Protein AF-0000000087731595 (afdb_homodimer)

pLDDT: mean 87.81, std 21.03, range [20.97, 98.94]

Foldseek 3Di:
DDCPDPPDDDDCVVVVVVVVVVVVVVVVVPPDPPPPPPPPPPPPPVPVVVVVVLLVLLVVLQVLLVVCVVPPDDPPLLQCLLVLQASLLVLLVNLVSLLPDDCVSNVVSLVSSLVSVCRSQVQQAAPFWGFQLSVLSCVSNVNDTDGPQHDAQPAQEAEEEEAFPVLLLLLLLVLLLQCPLAVAPGAAEYEYADCLGHNPLSVVLSCVSNPPHDYHYHHLVNRTPCPFAVCNVDDDLCQLSRVRSHSHQKYKYAYSFKFWLHRCVVVVVAPQCVVFQKEFEFADFDDFVNQVVLLVSLCSSQVDFDPACVLFCCNVGVTQTTGDVNIMIGRCNDPLRSSLSSSLNVCNTDVNCVVPVCVRNVGSGVSNVSSSRSNVGGYHYDPFHWKDFAEWDDPPPVPPQKTKGWALKTWDAGPVRHTTMIGDHQARQVVPDQPHGDQTFKMDTPADKADAPDSRGIIMGMDRDIGTDDPSSSVSSVVSVVSSVVSCVVSVSRDDD/DPCPPDPDDDPVVVVVVVVVVVVVVVVVVPPPPPPPPPVPPPPPPVPVVVVVVLLVLLVVLQVLLVVCVVPPDDPPLLQCLLVLQASLLVLLVSLVSLLPDDCVSNVVSLVSSLVSVCRSFVQQAAPFWGFQLSVLSCVSNVNDTDGPQHDAQPAQEAEEEEAFPVLLLLLLLVLLLQCPLAVAPGAAEYEYADCLGHNPLSVVLSCVSNPPHDYHYHHLVNRTPCPFAVCNVDDDLCQLSRVRSHSHQKYKYAYSQKFWLHRCVVVVVAPQCVVFQKEFEFADFDDFVNQVPLLVSLCSSQVDFDPACVLFCCNVGVTQTTGDVNIMIGRCNDPLRSSLSSSLNVCNTDVNCVVPVCVRNVGSGVSNVSSSRSNVGGYHYAPFHWKDFAEWDDDPPVPPQKTKGWALKTWDAGPVRHTTMIGDHQARQVVPDQPHGDQTFKMDTPADKADAPDSRGIIMGMDRDIGTDDPSSSVSSVVSVVSSVVSCVVSVSRDDD

Radius of gyration: 41.84 Å; Cα contacts (8 Å, |Δi|>4): 1831; chains: 2; bounding box: 133×129×120 Å

Secondary structure (DSSP, 8-state):
--------SGGGHHHHHHHHHHHHHHHHHHHS---------------HHHHHHHHHHHHHHHHHHHHHHHSPPPS-GGG-HHHHHHHHHHHHHHHHHHHTS-HHHHHHHHHHHHHHHHHH-GGGEETTEE-HHHHHHHHHHT----BSS----SEEEEEEEE--GGGHHHHHHHHHIIIIIS---S-EEEEESSTTTS-HHHHHHHHHHTTTPPEEEEEGGGTS-TTTT-GGG-SSTHHHHHHHHSSEEEEEEE-TTEEESS-THHHHT-HHHHHHSEEEEE-----TTS-HHHHHHHHHH-SS--TTGGG-HHHHH--S--EEEEEEEEETTSHHHHHHHHHHHHHTSHHHIIIIIHHHSSSSHHHHHHHHHHTT---EE-SS--BEEEEE-S---TT-S-EEEEES-EEEE-TTS-EEEEES-SBS-TTT-SS-B----EEE-SSEEE--SSTTSPEEEEES--EEPPHHHHHHHHHHHHHHHHHHHHTT-SPP-/--------SGGGHHHHHHHHHHHHHHHHHHHS---------------HHHHHHHHHHHHHHHHHHHHHHHSPPPS-GGG-HHHHHHHHHHHHHHHHHHHTS-HHHHHHHHHHHHHHHHHH-GGGEETTEE-HHHHHHHHHHT----BSS-PPPSEEEEEEEE--GGGHHHHHHHHHIIIIIS---S-EEEEESSTTTS-HHHHHHHHHHTTTPPEEEEEGGGTS-TTTT-GGG-SSTHHHHHHHH-SEEEEEEE-TTEEESS-THHHHT-HHHHHHSEEEEE-----TTS-HHHHHHHHHH-SS--TTGGG-HHHHH--S--EEEEEEEEETTSHHHHHHHHHHHHHTSHHHIIIIIHHHSSSSHHHHHHHHHHTT---EE-SS--BEEEEE-S---TT-S-EEEEES-EEEE-TTS-EEEEES-SBS-TTT-SS-B----EEE-SSEEE--SSTTSPEEEEES--EEPPHHHHHHHHHHHHHHHHHHHHTT-S---

Organism: NCBI:txid56646

Sequence (994 aa):
MFSFQSPGARSVKITALILFVWLLIAIFYNYSDVSFSTPTPLRNIYTGTSGNSNLKSIESIRLGAQYFVDYPLKDEPKEIFGELGQRTQLLRMWIEELAGHETNEKQETAEIVGHLVQSLFPWLNSINGVSPPLANIYDRLDVPYKTMSAKGYTAPAGIVIPTGDKTLRFACHLIASLTEAHNTSLPIQVVYAGDDDLSAQGRKKIQQAANGVEIEMLDVLTVFNDTSLKLAEGGWAIKPFAALASSYEKVILLDADAVFFQDPQRLLQQDRFNETGVLLFHDRLLWKNGFPDRQDWWHDQIKHPSPEIDKSLVWTERYSEEGDSGLVVVDKSRLDVLLGLIHIGWQNSDRVRNEVTYKITYGDKESWWIGFEATGSKYSFSPHYGGIVGWLKDAPDDKKEEVRVCSFVIAHVDQDEKLLWYNGGLLKNKAVNQTEFEVPTHWMIDQTWHKGGSKKDMSCMAGKTASELSAEEKDILRRAIDVAKDVDEKLDLIPSTMFSFQSPGARSVKITALILFVWLLIAIFYNYSDVSFSTPTPLRNIYTGTSGNSNLKSIESIRLGAQYFVDYPLKDEPKEIFGELGQRTQLLRMWIEELAGHETNEKQETAEIVGHLVQSLFPWLNSINGVSPPLANIYDRLDVPYKTMSAKGYTAPAGIVIPTGDKTLRFACHLIASLTEAHNTSLPIQVVYAGDDDLSAQGRKKIQQAANGVEIEMLDVLTVFNDTSLKLAEGGWAIKPFAALASSYEKVILLDADAVFFQDPQRLLQQDRFNETGVLLFHDRLLWKNGFPDRQDWWHDQIKHPSPEIDKSLVWTERYSEEGDSGLVVVDKSRLDVLLGLIHIGWQNSDRVRNEVTYKITYGDKESWWIGFEATGSKYSFSPHYGGIVGWLKDAPDDKKEEVRVCSFVIAHVDQDEKLLWYNGGLLKNKAVNQTEFEVPTHWMIDQTWHKGGSKKDMSCMAGKTASELSAEEKDILRRAIDVAKDVDEKLDLIPST

Structure (mmCIF, N/CA/C/O backbone):
data_AF-0000000087731595-model_v1
#
loop_
_entity.id
_entity.type
_entity.pdbx_description
1 polymer 'Alpha-1,3-mannosyltransferase MNT3'
#
loop_
_atom_site.group_PDB
_atom_site.id
_atom_site.type_symbol
_atom_site.label_atom_id
_atom_site.label_alt_id
_atom_site.label_comp_id
_atom_site.label_asym_id
_atom_site.label_entity_id
_atom_site.label_seq_id
_atom_site.pdbx_PDB_ins_code
_atom_site.Cartn_x
_atom_site.Cartn_y
_atom_site.Cartn_z
_atom_site.occupancy
_atom_site.B_iso_or_equiv
_atom_site.auth_seq_id
_atom_site.auth_comp_id
_atom_site.auth_asym_id
_atom_site.auth_atom_id
_atom_site.pdbx_PDB_model_num
ATOM 1 N N . MET A 1 1 ? -104.938 18.953 -23.547 1 22.55 1 MET A N 1
ATOM 2 C CA . MET A 1 1 ? -105.375 19.219 -22.188 1 22.55 1 MET A CA 1
ATOM 3 C C . MET A 1 1 ? -104.875 18.172 -21.219 1 22.55 1 MET A C 1
ATOM 5 O O . MET A 1 1 ? -105.625 17.297 -20.766 1 22.55 1 MET A O 1
ATOM 9 N N . PHE A 1 2 ? -103.562 17.766 -21.438 1 22.69 2 PHE A N 1
ATOM 10 C CA . PHE A 1 2 ? -102.812 16.578 -21.062 1 22.69 2 PHE A CA 1
ATOM 11 C C . PHE A 1 2 ? -102.5 16.594 -19.578 1 22.69 2 PHE A C 1
ATOM 13 O O . PHE A 1 2 ? -101.938 17.594 -19.062 1 22.69 2 PHE A O 1
ATOM 20 N N . SER A 1 3 ? -103.188 15.891 -18.688 1 22.53 3 SER A N 1
ATOM 21 C CA . SER A 1 3 ? -103.562 15.898 -17.281 1 22.53 3 SER A CA 1
ATOM 22 C C . SER A 1 3 ? -102.438 15.328 -16.406 1 22.53 3 SER A C 1
ATOM 24 O O . SER A 1 3 ? -102.25 14.117 -16.359 1 22.53 3 SER A O 1
ATOM 26 N N . PHE A 1 4 ? -101.062 15.961 -16.453 1 23.75 4 PHE A N 1
ATOM 27 C CA . PHE A 1 4 ? -99.75 15.469 -16 1 23.75 4 PHE A CA 1
ATOM 28 C C . PHE A 1 4 ? -99.75 15.297 -14.492 1 23.75 4 PHE A C 1
ATOM 30 O O . PHE A 1 4 ? -99.938 16.266 -13.75 1 23.75 4 PHE A O 1
ATOM 37 N N . GLN A 1 5 ? -100 14.062 -14.023 1 21.48 5 GLN A N 1
ATOM 38 C CA . GLN A 1 5 ? -100.375 13.609 -12.688 1 21.48 5 GLN A CA 1
ATOM 39 C C . GLN A 1 5 ? -99.25 13.766 -11.719 1 21.48 5 GLN A C 1
ATOM 41 O O . GLN A 1 5 ? -98.062 13.547 -12.086 1 21.48 5 GLN A O 1
ATOM 46 N N . SER A 1 6 ? -99.25 14.57 -10.531 1 23.02 6 SER A N 1
ATOM 47 C CA . SER A 1 6 ? -98.562 15.273 -9.469 1 23.02 6 SER A CA 1
ATOM 48 C C . SER A 1 6 ? -97.938 14.289 -8.461 1 23.02 6 SER A C 1
ATOM 50 O O . SER A 1 6 ? -98.688 13.727 -7.637 1 23.02 6 SER A O 1
ATOM 52 N N . PRO A 1 7 ? -96.938 13.328 -9.031 1 26.25 7 PRO A N 1
ATOM 53 C CA . PRO A 1 7 ? -96.562 12.172 -8.188 1 26.25 7 PRO A CA 1
ATOM 54 C C . PRO A 1 7 ? -96.062 12.578 -6.809 1 26.25 7 PRO A C 1
ATOM 56 O O . PRO A 1 7 ? -95.312 13.562 -6.691 1 26.25 7 PRO A O 1
ATOM 59 N N . GLY A 1 8 ? -96.625 12.25 -5.641 1 20.97 8 GLY A N 1
ATOM 60 C CA . GLY A 1 8 ? -96.75 12.531 -4.223 1 20.97 8 GLY A CA 1
ATOM 61 C C . GLY A 1 8 ? -95.5 12.375 -3.449 1 20.97 8 GLY A C 1
ATOM 62 O O . GLY A 1 8 ? -94.5 11.867 -3.98 1 20.97 8 GLY A O 1
ATOM 63 N N . ALA A 1 9 ? -95.375 12.406 -1.981 1 22.61 9 ALA A N 1
ATOM 64 C CA . ALA A 1 9 ? -94.812 12.883 -0.695 1 22.61 9 ALA A CA 1
ATOM 65 C C . ALA A 1 9 ? -93.812 11.922 -0.121 1 22.61 9 ALA A C 1
ATOM 67 O O . ALA A 1 9 ? -93.062 12.266 0.821 1 22.61 9 ALA A O 1
ATOM 68 N N . ARG A 1 10 ? -93.938 10.578 -0.391 1 24.27 10 ARG A N 1
ATOM 69 C CA . ARG A 1 10 ? -93.688 9.695 0.756 1 24.27 10 ARG A CA 1
ATOM 70 C C . ARG A 1 10 ? -92.25 9.711 1.206 1 24.27 10 ARG A C 1
ATOM 72 O O . ARG A 1 10 ? -92 9.75 2.406 1 24.27 10 ARG A O 1
ATOM 79 N N . SER A 1 11 ? -91.25 9.312 0.366 1 24.89 11 SER A N 1
ATOM 80 C CA . SER A 1 11 ? -90.188 8.289 0.595 1 24.89 11 SER A CA 1
ATOM 81 C C . SER A 1 11 ? -88.938 8.898 1.18 1 24.89 11 SER A C 1
ATOM 83 O O . SER A 1 11 ? -87.875 8.305 1.084 1 24.89 11 SER A O 1
ATOM 85 N N . VAL A 1 12 ? -88.938 10.188 1.77 1 27.31 12 VAL A N 1
ATOM 86 C CA . VAL A 1 12 ? -87.688 10.906 2.09 1 27.31 12 VAL A CA 1
ATOM 87 C C . VAL A 1 12 ? -87.125 10.344 3.373 1 27.31 12 VAL A C 1
ATOM 89 O O . VAL A 1 12 ? -86.062 10.836 3.848 1 27.31 12 VAL A O 1
ATOM 92 N N . LYS A 1 13 ? -88 9.523 4.164 1 29.02 13 LYS A N 1
ATOM 93 C CA . LYS A 1 13 ? -87.625 9.188 5.539 1 29.02 13 LYS A CA 1
ATOM 94 C C . LYS A 1 13 ? -86.375 8.328 5.578 1 29.02 13 LYS A C 1
ATOM 96 O O . LYS A 1 13 ? -85.625 8.391 6.539 1 29.02 13 LYS A O 1
ATOM 101 N N . ILE A 1 14 ? -86.438 7.418 4.504 1 29.5 14 ILE A N 1
ATOM 102 C CA . ILE A 1 14 ? -85.438 6.352 4.672 1 29.5 14 ILE A CA 1
ATOM 103 C C . ILE A 1 14 ? -84.062 6.918 4.547 1 29.5 14 ILE A C 1
ATOM 105 O O . ILE A 1 14 ? -83.062 6.238 4.859 1 29.5 14 ILE A O 1
ATOM 109 N N . THR A 1 15 ? -84.062 8.281 3.957 1 28.45 15 THR A N 1
ATOM 110 C CA . THR A 1 15 ? -82.75 8.812 3.596 1 28.45 15 THR A CA 1
ATOM 111 C C . THR A 1 15 ? -81.938 9.164 4.844 1 28.45 15 THR A C 1
ATOM 113 O O . THR A 1 15 ? -80.688 8.953 4.883 1 28.45 15 THR A O 1
ATOM 116 N N . ALA A 1 16 ? -82.812 9.773 5.75 1 33.06 16 ALA A N 1
ATOM 117 C CA . ALA A 1 16 ? -82.062 10.492 6.805 1 33.06 16 ALA A CA 1
ATOM 118 C C . ALA A 1 16 ? -81.375 9.523 7.754 1 33.06 16 ALA A C 1
ATOM 120 O O . ALA A 1 16 ? -80.312 9.82 8.281 1 33.06 16 ALA A O 1
ATOM 121 N N . LEU A 1 17 ? -82.25 8.312 7.949 1 31.39 17 LEU A N 1
ATOM 122 C CA . LEU A 1 17 ? -81.75 7.395 8.977 1 31.39 17 LEU A CA 1
ATOM 123 C C . LEU A 1 17 ? -80.375 6.812 8.602 1 31.39 17 LEU A C 1
ATOM 125 O O . LEU A 1 17 ? -79.562 6.637 9.469 1 31.39 17 LEU A O 1
ATOM 129 N N . ILE A 1 18 ? -80.312 6.633 7.18 1 34.97 18 ILE A N 1
ATOM 130 C CA . ILE A 1 18 ? -79.062 6.012 6.738 1 34.97 18 ILE A CA 1
ATOM 131 C C . ILE A 1 18 ? -77.875 6.957 7.004 1 34.97 18 ILE A C 1
ATOM 133 O O . ILE A 1 18 ? -76.75 6.512 7.328 1 34.97 18 ILE A O 1
ATOM 137 N N . LEU A 1 19 ? -78.25 8.328 6.887 1 35.53 19 LEU A N 1
ATOM 138 C CA . LEU A 1 19 ? -77.188 9.305 7.078 1 35.53 19 LEU A CA 1
ATOM 139 C C . LEU A 1 19 ? -76.688 9.273 8.516 1 35.53 19 LEU A C 1
ATOM 141 O O . LEU A 1 19 ? -75.438 9.445 8.75 1 35.53 19 LEU A O 1
ATOM 145 N N . PHE A 1 20 ? -77.75 9.156 9.398 1 36.78 20 PHE A N 1
ATOM 146 C CA . PHE A 1 20 ? -77.438 9.328 10.805 1 36.78 20 PHE A CA 1
ATOM 147 C C . PHE A 1 20 ? -76.5 8.211 11.281 1 36.78 20 PHE A C 1
ATOM 149 O O . PHE A 1 20 ? -75.562 8.453 12.047 1 36.78 20 PHE A O 1
ATOM 156 N N . VAL A 1 21 ? -76.938 6.914 10.891 1 37.47 21 VAL A N 1
ATOM 157 C CA . VAL A 1 21 ? -76.188 5.785 11.422 1 37.47 21 VAL A CA 1
ATOM 158 C C . VAL A 1 21 ? -74.75 5.836 10.898 1 37.47 21 VAL A C 1
ATOM 160 O O . VAL A 1 21 ? -73.812 5.383 11.562 1 37.47 21 VAL A O 1
ATOM 163 N N . TRP A 1 22 ? -74.562 6.355 9.578 1 36.25 22 TRP A N 1
ATOM 164 C CA . TRP A 1 22 ? -73.188 6.445 9.055 1 36.25 22 TRP A CA 1
ATOM 165 C C . TRP A 1 22 ? -72.375 7.43 9.867 1 36.25 22 TRP A C 1
ATOM 167 O O . TRP A 1 22 ? -71.125 7.242 10.031 1 36.25 22 TRP A O 1
ATOM 177 N N . LEU A 1 23 ? -73.062 8.555 10.273 1 36.88 23 LEU A N 1
ATOM 178 C CA . LEU A 1 23 ? -72.312 9.531 11.031 1 36.88 23 LEU A CA 1
ATOM 179 C C . LEU A 1 23 ? -71.812 8.945 12.352 1 36.88 23 LEU A C 1
ATOM 181 O O . LEU A 1 23 ? -70.688 9.227 12.797 1 36.88 23 LEU A O 1
ATOM 185 N N . LEU A 1 24 ? -72.812 8.219 13 1 36.56 24 LEU A N 1
ATOM 186 C CA . LEU A 1 24 ? -72.375 7.738 14.32 1 36.56 24 LEU A CA 1
ATOM 187 C C . LEU A 1 24 ? -71.25 6.77 14.219 1 36.56 24 LEU A C 1
ATOM 189 O O . LEU A 1 24 ? -70.375 6.73 15.102 1 36.56 24 LEU A O 1
ATOM 193 N N . ILE A 1 25 ? -71.25 5.801 13.156 1 36.53 25 ILE A N 1
ATOM 194 C CA . ILE A 1 25 ? -70.188 4.844 13.047 1 36.53 25 ILE A CA 1
ATOM 195 C C . ILE A 1 25 ? -68.875 5.59 12.812 1 36.53 25 ILE A C 1
ATOM 197 O O . ILE A 1 25 ? -67.812 5.195 13.328 1 36.53 25 ILE A O 1
ATOM 201 N N . ALA A 1 26 ? -68.812 6.738 12.039 1 35.28 26 ALA A N 1
ATOM 202 C CA . ALA A 1 26 ? -67.625 7.484 11.758 1 35.28 26 ALA A CA 1
ATOM 203 C C . ALA A 1 26 ? -67 8.047 13.039 1 35.28 26 ALA A C 1
ATOM 205 O O . ALA A 1 26 ? -65.75 8.07 13.188 1 35.28 26 ALA A O 1
ATOM 206 N N . ILE A 1 27 ? -67.812 8.633 13.891 1 36.47 27 ILE A N 1
ATOM 207 C CA . ILE A 1 27 ? -67.25 9.297 15.062 1 36.47 27 ILE A CA 1
ATOM 208 C C . ILE A 1 27 ? -66.625 8.258 15.984 1 36.47 27 ILE A C 1
ATOM 210 O O . ILE A 1 27 ? -65.562 8.508 16.562 1 36.47 27 ILE A O 1
ATOM 214 N N . PHE A 1 28 ? -67.375 7.145 16.25 1 33.88 28 PHE A N 1
ATOM 215 C CA . PHE A 1 28 ? -66.875 6.215 17.25 1 33.88 28 PHE A CA 1
ATOM 216 C C . PHE A 1 28 ? -65.562 5.637 16.828 1 33.88 28 PHE A C 1
ATOM 218 O O . PHE A 1 28 ? -64.75 5.172 17.672 1 33.88 28 PHE A O 1
ATOM 225 N N . TYR A 1 29 ? -65.312 5.27 15.484 1 30.92 29 TYR A N 1
ATOM 226 C CA . TYR A 1 29 ? -64.062 4.652 15.117 1 30.92 29 TYR A CA 1
ATOM 227 C C . TYR A 1 29 ? -62.906 5.602 15.375 1 30.92 29 TYR A C 1
ATOM 229 O O . TYR A 1 29 ? -61.75 5.211 15.273 1 30.92 29 TYR A O 1
ATOM 237 N N . ASN A 1 30 ? -63.125 6.918 15.305 1 31.39 30 ASN A N 1
ATOM 238 C CA . ASN A 1 30 ? -61.969 7.797 15.398 1 31.39 30 ASN A CA 1
ATOM 239 C C . ASN A 1 30 ? -61.375 7.812 16.812 1 31.39 30 ASN A C 1
ATOM 241 O O . ASN A 1 30 ? -60.344 8.422 17.047 1 31.39 30 ASN A O 1
ATOM 245 N N . TYR A 1 31 ? -62.219 7.66 17.812 1 31.06 31 TYR A N 1
ATOM 246 C CA . TYR A 1 31 ? -61.719 8.086 19.109 1 31.06 31 TYR A CA 1
ATOM 247 C C . TYR A 1 31 ? -60.656 7.109 19.625 1 31.06 31 TYR A C 1
ATOM 249 O O . TYR A 1 31 ? -59.938 7.41 20.578 1 31.06 31 TYR A O 1
ATOM 257 N N . SER A 1 32 ? -60.969 5.852 19.484 1 28.27 32 SER A N 1
ATOM 258 C CA . SER A 1 32 ? -60.406 4.98 20.5 1 28.27 32 SER A CA 1
ATOM 259 C C . SER A 1 32 ? -58.875 4.973 20.453 1 28.27 32 SER A C 1
ATOM 261 O O . SER A 1 32 ? -58.219 4.473 21.359 1 28.27 32 SER A O 1
ATOM 263 N N . ASP A 1 33 ? -58.344 5.059 19.312 1 25.34 33 ASP A N 1
ATOM 264 C CA . ASP A 1 33 ? -57.031 4.457 19.219 1 25.34 33 ASP A CA 1
ATOM 265 C C . ASP A 1 33 ? -55.969 5.336 19.891 1 25.34 33 ASP A C 1
ATOM 267 O O . ASP A 1 33 ? -55.031 5.824 19.219 1 25.34 33 ASP A O 1
ATOM 271 N N . VAL A 1 34 ? -56.375 6.219 20.797 1 28.28 34 VAL A N 1
ATOM 272 C CA . VAL A 1 34 ? -55.25 7.043 21.219 1 28.28 34 VAL A CA 1
ATOM 273 C C . VAL A 1 34 ? -54.312 6.223 22.094 1 28.28 34 VAL A C 1
ATOM 275 O O . VAL A 1 34 ? -54.594 5.957 23.25 1 28.28 34 VAL A O 1
ATOM 278 N N . SER A 1 35 ? -53.969 5.016 21.812 1 25.27 35 SER A N 1
ATOM 279 C CA . SER A 1 35 ? -53.125 4.297 22.75 1 25.27 35 SER A CA 1
ATOM 280 C C . SER A 1 35 ? -51.875 5.102 23.109 1 25.27 35 SER A C 1
ATOM 282 O O . SER A 1 35 ? -51.281 5.727 22.234 1 25.27 35 SER A O 1
ATOM 284 N N . PHE A 1 36 ? -51.781 5.574 24.406 1 26.97 36 PHE A N 1
ATOM 285 C CA . PHE A 1 36 ? -50.625 6.211 25.047 1 26.97 36 PHE A CA 1
ATOM 286 C C . PHE A 1 36 ? -49.375 5.383 24.859 1 26.97 36 PHE A C 1
ATOM 288 O O . PHE A 1 36 ? -49.219 4.312 25.453 1 26.97 36 PHE A O 1
ATOM 295 N N . SER A 1 37 ? -48.938 5.074 23.672 1 25 37 SER A N 1
ATOM 296 C CA . SER A 1 37 ? -47.688 4.289 23.625 1 25 37 SER A CA 1
ATOM 297 C C . SER A 1 37 ? -46.562 5 24.344 1 25 37 SER A C 1
ATOM 299 O O . SER A 1 37 ? -46.281 6.168 24.078 1 25 37 SER A O 1
ATOM 301 N N . THR A 1 38 ? -46.406 4.75 25.719 1 28.44 38 THR A N 1
ATOM 302 C CA . THR A 1 38 ? -45.219 5.137 26.438 1 28.44 38 THR A CA 1
ATOM 303 C C . THR A 1 38 ? -43.969 4.887 25.594 1 28.44 38 THR A C 1
ATOM 305 O O . THR A 1 38 ? -43.75 3.777 25.094 1 28.44 38 THR A O 1
ATOM 308 N N . PRO A 1 39 ? -43.438 5.949 24.953 1 25.98 39 PRO A N 1
ATOM 309 C CA . PRO A 1 39 ? -42.312 5.617 24.062 1 25.98 39 PRO A CA 1
ATOM 310 C C . PRO A 1 39 ? -41.25 4.816 24.766 1 25.98 39 PRO A C 1
ATOM 312 O O . PRO A 1 39 ? -40.812 5.164 25.875 1 25.98 39 PRO A O 1
ATOM 315 N N . THR A 1 40 ? -41.406 3.529 24.875 1 28.66 40 THR A N 1
ATOM 316 C CA . THR A 1 40 ? -40.219 2.828 25.406 1 28.66 40 THR A CA 1
ATOM 317 C C . THR A 1 40 ? -38.938 3.455 24.875 1 28.66 40 THR A C 1
ATOM 319 O O . THR A 1 40 ? -38.875 3.82 23.703 1 28.66 40 THR A O 1
ATOM 322 N N . PRO A 1 41 ? -38.031 3.842 25.812 1 26.59 41 PRO A N 1
ATOM 323 C CA . PRO A 1 41 ? -36.844 4.5 25.281 1 26.59 41 PRO A CA 1
ATOM 324 C C . PRO A 1 41 ? -36.25 3.781 24.062 1 26.59 41 PRO A C 1
ATOM 326 O O . PRO A 1 41 ? -36.281 2.549 24 1 26.59 41 PRO A O 1
ATOM 329 N N . LEU A 1 42 ? -36.406 4.328 22.938 1 24.5 42 LEU A N 1
ATOM 330 C CA . LEU A 1 42 ? -35.781 3.727 21.766 1 24.5 42 LEU A CA 1
ATOM 331 C C . LEU A 1 42 ? -34.438 3.105 22.109 1 24.5 42 LEU A C 1
ATOM 333 O O . LEU A 1 42 ? -33.531 3.801 22.578 1 24.5 42 LEU A O 1
ATOM 337 N N . ARG A 1 43 ? -34.469 1.913 22.516 1 27.3 43 ARG A N 1
ATOM 338 C CA . ARG A 1 43 ? -33.188 1.231 22.406 1 27.3 43 ARG A CA 1
ATOM 339 C C . ARG A 1 43 ? -32.5 1.591 21.094 1 27.3 43 ARG A C 1
ATOM 341 O O . ARG A 1 43 ? -33 1.272 20.016 1 27.3 43 ARG A O 1
ATOM 348 N N . ASN A 1 44 ? -31.953 2.773 21.094 1 25.06 44 ASN A N 1
ATOM 349 C CA . ASN A 1 44 ? -31.031 3.094 20.016 1 25.06 44 ASN A CA 1
ATOM 350 C C . ASN A 1 44 ? -30.266 1.854 19.547 1 25.06 44 ASN A C 1
ATOM 352 O O . ASN A 1 44 ? -29.344 1.391 20.203 1 25.06 44 ASN A O 1
ATOM 356 N N . ILE A 1 45 ? -30.953 0.994 19.094 1 27.45 45 ILE A N 1
ATOM 357 C CA . ILE A 1 45 ? -30.281 -0.088 18.375 1 27.45 45 ILE A CA 1
ATOM 358 C C . ILE A 1 45 ? -29.172 0.481 17.5 1 27.45 45 ILE A C 1
ATOM 360 O O . ILE A 1 45 ? -29.438 1.227 16.547 1 27.45 45 ILE A O 1
ATOM 364 N N . TYR A 1 46 ? -28.047 0.596 17.969 1 27.23 46 TYR A N 1
ATOM 365 C CA . TYR A 1 46 ? -26.766 0.799 17.312 1 27.23 46 TYR A CA 1
ATOM 366 C C . TYR A 1 46 ? -26.656 -0.018 16.031 1 27.23 46 TYR A C 1
ATOM 368 O O . TYR A 1 46 ? -26.078 -1.106 16.031 1 27.23 46 TYR A O 1
ATOM 376 N N . THR A 1 47 ? -27.75 -0.226 15.453 1 34.28 47 THR A N 1
ATOM 377 C CA . THR A 1 47 ? -27.656 -0.741 14.094 1 34.28 47 THR A CA 1
ATOM 378 C C . THR A 1 47 ? -26.812 0.185 13.219 1 34.28 47 THR A C 1
ATOM 380 O O . THR A 1 47 ? -26.594 -0.1 12.039 1 34.28 47 THR A O 1
ATOM 383 N N . GLY A 1 48 ? -26.734 1.442 13.523 1 35.94 48 GLY A N 1
ATOM 384 C CA . GLY A 1 48 ? -26 2.449 12.781 1 35.94 48 GLY A CA 1
ATOM 385 C C . GLY A 1 48 ? -24.531 2.098 12.609 1 35.94 48 GLY A C 1
ATOM 386 O O . GLY A 1 48 ? -23.797 2.805 11.914 1 35.94 48 GLY A O 1
ATOM 387 N N . THR A 1 49 ? -24.047 1.359 13.445 1 42.38 49 THR A N 1
ATOM 388 C CA . THR A 1 49 ? -22.625 1.048 13.453 1 42.38 49 THR A CA 1
ATOM 389 C C . THR A 1 49 ? -22.266 0.143 12.273 1 42.38 49 THR A C 1
ATOM 391 O O . THR A 1 49 ? -21.203 0.282 11.688 1 42.38 49 THR A O 1
ATOM 394 N N . SER A 1 50 ? -23.266 -0.792 11.961 1 43.38 50 SER A N 1
ATOM 395 C CA . SER A 1 50 ? -22.953 -1.733 10.898 1 43.38 50 SER A CA 1
ATOM 396 C C . SER A 1 50 ? -22.984 -1.052 9.531 1 43.38 50 SER A C 1
ATOM 398 O O . SER A 1 50 ? -22.125 -1.308 8.68 1 43.38 50 SER A O 1
ATOM 400 N N . GLY A 1 51 ? -24.047 -0.219 9.258 1 46 51 GLY A N 1
ATOM 401 C CA . GLY A 1 51 ? -24.141 0.526 8.016 1 46 51 GLY A CA 1
ATOM 402 C C . GLY A 1 51 ? -22.953 1.446 7.781 1 46 51 GLY A C 1
ATOM 403 O O . GLY A 1 51 ? -22.453 1.547 6.66 1 46 51 GLY A O 1
ATOM 404 N N . ASN A 1 52 ? -22.578 2.08 8.922 1 58.88 52 ASN A N 1
ATOM 405 C CA . ASN A 1 52 ? -21.438 2.988 8.883 1 58.88 52 ASN A CA 1
ATOM 406 C C . ASN A 1 52 ? -20.125 2.236 8.641 1 58.88 52 ASN A C 1
ATOM 408 O O . ASN A 1 52 ? -19.266 2.707 7.895 1 58.88 52 ASN A O 1
ATOM 412 N N . SER A 1 53 ? -20.234 0.974 9.109 1 62.59 53 SER A N 1
ATOM 413 C CA . SER A 1 53 ? -19.031 0.166 8.914 1 62.59 53 SER A CA 1
ATOM 414 C C . SER A 1 53 ? -18.922 -0.307 7.465 1 62.59 53 SER A C 1
ATOM 416 O O . SER A 1 53 ? -17.828 -0.324 6.895 1 62.59 53 SER A O 1
ATOM 418 N N . ASN A 1 54 ? -20.141 -0.576 6.91 1 68.5 54 ASN A N 1
ATOM 419 C CA . ASN A 1 54 ? -20.141 -1.022 5.523 1 68.5 54 ASN A CA 1
ATOM 420 C C . ASN A 1 54 ? -19.672 0.078 4.578 1 68.5 54 ASN A C 1
ATOM 422 O O . ASN A 1 54 ? -18.891 -0.18 3.658 1 68.5 54 ASN A O 1
ATOM 426 N N . LEU A 1 55 ? -20.094 1.189 4.887 1 72.25 55 LEU A N 1
ATOM 427 C CA . LEU A 1 55 ? -19.703 2.322 4.051 1 72.25 55 LEU A CA 1
ATOM 428 C C . LEU A 1 55 ? -18.234 2.648 4.227 1 72.25 55 LEU A C 1
ATOM 430 O O . LEU A 1 55 ? -17.547 3.006 3.262 1 72.25 55 LEU A O 1
ATOM 434 N N . LYS A 1 56 ? -17.781 2.324 5.379 1 83.88 56 LYS A N 1
ATOM 435 C CA . LYS A 1 56 ? -16.375 2.588 5.645 1 83.88 56 LYS A CA 1
ATOM 436 C C . LYS A 1 56 ? -15.477 1.598 4.902 1 83.88 56 LYS A C 1
ATOM 438 O O . LYS A 1 56 ? -14.414 1.97 4.395 1 83.88 56 LYS A O 1
ATOM 443 N N . SER A 1 57 ? -16.016 0.436 4.891 1 86.88 57 SER A N 1
ATOM 444 C CA . SER A 1 57 ? -15.234 -0.576 4.191 1 86.88 57 SER A CA 1
ATOM 445 C C . SER A 1 57 ? -15.156 -0.284 2.697 1 86.88 57 SER A C 1
ATOM 447 O O . SER A 1 57 ? -14.094 -0.416 2.088 1 86.88 57 SER A O 1
ATOM 449 N N . ILE A 1 58 ? -16.219 0.14 2.127 1 93.31 58 ILE A N 1
ATOM 450 C CA . ILE A 1 58 ? -16.281 0.457 0.705 1 93.31 58 ILE A CA 1
ATOM 451 C C . ILE A 1 58 ? -15.375 1.656 0.408 1 93.31 58 ILE A C 1
ATOM 453 O O . ILE A 1 58 ? -14.648 1.664 -0.587 1 93.31 58 ILE A O 1
ATOM 457 N N . GLU A 1 59 ? -15.391 2.627 1.311 1 93.81 59 GLU A N 1
ATOM 458 C CA . GLU A 1 59 ? -14.562 3.812 1.123 1 93.81 59 GLU A CA 1
ATOM 459 C C . GLU A 1 59 ? -13.078 3.471 1.23 1 93.81 59 GLU A C 1
ATOM 461 O O . GLU A 1 59 ? -12.258 4.016 0.491 1 93.81 59 GLU A O 1
ATOM 466 N N . SER A 1 60 ? -12.742 2.6 2.156 1 94.69 60 SER A N 1
ATOM 467 C CA . SER A 1 60 ? -11.359 2.148 2.297 1 94.69 60 SER A CA 1
ATOM 468 C C . SER A 1 60 ? -10.867 1.461 1.026 1 94.69 60 SER A C 1
ATOM 470 O O . SER A 1 60 ? -9.742 1.683 0.591 1 94.69 60 SER A O 1
ATOM 472 N N . ILE A 1 61 ? -11.727 0.63 0.458 1 97 61 ILE A N 1
ATOM 473 C CA . ILE A 1 61 ? -11.391 -0.054 -0.787 1 97 61 ILE A CA 1
ATOM 474 C C . ILE A 1 61 ? -11.211 0.969 -1.905 1 97 61 ILE A C 1
ATOM 476 O O . ILE A 1 61 ? -10.25 0.892 -2.676 1 97 61 ILE A O 1
ATOM 480 N N . ARG A 1 62 ? -12.109 1.959 -1.982 1 97.25 62 ARG A N 1
ATOM 481 C CA . ARG A 1 62 ? -12.023 2.99 -3.012 1 97.25 62 ARG A CA 1
ATOM 482 C C . ARG A 1 62 ? -10.688 3.727 -2.938 1 97.25 62 ARG A C 1
ATOM 484 O O . ARG A 1 62 ? -10.016 3.906 -3.953 1 97.25 62 ARG A O 1
ATOM 491 N N . LEU A 1 63 ? -10.289 4.109 -1.74 1 97.06 63 LEU A N 1
ATOM 492 C CA . LEU A 1 63 ? -9.047 4.855 -1.54 1 97.06 63 LEU A CA 1
ATOM 493 C C . LEU A 1 63 ? -7.836 3.996 -1.869 1 97.06 63 LEU A C 1
ATOM 495 O O . LEU A 1 63 ? -6.867 4.48 -2.465 1 97.06 63 LEU A O 1
ATOM 499 N N . GLY A 1 64 ? -7.871 2.721 -1.44 1 97.81 64 GLY A N 1
ATOM 500 C CA . GLY A 1 64 ? -6.777 1.819 -1.761 1 97.81 64 GLY A CA 1
ATOM 501 C C . GLY A 1 64 ? -6.605 1.592 -3.252 1 97.81 64 GLY A C 1
ATOM 502 O O . GLY A 1 64 ? -5.492 1.655 -3.771 1 97.81 64 GLY A O 1
ATOM 503 N N . ALA A 1 65 ? -7.73 1.287 -3.918 1 98.31 65 ALA A N 1
ATOM 504 C CA . ALA A 1 65 ? -7.691 1.084 -5.363 1 98.31 65 ALA A CA 1
ATOM 505 C C . ALA A 1 65 ? -7.215 2.342 -6.082 1 98.31 65 ALA A C 1
ATOM 507 O O . ALA A 1 65 ? -6.406 2.268 -7.008 1 98.31 65 ALA A O 1
ATOM 508 N N . GLN A 1 66 ? -7.688 3.506 -5.66 1 97.44 66 GLN A N 1
ATOM 509 C CA . GLN A 1 66 ? -7.277 4.777 -6.246 1 97.44 66 GLN A CA 1
ATOM 510 C C . GLN A 1 66 ? -5.777 5.008 -6.066 1 97.44 66 GLN A C 1
ATOM 512 O O . GLN A 1 66 ? -5.109 5.508 -6.969 1 97.44 66 GLN A O 1
ATOM 517 N N . TYR A 1 67 ? -5.258 4.633 -4.863 1 98.44 67 TYR A N 1
ATOM 518 C CA . TYR A 1 67 ? -3.828 4.75 -4.605 1 98.44 67 TYR A CA 1
ATOM 519 C C . TYR A 1 67 ? -3.021 3.955 -5.621 1 98.44 67 TYR A C 1
ATOM 521 O O . TYR A 1 67 ? -2.031 4.449 -6.164 1 98.44 67 TYR A O 1
ATOM 529 N N . PHE A 1 68 ? -3.461 2.734 -5.859 1 98.5 68 PHE A N 1
ATOM 530 C CA . PHE A 1 68 ? -2.719 1.876 -6.777 1 98.5 68 PHE A CA 1
ATOM 531 C C . PHE A 1 68 ? -2.824 2.391 -8.211 1 98.5 68 PHE A C 1
ATOM 533 O O . PHE A 1 68 ? -1.891 2.24 -9 1 98.5 68 PHE A O 1
ATOM 540 N N . VAL A 1 69 ? -3.961 2.992 -8.602 1 97.88 69 VAL A N 1
ATOM 541 C CA . VAL A 1 69 ? -4.129 3.562 -9.93 1 97.88 69 VAL A CA 1
ATOM 542 C C . VAL A 1 69 ? -3.246 4.801 -10.078 1 97.88 69 VAL A C 1
ATOM 544 O O . VAL A 1 69 ? -2.602 4.988 -11.109 1 97.88 69 VAL A O 1
ATOM 547 N N . ASP A 1 70 ? -3.178 5.633 -9.047 1 97.69 70 ASP A N 1
ATOM 548 C CA . ASP A 1 70 ? -2.428 6.883 -9.07 1 97.69 70 ASP A CA 1
ATOM 549 C C . ASP A 1 70 ? -0.923 6.621 -9.102 1 97.69 70 ASP A C 1
ATOM 551 O O . ASP A 1 70 ? -0.16 7.422 -9.648 1 97.69 70 ASP A O 1
ATOM 555 N N . TYR A 1 71 ? -0.534 5.543 -8.477 1 97.69 71 TYR A N 1
ATOM 556 C CA . TYR A 1 71 ? 0.886 5.23 -8.359 1 97.69 71 TYR A CA 1
ATOM 557 C C . TYR A 1 71 ? 1.167 3.805 -8.828 1 97.69 71 TYR A C 1
ATOM 559 O O . TYR A 1 71 ? 1.423 2.918 -8.016 1 97.69 71 TYR A O 1
ATOM 567 N N . PRO A 1 72 ? 1.186 3.598 -10.125 1 97.5 72 PRO A N 1
ATOM 568 C CA . PRO A 1 72 ? 1.451 2.271 -10.68 1 97.5 72 PRO A CA 1
ATOM 569 C C . PRO A 1 72 ? 2.873 1.789 -10.414 1 97.5 72 PRO A C 1
ATOM 571 O O . PRO A 1 72 ? 3.75 2.594 -10.086 1 97.5 72 PRO A O 1
ATOM 574 N N . LEU A 1 73 ? 3.078 0.521 -10.453 1 97.44 73 LEU A N 1
ATOM 575 C CA . LEU A 1 73 ? 4.41 -0.053 -10.297 1 97.44 73 LEU A CA 1
ATOM 576 C C . LEU A 1 73 ? 5.316 0.349 -11.453 1 97.44 73 LEU A C 1
ATOM 578 O O . LEU A 1 73 ? 4.859 0.473 -12.594 1 97.44 73 LEU A O 1
ATOM 582 N N . LYS A 1 74 ? 6.586 0.555 -11.172 1 94 74 LYS A N 1
ATOM 583 C CA . LYS A 1 74 ? 7.559 0.828 -12.227 1 94 74 LYS A CA 1
ATOM 584 C C . LYS A 1 74 ? 7.742 -0.386 -13.133 1 94 74 LYS A C 1
ATOM 586 O O . LYS A 1 74 ? 7.668 -1.527 -12.672 1 94 74 LYS A O 1
ATOM 591 N N . ASP A 1 75 ? 8.023 -0.161 -14.398 1 94.25 75 ASP A N 1
ATOM 592 C CA . ASP A 1 75 ? 8.203 -1.243 -15.359 1 94.25 75 ASP A CA 1
ATOM 593 C C . ASP A 1 75 ? 9.594 -1.867 -15.234 1 94.25 75 ASP A C 1
ATOM 595 O O . ASP A 1 75 ? 10.398 -1.795 -16.156 1 94.25 75 ASP A O 1
ATOM 599 N N . GLU A 1 76 ? 9.906 -2.375 -14.148 1 96.75 76 GLU A N 1
ATOM 600 C CA . GLU A 1 76 ? 11.086 -3.164 -13.82 1 96.75 76 GLU A CA 1
ATOM 601 C C . GLU A 1 76 ? 10.703 -4.57 -13.367 1 96.75 76 GLU A C 1
ATOM 603 O O . GLU A 1 76 ? 10.789 -4.883 -12.172 1 96.75 76 GLU A O 1
ATOM 608 N N . PRO A 1 77 ? 10.383 -5.414 -14.336 1 96.81 77 PRO A N 1
ATOM 609 C CA . PRO A 1 77 ? 9.727 -6.684 -14.016 1 96.81 77 PRO A CA 1
ATOM 610 C C . PRO A 1 77 ? 10.508 -7.512 -13 1 96.81 77 PRO A C 1
ATOM 612 O O . PRO A 1 77 ? 9.914 -8.133 -12.117 1 96.81 77 PRO A O 1
ATOM 615 N N . LYS A 1 78 ? 11.82 -7.523 -13.023 1 97.56 78 LYS A N 1
ATOM 616 C CA . LYS A 1 78 ? 12.617 -8.359 -12.133 1 97.56 78 LYS A CA 1
ATOM 617 C C . LYS A 1 78 ? 12.422 -7.953 -10.68 1 97.56 78 LYS A C 1
ATOM 619 O O . LYS A 1 78 ? 12.57 -8.781 -9.773 1 97.56 78 LYS A O 1
ATOM 624 N N . GLU A 1 79 ? 12 -6.73 -10.461 1 97.62 79 GLU A N 1
ATOM 625 C CA . GLU A 1 79 ? 11.969 -6.18 -9.109 1 97.62 79 GLU A CA 1
ATOM 626 C C . GLU A 1 79 ? 10.555 -6.23 -8.523 1 97.62 79 GLU A C 1
ATOM 628 O O . GLU A 1 79 ? 10.359 -5.918 -7.348 1 97.62 79 GLU A O 1
ATOM 633 N N . ILE A 1 80 ? 9.516 -6.699 -9.297 1 98.31 80 ILE A N 1
ATOM 634 C CA . ILE A 1 80 ? 8.188 -6.375 -8.805 1 98.31 80 ILE A CA 1
ATOM 635 C C . ILE A 1 80 ? 7.32 -7.633 -8.789 1 98.31 80 ILE A C 1
ATOM 637 O O . ILE A 1 80 ? 6.09 -7.547 -8.711 1 98.31 80 ILE A O 1
ATOM 641 N N . PHE A 1 81 ? 7.855 -8.867 -8.852 1 98.5 81 PHE A N 1
ATOM 642 C CA . PHE A 1 81 ? 7.062 -10.094 -8.781 1 98.5 81 PHE A CA 1
ATOM 643 C C . PHE A 1 81 ? 6.293 -10.164 -7.465 1 98.5 81 PHE A C 1
ATOM 645 O O . PHE A 1 81 ? 5.082 -10.398 -7.465 1 98.5 81 PHE A O 1
ATOM 652 N N . GLY A 1 82 ? 7.098 -9.938 -6.402 1 98.44 82 GLY A N 1
ATOM 653 C CA . GLY A 1 82 ? 6.484 -9.977 -5.086 1 98.44 82 GLY A CA 1
ATOM 654 C C . GLY A 1 82 ? 5.527 -8.828 -4.836 1 98.44 82 GLY A C 1
ATOM 655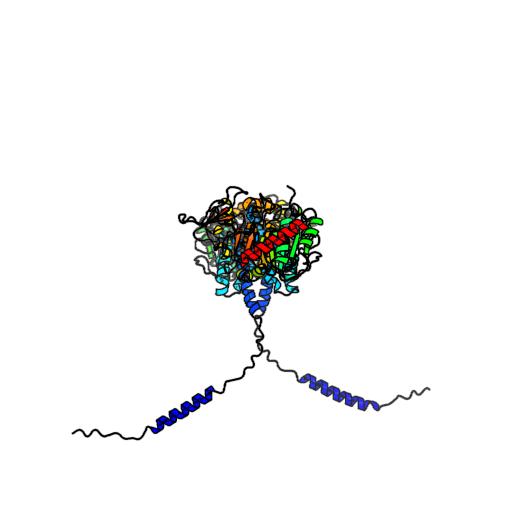 O O . GLY A 1 82 ? 4.445 -9.023 -4.277 1 98.44 82 GLY A O 1
ATOM 656 N N . GLU A 1 83 ? 5.887 -7.613 -5.223 1 98.62 83 GLU A N 1
ATOM 657 C CA . GLU A 1 83 ? 5.055 -6.438 -4.984 1 98.62 83 GLU A CA 1
ATOM 658 C C . GLU A 1 83 ? 3.734 -6.539 -5.746 1 98.62 83 GLU A C 1
ATOM 660 O O . GLU A 1 83 ? 2.672 -6.23 -5.195 1 98.62 83 GLU A O 1
ATOM 665 N N . LEU A 1 84 ? 3.826 -6.914 -7.031 1 98.81 84 LEU A N 1
ATOM 666 C CA . LEU A 1 84 ? 2.607 -7.137 -7.801 1 98.81 84 LEU A CA 1
ATOM 667 C C . LEU A 1 84 ? 1.751 -8.227 -7.164 1 98.81 84 LEU A C 1
ATOM 669 O O . LEU A 1 84 ? 0.521 -8.133 -7.164 1 98.81 84 LEU A O 1
ATOM 673 N N . GLY A 1 85 ? 2.406 -9.242 -6.641 1 98.75 85 GLY A N 1
ATOM 674 C CA . GLY A 1 85 ? 1.701 -10.289 -5.914 1 98.75 85 GLY A CA 1
ATOM 675 C C . GLY A 1 85 ? 0.939 -9.766 -4.711 1 98.75 85 GLY A C 1
ATOM 676 O O . GLY A 1 85 ? -0.24 -10.078 -4.535 1 98.75 85 GLY A O 1
ATOM 677 N N . GLN A 1 86 ? 1.541 -8.977 -3.916 1 98.56 86 GLN A N 1
ATOM 678 C CA . GLN A 1 86 ? 0.892 -8.445 -2.719 1 98.56 86 GLN A CA 1
ATOM 679 C C . GLN A 1 86 ? -0.243 -7.496 -3.084 1 98.56 86 GLN A C 1
ATOM 681 O O . GLN A 1 86 ? -1.268 -7.453 -2.4 1 98.56 86 GLN A O 1
ATOM 686 N N . ARG A 1 87 ? -0.062 -6.672 -4.125 1 98.69 87 ARG A N 1
ATOM 687 C CA . ARG A 1 87 ? -1.186 -5.867 -4.594 1 98.69 87 ARG A CA 1
ATOM 688 C C . ARG A 1 87 ? -2.357 -6.75 -5.008 1 98.69 87 ARG A C 1
ATOM 690 O O . ARG A 1 87 ? -3.516 -6.406 -4.773 1 98.69 87 ARG A O 1
ATOM 697 N N . THR A 1 88 ? -2.021 -7.871 -5.629 1 98.75 88 THR A N 1
ATOM 698 C CA . THR A 1 88 ? -3.051 -8.797 -6.09 1 98.75 88 THR A CA 1
ATOM 699 C C . THR A 1 88 ? -3.764 -9.445 -4.906 1 98.75 88 THR A C 1
ATOM 701 O O . THR A 1 88 ? -4.969 -9.703 -4.969 1 98.75 88 THR A O 1
ATOM 704 N N . GLN A 1 89 ? -3.025 -9.703 -3.812 1 98.06 89 GLN A N 1
ATOM 705 C CA . GLN A 1 89 ? -3.648 -10.188 -2.588 1 98.06 89 GLN A CA 1
ATOM 706 C C . GLN A 1 89 ? -4.699 -9.211 -2.076 1 98.06 89 GLN A C 1
ATOM 708 O O . GLN A 1 89 ? -5.789 -9.617 -1.664 1 98.06 89 GLN A O 1
ATOM 713 N N . LEU A 1 90 ? -4.348 -7.984 -2.104 1 97.75 90 LEU A N 1
ATOM 714 C CA . LEU A 1 90 ? -5.289 -6.957 -1.67 1 97.75 90 LEU A CA 1
ATOM 715 C C . LEU A 1 90 ? -6.488 -6.887 -2.609 1 97.75 90 LEU A C 1
ATOM 717 O O . LEU A 1 90 ? -7.629 -6.746 -2.158 1 97.75 90 LEU A O 1
ATOM 721 N N . LEU A 1 91 ? -6.188 -6.953 -3.869 1 98.25 91 LEU A N 1
ATOM 722 C CA . LEU A 1 91 ? -7.254 -6.969 -4.863 1 98.25 91 LEU A CA 1
ATOM 723 C C . LEU A 1 91 ? -8.25 -8.078 -4.57 1 98.25 91 LEU A C 1
ATOM 725 O O . LEU A 1 91 ? -9.469 -7.875 -4.68 1 98.25 91 LEU A O 1
ATOM 729 N N . ARG A 1 92 ? -7.754 -9.25 -4.219 1 98.19 92 ARG A N 1
ATOM 730 C CA . ARG A 1 92 ? -8.625 -10.375 -3.891 1 98.19 92 ARG A CA 1
ATOM 731 C C . ARG A 1 92 ? -9.555 -10.023 -2.732 1 98.19 92 ARG A C 1
ATOM 733 O O . ARG A 1 92 ? -10.758 -10.273 -2.805 1 98.19 92 ARG A O 1
ATOM 740 N N . MET A 1 93 ? -9.008 -9.414 -1.677 1 96.75 93 MET A N 1
ATOM 741 C CA . MET A 1 93 ? -9.797 -9.031 -0.511 1 96.75 93 MET A CA 1
ATOM 742 C C . MET A 1 93 ? -10.883 -8.031 -0.895 1 96.75 93 MET A C 1
ATOM 744 O O . MET A 1 93 ? -12.016 -8.117 -0.411 1 96.75 93 MET A O 1
ATOM 748 N N . TRP A 1 94 ? -10.531 -7.121 -1.739 1 97.38 94 TRP A N 1
ATOM 749 C CA . TRP A 1 94 ? -11.461 -6.074 -2.141 1 97.38 94 TRP A CA 1
ATOM 750 C C . TRP A 1 94 ? -12.594 -6.645 -2.988 1 97.38 94 TRP A C 1
ATOM 752 O O . TRP A 1 94 ? -13.766 -6.309 -2.781 1 97.38 94 TRP A O 1
ATOM 762 N N . ILE A 1 95 ? -12.258 -7.535 -3.916 1 97.56 95 ILE A N 1
ATOM 763 C CA . ILE A 1 95 ? -13.266 -8.148 -4.77 1 97.56 95 ILE A CA 1
ATOM 764 C C . ILE A 1 95 ? -14.219 -8.984 -3.92 1 97.56 95 ILE A C 1
ATOM 766 O O . ILE A 1 95 ? -15.438 -8.906 -4.09 1 97.56 95 ILE A O 1
ATOM 770 N N . GLU A 1 96 ? -13.68 -9.742 -2.986 1 96 96 GLU A N 1
ATOM 771 C CA . GLU A 1 96 ? -14.508 -10.57 -2.113 1 96 96 GLU A CA 1
ATOM 772 C C . GLU A 1 96 ? -15.43 -9.719 -1.254 1 96 96 GLU A C 1
ATOM 774 O O . GLU A 1 96 ? -16.609 -10.055 -1.075 1 96 96 GLU A O 1
ATOM 779 N N . GLU A 1 97 ? -14.922 -8.648 -0.724 1 94.31 97 GLU A N 1
ATOM 780 C CA . GLU A 1 97 ? -15.727 -7.754 0.1 1 94.31 97 GLU A CA 1
ATOM 781 C C . GLU A 1 97 ? -16.844 -7.113 -0.713 1 94.31 97 GLU A C 1
ATOM 783 O O . GLU A 1 97 ? -18 -7.094 -0.282 1 94.31 97 GLU A O 1
ATOM 788 N N . LEU A 1 98 ? -16.5 -6.602 -1.847 1 95.25 98 LEU A N 1
ATOM 789 C CA . LEU A 1 98 ? -17.484 -5.902 -2.676 1 95.25 98 LEU A CA 1
ATOM 790 C C . LEU A 1 98 ? -18.547 -6.863 -3.184 1 95.25 98 LEU A C 1
ATOM 792 O O . LEU A 1 98 ? -19.703 -6.473 -3.365 1 95.25 98 LEU A O 1
ATOM 796 N N . ALA A 1 99 ? -18.141 -8.125 -3.398 1 93.12 99 ALA A N 1
ATOM 797 C CA . ALA A 1 99 ? -19.094 -9.117 -3.875 1 93.12 99 ALA A CA 1
ATOM 798 C C . ALA A 1 99 ? -20.234 -9.312 -2.875 1 93.12 99 ALA A C 1
ATOM 800 O O . ALA A 1 99 ? -21.344 -9.711 -3.252 1 93.12 99 ALA A O 1
ATOM 801 N N . GLY A 1 100 ? -19.984 -8.938 -1.617 1 89.81 100 GLY A N 1
ATOM 802 C CA . GLY A 1 100 ? -20.984 -9.125 -0.575 1 89.81 100 GLY A CA 1
ATOM 803 C C . GLY A 1 100 ? -21.906 -7.93 -0.404 1 89.81 100 GLY A C 1
ATOM 804 O O . GLY A 1 100 ? -22.859 -7.98 0.364 1 89.81 100 GLY A O 1
ATOM 805 N N . HIS A 1 101 ? -21.688 -6.867 -1.136 1 91.06 101 HIS A N 1
ATOM 806 C CA . HIS A 1 101 ? -22.469 -5.645 -1.009 1 91.06 101 HIS A CA 1
ATOM 807 C C . HIS A 1 101 ? -23.469 -5.512 -2.152 1 91.06 101 HIS A C 1
ATOM 809 O O . HIS A 1 101 ? -23.281 -6.086 -3.225 1 91.06 101 HIS A O 1
ATOM 815 N N . GLU A 1 102 ? -24.469 -4.719 -1.869 1 90.88 102 GLU A N 1
ATOM 816 C CA . GLU A 1 102 ? -25.453 -4.445 -2.912 1 90.88 102 GLU A CA 1
ATOM 817 C C . GLU A 1 102 ? -24.859 -3.586 -4.023 1 90.88 102 GLU A C 1
ATOM 819 O O . GLU A 1 102 ? -24.016 -2.732 -3.764 1 90.88 102 GLU A O 1
ATOM 824 N N . THR A 1 103 ? -25.391 -3.727 -5.199 1 88.44 103 THR A N 1
ATOM 825 C CA . THR A 1 103 ? -24.844 -3.096 -6.395 1 88.44 103 THR A CA 1
ATOM 826 C C . THR A 1 103 ? -24.859 -1.575 -6.262 1 88.44 103 THR A C 1
ATOM 828 O O . THR A 1 103 ? -23.891 -0.899 -6.617 1 88.44 103 THR A O 1
ATOM 831 N N . ASN A 1 104 ? -25.875 -1.043 -5.812 1 88.56 104 ASN A N 1
ATOM 832 C CA . ASN A 1 104 ? -26.031 0.406 -5.734 1 88.56 104 ASN A CA 1
ATOM 833 C C . ASN A 1 104 ? -25.047 1.021 -4.738 1 88.56 104 ASN A C 1
ATOM 835 O O . ASN A 1 104 ? -24.641 2.174 -4.891 1 88.56 104 ASN A O 1
ATOM 839 N N . GLU A 1 105 ? -24.625 0.246 -3.84 1 89.62 105 GLU A N 1
ATOM 840 C CA . GLU A 1 105 ? -23.734 0.736 -2.795 1 89.62 105 GLU A CA 1
ATOM 841 C C . GLU A 1 105 ? -22.281 0.723 -3.26 1 89.62 105 GLU A C 1
ATOM 843 O O . GLU A 1 105 ? -21.5 1.583 -2.867 1 89.62 105 GLU A O 1
ATOM 848 N N . LYS A 1 106 ? -21.953 -0.266 -4.086 1 93.06 106 LYS A N 1
ATOM 849 C CA . LYS A 1 106 ? -20.547 -0.509 -4.371 1 93.06 106 LYS A CA 1
ATOM 850 C C . LYS A 1 106 ? -20.188 -0.058 -5.781 1 93.06 106 LYS A C 1
ATOM 852 O O . LYS A 1 106 ? -19.031 -0.141 -6.188 1 93.06 106 LYS A O 1
ATOM 857 N N . GLN A 1 107 ? -21.047 0.435 -6.594 1 94.44 107 GLN A N 1
ATOM 858 C CA . GLN A 1 107 ? -20.875 0.606 -8.031 1 94.44 107 GLN A CA 1
ATOM 859 C C . GLN A 1 107 ? -19.625 1.421 -8.344 1 94.44 107 GLN A C 1
ATOM 861 O O . GLN A 1 107 ? -18.766 0.983 -9.117 1 94.44 107 GLN A O 1
ATOM 866 N N . GLU A 1 108 ? -19.5 2.59 -7.75 1 94.62 108 GLU A N 1
ATOM 867 C CA . GLU A 1 108 ? -18.375 3.465 -8.023 1 94.62 108 GLU A CA 1
ATOM 868 C C . GLU A 1 108 ? -17.047 2.797 -7.633 1 94.62 108 GLU A C 1
ATOM 870 O O . GLU A 1 108 ? -16.078 2.852 -8.383 1 94.62 108 GLU A O 1
ATOM 875 N N . THR A 1 109 ? -17.062 2.211 -6.48 1 97.25 109 THR A N 1
ATOM 876 C CA . THR A 1 109 ? -15.867 1.539 -5.988 1 97.25 109 THR A CA 1
ATOM 877 C C . THR A 1 109 ? -15.531 0.324 -6.852 1 97.25 109 THR A C 1
ATOM 879 O O . THR A 1 109 ? -14.367 0.066 -7.148 1 97.25 109 THR A O 1
ATOM 882 N N . ALA A 1 110 ? -16.547 -0.412 -7.266 1 97.62 110 ALA A N 1
ATOM 883 C CA . ALA A 1 110 ? -16.359 -1.568 -8.133 1 97.62 110 ALA A CA 1
ATOM 884 C C . ALA A 1 110 ? -15.734 -1.153 -9.469 1 97.62 110 ALA A C 1
ATOM 886 O O . ALA A 1 110 ? -14.875 -1.861 -10.008 1 97.62 110 ALA A O 1
ATOM 887 N N . GLU A 1 111 ? -16.109 -0.038 -9.953 1 96.81 111 GLU A N 1
ATOM 888 C CA . GLU A 1 111 ? -15.578 0.461 -11.219 1 96.81 111 GLU A CA 1
ATOM 889 C C . GLU A 1 111 ? -14.102 0.803 -11.094 1 96.81 111 GLU A C 1
ATOM 891 O O . GLU A 1 111 ? -13.305 0.502 -11.992 1 96.81 111 GLU A O 1
ATOM 896 N N . ILE A 1 112 ? -13.734 1.421 -9.992 1 97.38 112 ILE A N 1
ATOM 897 C CA . ILE A 1 112 ? -12.328 1.76 -9.789 1 97.38 112 ILE A CA 1
ATOM 898 C C . ILE A 1 112 ? -11.508 0.483 -9.633 1 97.38 112 ILE A C 1
ATOM 900 O O . ILE A 1 112 ? -10.375 0.402 -10.109 1 97.38 112 ILE A O 1
ATOM 904 N N . VAL A 1 113 ? -12.039 -0.511 -8.938 1 98.12 113 VAL A N 1
ATOM 905 C CA . VAL A 1 113 ? -11.352 -1.787 -8.773 1 98.12 113 VAL A CA 1
ATOM 906 C C . VAL A 1 113 ? -11.195 -2.473 -10.125 1 98.12 113 VAL A C 1
ATOM 908 O O . VAL A 1 113 ? -10.141 -3.037 -10.43 1 98.12 113 VAL A O 1
ATOM 911 N N . GLY A 1 114 ? -12.266 -2.43 -10.953 1 96.19 114 GLY A N 1
ATOM 912 C CA . GLY A 1 114 ? -12.164 -2.951 -12.305 1 96.19 114 GLY A CA 1
ATOM 913 C C . GLY A 1 114 ? -11.07 -2.283 -13.125 1 96.19 114 GLY A C 1
ATOM 914 O O . GLY A 1 114 ? -10.297 -2.959 -13.805 1 96.19 114 GLY A O 1
ATOM 915 N N . HIS A 1 115 ? -11.008 -0.976 -12.992 1 95.44 115 HIS A N 1
ATOM 916 C CA . HIS A 1 115 ? -9.961 -0.212 -13.664 1 95.44 115 HIS A CA 1
ATOM 917 C C . HIS A 1 115 ? -8.578 -0.598 -13.164 1 95.44 115 HIS A C 1
ATOM 919 O O . HIS A 1 115 ? -7.625 -0.666 -13.938 1 95.44 115 HIS A O 1
ATOM 925 N N . LEU A 1 116 ? -8.477 -0.813 -11.898 1 98 116 LEU A N 1
ATOM 926 C CA . LEU A 1 116 ? -7.211 -1.216 -11.297 1 98 116 LEU A CA 1
ATOM 927 C C . LEU A 1 116 ? -6.746 -2.557 -11.859 1 98 116 LEU A C 1
ATOM 929 O O . LEU A 1 116 ? -5.559 -2.74 -12.133 1 98 116 LEU A O 1
ATOM 933 N N . VAL A 1 117 ? -7.668 -3.512 -12.008 1 97.69 117 VAL A N 1
ATOM 934 C CA . VAL A 1 117 ? -7.316 -4.82 -12.547 1 97.69 117 VAL A CA 1
ATOM 935 C C . VAL A 1 117 ? -6.684 -4.652 -13.93 1 97.69 117 VAL A C 1
ATOM 937 O O . VAL A 1 117 ? -5.641 -5.246 -14.219 1 97.69 117 VAL A O 1
ATOM 940 N N . GLN A 1 118 ? -7.238 -3.807 -14.719 1 95 118 GLN A N 1
ATOM 941 C CA . GLN A 1 118 ? -6.73 -3.572 -16.062 1 95 118 GLN A CA 1
ATOM 942 C C . GLN A 1 118 ? -5.379 -2.861 -16.031 1 95 118 GLN A C 1
ATOM 944 O O . GLN A 1 118 ? -4.523 -3.1 -16.875 1 95 118 GLN A O 1
ATOM 949 N N . SER A 1 119 ? -5.27 -2.012 -15.07 1 95.88 119 SER A N 1
ATOM 950 C CA . SER A 1 119 ? -4.012 -1.287 -14.938 1 95.88 119 SER A CA 1
ATOM 951 C C . SER A 1 119 ? -2.881 -2.219 -14.508 1 95.88 119 SER A C 1
ATOM 953 O O . SER A 1 119 ? -1.757 -2.104 -15 1 95.88 119 SER A O 1
ATOM 955 N N . LEU A 1 120 ? -3.162 -3.145 -13.586 1 97.44 120 LEU A N 1
ATOM 956 C CA . LEU A 1 120 ? -2.164 -4.086 -13.094 1 97.44 120 LEU A CA 1
ATOM 957 C C . LEU A 1 120 ? -1.836 -5.137 -14.141 1 97.44 120 LEU A C 1
ATOM 959 O O . LEU A 1 120 ? -0.696 -5.602 -14.227 1 97.44 120 LEU A O 1
ATOM 963 N N . PHE A 1 121 ? -2.883 -5.523 -14.891 1 97.06 121 PHE A N 1
ATOM 964 C CA . PHE A 1 121 ? -2.744 -6.59 -15.875 1 97.06 121 PHE A CA 1
ATOM 965 C C . PHE A 1 121 ? -3.332 -6.168 -17.219 1 97.06 121 PHE A C 1
ATOM 967 O O . PHE A 1 121 ? -4.34 -6.719 -17.656 1 97.06 121 PHE A O 1
ATOM 974 N N . PRO A 1 122 ? -2.602 -5.34 -17.922 1 93.88 122 PRO A N 1
ATOM 975 C CA . PRO A 1 122 ? -3.162 -4.785 -19.156 1 93.88 122 PRO A CA 1
ATOM 976 C C . PRO A 1 122 ? -3.404 -5.852 -20.219 1 93.88 122 PRO A C 1
ATOM 978 O O . PRO A 1 122 ? -4.27 -5.684 -21.078 1 93.88 122 PRO A O 1
ATOM 981 N N . TRP A 1 123 ? -2.744 -6.984 -20.156 1 93.94 123 TRP A N 1
ATOM 982 C CA . TRP A 1 123 ? -2.852 -8.031 -21.156 1 93.94 123 TRP A CA 1
ATOM 983 C C . TRP A 1 123 ? -4.215 -8.711 -21.094 1 93.94 123 TRP A C 1
ATOM 985 O O . TRP A 1 123 ? -4.582 -9.461 -22 1 93.94 123 TRP A O 1
ATOM 995 N N . LEU A 1 124 ? -4.988 -8.43 -20.078 1 93.5 124 LEU A N 1
ATOM 996 C CA . LEU A 1 124 ? -6.316 -9.008 -19.906 1 93.5 124 LEU A CA 1
ATOM 997 C C . LEU A 1 124 ? -7.301 -8.406 -20.906 1 93.5 124 LEU A C 1
ATOM 999 O O . LEU A 1 124 ? -8.391 -8.953 -21.109 1 93.5 124 LEU A O 1
ATOM 1003 N N . ASN A 1 125 ? -6.965 -7.309 -21.469 1 82.44 125 ASN A N 1
ATOM 1004 C CA . ASN A 1 125 ? -7.855 -6.695 -22.453 1 82.44 125 ASN A CA 1
ATOM 1005 C C . ASN A 1 125 ? -7.898 -7.496 -23.75 1 82.44 125 ASN A C 1
ATOM 1007 O O . ASN A 1 125 ? -6.902 -8.109 -24.141 1 82.44 125 ASN A O 1
ATOM 1011 N N . SER A 1 126 ? -9.078 -7.641 -24.266 1 72.94 126 SER A N 1
ATOM 1012 C CA . SER A 1 126 ? -9.266 -8.445 -25.469 1 72.94 126 SER A CA 1
ATOM 1013 C C . SER A 1 126 ? -9.625 -7.578 -26.672 1 72.94 126 SER A C 1
ATOM 1015 O O . SER A 1 126 ? -10.109 -6.461 -26.516 1 72.94 126 SER A O 1
ATOM 1017 N N . ILE A 1 127 ? -9.273 -8.039 -27.766 1 70.12 127 ILE A N 1
ATOM 1018 C CA . ILE A 1 127 ? -9.625 -7.383 -29.016 1 70.12 127 ILE A CA 1
ATOM 1019 C C . ILE A 1 127 ? -11.148 -7.355 -29.172 1 70.12 127 ILE A C 1
ATOM 1021 O O . ILE A 1 127 ? -11.695 -6.426 -29.766 1 70.12 127 ILE A O 1
ATOM 1025 N N . ASN A 1 128 ? -11.734 -8.297 -28.625 1 75.31 128 ASN A N 1
ATOM 1026 C CA . ASN A 1 128 ? -13.188 -8.438 -28.734 1 75.31 128 ASN A CA 1
ATOM 1027 C C . ASN A 1 128 ? -13.898 -8.023 -27.453 1 75.31 128 ASN A C 1
ATOM 1029 O O . ASN A 1 128 ? -14.961 -8.562 -27.125 1 75.31 128 ASN A O 1
ATOM 1033 N N . GLY A 1 129 ? -13.203 -7.199 -26.75 1 81 129 GLY A N 1
ATOM 1034 C CA . GLY A 1 129 ? -13.797 -6.77 -25.5 1 81 129 GLY A CA 1
ATOM 1035 C C . GLY A 1 129 ? -13 -7.211 -24.281 1 81 129 GLY A C 1
ATOM 1036 O O . GLY A 1 129 ? -11.828 -6.84 -24.141 1 81 129 GLY A O 1
ATOM 1037 N N . VAL A 1 130 ? -13.727 -8.117 -23.422 1 87.56 130 VAL A N 1
ATOM 1038 C CA . VAL A 1 130 ? -13.047 -8.531 -22.203 1 87.56 130 VAL A CA 1
ATOM 1039 C C . VAL A 1 130 ? -12.742 -10.023 -22.266 1 87.56 130 VAL A C 1
ATOM 1041 O O . VAL A 1 130 ? -13.539 -10.805 -22.781 1 87.56 130 VAL A O 1
ATOM 1044 N N . SER A 1 131 ? -11.594 -10.406 -21.828 1 92.44 131 SER A N 1
ATOM 1045 C CA . SER A 1 131 ? -11.203 -11.812 -21.766 1 92.44 131 SER A CA 1
ATOM 1046 C C . SER A 1 131 ? -12.008 -12.555 -20.703 1 92.44 131 SER A C 1
ATOM 1048 O O . SER A 1 131 ? -12.594 -11.93 -19.812 1 92.44 131 SER A O 1
ATOM 1050 N N . PRO A 1 132 ? -11.984 -13.875 -20.766 1 92.94 132 PRO A N 1
ATOM 1051 C CA . PRO A 1 132 ? -12.766 -14.656 -19.812 1 92.94 132 PRO A CA 1
ATOM 1052 C C . PRO A 1 132 ? -12.359 -14.391 -18.359 1 92.94 132 PRO A C 1
ATOM 1054 O O . PRO A 1 132 ? -13.227 -14.219 -17.5 1 92.94 132 PRO A O 1
ATOM 1057 N N . PRO A 1 133 ? -11.094 -14.328 -18.016 1 94.94 133 PRO A N 1
ATOM 1058 C CA . PRO A 1 133 ? -10.758 -14.055 -16.625 1 94.94 133 PRO A CA 1
ATOM 1059 C C . PRO A 1 133 ? -11.203 -12.672 -16.156 1 94.94 133 PRO A C 1
ATOM 1061 O O . PRO A 1 133 ? -11.641 -12.5 -15.023 1 94.94 133 PRO A O 1
ATOM 1064 N N . LEU A 1 134 ? -11.094 -11.664 -17.047 1 94.81 134 LEU A N 1
ATOM 1065 C CA . LEU A 1 134 ? -11.547 -10.328 -16.688 1 94.81 134 LEU A CA 1
ATOM 1066 C C . LEU A 1 134 ? -13.062 -10.297 -16.547 1 94.81 134 LEU A C 1
ATOM 1068 O O . LEU A 1 134 ? -13.594 -9.625 -15.648 1 94.81 134 LEU A O 1
ATOM 1072 N N . ALA A 1 135 ? -13.773 -10.977 -17.422 1 93.75 135 ALA A N 1
ATOM 1073 C CA . ALA A 1 135 ? -15.227 -11.094 -17.312 1 93.75 135 ALA A CA 1
ATOM 1074 C C . ALA A 1 135 ? -15.633 -11.711 -15.977 1 93.75 135 ALA A C 1
ATOM 1076 O O . ALA A 1 135 ? -16.609 -11.281 -15.359 1 93.75 135 ALA A O 1
ATOM 1077 N N . ASN A 1 136 ? -14.938 -12.781 -15.617 1 94.38 136 ASN A N 1
ATOM 1078 C CA . ASN A 1 136 ? -15.188 -13.414 -14.328 1 94.38 136 ASN A CA 1
ATOM 1079 C C . ASN A 1 136 ? -15.086 -12.422 -13.18 1 94.38 136 ASN A C 1
ATOM 1081 O O . ASN A 1 136 ? -15.938 -12.406 -12.289 1 94.38 136 ASN A O 1
ATOM 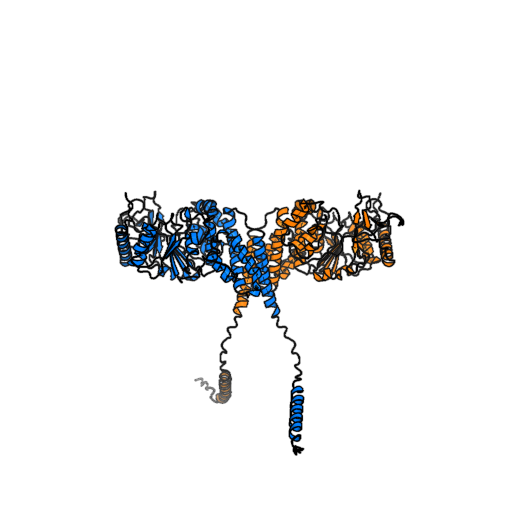1085 N N . ILE A 1 137 ? -14.07 -11.586 -13.18 1 95.88 137 ILE A N 1
ATOM 1086 C CA . ILE A 1 137 ? -13.867 -10.586 -12.141 1 95.88 137 ILE A CA 1
ATOM 1087 C C . ILE A 1 137 ? -14.984 -9.547 -12.188 1 95.88 137 ILE A C 1
ATOM 1089 O O . ILE A 1 137 ? -15.539 -9.18 -11.148 1 95.88 137 ILE A O 1
ATOM 1093 N N . TYR A 1 138 ? -15.344 -9.078 -13.383 1 94.88 138 TYR A N 1
ATOM 1094 C CA . TYR A 1 138 ? -16.406 -8.094 -13.531 1 94.88 138 TYR A CA 1
ATOM 1095 C C . TYR A 1 138 ? -17.734 -8.656 -13.023 1 94.88 138 TYR A C 1
ATOM 1097 O O . TYR A 1 138 ? -18.516 -7.938 -12.398 1 94.88 138 TYR A O 1
ATOM 1105 N N . ASP A 1 139 ? -18 -9.93 -13.305 1 93.94 139 ASP A N 1
ATOM 1106 C CA . ASP A 1 139 ? -19.219 -10.57 -12.82 1 93.94 139 ASP A CA 1
ATOM 1107 C C . ASP A 1 139 ? -19.266 -10.555 -11.297 1 93.94 139 ASP A C 1
ATOM 1109 O O . ASP A 1 139 ? -20.328 -10.297 -10.711 1 93.94 139 ASP A O 1
ATOM 1113 N N . ARG A 1 140 ? -18.141 -10.805 -10.672 1 94.44 140 ARG A N 1
ATOM 1114 C CA . ARG A 1 140 ? -18.078 -10.812 -9.219 1 94.44 140 ARG A CA 1
ATOM 1115 C C . ARG A 1 140 ? -18.312 -9.414 -8.656 1 94.44 140 ARG A C 1
ATOM 1117 O O . ARG A 1 140 ? -18.844 -9.266 -7.551 1 94.44 140 ARG A O 1
ATOM 1124 N N . LEU A 1 141 ? -17.969 -8.383 -9.414 1 96 141 LEU A N 1
ATOM 1125 C CA . LEU A 1 141 ? -18.047 -6.992 -8.984 1 96 141 LEU A CA 1
ATOM 1126 C C . LEU A 1 141 ? -19.359 -6.355 -9.438 1 96 141 LEU A C 1
ATOM 1128 O O . LEU A 1 141 ? -19.656 -5.211 -9.086 1 96 141 LEU A O 1
ATOM 1132 N N . ASP A 1 142 ? -20.125 -7.051 -10.273 1 94.69 142 ASP A N 1
ATOM 1133 C CA . ASP A 1 142 ? -21.328 -6.523 -10.891 1 94.69 142 ASP A CA 1
ATOM 1134 C C . ASP A 1 142 ? -21.031 -5.301 -11.758 1 94.69 142 ASP A C 1
ATOM 1136 O O . ASP A 1 142 ? -21.75 -4.305 -11.711 1 94.69 142 ASP A O 1
ATOM 1140 N N . VAL A 1 143 ? -19.922 -5.332 -12.344 1 93.81 143 VAL A N 1
ATOM 1141 C CA . VAL A 1 143 ? -19.547 -4.305 -13.312 1 93.81 143 VAL A CA 1
ATOM 1142 C C . VAL A 1 143 ? -19.953 -4.746 -14.711 1 93.81 143 VAL A C 1
ATOM 1144 O O . VAL A 1 143 ? -19.578 -5.832 -15.164 1 93.81 143 VAL A O 1
ATOM 1147 N N . PRO A 1 144 ? -20.734 -3.98 -15.414 1 90.5 144 PRO A N 1
ATOM 1148 C CA . PRO A 1 144 ? -21.141 -4.371 -16.766 1 90.5 144 PRO A CA 1
ATOM 1149 C C . PRO A 1 144 ? -20 -4.34 -17.766 1 90.5 144 PRO A C 1
ATOM 1151 O O . PRO A 1 144 ? -19.078 -3.527 -17.641 1 90.5 144 PRO A O 1
ATOM 1154 N N . TYR A 1 145 ? -20 -5.277 -18.609 1 87.62 145 TYR A N 1
ATOM 1155 C CA . TYR A 1 145 ? -19.031 -5.32 -19.688 1 87.62 145 TYR A CA 1
ATOM 1156 C C . TYR A 1 145 ? -19.641 -5.863 -20.969 1 87.62 145 TYR A C 1
ATOM 1158 O O . TYR A 1 145 ? -20.719 -6.473 -20.938 1 87.62 145 TYR A O 1
ATOM 1166 N N . LYS A 1 146 ? -19.125 -5.492 -22.078 1 79.81 146 LYS A N 1
ATOM 1167 C CA . LYS A 1 146 ? -19.484 -6.074 -23.375 1 79.81 146 LYS A CA 1
ATOM 1168 C C . LYS A 1 146 ? -18.406 -7.055 -23.844 1 79.81 146 LYS A C 1
ATOM 1170 O O . LYS A 1 146 ? -17.219 -6.809 -23.672 1 79.81 146 LYS A O 1
ATOM 1175 N N . THR A 1 147 ? -18.906 -8.406 -24.062 1 70.56 147 THR A N 1
ATOM 1176 C CA . THR A 1 147 ? -17.859 -9.297 -24.562 1 70.56 147 THR A CA 1
ATOM 1177 C C . THR A 1 147 ? -18.438 -10.297 -25.562 1 70.56 147 THR A C 1
ATOM 1179 O O . THR A 1 147 ? -19.609 -10.664 -25.469 1 70.56 147 THR A O 1
ATOM 1182 N N . MET A 1 148 ? -17.594 -10.516 -26.641 1 62.44 148 MET A N 1
ATOM 1183 C CA . MET A 1 148 ? -17.859 -11.641 -27.547 1 62.44 148 MET A CA 1
ATOM 1184 C C . MET A 1 148 ? -16.953 -12.82 -27.203 1 62.44 148 MET A C 1
ATOM 1186 O O . MET A 1 148 ? -17.125 -13.914 -27.75 1 62.44 148 MET A O 1
ATOM 1190 N N . SER A 1 149 ? -16.062 -12.617 -26.312 1 63.09 149 SER A N 1
ATOM 1191 C CA . SER A 1 149 ? -15.023 -13.609 -26.094 1 63.09 149 SER A CA 1
ATOM 1192 C C . SER A 1 149 ? -15.266 -14.383 -24.797 1 63.09 149 SER A C 1
ATOM 1194 O O . SER A 1 149 ? -14.727 -15.477 -24.609 1 63.09 149 SER A O 1
ATOM 1196 N N . ALA A 1 150 ? -16.016 -13.789 -23.984 1 62.59 150 ALA A N 1
ATOM 1197 C CA . ALA A 1 150 ? -16.156 -14.414 -22.672 1 62.59 150 ALA A CA 1
ATOM 1198 C C . ALA A 1 150 ? -17.453 -15.203 -22.562 1 62.59 150 ALA A C 1
ATOM 1200 O O . ALA A 1 150 ? -18.531 -14.68 -22.875 1 62.59 150 ALA A O 1
ATOM 1201 N N . LYS A 1 151 ? -17.266 -16.5 -22.531 1 66.81 151 LYS A N 1
ATOM 1202 C CA . LYS A 1 151 ? -18.406 -17.375 -22.234 1 66.81 151 LYS A CA 1
ATOM 1203 C C . LYS A 1 151 ? -18.312 -17.938 -20.812 1 66.81 151 LYS A C 1
ATOM 1205 O O . LYS A 1 151 ? -17.219 -18.062 -20.266 1 66.81 151 LYS A O 1
ATOM 1210 N N . GLY A 1 152 ? -19.438 -17.969 -20.047 1 74.5 152 GLY A N 1
ATOM 1211 C CA . GLY A 1 152 ? -19.453 -18.719 -18.797 1 74.5 152 GLY A CA 1
ATOM 1212 C C . GLY A 1 152 ? -18.891 -20.109 -18.938 1 74.5 152 GLY A C 1
ATOM 1213 O O . GLY A 1 152 ? -18.594 -20.562 -20.047 1 74.5 152 GLY A O 1
ATOM 1214 N N . TYR A 1 153 ? -18.531 -20.719 -17.812 1 81.5 153 TYR A N 1
ATOM 1215 C CA . TYR A 1 153 ? -18.016 -22.078 -17.828 1 81.5 153 TYR A CA 1
ATOM 1216 C C . TYR A 1 153 ? -18.984 -23.031 -18.531 1 81.5 153 TYR A C 1
ATOM 1218 O O . TYR A 1 153 ? -20.188 -23.031 -18.234 1 81.5 153 TYR A O 1
ATOM 1226 N N . THR A 1 154 ? -18.469 -23.703 -19.516 1 82.81 154 THR A N 1
ATOM 1227 C CA . THR A 1 154 ? -19.297 -24.625 -20.297 1 82.81 154 THR A CA 1
ATOM 1228 C C . THR A 1 154 ? -19.266 -26.031 -19.688 1 82.81 154 THR A C 1
ATOM 1230 O O . THR A 1 154 ? -20.125 -26.859 -20 1 82.81 154 THR A O 1
ATOM 1233 N N . ALA A 1 155 ? -18.234 -26.391 -18.922 1 88.5 155 ALA A N 1
ATOM 1234 C CA . ALA A 1 155 ? -18.109 -27.672 -18.25 1 88.5 155 ALA A CA 1
ATOM 1235 C C . ALA A 1 155 ? -17.422 -27.516 -16.891 1 88.5 155 ALA A C 1
ATOM 1237 O O . ALA A 1 155 ? -16.578 -26.641 -16.719 1 88.5 155 ALA A O 1
ATOM 1238 N N . PRO A 1 156 ? -17.859 -28.438 -15.984 1 95.19 156 PRO A N 1
ATOM 1239 C CA . PRO A 1 156 ? -17.25 -28.344 -14.648 1 95.19 156 PRO A CA 1
ATOM 1240 C C . PRO A 1 156 ? -15.758 -28.656 -14.648 1 95.19 156 PRO A C 1
ATOM 1242 O O . PRO A 1 156 ? -15.016 -28.125 -13.828 1 95.19 156 PRO A O 1
ATOM 1245 N N . ALA A 1 157 ? -15.398 -29.625 -15.516 1 98.25 157 ALA A N 1
ATOM 1246 C CA . ALA A 1 157 ? -13.992 -30 -15.594 1 98.25 157 ALA A CA 1
ATOM 1247 C C . ALA A 1 157 ? -13.633 -30.484 -16.984 1 98.25 157 ALA A C 1
ATOM 1249 O O . ALA A 1 157 ? -14.492 -30.984 -17.719 1 98.25 157 ALA A O 1
ATOM 1250 N N . GLY A 1 158 ? -12.344 -30.359 -17.344 1 98.62 158 GLY A N 1
ATOM 1251 C CA . GLY A 1 158 ? -11.883 -30.859 -18.625 1 98.62 158 GLY A CA 1
ATOM 1252 C C . GLY A 1 158 ? -10.375 -30.828 -18.766 1 98.62 158 GLY A C 1
ATOM 1253 O O . GLY A 1 158 ? -9.672 -30.297 -17.906 1 98.62 158 GLY A O 1
ATOM 1254 N N . ILE A 1 159 ? -9.922 -31.422 -19.875 1 98.88 159 ILE A N 1
ATOM 1255 C CA . ILE A 1 159 ? -8.508 -31.5 -20.203 1 98.88 159 ILE A CA 1
ATOM 1256 C C . ILE A 1 159 ? -8.172 -30.438 -21.25 1 98.88 159 ILE A C 1
ATOM 1258 O O . ILE A 1 159 ? -8.891 -30.281 -22.234 1 98.88 159 ILE A O 1
ATOM 1262 N N . VAL A 1 160 ? -7.152 -29.688 -20.984 1 98.88 160 VAL A N 1
ATOM 1263 C CA . VAL A 1 160 ? -6.676 -28.672 -21.922 1 98.88 160 VAL A CA 1
ATOM 1264 C C . VAL A 1 160 ? -5.258 -29 -22.375 1 98.88 160 VAL A C 1
ATOM 1266 O O . VAL A 1 160 ? -4.355 -29.172 -21.547 1 98.88 160 VAL A O 1
ATOM 1269 N N . ILE A 1 161 ? -5.047 -29.094 -23.703 1 98.81 161 ILE A N 1
ATOM 1270 C CA . ILE A 1 161 ? -3.758 -29.453 -24.281 1 98.81 161 ILE A CA 1
ATOM 1271 C C . ILE A 1 161 ? -3.287 -28.344 -25.219 1 98.81 161 ILE A C 1
ATOM 1273 O O . ILE A 1 161 ? -3.721 -28.266 -26.375 1 98.81 161 ILE A O 1
ATOM 1277 N N . PRO A 1 162 ? -2.41 -27.516 -24.75 1 98.38 162 PRO A N 1
ATOM 1278 C CA . PRO A 1 162 ? -1.77 -26.625 -25.703 1 98.38 162 PRO A CA 1
ATOM 1279 C C . PRO A 1 162 ? -0.824 -27.359 -26.656 1 98.38 162 PRO A C 1
ATOM 1281 O O . PRO A 1 162 ? 0.008 -28.156 -26.219 1 98.38 162 PRO A O 1
ATOM 1284 N N . THR A 1 163 ? -0.968 -27.125 -27.953 1 97.75 163 THR A N 1
ATOM 1285 C CA . THR A 1 163 ? -0.084 -27.797 -28.906 1 97.75 163 THR A CA 1
ATOM 1286 C C . THR A 1 163 ? -0.055 -27.031 -30.234 1 97.75 163 THR A C 1
ATOM 1288 O O . THR A 1 163 ? -0.931 -26.203 -30.5 1 97.75 163 THR A O 1
ATOM 1291 N N . GLY A 1 164 ? 0.981 -27.172 -30.984 1 97.06 164 GLY A N 1
ATOM 1292 C CA . GLY A 1 164 ? 1.151 -26.766 -32.375 1 97.06 164 GLY A CA 1
ATOM 1293 C C . GLY A 1 164 ? 1.599 -27.891 -33.281 1 97.06 164 GLY A C 1
ATOM 1294 O O . GLY A 1 164 ? 1.627 -29.062 -32.875 1 97.06 164 GLY A O 1
ATOM 1295 N N . ASP A 1 165 ? 1.95 -27.453 -34.5 1 96.44 165 ASP A N 1
ATOM 1296 C CA . ASP A 1 165 ? 2.365 -28.469 -35.469 1 96.44 165 ASP A CA 1
ATOM 1297 C C . ASP A 1 165 ? 3.658 -29.156 -35.031 1 96.44 165 ASP A C 1
ATOM 1299 O O . ASP A 1 165 ? 3.875 -30.328 -35.312 1 96.44 165 ASP A O 1
ATOM 1303 N N . LYS A 1 166 ? 4.492 -28.484 -34.281 1 94.31 166 LYS A N 1
ATOM 1304 C CA . LYS A 1 166 ? 5.781 -29.031 -33.844 1 94.31 166 LYS A CA 1
ATOM 1305 C C . LYS A 1 166 ? 5.598 -30.172 -32.844 1 94.31 166 LYS A C 1
ATOM 1307 O O . LYS A 1 166 ? 6.457 -31.047 -32.719 1 94.31 166 LYS A O 1
ATOM 1312 N N . THR A 1 167 ? 4.5 -30.188 -32.094 1 96.06 167 THR A N 1
ATOM 1313 C CA . THR A 1 167 ? 4.242 -31.219 -31.109 1 96.06 167 THR A CA 1
ATOM 1314 C C . THR A 1 167 ? 2.986 -32 -31.469 1 96.06 167 THR A C 1
ATOM 1316 O O . THR A 1 167 ? 2.4 -32.688 -30.609 1 96.06 167 THR A O 1
ATOM 1319 N N . LEU A 1 168 ? 2.562 -31.922 -32.688 1 97.88 168 LEU A N 1
ATOM 1320 C CA . LEU A 1 168 ? 1.312 -32.5 -33.188 1 97.88 168 LEU A CA 1
ATOM 1321 C C . LEU A 1 168 ? 1.283 -34 -32.938 1 97.88 168 LEU A C 1
ATOM 1323 O O . LEU A 1 168 ? 0.284 -34.562 -32.469 1 97.88 168 LEU A O 1
ATOM 1327 N N . ARG A 1 169 ? 2.369 -34.719 -33.25 1 98.19 169 ARG A N 1
ATOM 1328 C CA . ARG A 1 169 ? 2.432 -36.156 -33.125 1 98.19 169 ARG A CA 1
ATOM 1329 C C . ARG A 1 169 ? 2.152 -36.594 -31.688 1 98.19 169 ARG A C 1
ATOM 1331 O O . ARG A 1 169 ? 1.356 -37.5 -31.453 1 98.19 169 ARG A O 1
ATOM 1338 N N . PHE A 1 170 ? 2.775 -35.906 -30.812 1 98.06 170 PHE A N 1
ATOM 1339 C CA . PHE A 1 170 ? 2.646 -36.281 -29.406 1 98.06 170 PHE A CA 1
ATOM 1340 C C . PHE A 1 170 ? 1.253 -35.938 -28.891 1 98.06 170 PHE A C 1
ATOM 1342 O O . PHE A 1 170 ? 0.706 -36.656 -28.047 1 98.06 170 PHE A O 1
ATOM 1349 N N . ALA A 1 171 ? 0.724 -34.844 -29.391 1 98.69 171 ALA A N 1
ATOM 1350 C CA . ALA A 1 171 ? -0.655 -34.5 -29.031 1 98.69 171 ALA A CA 1
ATOM 1351 C C . ALA A 1 171 ? -1.614 -35.594 -29.516 1 98.69 171 ALA A C 1
ATOM 1353 O O . ALA A 1 171 ? -2.539 -36 -28.797 1 98.69 171 ALA A O 1
ATOM 1354 N N . CYS A 1 172 ? -1.392 -36.062 -30.688 1 98.81 172 CYS A N 1
ATOM 1355 C CA . CYS A 1 172 ? -2.221 -37.125 -31.234 1 98.81 172 CYS A CA 1
ATOM 1356 C C . CYS A 1 172 ? -2.068 -38.406 -30.406 1 98.81 172 CYS A C 1
ATOM 1358 O O . CYS A 1 172 ? -3.055 -39.094 -30.125 1 98.81 172 CYS A O 1
ATOM 1360 N N . HIS A 1 173 ? -0.797 -38.75 -30.031 1 98.75 173 HIS A N 1
ATOM 1361 C CA . HIS A 1 173 ? -0.567 -39.906 -29.156 1 98.75 173 HIS A CA 1
ATOM 1362 C C . HIS A 1 173 ? -1.352 -39.781 -27.859 1 98.75 173 HIS A C 1
ATOM 1364 O O . HIS A 1 173 ? -2.006 -40.719 -27.422 1 98.75 173 HIS A O 1
ATOM 1370 N N . LEU A 1 174 ? -1.271 -38.625 -27.25 1 98.88 174 LEU A N 1
ATOM 1371 C CA . LEU A 1 174 ? -1.927 -38.375 -25.969 1 98.88 174 LEU A CA 1
ATOM 1372 C C . LEU A 1 174 ? -3.441 -38.5 -26.094 1 98.88 174 LEU A C 1
ATOM 1374 O O . LEU A 1 174 ? -4.086 -39.188 -25.297 1 98.88 174 LEU A O 1
ATOM 1378 N N . ILE A 1 175 ? -4.008 -37.844 -27.094 1 98.81 175 ILE A N 1
ATOM 1379 C CA . ILE A 1 175 ? -5.453 -37.812 -27.266 1 98.81 175 ILE A CA 1
ATOM 1380 C C . ILE A 1 175 ? -5.957 -39.25 -27.547 1 98.81 175 ILE A C 1
ATOM 1382 O O . ILE A 1 175 ? -6.965 -39.656 -26.984 1 98.81 175 ILE A O 1
ATOM 1386 N N . ALA A 1 176 ? -5.234 -39.969 -28.391 1 98.75 176 ALA A N 1
ATOM 1387 C CA . ALA A 1 176 ? -5.605 -41.375 -28.656 1 98.75 176 ALA A CA 1
ATOM 1388 C C . ALA A 1 176 ? -5.551 -42.188 -27.375 1 98.75 176 ALA A C 1
ATOM 1390 O O . ALA A 1 176 ? -6.43 -43.031 -27.125 1 98.75 176 ALA A O 1
ATOM 1391 N N . SER A 1 177 ? -4.512 -42.031 -26.641 1 98.69 177 SER A N 1
ATOM 1392 C CA . SER A 1 177 ? -4.375 -42.75 -25.375 1 98.69 177 SER A CA 1
ATOM 1393 C C . SER A 1 177 ? -5.523 -42.406 -24.422 1 98.69 177 SER A C 1
ATOM 1395 O O . SER A 1 177 ? -6.047 -43.281 -23.75 1 98.69 177 SER A O 1
ATOM 1397 N N . L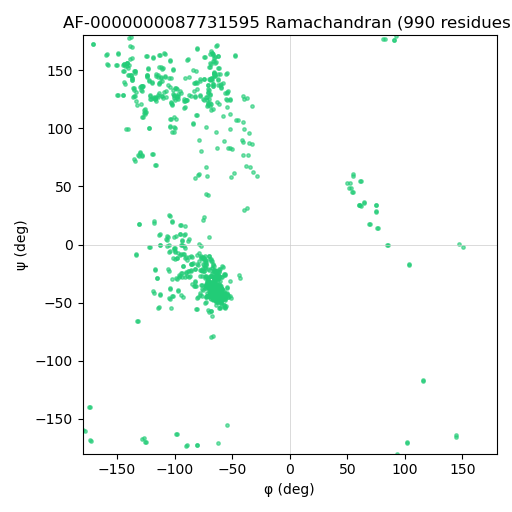EU A 1 178 ? -5.918 -41.156 -24.328 1 98.81 178 LEU A N 1
ATOM 1398 C CA . LEU A 1 178 ? -6.977 -40.719 -23.438 1 98.81 178 LEU A CA 1
ATOM 1399 C C . LEU A 1 178 ? -8.328 -41.281 -23.859 1 98.81 178 LEU A C 1
ATOM 1401 O O . LEU A 1 178 ? -9.109 -41.719 -23.016 1 98.81 178 LEU A O 1
ATOM 1405 N N . THR A 1 179 ? -8.602 -41.312 -25.172 1 98.44 179 THR A N 1
ATOM 1406 C CA . THR A 1 179 ? -9.938 -41.625 -25.656 1 98.44 179 THR A CA 1
ATOM 1407 C C . THR A 1 179 ? -10.078 -43.125 -25.844 1 98.44 179 THR A C 1
ATOM 1409 O O . THR A 1 179 ? -11.172 -43.688 -25.703 1 98.44 179 THR A O 1
ATOM 1412 N N . GLU A 1 180 ? -9 -43.875 -26.109 1 97.81 180 GLU A N 1
ATOM 1413 C CA . GLU A 1 180 ? -9.133 -45.281 -26.469 1 97.81 180 GLU A CA 1
ATOM 1414 C C . GLU A 1 180 ? -8.555 -46.188 -25.391 1 97.81 180 GLU A C 1
ATOM 1416 O O . GLU A 1 180 ? -9.117 -47.25 -25.094 1 97.81 180 GLU A O 1
ATOM 1421 N N . ALA A 1 181 ? -7.41 -45.781 -24.891 1 97.38 181 ALA A N 1
ATOM 1422 C CA . ALA A 1 181 ? -6.797 -46.625 -23.891 1 97.38 181 ALA A CA 1
ATOM 1423 C C . ALA A 1 181 ? -7.434 -46.406 -22.516 1 97.38 181 ALA A C 1
ATOM 1425 O O . ALA A 1 181 ? -7.77 -47.344 -21.812 1 97.38 181 ALA A O 1
ATOM 1426 N N . HIS A 1 182 ? -7.617 -45.125 -22.156 1 97.81 182 HIS A N 1
ATOM 1427 C CA . HIS A 1 182 ? -8.164 -44.812 -20.859 1 97.81 182 HIS A CA 1
ATOM 1428 C C . HIS A 1 182 ? -9.68 -44.625 -20.922 1 97.81 182 HIS A C 1
ATOM 1430 O O . HIS A 1 182 ? -10.375 -44.75 -19.906 1 97.81 182 HIS A O 1
ATOM 1436 N N . ASN A 1 183 ? -10.234 -44.281 -22.062 1 97.44 183 ASN A N 1
ATOM 1437 C CA . ASN A 1 183 ? -11.656 -44 -22.25 1 97.44 183 ASN A CA 1
ATOM 1438 C C . ASN A 1 183 ? -12.156 -42.969 -21.266 1 97.44 183 ASN A C 1
ATOM 1440 O O . ASN A 1 183 ? -13.148 -43.188 -20.562 1 97.44 183 ASN A O 1
ATOM 1444 N N . THR A 1 184 ? -11.414 -41.875 -21.156 1 97.69 184 THR A N 1
ATOM 1445 C CA . THR A 1 184 ? -11.773 -40.844 -20.203 1 97.69 184 THR A CA 1
ATOM 1446 C C . THR A 1 184 ? -13.094 -40.188 -20.578 1 97.69 184 THR A C 1
ATOM 1448 O O . THR A 1 184 ? -13.422 -40.062 -21.75 1 97.69 184 THR A O 1
ATOM 1451 N N . SER A 1 185 ? -13.844 -39.781 -19.562 1 96.69 185 SER A N 1
ATOM 1452 C CA . SER A 1 185 ? -15.109 -39.094 -19.781 1 96.69 185 SER A CA 1
ATOM 1453 C C . SER A 1 185 ? -14.914 -37.594 -19.812 1 96.69 185 SER A C 1
ATOM 1455 O O . SER A 1 185 ? -15.836 -36.844 -20.156 1 96.69 185 SER A O 1
ATOM 1457 N N . LEU A 1 186 ? -13.789 -37.125 -19.5 1 98.12 186 LEU A N 1
ATOM 1458 C CA . LEU A 1 186 ? -13.516 -35.688 -19.469 1 98.12 186 LEU A CA 1
ATOM 1459 C C . LEU A 1 186 ? -13.461 -35.094 -20.875 1 98.12 186 LEU A C 1
ATOM 1461 O O . LEU A 1 186 ? -12.867 -35.719 -21.766 1 98.12 186 LEU A O 1
ATOM 1465 N N . PRO A 1 187 ? -14.195 -34 -21.078 1 98.12 187 PRO A N 1
ATOM 1466 C CA . PRO A 1 187 ? -14.016 -33.344 -22.375 1 98.12 187 PRO A CA 1
ATOM 1467 C C . PRO A 1 187 ? -12.578 -32.844 -22.594 1 98.12 187 PRO A C 1
ATOM 1469 O O . PRO A 1 187 ? -11.859 -32.594 -21.625 1 98.12 187 PRO A O 1
ATOM 1472 N N . ILE A 1 188 ? -12.148 -32.781 -23.875 1 98.69 188 ILE A N 1
ATOM 1473 C CA . ILE A 1 188 ? -10.789 -32.375 -24.234 1 98.69 188 ILE A CA 1
ATOM 1474 C C . ILE A 1 188 ? -10.82 -31.156 -25.141 1 98.69 188 ILE A C 1
ATOM 1476 O O . ILE A 1 188 ? -11.594 -31.109 -26.094 1 98.69 188 ILE A O 1
ATOM 1480 N N . GLN A 1 189 ? -10.078 -30.172 -24.75 1 98.62 189 GLN A N 1
ATOM 1481 C CA . GLN A 1 189 ? -9.898 -28.953 -25.547 1 98.62 189 GLN A CA 1
ATOM 1482 C C . GLN A 1 189 ? -8.43 -28.766 -25.938 1 98.62 189 GLN A C 1
ATOM 1484 O O . GLN A 1 189 ? -7.539 -28.906 -25.094 1 98.62 189 GLN A O 1
ATOM 1489 N N . VAL A 1 190 ? -8.195 -28.594 -27.234 1 98.69 190 VAL A N 1
ATOM 1490 C CA . VAL A 1 190 ? -6.871 -28.266 -27.734 1 98.69 190 VAL A CA 1
ATOM 1491 C C . VAL A 1 190 ? -6.77 -26.75 -27.953 1 98.69 190 VAL A C 1
ATOM 1493 O O . VAL A 1 190 ? -7.641 -26.156 -28.578 1 98.69 190 VAL A O 1
ATOM 1496 N N . VAL A 1 191 ? -5.75 -26.125 -27.406 1 98.31 191 VAL A N 1
ATOM 1497 C CA . VAL A 1 191 ? -5.555 -24.688 -27.516 1 98.31 191 VAL A CA 1
ATOM 1498 C C . VAL A 1 191 ? -4.297 -24.391 -28.344 1 98.31 191 VAL A C 1
ATOM 1500 O O . VAL A 1 191 ? -3.248 -25 -28.109 1 98.31 191 VAL A O 1
ATOM 1503 N N . TYR A 1 192 ? -4.438 -23.547 -29.297 1 98.06 192 TYR A N 1
ATOM 1504 C CA . TYR A 1 192 ? -3.326 -23.188 -30.172 1 98.06 192 TYR A CA 1
ATOM 1505 C C . TYR A 1 192 ? -3.311 -21.688 -30.453 1 98.06 192 TYR A C 1
ATOM 1507 O O . TYR A 1 192 ? -4.215 -20.969 -30.031 1 98.06 192 TYR A O 1
ATOM 1515 N N . ALA A 1 193 ? -2.232 -21.234 -31.078 1 97.62 193 ALA A N 1
ATOM 1516 C CA . ALA A 1 193 ? -2.07 -19.797 -31.266 1 97.62 193 ALA A CA 1
ATOM 1517 C C . ALA A 1 193 ? -2.057 -19.438 -32.75 1 97.62 193 ALA A C 1
ATOM 1519 O O . ALA A 1 193 ? -1.029 -19.016 -33.281 1 97.62 193 ALA A O 1
ATOM 1520 N N . GLY A 1 194 ? -3.18 -19.594 -33.375 1 96.69 194 GLY A N 1
ATOM 1521 C CA . GLY A 1 194 ? -3.33 -19.203 -34.75 1 96.69 194 GLY A CA 1
ATOM 1522 C C . GLY A 1 194 ? -2.994 -20.328 -35.719 1 96.69 194 GLY A C 1
ATOM 1523 O O . GLY A 1 194 ? -2.414 -21.344 -35.344 1 96.69 194 GLY A O 1
ATOM 1524 N N . ASP A 1 195 ? -3.172 -20.109 -37.031 1 96.5 195 ASP A N 1
ATOM 1525 C CA . ASP A 1 195 ? -3.033 -21.109 -38.062 1 96.5 195 ASP A CA 1
ATOM 1526 C C . ASP A 1 195 ? -1.565 -21.469 -38.312 1 96.5 195 ASP A C 1
ATOM 1528 O O . ASP A 1 195 ? -1.246 -22.578 -38.75 1 96.5 195 ASP A O 1
ATOM 1532 N N . ASP A 1 196 ? -0.731 -20.5 -38.031 1 95.94 196 ASP A N 1
ATOM 1533 C CA . ASP A 1 196 ? 0.691 -20.766 -38.25 1 95.94 196 ASP A CA 1
ATOM 1534 C C . ASP A 1 196 ? 1.257 -21.641 -37.125 1 95.94 196 ASP A C 1
ATOM 1536 O O . ASP A 1 196 ? 2.305 -22.266 -37.281 1 95.94 196 ASP A O 1
ATOM 1540 N N . ASP A 1 197 ? 0.567 -21.609 -36 1 96.94 197 ASP A N 1
ATOM 1541 C CA . ASP A 1 197 ? 0.954 -22.469 -34.875 1 96.94 197 ASP A CA 1
ATOM 1542 C C . ASP A 1 197 ? 0.438 -23.891 -35.062 1 96.94 197 ASP A C 1
ATOM 1544 O O . ASP A 1 197 ? 1.219 -24.844 -35.062 1 96.94 197 ASP A O 1
ATOM 1548 N N . LEU A 1 198 ? -0.801 -24.031 -35.25 1 97.88 198 LEU A N 1
ATOM 1549 C CA . LEU A 1 198 ? -1.454 -25.297 -35.531 1 97.88 198 LEU A CA 1
ATOM 1550 C C . LEU A 1 198 ? -2.291 -25.188 -36.812 1 97.88 198 LEU A C 1
ATOM 1552 O O . LEU A 1 198 ? -3.346 -24.547 -36.812 1 97.88 198 LEU A O 1
ATOM 1556 N N . SER A 1 199 ? -1.912 -25.891 -37.844 1 97.81 199 SER A N 1
ATOM 1557 C CA . SER A 1 199 ? -2.531 -25.797 -39.156 1 97.81 199 SER A CA 1
ATOM 1558 C C . SER A 1 199 ? -3.898 -26.469 -39.188 1 97.81 199 SER A C 1
ATOM 1560 O O . SER A 1 199 ? -4.219 -27.266 -38.281 1 97.81 199 SER A O 1
ATOM 1562 N N . ALA A 1 200 ? -4.715 -26.125 -40.188 1 98.19 200 ALA A N 1
ATOM 1563 C CA . ALA A 1 200 ? -6.004 -26.781 -40.406 1 98.19 200 ALA A CA 1
ATOM 1564 C C . ALA A 1 200 ? -5.832 -28.297 -40.531 1 98.19 200 ALA A C 1
ATOM 1566 O O . ALA A 1 200 ? -6.652 -29.062 -40.031 1 98.19 200 ALA A O 1
ATOM 1567 N N . GLN A 1 201 ? -4.797 -28.688 -41.25 1 98.06 201 GLN A N 1
ATOM 1568 C CA . GLN A 1 201 ? -4.512 -30.109 -41.375 1 98.06 201 GLN A CA 1
ATOM 1569 C C . GLN A 1 201 ? -4.18 -30.734 -40.031 1 98.06 201 GLN A C 1
ATOM 1571 O O . GLN A 1 201 ? -4.598 -31.859 -39.75 1 98.06 201 GLN A O 1
ATOM 1576 N N . GLY A 1 202 ? -3.379 -30.047 -39.25 1 98.38 202 GLY A N 1
ATOM 1577 C CA . GLY A 1 202 ? -3.07 -30.531 -37.906 1 98.38 202 GLY A CA 1
ATOM 1578 C C . GLY A 1 202 ? -4.301 -30.719 -37.062 1 98.38 202 GLY A C 1
ATOM 1579 O O . GLY A 1 202 ? -4.426 -31.719 -36.344 1 98.38 202 GLY A O 1
ATOM 1580 N N . ARG A 1 203 ? -5.199 -29.797 -37.094 1 98.69 203 ARG A N 1
ATOM 1581 C CA . ARG A 1 203 ? -6.441 -29.891 -36.344 1 98.69 203 ARG A CA 1
ATOM 1582 C C . ARG A 1 203 ? -7.281 -31.078 -36.781 1 98.69 203 ARG A C 1
ATOM 1584 O O . ARG A 1 203 ? -7.891 -31.75 -35.969 1 98.69 203 ARG A O 1
ATOM 1591 N N . LYS A 1 204 ? -7.332 -31.281 -38.062 1 98.31 204 LYS A N 1
ATOM 1592 C CA . LYS A 1 204 ? -8.055 -32.438 -38.594 1 98.31 204 LYS A CA 1
ATOM 1593 C C . LYS A 1 204 ? -7.449 -33.75 -38.094 1 98.31 204 LYS A C 1
ATOM 1595 O O . LYS A 1 204 ? -8.172 -34.656 -37.719 1 98.31 204 LYS A O 1
ATOM 1600 N N . LYS A 1 205 ? -6.125 -33.812 -38.094 1 98.56 205 LYS A N 1
ATOM 1601 C CA . LYS A 1 205 ? -5.445 -35 -37.594 1 98.56 205 LYS A CA 1
ATOM 1602 C C . LYS A 1 205 ? -5.75 -35.25 -36.125 1 98.56 205 LYS A C 1
ATOM 1604 O O . LYS A 1 205 ? -5.926 -36.406 -35.719 1 98.56 205 LYS A O 1
ATOM 1609 N N . ILE A 1 206 ? -5.777 -34.188 -35.375 1 98.75 206 ILE A N 1
ATOM 1610 C CA . ILE A 1 206 ? -6.094 -34.312 -33.938 1 98.75 206 ILE A CA 1
ATOM 1611 C C . ILE A 1 206 ? -7.492 -34.906 -33.781 1 98.75 206 ILE A C 1
ATOM 1613 O O . ILE A 1 206 ? -7.691 -35.812 -32.969 1 98.75 206 ILE A O 1
ATOM 1617 N N . GLN A 1 207 ? -8.469 -34.406 -34.531 1 98.62 207 GLN A N 1
ATOM 1618 C CA . GLN A 1 207 ? -9.828 -34.938 -34.469 1 98.62 207 GLN A CA 1
ATOM 1619 C C . GLN A 1 207 ? -9.883 -36.406 -34.875 1 98.62 207 GLN A C 1
ATOM 1621 O O . GLN A 1 207 ? -10.602 -37.188 -34.25 1 98.62 207 GLN A O 1
ATOM 1626 N N . GLN A 1 208 ? -9.109 -36.75 -35.844 1 98.56 208 GLN A N 1
ATOM 1627 C CA . GLN A 1 208 ? -9.062 -38.156 -36.281 1 98.56 208 GLN A CA 1
ATOM 1628 C C . GLN A 1 208 ? -8.438 -39.062 -35.25 1 98.56 208 GLN A C 1
ATOM 1630 O O . GLN A 1 208 ? -8.883 -40.188 -35.031 1 98.56 208 GLN A O 1
ATOM 1635 N N . ALA A 1 209 ? -7.449 -38.531 -34.594 1 98.62 209 ALA A N 1
ATOM 1636 C CA . ALA A 1 209 ? -6.762 -39.281 -33.562 1 98.62 209 ALA A CA 1
ATOM 1637 C C . ALA A 1 209 ? -7.699 -39.594 -32.406 1 98.62 209 ALA A C 1
ATOM 1639 O O . ALA A 1 209 ? -7.508 -40.594 -31.672 1 98.62 209 ALA A O 1
ATOM 1640 N N . ALA A 1 210 ? -8.703 -38.844 -32.25 1 98.06 210 ALA A N 1
ATOM 1641 C CA . ALA A 1 210 ? -9.602 -38.938 -31.094 1 98.06 210 ALA A CA 1
ATOM 1642 C C . ALA A 1 210 ? -10.602 -40.094 -31.297 1 98.06 210 ALA A C 1
ATOM 1644 O O . ALA A 1 210 ? -11.312 -40.469 -30.359 1 98.06 210 ALA A O 1
ATOM 1645 N N . ASN A 1 211 ? -10.633 -40.656 -32.438 1 95.44 211 ASN A N 1
ATOM 1646 C CA . ASN A 1 211 ? -11.406 -41.844 -32.75 1 95.44 211 ASN A CA 1
ATOM 1647 C C . ASN A 1 211 ? -12.867 -41.688 -32.344 1 95.44 211 ASN A C 1
ATOM 1649 O O . ASN A 1 211 ? -13.383 -42.531 -31.578 1 95.44 211 ASN A O 1
ATOM 1653 N N . GLY A 1 212 ? -13.555 -40.656 -32.75 1 95.56 212 GLY A N 1
ATOM 1654 C CA . GLY A 1 212 ? -14.992 -40.5 -32.594 1 95.56 212 GLY A CA 1
ATOM 1655 C C . GLY A 1 212 ? -15.336 -39.531 -31.469 1 95.56 212 GLY A C 1
ATOM 1656 O O . GLY A 1 212 ? -16.484 -39.062 -31.375 1 95.56 212 GLY A O 1
ATOM 1657 N N . VAL A 1 213 ? -14.414 -39.25 -30.578 1 97.69 213 VAL A N 1
ATOM 1658 C CA . VAL A 1 213 ? -14.648 -38.25 -29.531 1 97.69 213 VAL A CA 1
ATOM 1659 C C . VAL A 1 213 ? -14.445 -36.844 -30.078 1 97.69 213 VAL A C 1
ATOM 1661 O O . VAL A 1 213 ? -13.461 -36.594 -30.766 1 97.69 213 VAL A O 1
ATOM 1664 N N . GLU A 1 214 ? -15.336 -35.969 -29.797 1 97.31 214 GLU A N 1
ATOM 1665 C CA . GLU A 1 214 ? -15.227 -34.594 -30.281 1 97.31 214 GLU A CA 1
ATOM 1666 C C . GLU A 1 214 ? -14.18 -33.812 -29.484 1 97.31 214 GLU A C 1
ATOM 1668 O O . GLU A 1 214 ? -14.227 -33.781 -28.25 1 97.31 214 GLU A O 1
ATOM 1673 N N . ILE A 1 215 ? -13.242 -33.25 -30.156 1 98.44 215 ILE A N 1
ATOM 1674 C CA . ILE A 1 215 ? -12.203 -32.406 -29.562 1 98.44 215 ILE A CA 1
ATOM 1675 C C . ILE A 1 215 ? -12.516 -30.938 -29.828 1 98.44 215 ILE A C 1
ATOM 1677 O O . ILE A 1 215 ? -12.648 -30.531 -30.984 1 98.44 215 ILE A O 1
ATOM 1681 N N . GLU A 1 216 ? -12.648 -30.125 -28.797 1 97.5 216 GLU A N 1
ATOM 1682 C CA . GLU A 1 216 ? -12.836 -28.688 -28.984 1 97.5 216 GLU A CA 1
ATOM 1683 C C . GLU A 1 216 ? -11.516 -28 -29.328 1 97.5 216 GLU A C 1
ATOM 1685 O O . GLU A 1 216 ? -10.508 -28.219 -28.656 1 97.5 216 GLU A O 1
ATOM 1690 N N . MET A 1 217 ? -11.523 -27.219 -30.422 1 98 217 MET A N 1
ATOM 1691 C CA . MET A 1 217 ? -10.367 -26.422 -30.828 1 98 217 MET A CA 1
ATOM 1692 C C . MET A 1 217 ? -10.531 -24.969 -30.422 1 98 217 MET A C 1
ATOM 1694 O O . MET A 1 217 ? -11.547 -24.344 -30.734 1 98 217 MET A O 1
ATOM 1698 N N . LEU A 1 218 ? -9.523 -24.422 -29.688 1 96.56 218 LEU A N 1
ATOM 1699 C CA . LEU A 1 218 ? -9.602 -23.031 -29.266 1 96.56 218 LEU A CA 1
ATOM 1700 C C . LEU A 1 218 ? -8.359 -22.266 -29.703 1 96.56 218 LEU A C 1
ATOM 1702 O O . LEU A 1 218 ? -7.242 -22.594 -29.297 1 96.56 218 LEU A O 1
ATOM 1706 N N . ASP A 1 219 ? -8.562 -21.297 -30.547 1 96.06 219 ASP A N 1
ATOM 1707 C CA . ASP A 1 219 ? -7.512 -20.344 -30.906 1 96.06 219 ASP A CA 1
ATOM 1708 C C . ASP A 1 219 ? -7.383 -19.25 -29.859 1 96.06 219 ASP A C 1
ATOM 1710 O O . ASP A 1 219 ? -8.227 -18.359 -29.766 1 96.06 219 ASP A O 1
ATOM 1714 N N . VAL A 1 220 ? -6.277 -19.266 -29.141 1 95.31 220 VAL A N 1
ATOM 1715 C CA . VAL A 1 220 ? -6.117 -18.375 -28 1 95.31 220 VAL A CA 1
ATOM 1716 C C . VAL A 1 220 ? -6.02 -16.938 -28.469 1 95.31 220 VAL A C 1
ATOM 1718 O O . VAL A 1 220 ? -6.312 -16 -27.719 1 95.31 220 VAL A O 1
ATOM 1721 N N . LEU A 1 221 ? -5.684 -16.688 -29.75 1 94.25 221 LEU A N 1
ATOM 1722 C CA . LEU A 1 221 ? -5.547 -15.352 -30.312 1 94.25 221 LEU A CA 1
ATOM 1723 C C . LEU A 1 221 ? -6.914 -14.703 -30.5 1 94.25 221 LEU A C 1
ATOM 1725 O O . LEU A 1 221 ? -7.004 -13.484 -30.688 1 94.25 221 LEU A O 1
ATOM 1729 N N . THR A 1 222 ? -7.965 -15.477 -30.438 1 92.19 222 THR A N 1
ATOM 1730 C CA . THR A 1 222 ? -9.312 -14.914 -30.5 1 92.19 222 THR A CA 1
ATOM 1731 C C . THR A 1 222 ? -9.766 -14.461 -29.109 1 92.19 222 THR A C 1
ATOM 1733 O O . THR A 1 222 ? -10.781 -13.773 -28.969 1 92.19 222 THR A O 1
ATOM 1736 N N . VAL A 1 223 ? -9.016 -14.828 -28.094 1 92.94 223 VAL A N 1
ATOM 1737 C CA . VAL A 1 223 ? -9.398 -14.555 -26.719 1 92.94 223 VAL A CA 1
ATOM 1738 C C . VAL A 1 223 ? -8.57 -13.383 -26.172 1 92.94 223 VAL A C 1
ATOM 1740 O O . VAL A 1 223 ? -9.109 -12.484 -25.531 1 92.94 223 VAL A O 1
ATOM 1743 N N . PHE A 1 224 ? -7.266 -13.461 -26.422 1 93.69 224 PHE A N 1
ATOM 1744 C CA . PHE A 1 224 ? -6.355 -12.438 -25.906 1 93.69 224 PHE A CA 1
ATOM 1745 C C . PHE A 1 224 ? -5.707 -11.672 -27.047 1 93.69 224 PHE A C 1
ATOM 1747 O O . PHE A 1 224 ? -5.414 -12.242 -28.109 1 93.69 224 PHE A O 1
ATOM 1754 N N . ASN A 1 225 ? -5.469 -10.367 -26.766 1 91.31 225 ASN A N 1
ATOM 1755 C CA . ASN A 1 225 ? -4.664 -9.578 -27.688 1 91.31 225 ASN A CA 1
ATOM 1756 C C . ASN A 1 225 ? -3.195 -9.977 -27.641 1 91.31 225 ASN A C 1
ATOM 1758 O O . ASN A 1 225 ? -2.555 -9.875 -26.594 1 91.31 225 ASN A O 1
ATOM 1762 N N . ASP A 1 226 ? -2.648 -10.328 -28.812 1 93.5 226 ASP A N 1
ATOM 1763 C CA . ASP A 1 226 ? -1.328 -10.953 -28.844 1 93.5 226 ASP A CA 1
ATOM 1764 C C . ASP A 1 226 ? -0.229 -9.906 -28.984 1 93.5 226 ASP A C 1
ATOM 1766 O O . ASP A 1 226 ? 0.942 -10.242 -29.172 1 93.5 226 ASP A O 1
ATOM 1770 N N . THR A 1 227 ? -0.554 -8.609 -28.875 1 92.25 227 THR A N 1
ATOM 1771 C CA . THR A 1 227 ? 0.442 -7.555 -29.031 1 92.25 227 THR A CA 1
ATOM 1772 C C . THR A 1 227 ? 1.484 -7.621 -27.922 1 92.25 227 THR A C 1
ATOM 1774 O O . THR A 1 227 ? 2.686 -7.531 -28.172 1 92.25 227 THR A O 1
ATOM 1777 N N . SER A 1 228 ? 1.061 -7.906 -26.703 1 93.5 228 SER A N 1
ATOM 1778 C CA . SER A 1 228 ? 1.981 -7.895 -25.578 1 93.5 228 SER A CA 1
ATOM 1779 C C . SER A 1 228 ? 2.34 -9.312 -25.141 1 93.5 228 SER A C 1
ATOM 1781 O O . SER A 1 228 ? 3.215 -9.508 -24.297 1 93.5 228 SER A O 1
ATOM 1783 N N . LEU A 1 229 ? 1.697 -10.289 -25.734 1 96.19 229 LEU A N 1
ATOM 1784 C CA . LEU A 1 229 ? 1.904 -11.664 -25.281 1 96.19 229 LEU A CA 1
ATOM 1785 C C . LEU A 1 229 ? 2.799 -12.422 -26.266 1 96.19 229 LEU A C 1
ATOM 1787 O O . LEU A 1 229 ? 3.619 -13.25 -25.844 1 96.19 229 LEU A O 1
ATOM 1791 N N . LYS A 1 230 ? 2.621 -12.164 -27.594 1 96.31 230 LYS A N 1
ATOM 1792 C CA . LYS A 1 230 ? 3.396 -12.766 -28.672 1 96.31 230 LYS A CA 1
ATOM 1793 C C . LYS A 1 230 ? 3.354 -14.289 -28.594 1 96.31 230 LYS A C 1
ATOM 1795 O O . LYS A 1 230 ? 4.391 -14.945 -28.672 1 96.31 230 LYS A O 1
ATOM 1800 N N . LEU A 1 231 ? 2.215 -14.812 -28.391 1 96.31 231 LEU A N 1
ATOM 1801 C CA . LEU A 1 231 ? 2.01 -16.25 -28.297 1 96.31 231 LEU A CA 1
ATOM 1802 C C . LEU A 1 231 ? 2.123 -16.906 -29.672 1 96.31 231 LEU A C 1
ATOM 1804 O O . LEU A 1 231 ? 2.498 -18.078 -29.766 1 96.31 231 LEU A O 1
ATOM 1808 N N . ALA A 1 232 ? 1.803 -16.156 -30.688 1 93.62 232 ALA A N 1
ATOM 1809 C CA . ALA A 1 232 ? 1.844 -16.672 -32.062 1 93.62 232 ALA A CA 1
ATOM 1810 C C . ALA A 1 232 ? 3.266 -17.047 -32.469 1 93.62 232 ALA A C 1
ATOM 1812 O O . ALA A 1 232 ? 3.465 -17.844 -33.375 1 93.62 232 ALA A O 1
ATOM 1813 N N . GLU A 1 233 ? 4.152 -16.438 -31.766 1 89.75 233 GLU A N 1
ATOM 1814 C CA . GLU A 1 233 ? 5.547 -16.703 -32.125 1 89.75 233 GLU A CA 1
ATOM 1815 C C . GLU A 1 233 ? 6.008 -18.047 -31.562 1 89.75 233 GLU A C 1
ATOM 1817 O O . GLU A 1 233 ? 7.121 -18.5 -31.844 1 89.75 233 GLU A O 1
ATOM 1822 N N . GLY A 1 234 ? 5.172 -18.734 -30.891 1 76.69 234 GLY A N 1
ATOM 1823 C CA . GLY A 1 234 ? 5.445 -20.094 -30.453 1 76.69 234 GLY A CA 1
ATOM 1824 C C . GLY A 1 234 ? 6.047 -20.172 -29.062 1 76.69 234 GLY A C 1
ATOM 1825 O O . GLY A 1 234 ? 6.062 -19.172 -28.344 1 76.69 234 GLY A O 1
ATOM 1826 N N . GLY A 1 235 ? 6.301 -21.469 -28.625 1 79.69 235 GLY A N 1
ATOM 1827 C CA . GLY A 1 235 ? 6.934 -21.703 -27.344 1 79.69 235 GLY A CA 1
ATOM 1828 C C . GLY A 1 235 ? 5.957 -22.125 -26.266 1 79.69 235 GLY A C 1
ATOM 1829 O O . GLY A 1 235 ? 4.836 -22.547 -26.562 1 79.69 235 GLY A O 1
ATOM 1830 N N . TRP A 1 236 ? 6.504 -22.125 -25.062 1 85.25 236 TRP A N 1
ATOM 1831 C CA . TRP A 1 236 ? 5.793 -22.703 -23.938 1 85.25 236 TRP A CA 1
ATOM 1832 C C . TRP A 1 236 ? 4.992 -21.656 -23.188 1 85.25 236 TRP A C 1
ATOM 1834 O O . TRP A 1 236 ? 4.27 -21.969 -22.234 1 85.25 236 TRP A O 1
ATOM 1844 N N . ALA A 1 237 ? 4.98 -20.469 -23.641 1 95 237 ALA A N 1
ATOM 1845 C CA . ALA A 1 237 ? 4.367 -19.375 -22.891 1 95 237 ALA A CA 1
ATOM 1846 C C . ALA A 1 237 ? 2.844 -19.469 -22.922 1 95 237 ALA A C 1
ATOM 1848 O O . ALA A 1 237 ? 2.158 -18.875 -22.094 1 95 237 ALA A O 1
ATOM 1849 N N . ILE A 1 238 ? 2.258 -20.25 -23.75 1 97.44 238 ILE A N 1
ATOM 1850 C CA . ILE A 1 238 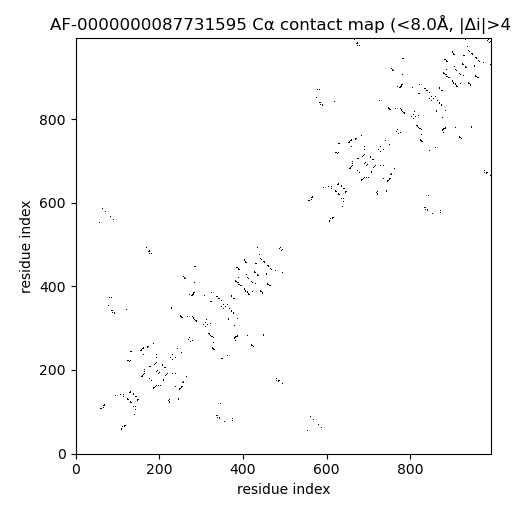? 0.824 -20.312 -24.016 1 97.44 238 ILE A CA 1
ATOM 1851 C C . ILE A 1 238 ? 0.106 -21 -22.859 1 97.44 238 ILE A C 1
ATOM 1853 O O . ILE A 1 238 ? -1.108 -20.859 -22.703 1 97.44 238 ILE A O 1
ATOM 1857 N N . LYS A 1 239 ? 0.733 -21.719 -22 1 97.94 239 LYS A N 1
ATOM 1858 C CA . LYS A 1 239 ? 0.139 -22.656 -21.047 1 97.94 239 LYS A CA 1
ATOM 1859 C C . LYS A 1 239 ? -0.815 -21.938 -20.094 1 97.94 239 LYS A C 1
ATOM 1861 O O . LYS A 1 239 ? -1.996 -22.281 -20.016 1 97.94 239 LYS A O 1
ATOM 1866 N N . PRO A 1 240 ? -0.352 -20.875 -19.406 1 98.38 240 PRO A N 1
ATOM 1867 C CA . PRO A 1 240 ? -1.308 -20.234 -18.5 1 98.38 240 PRO A CA 1
ATOM 1868 C C . PRO A 1 240 ? -2.467 -19.578 -19.234 1 98.38 240 PRO A C 1
ATOM 1870 O O . PRO A 1 240 ? -3.592 -19.547 -18.734 1 98.38 240 PRO A O 1
ATOM 1873 N N . PHE A 1 241 ? -2.217 -19.109 -20.422 1 97.56 241 PHE A N 1
ATOM 1874 C CA . PHE A 1 241 ? -3.262 -18.469 -21.219 1 97.56 241 PHE A CA 1
ATOM 1875 C C . PHE A 1 241 ? -4.273 -19.484 -21.719 1 97.56 241 PHE A C 1
ATOM 1877 O O . PHE A 1 241 ? -5.465 -19.188 -21.828 1 97.56 241 PHE A O 1
ATOM 1884 N N . ALA A 1 242 ? -3.752 -20.703 -22 1 98.12 242 ALA A N 1
ATOM 1885 C CA . ALA A 1 242 ? -4.652 -21.797 -22.375 1 98.12 242 ALA A CA 1
ATOM 1886 C C . ALA A 1 242 ? -5.598 -22.141 -21.234 1 98.12 242 ALA A C 1
ATOM 1888 O O . ALA A 1 242 ? -6.801 -22.312 -21.438 1 98.12 242 ALA A O 1
ATOM 1889 N N . ALA A 1 243 ? -5.062 -22.203 -20.062 1 98.25 243 ALA A N 1
ATOM 1890 C CA . ALA A 1 243 ? -5.883 -22.5 -18.891 1 98.25 243 ALA A CA 1
ATOM 1891 C C . ALA A 1 243 ? -6.914 -21.391 -18.672 1 98.25 243 ALA A C 1
ATOM 1893 O O . ALA A 1 243 ? -8.086 -21.672 -18.406 1 98.25 243 ALA A O 1
ATOM 1894 N N . LEU A 1 244 ? -6.531 -20.188 -18.797 1 97.19 244 LEU A N 1
ATOM 1895 C CA . LEU A 1 244 ? -7.391 -19.047 -18.516 1 97.19 244 LEU A CA 1
ATOM 1896 C C . LEU A 1 244 ? -8.453 -18.891 -19.609 1 97.19 244 LEU A C 1
ATOM 1898 O O . LEU A 1 244 ? -9.57 -18.438 -19.328 1 97.19 244 LEU A O 1
ATOM 1902 N N . ALA A 1 245 ? -8.094 -19.203 -20.812 1 95.56 245 ALA A N 1
ATOM 1903 C CA . ALA A 1 245 ? -9 -19.031 -21.953 1 95.56 245 ALA A CA 1
ATOM 1904 C C . ALA A 1 245 ? -10.055 -20.125 -21.984 1 95.56 245 ALA A C 1
ATOM 1906 O O . ALA A 1 245 ? -11.148 -19.938 -22.516 1 95.56 245 ALA A O 1
ATOM 1907 N N . SER A 1 246 ? -9.719 -21.266 -21.422 1 96.94 246 SER A N 1
ATOM 1908 C CA . SER A 1 246 ? -10.594 -22.438 -21.484 1 96.94 246 SER A CA 1
ATOM 1909 C C . SER A 1 246 ? -11.922 -22.156 -20.781 1 96.94 246 SER A C 1
ATOM 1911 O O . SER A 1 246 ? -11.969 -21.438 -19.781 1 96.94 246 SER A O 1
ATOM 1913 N N . SER A 1 247 ? -12.984 -22.734 -21.281 1 94.56 247 SER A N 1
ATOM 1914 C CA . SER A 1 247 ? -14.312 -22.562 -20.703 1 94.56 247 SER A CA 1
ATOM 1915 C C . SER A 1 247 ? -14.57 -23.594 -19.609 1 94.56 247 SER A C 1
ATOM 1917 O O . SER A 1 247 ? -15.688 -23.672 -19.078 1 94.56 247 SER A O 1
ATOM 1919 N N . TYR A 1 248 ? -13.602 -24.391 -19.281 1 97.31 248 TYR A N 1
ATOM 1920 C CA . TYR A 1 248 ? -13.75 -25.344 -18.188 1 97.31 248 TYR A CA 1
ATOM 1921 C C . TYR A 1 248 ? -13.477 -24.688 -16.844 1 97.31 248 TYR A C 1
ATOM 1923 O O . TYR A 1 248 ? -12.562 -23.859 -16.734 1 97.31 248 TYR A O 1
ATOM 1931 N N . GLU A 1 249 ? -14.281 -25.031 -15.875 1 97.56 249 GLU A N 1
ATOM 1932 C CA . GLU A 1 249 ? -14.102 -24.516 -14.523 1 97.56 249 GLU A CA 1
ATOM 1933 C C . GLU A 1 249 ? -12.828 -25.062 -13.875 1 97.56 249 GLU A C 1
ATOM 1935 O O . GLU A 1 249 ? -11.984 -24.281 -13.414 1 97.56 249 GLU A O 1
ATOM 1940 N N . LYS A 1 250 ? -12.781 -26.391 -13.828 1 98.69 250 LYS A N 1
ATOM 1941 C CA . LYS A 1 250 ? -11.555 -27.078 -13.422 1 98.69 250 LYS A CA 1
ATOM 1942 C C . LYS A 1 250 ? -10.766 -27.547 -14.641 1 98.69 250 LYS A C 1
ATOM 1944 O O . LYS A 1 250 ? -11.312 -28.219 -15.523 1 98.69 250 LYS A O 1
ATOM 1949 N N . VAL A 1 251 ? -9.523 -27.172 -14.648 1 98.81 251 VAL A N 1
ATOM 1950 C CA . VAL A 1 251 ? -8.703 -27.422 -15.828 1 98.81 251 VAL A CA 1
ATOM 1951 C C . VAL A 1 251 ? -7.578 -28.391 -15.461 1 98.81 251 VAL A C 1
ATOM 1953 O O . VAL A 1 251 ? -6.859 -28.188 -14.484 1 98.81 251 VAL A O 1
ATOM 1956 N N . ILE A 1 252 ? -7.465 -29.453 -16.219 1 98.94 252 ILE A N 1
ATOM 1957 C CA . ILE A 1 252 ? -6.273 -30.297 -16.25 1 98.94 252 ILE A CA 1
ATOM 1958 C C . ILE A 1 252 ? -5.426 -29.953 -17.469 1 98.94 252 ILE A C 1
ATOM 1960 O O . ILE A 1 252 ? -5.734 -30.359 -18.594 1 98.94 252 ILE A O 1
ATOM 1964 N N . LEU A 1 253 ? -4.422 -29.203 -17.203 1 98.88 253 LEU A N 1
ATOM 1965 C CA . LEU A 1 253 ? -3.525 -28.766 -18.281 1 98.88 253 LEU A CA 1
ATOM 1966 C C . LEU A 1 253 ? -2.424 -29.797 -18.516 1 98.88 253 LEU A C 1
ATOM 1968 O O . LEU A 1 253 ? -1.71 -30.172 -17.578 1 98.88 253 LEU A O 1
ATOM 1972 N N . LEU A 1 254 ? -2.246 -30.219 -19.828 1 98.75 254 LEU A N 1
ATOM 1973 C CA . LEU A 1 254 ? -1.299 -31.281 -20.141 1 98.75 254 LEU A CA 1
ATOM 1974 C C . LEU A 1 254 ? -0.367 -30.859 -21.281 1 98.75 254 LEU A C 1
ATOM 1976 O O . LEU A 1 254 ? -0.819 -30.344 -22.297 1 98.75 254 LEU A O 1
ATOM 1980 N N . ASP A 1 255 ? 0.903 -31.172 -21.047 1 98 255 ASP A N 1
ATOM 1981 C CA . ASP A 1 255 ? 1.79 -31.172 -22.203 1 98 255 ASP A CA 1
ATOM 1982 C C . ASP A 1 255 ? 1.389 -32.281 -23.203 1 98 255 ASP A C 1
ATOM 1984 O O . ASP A 1 255 ? 0.803 -33.281 -22.812 1 98 255 ASP A O 1
ATOM 1988 N N . ALA A 1 256 ? 1.778 -32.062 -24.406 1 97.88 256 ALA A N 1
ATOM 1989 C CA . ALA A 1 256 ? 1.424 -33 -25.453 1 97.88 256 ALA A CA 1
ATOM 1990 C C . ALA A 1 256 ? 2.059 -34.375 -25.219 1 97.88 256 ALA A C 1
ATOM 1992 O O . ALA A 1 256 ? 1.513 -35.406 -25.625 1 97.88 256 ALA A O 1
ATOM 1993 N N . ASP A 1 257 ? 3.178 -34.438 -24.547 1 97.62 257 ASP A N 1
ATOM 1994 C CA . ASP A 1 257 ? 3.885 -35.719 -24.391 1 97.62 257 ASP A CA 1
ATOM 1995 C C . ASP A 1 257 ? 3.654 -36.312 -23 1 97.62 257 ASP A C 1
ATOM 1997 O O . ASP A 1 257 ? 4.465 -37.094 -22.516 1 97.62 257 ASP A O 1
ATOM 2001 N N . ALA A 1 258 ? 2.598 -35.875 -22.297 1 98.69 258 ALA A N 1
ATOM 2002 C CA . ALA A 1 258 ? 2.205 -36.531 -21.047 1 98.69 258 ALA A CA 1
ATOM 2003 C C . ALA A 1 258 ? 1.682 -37.938 -21.297 1 98.69 258 ALA A C 1
ATOM 2005 O O . ALA A 1 258 ? 0.984 -38.188 -22.281 1 98.69 258 ALA A O 1
ATOM 2006 N N . VAL A 1 259 ? 1.978 -38.875 -20.406 1 98.81 259 VAL A N 1
ATOM 2007 C CA . VAL A 1 259 ? 1.52 -40.25 -20.469 1 98.81 259 VAL A CA 1
ATOM 2008 C C . VAL A 1 259 ? 0.883 -40.656 -19.141 1 98.81 259 VAL A C 1
ATOM 2010 O O . VAL A 1 259 ? 1.455 -40.438 -18.078 1 98.81 259 VAL A O 1
ATOM 2013 N N . PHE A 1 260 ? -0.271 -41.344 -19.219 1 98.81 260 PHE A N 1
ATOM 2014 C CA . PHE A 1 260 ? -1.015 -41.656 -18 1 98.81 260 PHE A CA 1
ATOM 2015 C C . PHE A 1 260 ? -0.993 -43.156 -17.719 1 98.81 260 PHE A C 1
ATOM 2017 O O . PHE A 1 260 ? -1.057 -43.969 -18.641 1 98.81 260 PHE A O 1
ATOM 2024 N N . PHE A 1 261 ? -0.919 -43.469 -16.422 1 98.56 261 PHE A N 1
ATOM 2025 C CA . PHE A 1 261 ? -1.137 -44.812 -15.93 1 98.56 261 PHE A CA 1
ATOM 2026 C C . PHE A 1 261 ? -2.572 -45 -15.453 1 98.56 261 PHE A C 1
ATOM 2028 O O . PHE A 1 261 ? -3.07 -46.125 -15.375 1 98.56 261 PHE A O 1
ATOM 2035 N N . GLN A 1 262 ? -3.117 -43.875 -15.062 1 98.06 262 GLN A N 1
ATOM 2036 C CA . GLN A 1 262 ? -4.488 -43.844 -14.562 1 98.06 262 GLN A CA 1
ATOM 2037 C C . GLN A 1 262 ? -5.332 -42.844 -15.336 1 98.06 262 GLN A C 1
ATOM 2039 O O . GLN A 1 262 ? -4.793 -41.969 -16.016 1 98.06 262 GLN A O 1
ATOM 2044 N N . ASP A 1 263 ? -6.668 -43.031 -15.203 1 97.94 263 ASP A N 1
ATOM 2045 C CA . ASP A 1 263 ? -7.566 -42.031 -15.797 1 97.94 263 ASP A CA 1
ATOM 2046 C C . ASP A 1 263 ? -7.32 -40.656 -15.203 1 97.94 263 ASP A C 1
ATOM 2048 O O . ASP A 1 263 ? -7.242 -40.5 -13.984 1 97.94 263 ASP A O 1
ATOM 2052 N N . PRO A 1 264 ? -7.25 -39.656 -16.062 1 98.31 264 PRO A N 1
ATOM 2053 C CA . PRO A 1 264 ? -6.984 -38.281 -15.57 1 98.31 264 PRO A CA 1
ATOM 2054 C C . PRO A 1 264 ? -8.023 -37.812 -14.562 1 98.31 264 PRO A C 1
ATOM 2056 O O . PRO A 1 264 ? -7.77 -36.875 -13.797 1 98.31 264 PRO A O 1
ATOM 2059 N N . GLN A 1 265 ? -9.188 -38.406 -14.492 1 97.69 265 GLN A N 1
ATOM 2060 C CA . GLN A 1 265 ? -10.203 -38.062 -13.5 1 97.69 265 GLN A CA 1
ATOM 2061 C C . GLN A 1 265 ? -9.648 -38.219 -12.086 1 97.69 265 GLN A C 1
ATOM 2063 O O . GLN A 1 265 ? -10.109 -37.531 -11.172 1 97.69 265 GLN A O 1
ATOM 2068 N N . ARG A 1 266 ? -8.688 -39.062 -11.969 1 97.81 266 ARG A N 1
ATOM 2069 C CA . ARG A 1 266 ? -8.078 -39.281 -10.664 1 97.81 266 ARG A CA 1
ATOM 2070 C C . ARG A 1 266 ? -7.41 -38 -10.133 1 97.81 266 ARG A C 1
ATOM 2072 O O . ARG A 1 266 ? -7.301 -37.812 -8.922 1 97.81 266 ARG A O 1
ATOM 2079 N N . LEU A 1 267 ? -7.027 -37.188 -10.953 1 98.62 267 LEU A N 1
ATOM 2080 C CA . LEU A 1 267 ? -6.402 -35.906 -10.562 1 98.62 267 LEU A CA 1
ATOM 2081 C C . LEU A 1 267 ? -7.387 -35.031 -9.812 1 98.62 267 LEU A C 1
ATOM 2083 O O . LEU A 1 267 ? -7.012 -34.344 -8.844 1 98.62 267 LEU A O 1
ATOM 2087 N N . LEU A 1 268 ? -8.664 -35.031 -10.188 1 98.31 268 LEU A N 1
ATOM 2088 C CA . LEU A 1 268 ? -9.711 -34.219 -9.578 1 98.31 268 LEU A CA 1
ATOM 2089 C C . LEU A 1 268 ? -10.125 -34.781 -8.227 1 98.31 268 LEU A C 1
ATOM 2091 O O . LEU A 1 268 ? -10.781 -34.094 -7.438 1 98.31 268 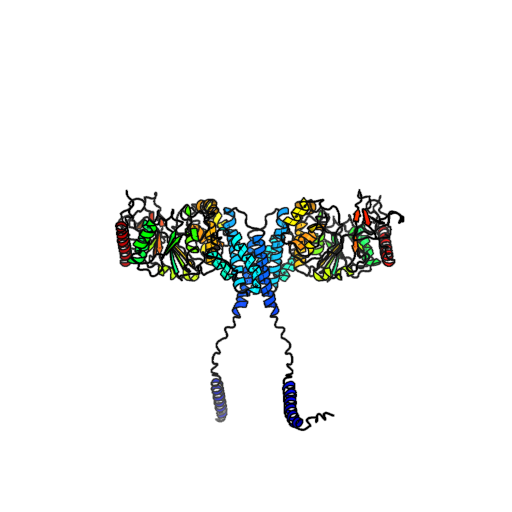LEU A O 1
ATOM 2095 N N . GLN A 1 269 ? -9.633 -36 -7.992 1 97.44 269 GLN A N 1
ATOM 2096 C CA . GLN A 1 269 ? -10.023 -36.688 -6.758 1 97.44 269 GLN A CA 1
ATOM 2097 C C . GLN A 1 269 ? -8.922 -36.562 -5.703 1 97.44 269 GLN A C 1
ATOM 2099 O O . GLN A 1 269 ? -9.102 -37 -4.566 1 97.44 269 GLN A O 1
ATOM 2104 N N . GLN A 1 270 ? -7.844 -36 -6.078 1 97.75 270 GLN A N 1
ATOM 2105 C CA . GLN A 1 270 ? -6.766 -35.844 -5.109 1 97.75 270 GLN A CA 1
ATOM 2106 C C . GLN A 1 270 ? -7.164 -34.875 -3.992 1 97.75 270 GLN A C 1
ATOM 2108 O O . GLN A 1 270 ? -7.73 -33.812 -4.254 1 97.75 270 GLN A O 1
ATOM 2113 N N . ASP A 1 271 ? -6.871 -35.188 -2.756 1 97.88 271 ASP A N 1
ATOM 2114 C CA . ASP A 1 271 ? -7.23 -34.375 -1.593 1 97.88 271 ASP A CA 1
ATOM 2115 C C . ASP A 1 271 ? -6.57 -33 -1.646 1 97.88 271 ASP A C 1
ATOM 2117 O O . ASP A 1 271 ? -7.211 -32 -1.365 1 97.88 271 ASP A O 1
ATOM 2121 N N . ARG A 1 272 ? -5.398 -32.969 -1.968 1 97.19 272 ARG A N 1
ATOM 2122 C CA . ARG A 1 272 ? -4.648 -31.719 -1.985 1 97.19 272 ARG A CA 1
ATOM 2123 C C . ARG A 1 272 ? -5.234 -30.75 -3.002 1 97.19 272 ARG A C 1
ATOM 2125 O O . ARG A 1 272 ? -5.262 -29.547 -2.768 1 97.19 272 ARG A O 1
ATOM 2132 N N . PHE A 1 273 ? -5.703 -31.328 -4.109 1 98.38 273 PHE A N 1
ATOM 2133 C CA . PHE A 1 273 ? -6.387 -30.484 -5.082 1 98.38 273 PHE A CA 1
ATOM 2134 C C . PHE A 1 273 ? -7.695 -29.938 -4.512 1 98.38 273 PHE A C 1
ATOM 2136 O O . PHE A 1 273 ? -7.992 -28.75 -4.633 1 98.38 273 PHE A O 1
ATOM 2143 N N . ASN A 1 274 ? -8.375 -30.766 -3.965 1 98.38 274 ASN A N 1
ATOM 2144 C CA . ASN A 1 274 ? -9.688 -30.391 -3.455 1 98.38 274 ASN A CA 1
ATOM 2145 C C . ASN A 1 274 ? -9.578 -29.375 -2.32 1 98.38 274 ASN A C 1
ATOM 2147 O O . ASN A 1 274 ? -10.453 -28.531 -2.146 1 98.38 274 ASN A O 1
ATOM 2151 N N . GLU A 1 275 ? -8.492 -29.453 -1.655 1 98 275 GLU A N 1
ATOM 2152 C CA . GLU A 1 275 ? -8.266 -28.531 -0.541 1 98 275 GLU A CA 1
ATOM 2153 C C . GLU A 1 275 ? -7.906 -27.141 -1.039 1 98 275 GLU A C 1
ATOM 2155 O O . GLU A 1 275 ? -8.359 -26.141 -0.481 1 98 275 GLU A O 1
ATOM 2160 N N . THR A 1 276 ? -7.121 -27.047 -2.088 1 98.56 276 THR A N 1
ATOM 2161 C CA . THR A 1 276 ? -6.512 -25.75 -2.404 1 98.56 276 THR A CA 1
ATOM 2162 C C . THR A 1 276 ? -6.992 -25.25 -3.76 1 98.56 276 THR A C 1
ATOM 2164 O O . THR A 1 276 ? -6.867 -24.062 -4.062 1 98.56 276 THR A O 1
ATOM 2167 N N . GLY A 1 277 ? -7.469 -26.172 -4.59 1 98.75 277 GLY A N 1
ATOM 2168 C CA . GLY A 1 277 ? -7.855 -25.812 -5.949 1 98.75 277 GLY A CA 1
ATOM 2169 C C . GLY A 1 277 ? -6.688 -25.812 -6.918 1 98.75 277 GLY A C 1
ATOM 2170 O O . GLY A 1 277 ? -6.855 -25.5 -8.102 1 98.75 277 GLY A O 1
ATOM 2171 N N . VAL A 1 278 ? -5.5 -26.125 -6.422 1 98.94 278 VAL A N 1
ATOM 2172 C CA . VAL A 1 278 ? -4.305 -26.172 -7.258 1 98.94 278 VAL A CA 1
ATOM 2173 C C . VAL A 1 278 ? -3.494 -27.422 -6.941 1 98.94 278 VAL A C 1
ATOM 2175 O O . VAL A 1 278 ? -3.199 -27.703 -5.773 1 98.94 278 VAL A O 1
ATOM 2178 N N . LEU A 1 279 ? -3.172 -28.172 -7.953 1 98.88 279 LEU A N 1
ATOM 2179 C CA . LEU A 1 279 ? -2.252 -29.297 -7.824 1 98.88 279 LEU A CA 1
ATOM 2180 C C . LEU A 1 279 ? -1.1 -29.172 -8.812 1 98.88 279 LEU A C 1
ATOM 2182 O O . LEU A 1 279 ? -1.313 -29.219 -10.031 1 98.88 279 LEU A O 1
ATOM 2186 N N . LEU A 1 280 ? 0.06 -28.984 -8.242 1 98.81 280 LEU A N 1
ATOM 2187 C CA . LEU A 1 280 ? 1.308 -28.938 -8.992 1 98.81 280 LEU A CA 1
ATOM 2188 C C . LEU A 1 280 ? 2.156 -30.172 -8.727 1 98.81 280 LEU A C 1
ATOM 2190 O O . LEU A 1 280 ? 1.897 -30.906 -7.777 1 98.81 280 LEU A O 1
ATOM 2194 N N . PHE A 1 281 ? 3.123 -30.391 -9.562 1 98.69 281 PHE A N 1
ATOM 2195 C CA . PHE A 1 281 ? 4.027 -31.531 -9.422 1 98.69 281 PHE A CA 1
ATOM 2196 C C . PHE A 1 281 ? 5.477 -31.062 -9.367 1 98.69 281 PHE A C 1
ATOM 2198 O O . PHE A 1 281 ? 5.855 -30.109 -10.055 1 98.69 281 PHE A O 1
ATOM 2205 N N . HIS A 1 282 ? 6.246 -31.766 -8.594 1 98.12 282 HIS A N 1
ATOM 2206 C CA . HIS A 1 282 ? 7.648 -31.406 -8.406 1 98.12 282 HIS A CA 1
ATOM 2207 C C . HIS A 1 282 ? 8.508 -31.922 -9.547 1 98.12 282 HIS A C 1
ATOM 2209 O O . HIS A 1 282 ? 8.25 -33 -10.086 1 98.12 282 HIS A O 1
ATOM 2215 N N . ASP A 1 283 ? 9.523 -31.219 -9.812 1 97.5 283 ASP A N 1
ATOM 2216 C CA . ASP A 1 283 ? 10.578 -31.688 -10.703 1 97.5 283 ASP A CA 1
ATOM 2217 C C . ASP A 1 283 ? 11.531 -32.625 -9.977 1 97.5 283 ASP A C 1
ATOM 2219 O O . ASP A 1 283 ? 11.234 -33.094 -8.875 1 97.5 283 ASP A O 1
ATOM 2223 N N . ARG A 1 284 ? 12.625 -33 -10.617 1 97.06 284 ARG A N 1
ATOM 2224 C CA . ARG A 1 284 ? 13.703 -33.812 -10.047 1 97.06 284 ARG A CA 1
ATOM 2225 C C . ARG A 1 284 ? 14.477 -33 -9 1 97.06 284 ARG A C 1
ATOM 2227 O O . ARG A 1 284 ? 14.68 -31.797 -9.148 1 97.06 284 ARG A O 1
ATOM 2234 N N . LEU A 1 285 ? 14.82 -33.688 -8.055 1 96.12 285 LEU A N 1
ATOM 2235 C CA . LEU A 1 285 ? 15.703 -33.062 -7.078 1 96.12 285 LEU A CA 1
ATOM 2236 C C . LEU A 1 285 ? 17.156 -33.156 -7.523 1 96.12 285 LEU A C 1
ATOM 2238 O O . LEU A 1 285 ? 17.812 -34.188 -7.344 1 96.12 285 LEU A O 1
ATOM 2242 N N . LEU A 1 286 ? 17.719 -32.031 -8.008 1 95.31 286 LEU A N 1
ATOM 2243 C CA . LEU A 1 286 ? 19.062 -32.031 -8.57 1 95.31 286 LEU A CA 1
ATOM 2244 C C . LEU A 1 286 ? 19.781 -30.719 -8.234 1 95.31 286 LEU A C 1
ATOM 2246 O O . LEU A 1 286 ? 19.156 -29.719 -7.887 1 95.31 286 LEU A O 1
ATOM 2250 N N . TRP A 1 287 ? 21.062 -30.781 -8.234 1 94.88 287 TRP A N 1
ATOM 2251 C CA . TRP A 1 287 ? 21.984 -29.656 -8.289 1 94.88 287 TRP A CA 1
ATOM 2252 C C . TRP A 1 287 ? 21.797 -28.734 -7.086 1 94.88 287 TRP A C 1
ATOM 2254 O O . TRP A 1 287 ? 21.609 -27.516 -7.242 1 94.88 287 TRP A O 1
ATOM 2264 N N . LYS A 1 288 ? 21.859 -29.188 -5.953 1 95.62 288 LYS A N 1
ATOM 2265 C CA . LYS A 1 288 ? 21.828 -28.406 -4.723 1 95.62 288 LYS A CA 1
ATOM 2266 C C . LYS A 1 288 ? 22.859 -27.297 -4.754 1 95.62 288 LYS A C 1
ATOM 2268 O O . LYS A 1 288 ? 24.031 -27.516 -5.094 1 95.62 288 LYS A O 1
ATOM 2273 N N . ASN A 1 289 ? 22.453 -26.031 -4.555 1 96.81 289 ASN A N 1
ATOM 2274 C CA . ASN A 1 289 ? 23.266 -24.828 -4.527 1 96.81 289 ASN A CA 1
ATOM 2275 C C . ASN A 1 289 ? 23.797 -24.484 -5.91 1 96.81 289 ASN A C 1
ATOM 2277 O O . ASN A 1 289 ? 24.766 -23.719 -6.035 1 96.81 289 ASN A O 1
ATOM 2281 N N . GLY A 1 290 ? 23.203 -25.031 -6.875 1 95.56 290 GLY A N 1
ATOM 2282 C CA . GLY A 1 290 ? 23.703 -24.844 -8.234 1 95.56 290 GLY A CA 1
ATOM 2283 C C . GLY A 1 290 ? 23.375 -23.484 -8.82 1 95.56 290 GLY A C 1
ATOM 2284 O O . GLY A 1 290 ? 24.047 -23.031 -9.742 1 95.56 290 GLY A O 1
ATOM 2285 N N . PHE A 1 291 ? 22.344 -22.812 -8.305 1 96.31 291 PHE A N 1
ATOM 2286 C CA . PHE A 1 291 ? 21.875 -21.547 -8.844 1 96.31 291 PHE A CA 1
ATOM 2287 C C . PHE A 1 291 ? 21.625 -20.547 -7.727 1 96.31 291 PHE A C 1
ATOM 2289 O O . PHE A 1 291 ? 20.484 -20.141 -7.496 1 96.31 291 PHE A O 1
ATOM 2296 N N . PRO A 1 292 ? 22.625 -20.016 -7.098 1 96.12 292 PRO A N 1
ATOM 2297 C CA . PRO A 1 292 ? 22.469 -19.172 -5.91 1 96.12 292 PRO A CA 1
ATOM 2298 C C . PRO A 1 292 ? 21.766 -17.859 -6.211 1 96.12 292 PRO A C 1
ATOM 2300 O O . PRO A 1 292 ? 20.938 -17.406 -5.414 1 96.12 292 PRO A O 1
ATOM 2303 N N . ASP A 1 293 ? 22.078 -17.266 -7.371 1 96.12 293 ASP A N 1
ATOM 2304 C CA . ASP A 1 293 ? 21.469 -15.984 -7.715 1 96.12 293 ASP A CA 1
ATOM 2305 C C . ASP A 1 293 ? 19.953 -16.109 -7.879 1 96.12 293 ASP A C 1
ATOM 2307 O O . ASP A 1 293 ? 19.203 -15.234 -7.449 1 96.12 293 ASP A O 1
ATOM 2311 N N . ARG A 1 294 ? 19.516 -17.156 -8.477 1 96.25 294 ARG A N 1
ATOM 2312 C CA . ARG A 1 294 ? 18.094 -17.438 -8.648 1 96.25 294 ARG A CA 1
ATOM 2313 C C . ARG A 1 294 ? 17.406 -17.609 -7.301 1 96.25 294 ARG A C 1
ATOM 2315 O O . ARG A 1 294 ? 16.344 -17.047 -7.066 1 96.25 294 ARG A O 1
ATOM 2322 N N . GLN A 1 295 ? 18.062 -18.312 -6.48 1 96.19 295 GLN A N 1
ATOM 2323 C CA . GLN A 1 295 ? 17.484 -18.578 -5.164 1 96.19 295 GLN A CA 1
ATOM 2324 C C . GLN A 1 295 ? 17.391 -17.312 -4.332 1 96.19 295 GLN A C 1
ATOM 2326 O O . GLN A 1 295 ? 16.375 -17.078 -3.66 1 96.19 295 GLN A O 1
ATOM 2331 N N . ASP A 1 296 ? 18.422 -16.547 -4.371 1 97.62 296 ASP A N 1
ATOM 2332 C CA . ASP A 1 296 ? 18.406 -15.281 -3.662 1 97.62 296 ASP A CA 1
ATOM 2333 C C . ASP A 1 296 ? 17.281 -14.383 -4.18 1 97.62 296 ASP A C 1
ATOM 2335 O O . ASP A 1 296 ? 16.609 -13.695 -3.398 1 97.62 296 ASP A O 1
ATOM 2339 N N . TRP A 1 297 ? 17.078 -14.367 -5.48 1 97.69 297 TRP A N 1
ATOM 2340 C CA . TRP A 1 297 ? 16.031 -13.562 -6.098 1 97.69 297 TRP A CA 1
ATOM 2341 C C . TRP A 1 297 ? 14.656 -14.031 -5.645 1 97.69 297 TRP A C 1
ATOM 2343 O O . TRP A 1 297 ? 13.781 -13.211 -5.344 1 97.69 297 TRP A O 1
ATOM 2353 N N . TRP A 1 298 ? 14.445 -15.352 -5.543 1 97.5 298 TRP A N 1
ATOM 2354 C CA . TRP A 1 298 ? 13.18 -15.883 -5.051 1 97.5 298 TRP A CA 1
ATOM 2355 C C . TRP A 1 298 ? 12.898 -15.398 -3.631 1 97.5 298 TRP A C 1
ATOM 2357 O O . TRP A 1 298 ? 11.789 -14.961 -3.326 1 97.5 298 TRP A O 1
ATOM 2367 N N . HIS A 1 299 ? 13.922 -15.422 -2.814 1 97.62 299 HIS A N 1
ATOM 2368 C CA . HIS A 1 299 ? 13.766 -15.047 -1.415 1 97.62 299 HIS A CA 1
ATOM 2369 C C . HIS A 1 299 ? 13.531 -13.539 -1.272 1 97.62 299 HIS A C 1
ATOM 2371 O O . HIS A 1 299 ? 12.844 -13.102 -0.35 1 97.62 299 HIS A O 1
ATOM 2377 N N . ASP A 1 300 ? 14.109 -12.828 -2.156 1 97.56 300 ASP A N 1
ATOM 2378 C CA . ASP A 1 300 ? 13.906 -11.383 -2.162 1 97.56 300 ASP A CA 1
ATOM 2379 C C . ASP A 1 300 ? 12.484 -11.023 -2.584 1 97.56 300 ASP A C 1
ATOM 2381 O O . ASP A 1 300 ? 11.883 -10.094 -2.045 1 97.56 300 ASP A O 1
ATOM 2385 N N . GLN A 1 301 ? 11.891 -11.758 -3.562 1 97.69 301 GLN A N 1
ATOM 2386 C CA . GLN A 1 301 ? 10.586 -11.445 -4.137 1 97.69 301 GLN A CA 1
ATOM 2387 C C . GLN A 1 301 ? 9.453 -11.984 -3.264 1 97.69 301 GLN A C 1
ATOM 2389 O O . GLN A 1 301 ? 8.375 -11.398 -3.201 1 97.69 301 GLN A O 1
ATOM 2394 N N . ILE A 1 302 ? 9.719 -13.078 -2.605 1 98.06 302 ILE A N 1
ATOM 2395 C CA . ILE A 1 302 ? 8.719 -13.672 -1.727 1 98.06 302 ILE A CA 1
ATOM 2396 C C . ILE A 1 302 ? 9.039 -13.336 -0.273 1 98.06 302 ILE A C 1
ATOM 2398 O O . ILE A 1 302 ? 9.742 -14.086 0.404 1 98.06 302 ILE A O 1
ATOM 2402 N N . LYS A 1 303 ? 8.43 -12.32 0.294 1 97.19 303 LYS A N 1
ATOM 2403 C CA . LYS A 1 303 ? 8.789 -11.781 1.603 1 97.19 303 LYS A CA 1
ATOM 2404 C C . LYS A 1 303 ? 8.047 -12.508 2.721 1 97.19 303 LYS A C 1
ATOM 2406 O O . LYS A 1 303 ? 8.477 -12.484 3.875 1 97.19 303 LYS A O 1
ATOM 2411 N N . HIS A 1 304 ? 6.965 -13.109 2.404 1 96.94 304 HIS A N 1
ATOM 2412 C CA . HIS A 1 304 ? 6.145 -13.828 3.367 1 96.94 304 HIS A CA 1
ATOM 2413 C C . HIS A 1 304 ? 5.805 -15.227 2.861 1 96.94 304 HIS A C 1
ATOM 2415 O O . HIS A 1 304 ? 4.676 -15.484 2.434 1 96.94 304 HIS A O 1
ATOM 2421 N N . PRO A 1 305 ? 6.691 -16.172 2.951 1 97.81 305 PRO A N 1
ATOM 2422 C CA . PRO A 1 305 ? 6.477 -17.531 2.436 1 97.81 305 PRO A CA 1
ATOM 2423 C C . PRO A 1 305 ? 5.32 -18.25 3.127 1 97.81 305 PRO A C 1
ATOM 2425 O O . PRO A 1 305 ? 5.133 -18.109 4.336 1 97.81 305 PRO A O 1
ATOM 2428 N N . SER A 1 306 ? 4.582 -18.984 2.404 1 97.69 306 SER A N 1
ATOM 2429 C CA . SER A 1 306 ? 3.465 -19.766 2.922 1 97.69 306 SER A CA 1
ATOM 2430 C C . SER A 1 306 ? 3.951 -21.062 3.553 1 97.69 306 SER A C 1
ATOM 2432 O O . SER A 1 306 ? 5.102 -21.469 3.355 1 97.69 306 SER A O 1
ATOM 2434 N N . PRO A 1 307 ? 3.012 -21.719 4.262 1 96.38 307 PRO A N 1
ATOM 2435 C CA . PRO A 1 307 ? 3.369 -23.047 4.773 1 96.38 307 PRO A CA 1
ATOM 2436 C C . PRO A 1 307 ? 3.697 -24.031 3.66 1 96.38 307 PRO A C 1
ATOM 2438 O O . PRO A 1 307 ? 4.52 -24.938 3.852 1 96.38 307 PRO A O 1
ATOM 2441 N N . GLU A 1 308 ? 3.164 -23.891 2.518 1 97.25 308 GLU A N 1
ATOM 2442 C CA . GLU A 1 308 ? 3.404 -24.812 1.415 1 97.25 308 GLU A CA 1
ATOM 2443 C C . GLU A 1 308 ? 4.844 -24.719 0.913 1 97.25 308 GLU A C 1
ATOM 2445 O O . GLU A 1 308 ? 5.508 -25.734 0.704 1 97.25 308 GLU A O 1
ATOM 2450 N N . ILE A 1 309 ? 5.348 -23.453 0.697 1 96.62 309 ILE A N 1
ATOM 2451 C CA . ILE A 1 309 ? 6.688 -23.328 0.144 1 96.62 309 ILE A CA 1
ATOM 2452 C C . ILE A 1 309 ? 7.723 -23.672 1.212 1 96.62 309 ILE A C 1
ATOM 2454 O O . ILE A 1 309 ? 8.859 -24.047 0.89 1 96.62 309 ILE A O 1
ATOM 2458 N N . ASP A 1 310 ? 7.316 -23.625 2.469 1 96.62 310 ASP A N 1
ATOM 2459 C CA . ASP A 1 310 ? 8.211 -24 3.561 1 96.62 310 ASP A CA 1
ATOM 2460 C C . ASP A 1 310 ? 8.539 -25.484 3.514 1 96.62 310 ASP A C 1
ATOM 2462 O O . ASP A 1 310 ? 9.508 -25.938 4.129 1 96.62 310 ASP A O 1
ATOM 2466 N N . LYS A 1 311 ? 7.773 -26.234 2.814 1 96 311 LYS A N 1
ATOM 2467 C CA . LYS A 1 311 ? 8.008 -27.672 2.648 1 96 311 LYS A CA 1
ATOM 2468 C C . LYS A 1 311 ? 8.969 -27.938 1.495 1 96 311 LYS A C 1
ATOM 2470 O O . LYS A 1 311 ? 9.5 -29.047 1.372 1 96 311 LYS A O 1
ATOM 2475 N N . SER A 1 312 ? 9.172 -26.984 0.642 1 97 312 SER A N 1
ATOM 2476 C CA . SER A 1 312 ? 9.961 -27.125 -0.579 1 97 312 SER A CA 1
ATOM 2477 C C . SER A 1 312 ? 11.445 -27.234 -0.269 1 97 312 SER A C 1
ATOM 2479 O O . SER A 1 312 ? 12.023 -26.344 0.359 1 97 312 SER A O 1
ATOM 2481 N N . LEU A 1 313 ? 12.172 -28.266 -0.758 1 97.31 313 LEU A N 1
ATOM 2482 C CA . LEU A 1 313 ? 13.609 -28.406 -0.599 1 97.31 313 LEU A CA 1
ATOM 2483 C C . LEU A 1 313 ? 14.359 -27.438 -1.51 1 97.31 313 LEU A C 1
ATOM 2485 O O . LEU A 1 313 ? 15.508 -27.094 -1.24 1 97.31 313 LEU A O 1
ATOM 2489 N N . VAL A 1 314 ? 13.695 -27.047 -2.51 1 96.62 314 VAL A N 1
ATOM 2490 C CA . VAL A 1 314 ? 14.266 -26.031 -3.389 1 96.62 314 VAL A CA 1
ATOM 2491 C C . VAL A 1 314 ? 14.336 -24.688 -2.654 1 96.62 314 VAL A C 1
ATOM 2493 O O . VAL A 1 314 ? 15.328 -23.969 -2.773 1 96.62 314 VAL A O 1
ATOM 2496 N N . TRP A 1 315 ? 13.383 -24.406 -1.896 1 97.38 315 TRP A N 1
ATOM 2497 C CA . TRP A 1 315 ? 13.297 -23.172 -1.128 1 97.38 315 TRP A CA 1
ATOM 2498 C C . TRP A 1 315 ? 14.18 -23.234 0.114 1 97.38 315 TRP A C 1
ATOM 2500 O O . TRP A 1 315 ? 14.922 -22.297 0.403 1 97.38 315 TRP A O 1
ATOM 2510 N N . THR A 1 316 ? 14.195 -24.375 0.818 1 97.75 316 THR A N 1
ATOM 2511 C CA . THR A 1 316 ? 14.812 -24.438 2.137 1 97.75 316 THR A CA 1
ATOM 2512 C C . THR A 1 316 ? 16.25 -24.938 2.033 1 97.75 316 THR A C 1
ATOM 2514 O O . THR A 1 316 ? 17.094 -24.594 2.873 1 97.75 316 THR A O 1
ATOM 2517 N N . GLU A 1 317 ? 16.562 -25.766 0.947 1 97.44 317 GLU A N 1
ATOM 2518 C CA . GLU A 1 317 ? 17.875 -26.375 0.866 1 97.44 317 GLU A CA 1
ATOM 2519 C C . GLU A 1 317 ? 18.594 -26 -0.428 1 97.44 317 GLU A C 1
ATOM 2521 O O . GLU A 1 317 ? 19.719 -26.438 -0.686 1 97.44 317 GLU A O 1
ATOM 2526 N N . ARG A 1 318 ? 17.953 -25.234 -1.296 1 97.38 318 ARG A N 1
ATOM 2527 C CA . ARG A 1 318 ? 18.547 -24.594 -2.469 1 97.38 318 ARG A CA 1
ATOM 2528 C C . ARG A 1 318 ? 18.797 -25.609 -3.578 1 97.38 318 ARG A C 1
ATOM 2530 O O . ARG A 1 318 ? 19.844 -25.562 -4.234 1 97.38 318 ARG A O 1
ATOM 2537 N N . TYR A 1 319 ? 17.922 -26.594 -3.684 1 96.88 319 TYR A N 1
ATOM 2538 C CA . TYR A 1 319 ? 17.891 -27.375 -4.914 1 96.88 319 TYR A CA 1
ATOM 2539 C C . TYR A 1 319 ? 17.484 -26.516 -6.102 1 96.88 319 TYR A C 1
ATOM 2541 O O . TYR A 1 319 ? 17.016 -25.391 -5.926 1 96.88 319 TYR A O 1
ATOM 2549 N N . SER A 1 320 ? 17.562 -26.984 -7.301 1 94.88 320 SER A N 1
ATOM 2550 C CA . SER A 1 320 ? 17.609 -26.094 -8.461 1 94.88 320 SER A CA 1
ATOM 2551 C C . SER A 1 320 ? 16.219 -25.875 -9.031 1 94.88 320 SER A C 1
ATOM 2553 O O . SER A 1 320 ? 15.898 -24.766 -9.477 1 94.88 320 SER A O 1
ATOM 2555 N N . GLU A 1 321 ? 15.414 -26.938 -9.156 1 95.38 321 GLU A N 1
ATOM 2556 C CA . GLU A 1 321 ? 14.141 -26.828 -9.852 1 95.38 321 GLU A CA 1
ATOM 2557 C C . GLU A 1 321 ? 13 -27.375 -8.992 1 95.38 321 GLU A C 1
ATOM 2559 O O . GLU A 1 321 ? 13.117 -28.469 -8.422 1 95.38 321 GLU A O 1
ATOM 2564 N N . GLU A 1 322 ? 11.883 -26.594 -9 1 96.88 322 GLU A N 1
ATOM 2565 C CA . GLU A 1 322 ? 10.773 -26.953 -8.117 1 96.88 322 GLU A CA 1
ATOM 2566 C C . GLU A 1 322 ? 9.664 -27.656 -8.883 1 96.88 322 GLU A C 1
ATOM 2568 O O . GLU A 1 322 ? 9.125 -28.672 -8.414 1 96.88 322 GLU A O 1
ATOM 2573 N N . GLY A 1 323 ? 9.352 -27.125 -10.031 1 97.31 323 GLY A N 1
ATOM 2574 C CA . GLY A 1 323 ? 8.102 -27.578 -10.625 1 97.31 323 GLY A CA 1
ATOM 2575 C C . GLY A 1 323 ? 8.297 -28.344 -11.914 1 97.31 323 GLY A C 1
ATOM 2576 O O . GLY A 1 323 ? 9.25 -28.109 -12.656 1 97.31 323 GLY A O 1
ATOM 2577 N N . ASP A 1 324 ? 7.473 -29.328 -12.172 1 97.62 324 ASP A N 1
ATOM 2578 C CA . ASP A 1 324 ? 7.176 -29.938 -13.461 1 97.62 324 ASP A CA 1
ATOM 2579 C C . ASP A 1 324 ? 5.812 -29.484 -13.984 1 97.62 324 ASP A C 1
ATOM 2581 O O . ASP A 1 324 ? 4.777 -29.938 -13.484 1 97.62 324 ASP A O 1
ATOM 2585 N N . SER A 1 325 ? 5.844 -28.641 -15.023 1 97.38 325 SER A N 1
ATOM 2586 C CA . SER A 1 325 ? 4.59 -28.062 -15.5 1 97.38 325 SER A CA 1
ATOM 2587 C C . SER A 1 325 ? 4.016 -28.875 -16.656 1 97.38 325 SER A C 1
ATOM 2589 O O . SER A 1 325 ? 3.205 -28.359 -17.438 1 97.38 325 SER A O 1
ATOM 2591 N N . GLY A 1 326 ? 4.527 -30.109 -16.797 1 97.94 326 GLY A N 1
ATOM 2592 C CA . GLY A 1 326 ? 3.908 -30.984 -17.781 1 97.94 326 GLY A CA 1
ATOM 2593 C C . GLY A 1 326 ? 2.447 -31.281 -17.484 1 97.94 326 GLY A C 1
ATOM 2594 O O . GLY A 1 326 ? 1.685 -31.625 -18.391 1 97.94 326 GLY A O 1
ATOM 2595 N N . LEU A 1 327 ? 2.139 -31.141 -16.312 1 98.62 327 LEU A N 1
ATOM 2596 C CA . LEU A 1 327 ? 0.763 -31.297 -15.852 1 98.62 327 LEU A CA 1
ATOM 2597 C C . LEU A 1 327 ? 0.46 -30.328 -14.719 1 98.62 327 LEU A C 1
ATOM 2599 O O . LEU A 1 327 ? 1.239 -30.203 -13.773 1 98.62 327 LEU A O 1
ATOM 2603 N N . VAL A 1 328 ? -0.626 -29.562 -14.836 1 98.75 328 VAL A N 1
ATOM 2604 C CA . VAL A 1 328 ? -1.119 -28.641 -13.82 1 98.75 328 VAL A CA 1
ATOM 2605 C C . VAL A 1 328 ? -2.633 -28.781 -13.688 1 98.75 328 VAL A C 1
ATOM 2607 O O . VAL A 1 328 ? -3.35 -28.875 -14.688 1 98.75 328 VAL A O 1
ATOM 2610 N N . VAL A 1 329 ? -3.158 -28.844 -12.477 1 98.94 329 VAL A N 1
ATOM 2611 C CA . VAL A 1 329 ? -4.598 -28.875 -12.242 1 98.94 329 VAL A CA 1
ATOM 2612 C C . VAL A 1 329 ? -5.031 -27.641 -11.461 1 98.94 329 VAL A C 1
ATOM 2614 O O . VAL A 1 329 ? -4.477 -27.344 -10.406 1 98.94 329 VAL A O 1
ATOM 2617 N N . VAL A 1 330 ? -6.027 -26.891 -12.008 1 98.88 330 VAL A N 1
ATOM 2618 C CA . VAL A 1 330 ? -6.449 -25.656 -11.352 1 98.88 330 VAL A CA 1
ATOM 2619 C C . VAL A 1 330 ? -7.973 -25.562 -11.359 1 98.88 330 VAL A C 1
ATOM 2621 O O . VAL A 1 330 ? -8.617 -25.953 -12.336 1 98.88 330 VAL A O 1
ATOM 2624 N N . ASP A 1 331 ? -8.539 -25.047 -10.312 1 98.81 331 ASP A N 1
ATOM 2625 C CA . ASP A 1 331 ? -9.953 -24.688 -10.188 1 98.81 331 ASP A CA 1
ATOM 2626 C C . ASP A 1 331 ? -10.156 -23.172 -10.297 1 98.81 331 ASP A C 1
ATOM 2628 O O . ASP A 1 331 ? -10.047 -22.453 -9.305 1 98.81 331 ASP A O 1
ATOM 2632 N N . LYS A 1 332 ? -10.578 -22.703 -11.43 1 98 332 LYS A N 1
ATOM 2633 C CA . LYS A 1 332 ? -10.648 -21.281 -11.727 1 98 332 LYS A CA 1
ATOM 2634 C C . LYS A 1 332 ? -11.859 -20.641 -11.047 1 98 332 LYS A C 1
ATOM 2636 O O . LYS A 1 332 ? -11.977 -19.422 -11.016 1 98 332 LYS A O 1
ATOM 2641 N N . SER A 1 333 ? -12.742 -21.438 -10.5 1 96.81 333 SER A N 1
ATOM 2642 C CA . SER A 1 333 ? -13.898 -20.875 -9.805 1 96.81 333 SER A CA 1
ATOM 2643 C C . SER A 1 333 ? -13.484 -20.219 -8.484 1 96.81 333 SER A C 1
ATOM 2645 O O . SER A 1 333 ? -14.219 -19.391 -7.945 1 96.81 333 SER A O 1
ATOM 2647 N N . ARG A 1 334 ? -12.328 -20.641 -8.008 1 97.88 334 ARG A N 1
ATOM 2648 C CA . ARG A 1 334 ? -11.781 -20.016 -6.809 1 97.88 334 ARG A CA 1
ATOM 2649 C C . ARG A 1 334 ? -11.047 -18.719 -7.145 1 97.88 334 ARG A C 1
ATOM 2651 O O . ARG A 1 334 ? -10.125 -18.719 -7.969 1 97.88 334 ARG A O 1
ATOM 2658 N N . LEU A 1 335 ? -11.398 -17.672 -6.469 1 98.19 335 LEU A N 1
ATOM 2659 C CA . LEU A 1 335 ? -10.875 -16.359 -6.836 1 98.19 335 LEU A CA 1
ATOM 2660 C C . LEU A 1 335 ? -9.367 -16.297 -6.609 1 98.19 335 LEU A C 1
ATOM 2662 O O . LEU A 1 335 ? -8.648 -15.672 -7.391 1 98.19 335 LEU A O 1
ATOM 2666 N N . ASP A 1 336 ? -8.898 -16.844 -5.48 1 98.5 336 ASP A N 1
ATOM 2667 C CA . ASP A 1 336 ? -7.465 -16.812 -5.23 1 98.5 336 ASP A CA 1
ATOM 2668 C C . ASP A 1 336 ? -6.699 -17.547 -6.328 1 98.5 336 ASP A C 1
ATOM 2670 O O . ASP A 1 336 ? -5.652 -17.094 -6.785 1 98.5 336 ASP A O 1
ATOM 2674 N N . VAL A 1 337 ? -7.254 -18.641 -6.848 1 98.81 337 VAL A N 1
ATOM 2675 C CA . VAL A 1 337 ? -6.633 -19.391 -7.93 1 98.81 337 VAL A CA 1
ATOM 2676 C C . VAL A 1 337 ? -6.668 -18.578 -9.219 1 98.81 337 VAL A C 1
ATOM 2678 O O . VAL A 1 337 ? -5.664 -18.484 -9.938 1 98.81 337 VAL A O 1
ATOM 2681 N N . LEU A 1 338 ? -7.797 -17.984 -9.484 1 98.69 338 LEU A N 1
ATOM 2682 C CA . LEU A 1 338 ? -7.941 -17.172 -10.688 1 98.69 338 LEU A CA 1
ATOM 2683 C C . LEU A 1 338 ? -6.918 -16.031 -10.703 1 98.69 338 LEU A C 1
ATOM 2685 O O . LEU A 1 338 ? -6.25 -15.812 -11.719 1 98.69 338 LEU A O 1
ATOM 2689 N N . LEU A 1 339 ? -6.777 -15.367 -9.594 1 98.88 339 LEU A N 1
ATOM 2690 C CA . LEU A 1 339 ? -5.859 -14.234 -9.516 1 98.88 339 LEU A CA 1
ATOM 2691 C C . LEU A 1 339 ? -4.41 -14.711 -9.57 1 98.88 339 LEU A C 1
ATOM 2693 O O . LEU A 1 339 ? -3.547 -14.023 -10.117 1 98.88 339 LEU A O 1
ATOM 2697 N N . GLY A 1 340 ? -4.125 -15.844 -8.969 1 98.88 340 GLY A N 1
ATOM 2698 C CA . GLY A 1 340 ? -2.812 -16.453 -9.141 1 98.88 340 GLY A CA 1
ATOM 2699 C C . GLY A 1 340 ? -2.479 -16.734 -10.586 1 98.88 340 GLY A C 1
ATOM 2700 O O . GLY A 1 340 ? -1.37 -16.453 -11.047 1 98.88 340 GLY A O 1
ATOM 2701 N N . LEU A 1 341 ? -3.438 -17.25 -11.305 1 98.88 341 LEU A N 1
ATOM 2702 C CA . LEU A 1 341 ? -3.256 -17.547 -12.719 1 98.88 341 LEU A CA 1
ATOM 2703 C C . LEU A 1 341 ? -3.01 -16.281 -13.516 1 98.88 341 LEU A C 1
ATOM 2705 O O . LEU A 1 341 ? -2.213 -16.266 -14.461 1 98.88 341 LEU A O 1
ATOM 2709 N N . ILE A 1 342 ? -3.695 -15.25 -13.156 1 98.75 342 ILE A N 1
ATOM 2710 C CA . ILE A 1 342 ? -3.527 -13.969 -13.844 1 98.75 342 ILE A CA 1
ATOM 2711 C C . ILE A 1 342 ? -2.107 -13.453 -13.625 1 98.75 342 ILE A C 1
ATOM 2713 O O . ILE A 1 342 ? -1.47 -12.961 -14.562 1 98.75 342 ILE A O 1
ATOM 2717 N N . HIS A 1 343 ? -1.598 -13.57 -12.406 1 98.88 343 HIS A N 1
ATOM 2718 C CA . HIS A 1 343 ? -0.213 -13.203 -12.125 1 98.88 343 HIS A CA 1
ATOM 2719 C C . HIS A 1 343 ? 0.755 -14.055 -12.938 1 98.88 343 HIS A C 1
ATOM 2721 O O . HIS A 1 343 ? 1.751 -13.555 -13.461 1 98.88 343 HIS A O 1
ATOM 2727 N N . ILE A 1 344 ? 0.46 -15.32 -13.07 1 98.75 344 ILE A N 1
ATOM 2728 C CA . ILE A 1 344 ? 1.271 -16.234 -13.859 1 98.75 344 ILE A CA 1
ATOM 2729 C C . ILE A 1 344 ? 1.248 -15.82 -15.328 1 98.75 344 ILE A C 1
ATOM 2731 O O . ILE A 1 344 ? 2.268 -15.891 -16.016 1 98.75 344 ILE A O 1
ATOM 2735 N N . GLY A 1 345 ? 0.053 -15.414 -15.805 1 98.31 345 GLY A N 1
ATOM 2736 C CA . GLY A 1 345 ? -0.024 -14.852 -17.141 1 98.31 345 GLY A CA 1
ATOM 2737 C C . GLY A 1 345 ? 0.901 -13.664 -17.344 1 98.31 345 GLY A C 1
ATOM 2738 O O . GLY A 1 345 ? 1.588 -13.57 -18.359 1 98.31 345 GLY A O 1
ATOM 2739 N N . TRP A 1 346 ? 0.99 -12.805 -16.391 1 98.25 346 TRP A N 1
ATOM 2740 C CA . TRP A 1 346 ? 1.882 -11.648 -16.453 1 98.25 346 TRP A CA 1
ATOM 2741 C C . TRP A 1 346 ? 3.338 -12.094 -16.547 1 98.25 346 TRP A C 1
ATOM 2743 O O . TRP A 1 346 ? 4.105 -11.555 -17.344 1 98.25 346 TRP A O 1
ATOM 2753 N N . GLN A 1 347 ? 3.746 -13.109 -15.781 1 98.25 347 GLN A N 1
ATOM 2754 C CA . GLN A 1 347 ? 5.109 -13.633 -15.797 1 98.25 347 GLN A CA 1
ATOM 2755 C C . GLN A 1 347 ? 5.488 -14.141 -17.188 1 98.25 347 GLN A C 1
ATOM 2757 O O . GLN A 1 347 ? 6.668 -14.164 -17.547 1 98.25 347 GLN A O 1
ATOM 2762 N N . ASN A 1 348 ? 4.484 -14.555 -17.906 1 97.94 348 ASN A N 1
ATOM 2763 C CA . ASN A 1 348 ? 4.75 -15.211 -19.172 1 97.94 348 ASN A CA 1
ATOM 2764 C C . ASN A 1 348 ? 4.434 -14.289 -20.359 1 97.94 348 ASN A C 1
ATOM 2766 O O . ASN A 1 348 ? 4.395 -14.742 -21.5 1 97.94 348 ASN A O 1
ATOM 2770 N N . SER A 1 349 ? 4.117 -13.062 -20.125 1 97 349 SER A N 1
ATOM 2771 C CA . SER A 1 349 ? 4.004 -12.07 -21.188 1 97 349 SER A CA 1
ATOM 2772 C C . SER A 1 349 ? 5.355 -11.82 -21.844 1 97 349 SER A C 1
ATOM 2774 O O . SER A 1 349 ? 6.402 -12.125 -21.281 1 97 349 SER A O 1
ATOM 2776 N N . ASP A 1 350 ? 5.328 -11.281 -22.984 1 96.62 350 ASP A N 1
ATOM 2777 C CA . ASP A 1 350 ? 6.512 -11.203 -23.828 1 96.62 350 ASP A CA 1
ATOM 2778 C C . ASP A 1 350 ? 7.656 -10.484 -23.109 1 96.62 350 ASP A C 1
ATOM 2780 O O . ASP A 1 350 ? 8.75 -11.039 -22.969 1 96.62 350 ASP A O 1
ATOM 2784 N N . ARG A 1 351 ? 7.441 -9.352 -22.625 1 95.38 351 ARG A N 1
ATOM 2785 C CA . ARG A 1 351 ? 8.484 -8.562 -21.984 1 95.38 351 ARG A CA 1
ATOM 2786 C C . ARG A 1 351 ? 8.992 -9.25 -20.719 1 95.38 351 ARG A C 1
ATOM 2788 O O . ARG A 1 351 ? 10.203 -9.367 -20.516 1 95.38 351 ARG A O 1
ATOM 2795 N N . VAL A 1 352 ? 8.172 -9.734 -19.906 1 97.62 352 VAL A N 1
ATOM 2796 C CA . VAL A 1 352 ? 8.523 -10.297 -18.609 1 97.62 352 VAL A CA 1
ATOM 2797 C C . VAL A 1 352 ? 9.242 -11.633 -18.797 1 97.62 352 VAL A C 1
ATOM 2799 O O . VAL A 1 352 ? 10.273 -11.883 -18.172 1 97.62 352 VAL A O 1
ATOM 2802 N N . ARG A 1 353 ? 8.734 -12.508 -19.703 1 96.94 353 ARG A N 1
ATOM 2803 C CA . ARG A 1 353 ? 9.336 -13.828 -19.859 1 96.94 353 ARG A CA 1
ATOM 2804 C C . ARG A 1 353 ? 10.734 -13.727 -20.453 1 96.94 353 ARG A C 1
ATOM 2806 O O . ARG A 1 353 ? 11.641 -14.469 -20.062 1 96.94 353 ARG A O 1
ATOM 2813 N N . ASN A 1 354 ? 10.984 -12.734 -21.344 1 95.75 354 ASN A N 1
ATOM 2814 C CA . ASN A 1 354 ? 12.273 -12.609 -22.016 1 95.75 354 ASN A CA 1
ATOM 2815 C C . ASN A 1 354 ? 13.297 -11.891 -21.141 1 95.75 354 ASN A C 1
ATOM 2817 O O . ASN A 1 354 ? 14.5 -12.109 -21.266 1 95.75 354 ASN A O 1
ATOM 2821 N N . GLU A 1 355 ? 12.766 -11.164 -20.203 1 96.62 355 GLU A N 1
ATOM 2822 C CA . GLU A 1 355 ? 13.68 -10.422 -19.344 1 96.62 355 GLU A CA 1
ATOM 2823 C C . GLU A 1 355 ? 13.93 -11.156 -18.031 1 96.62 355 GLU A C 1
ATOM 2825 O O . GLU A 1 355 ? 15.016 -11.055 -17.453 1 96.62 355 GLU A O 1
ATOM 2830 N N . VAL A 1 356 ? 12.953 -11.898 -17.594 1 97.75 356 VAL A N 1
ATOM 2831 C CA . VAL A 1 356 ? 13.07 -12.398 -16.234 1 97.75 356 VAL A CA 1
ATOM 2832 C C . VAL A 1 356 ? 12.766 -13.898 -16.188 1 97.75 356 VAL A C 1
ATOM 2834 O O . VAL A 1 356 ? 13.664 -14.719 -16.016 1 97.75 356 VAL A O 1
ATOM 2837 N N . THR A 1 357 ? 11.539 -14.305 -16.469 1 96.88 357 THR A N 1
ATOM 2838 C CA . THR A 1 357 ? 11.062 -15.664 -16.234 1 96.88 357 THR A CA 1
ATOM 2839 C C . THR A 1 357 ? 11.922 -16.688 -16.969 1 96.88 357 THR A C 1
ATOM 2841 O O . THR A 1 357 ? 12.461 -17.609 -16.359 1 96.88 357 THR A O 1
ATOM 2844 N N . TYR A 1 358 ? 12.109 -16.484 -18.266 1 95.69 358 TYR A N 1
ATOM 2845 C CA . TYR A 1 358 ? 12.844 -17.484 -19.047 1 95.69 358 TYR A CA 1
ATOM 2846 C C . TYR A 1 358 ? 14.344 -17.266 -18.938 1 95.69 358 TYR A C 1
ATOM 2848 O O . TYR A 1 358 ? 15.133 -18.156 -19.25 1 95.69 358 TYR A O 1
ATOM 2856 N N . LYS A 1 359 ? 14.758 -16.141 -18.5 1 94.69 359 LYS A N 1
ATOM 2857 C CA . LYS A 1 359 ? 16.172 -15.875 -18.297 1 94.69 359 LYS A CA 1
ATOM 2858 C C . LYS A 1 359 ? 16.656 -16.438 -16.953 1 94.69 359 LYS A C 1
ATOM 2860 O O . LYS A 1 359 ? 17.766 -16.969 -16.859 1 94.69 359 LYS A O 1
ATOM 2865 N N . ILE A 1 360 ? 15.766 -16.359 -15.992 1 93.94 360 ILE A N 1
ATOM 2866 C CA . ILE A 1 360 ? 16.172 -16.75 -14.641 1 93.94 360 ILE A CA 1
ATOM 2867 C C . ILE A 1 360 ? 15.742 -18.188 -14.375 1 93.94 360 ILE A C 1
ATOM 2869 O O . ILE A 1 360 ? 16.484 -18.953 -13.758 1 93.94 360 ILE A O 1
ATOM 2873 N N . THR A 1 361 ? 14.555 -18.562 -14.836 1 90.81 361 THR A N 1
ATOM 2874 C CA . THR A 1 361 ? 14.016 -19.844 -14.43 1 90.81 361 THR A CA 1
ATOM 2875 C C . THR A 1 361 ? 13.945 -20.797 -15.617 1 90.81 361 THR A C 1
ATOM 2877 O O . THR A 1 361 ? 13.516 -21.953 -15.477 1 90.81 361 THR A O 1
ATOM 2880 N N . TYR A 1 362 ? 14.32 -20.453 -16.828 1 88.81 362 TYR A N 1
ATOM 2881 C CA . TYR A 1 362 ? 14.555 -21.234 -18.047 1 88.81 362 TYR A CA 1
ATOM 2882 C C . TYR A 1 362 ? 13.266 -21.875 -18.531 1 88.81 362 TYR A C 1
ATOM 2884 O O . TYR A 1 362 ? 13.258 -23.031 -18.969 1 88.81 362 TYR A O 1
ATOM 2892 N N . GLY A 1 363 ? 12.156 -21.25 -18.422 1 92.69 363 GLY A N 1
ATOM 2893 C CA . GLY A 1 363 ? 10.852 -21.688 -18.891 1 92.69 363 GLY A CA 1
ATOM 2894 C C . GLY A 1 363 ? 9.719 -21.281 -17.969 1 92.69 363 GLY A C 1
ATOM 2895 O O . GLY A 1 363 ? 9.906 -20.453 -17.078 1 92.69 363 GLY A O 1
ATOM 2896 N N . ASP A 1 364 ? 8.57 -21.953 -18.203 1 95 364 ASP A N 1
ATOM 2897 C CA . ASP A 1 364 ? 7.387 -21.5 -17.484 1 95 364 ASP A CA 1
ATOM 2898 C C . ASP A 1 364 ? 7.234 -22.234 -16.156 1 95 364 ASP A C 1
ATOM 2900 O O . ASP A 1 364 ? 6.438 -21.844 -15.312 1 95 364 ASP A O 1
ATOM 2904 N N . LYS A 1 365 ? 8 -23.266 -15.969 1 96 365 LYS A N 1
ATOM 2905 C CA . LYS A 1 365 ? 7.668 -24.234 -14.922 1 96 365 LYS A CA 1
ATOM 2906 C C . LYS A 1 365 ? 7.652 -23.562 -13.547 1 96 365 LYS A C 1
ATOM 2908 O O . LYS A 1 365 ? 6.766 -23.828 -12.734 1 96 365 LYS A O 1
ATOM 2913 N N . GLU A 1 366 ? 8.609 -22.641 -13.273 1 97.69 366 GLU A N 1
ATOM 2914 C CA . GLU A 1 366 ? 8.68 -22.031 -11.945 1 97.69 366 GLU A CA 1
ATOM 2915 C C . GLU A 1 366 ? 7.648 -20.922 -11.805 1 97.69 366 GLU A C 1
ATOM 2917 O O . GLU A 1 366 ? 7.324 -20.5 -10.688 1 97.69 366 GLU A O 1
ATOM 2922 N N . SER A 1 367 ? 7.105 -20.406 -12.906 1 98.12 367 SER A N 1
ATOM 2923 C CA . SER A 1 367 ? 6.168 -19.281 -12.844 1 98.12 367 SER A CA 1
ATOM 2924 C C . SER A 1 367 ? 4.879 -19.688 -12.133 1 98.12 367 SER A C 1
ATOM 2926 O O . SER A 1 367 ? 4.207 -18.844 -11.539 1 98.12 367 SER A O 1
ATOM 2928 N N . TRP A 1 368 ? 4.57 -20.984 -12.102 1 98.69 368 TRP A N 1
ATOM 2929 C CA . TRP A 1 368 ? 3.307 -21.453 -11.539 1 98.69 368 TRP A CA 1
ATOM 2930 C C . TRP A 1 368 ? 3.293 -21.297 -10.023 1 98.69 368 TRP A C 1
ATOM 2932 O O . TRP A 1 368 ? 2.506 -20.516 -9.484 1 98.69 368 TRP A O 1
ATOM 2942 N N . TRP A 1 369 ? 4.266 -21.875 -9.352 1 98.62 369 TRP A N 1
ATOM 2943 C CA . TRP A 1 369 ? 4.238 -21.766 -7.898 1 98.62 369 TRP A CA 1
ATOM 2944 C C . TRP A 1 369 ? 4.574 -20.344 -7.461 1 98.62 369 TRP A C 1
ATOM 2946 O O . TRP A 1 369 ? 4.051 -19.859 -6.457 1 98.62 369 TRP A O 1
ATOM 2956 N N . ILE A 1 370 ? 5.434 -19.609 -8.195 1 98.5 370 ILE A N 1
ATOM 2957 C CA . ILE A 1 370 ? 5.77 -18.234 -7.855 1 98.5 370 ILE A CA 1
ATOM 2958 C C . ILE A 1 370 ? 4.504 -17.375 -7.887 1 98.5 370 ILE A C 1
ATOM 2960 O O . ILE A 1 370 ? 4.293 -16.547 -7 1 98.5 370 ILE A O 1
ATOM 2964 N N . GLY A 1 371 ? 3.66 -17.562 -8.961 1 98.75 371 GLY A N 1
ATOM 2965 C CA . GLY A 1 371 ? 2.434 -16.781 -9.062 1 98.75 371 GLY A CA 1
ATOM 2966 C C . GLY A 1 371 ? 1.464 -17.047 -7.93 1 98.75 371 GLY A C 1
ATOM 2967 O O . GLY A 1 371 ? 0.916 -16.109 -7.348 1 98.75 371 GLY A O 1
ATOM 2968 N N . PHE A 1 372 ? 1.262 -18.312 -7.594 1 98.88 372 PHE A N 1
ATOM 2969 C CA . PHE A 1 372 ? 0.353 -18.656 -6.508 1 98.88 372 PHE A CA 1
ATOM 2970 C C . PHE A 1 372 ? 0.909 -18.188 -5.168 1 98.88 372 PHE A C 1
ATOM 2972 O O . PHE A 1 372 ? 0.173 -17.656 -4.34 1 98.88 372 PHE A O 1
ATOM 2979 N N . GLU A 1 373 ? 2.191 -18.344 -4.953 1 98.69 373 GLU A N 1
ATOM 2980 C CA . GLU A 1 373 ? 2.84 -17.938 -3.711 1 98.69 373 GLU A CA 1
ATOM 2981 C C . GLU A 1 373 ? 2.793 -16.422 -3.535 1 98.69 373 GLU A C 1
ATOM 2983 O O . GLU A 1 373 ? 2.441 -15.922 -2.463 1 98.69 373 GLU A O 1
ATOM 2988 N N . ALA A 1 374 ? 3.127 -15.703 -4.598 1 98.62 374 ALA A N 1
ATOM 2989 C CA . ALA A 1 374 ? 3.205 -14.242 -4.531 1 98.62 374 ALA A CA 1
ATOM 2990 C C . ALA A 1 374 ? 1.834 -13.633 -4.258 1 98.62 374 ALA A C 1
ATOM 2992 O O . ALA A 1 374 ? 1.728 -12.609 -3.58 1 98.62 374 ALA A O 1
ATOM 2993 N N . THR A 1 375 ? 0.775 -14.227 -4.75 1 98.62 375 THR A N 1
ATOM 2994 C CA . THR A 1 375 ? -0.562 -13.656 -4.645 1 98.62 375 THR A CA 1
ATOM 2995 C C . THR A 1 375 ? -1.294 -14.219 -3.428 1 98.62 375 THR A C 1
ATOM 2997 O O . THR A 1 375 ? -2.475 -13.93 -3.219 1 98.62 375 THR A O 1
ATOM 3000 N N . GLY A 1 376 ? -0.611 -15.102 -2.701 1 97.62 376 GLY A N 1
ATOM 3001 C CA . GLY A 1 376 ? -1.207 -15.648 -1.493 1 97.62 376 GLY A CA 1
ATOM 3002 C C . GLY A 1 376 ? -2.27 -16.703 -1.774 1 97.62 376 GLY A C 1
ATOM 3003 O O . GLY A 1 376 ? -3.084 -17.016 -0.904 1 97.62 376 GLY A O 1
ATOM 3004 N N . SER A 1 377 ? -2.332 -17.188 -2.957 1 97.62 377 SER A N 1
ATOM 3005 C CA . SER A 1 377 ? -3.234 -18.281 -3.289 1 97.62 377 SER A CA 1
ATOM 3006 C C . SER A 1 377 ? -2.828 -19.562 -2.574 1 97.62 377 SER A C 1
ATOM 3008 O O . SER A 1 377 ? -1.641 -19.875 -2.479 1 97.62 377 SER A O 1
ATOM 3010 N N . LYS A 1 378 ? -3.848 -20.25 -2.088 1 96.94 378 LYS A N 1
ATOM 3011 C CA . LYS A 1 378 ? -3.541 -21.594 -1.621 1 96.94 378 LYS A CA 1
ATOM 3012 C C . LYS A 1 378 ? -3.234 -22.531 -2.791 1 96.94 378 LYS A C 1
ATOM 3014 O O . LYS A 1 378 ? -3.877 -22.438 -3.84 1 96.94 378 LYS A O 1
ATOM 3019 N N . TYR A 1 379 ? -2.209 -23.25 -2.646 1 98.62 379 TYR A N 1
ATOM 3020 C CA . TYR A 1 379 ? -1.821 -24.219 -3.662 1 98.62 379 TYR A CA 1
ATOM 3021 C C . TYR A 1 379 ? -1.118 -25.422 -3.033 1 98.62 379 TYR A C 1
ATOM 3023 O O . TYR A 1 379 ? -0.754 -25.391 -1.855 1 98.62 379 TYR A O 1
ATOM 3031 N N . SER A 1 380 ? -1.025 -26.484 -3.826 1 98.19 380 SER A N 1
ATOM 3032 C CA . SER A 1 380 ? -0.401 -27.703 -3.33 1 98.19 380 SER A CA 1
ATOM 3033 C C . SER A 1 380 ? 0.507 -28.328 -4.383 1 98.19 380 SER A C 1
ATOM 3035 O O . SER A 1 380 ? 0.232 -28.234 -5.582 1 98.19 380 SER A O 1
ATOM 3037 N N . PHE A 1 381 ? 1.562 -28.906 -3.824 1 97.75 381 PHE A N 1
ATOM 3038 C CA . PHE A 1 381 ? 2.365 -29.812 -4.629 1 97.75 381 PHE A CA 1
ATOM 3039 C C . PHE A 1 381 ? 2.037 -31.266 -4.293 1 97.75 381 PHE A C 1
ATOM 3041 O O . PHE A 1 381 ? 1.6 -31.562 -3.178 1 97.75 381 PHE A O 1
ATOM 3048 N N . SER A 1 382 ? 2.23 -32.094 -5.391 1 94.19 382 SER A N 1
ATOM 3049 C CA . SER A 1 382 ? 2.277 -33.531 -5.059 1 94.19 382 SER A CA 1
ATOM 3050 C C . SER A 1 382 ? 3.32 -33.812 -3.984 1 94.19 382 SER A C 1
ATOM 3052 O O . SER A 1 382 ? 4.32 -33.094 -3.881 1 94.19 382 SER A O 1
ATOM 3054 N N . PRO A 1 383 ? 3.09 -34.75 -3.191 1 91.88 383 PRO A N 1
ATOM 3055 C CA . PRO A 1 383 ? 3.943 -34.938 -2.016 1 91.88 383 PRO A CA 1
ATOM 3056 C C . PRO A 1 383 ? 5.383 -35.281 -2.377 1 91.88 383 PRO A C 1
ATOM 3058 O O . PRO A 1 383 ? 6.309 -35 -1.614 1 91.88 383 PRO A O 1
ATOM 3061 N N . HIS A 1 384 ? 5.641 -35.969 -3.557 1 96.62 384 HIS A N 1
ATOM 3062 C CA . HIS A 1 384 ? 6.977 -36.438 -3.889 1 96.62 384 HIS A CA 1
ATOM 3063 C C . HIS A 1 384 ? 7.594 -35.625 -5.016 1 96.62 384 HIS A C 1
ATOM 3065 O O . HIS A 1 384 ? 6.883 -35.125 -5.902 1 96.62 384 HIS A O 1
ATOM 3071 N N . TYR A 1 385 ? 8.875 -35.469 -4.871 1 97.88 385 TYR A N 1
ATOM 3072 C CA . TYR A 1 385 ? 9.586 -34.969 -6.047 1 97.88 385 TYR A CA 1
ATOM 3073 C C . TYR A 1 385 ? 9.555 -36 -7.172 1 97.88 385 TYR A C 1
ATOM 3075 O O . TYR A 1 385 ? 9.242 -37.188 -6.949 1 97.88 385 TYR A O 1
ATOM 3083 N N . GLY A 1 386 ? 9.883 -35.531 -8.422 1 98.06 386 GLY A N 1
ATOM 3084 C CA . GLY A 1 386 ? 9.781 -36.375 -9.594 1 98.06 386 GLY A CA 1
ATOM 3085 C C . GLY A 1 386 ? 10.578 -37.656 -9.477 1 98.06 386 GLY A C 1
ATOM 3086 O O . GLY A 1 386 ? 11.75 -37.625 -9.086 1 98.06 386 GLY A O 1
ATOM 3087 N N . GLY A 1 387 ? 9.969 -38.75 -9.766 1 98.06 387 GLY A N 1
ATOM 3088 C CA . GLY A 1 387 ? 10.617 -40.062 -9.883 1 98.06 387 GLY A CA 1
ATOM 3089 C C . GLY A 1 387 ? 10.938 -40.438 -11.312 1 98.06 387 GLY A C 1
ATOM 3090 O O . GLY A 1 387 ? 11.117 -39.562 -12.164 1 98.06 387 GLY A O 1
ATOM 3091 N N . ILE A 1 388 ? 11.18 -41.812 -11.422 1 98.12 388 ILE A N 1
ATOM 3092 C CA . ILE A 1 388 ? 11.547 -42.281 -12.75 1 98.12 388 ILE A CA 1
ATOM 3093 C C . ILE A 1 388 ? 10.82 -43.562 -13.062 1 98.12 388 ILE A C 1
ATOM 3095 O O . ILE A 1 388 ? 10.516 -44.344 -12.148 1 98.12 388 ILE A O 1
ATOM 3099 N N . VAL A 1 389 ? 10.391 -43.719 -14.258 1 98.38 389 VAL A N 1
ATOM 3100 C CA . VAL A 1 389 ? 9.922 -45 -14.82 1 98.38 389 VAL A CA 1
ATOM 3101 C C . VAL A 1 389 ? 10.758 -45.375 -16.031 1 98.38 389 VAL A C 1
ATOM 3103 O O . VAL A 1 389 ? 10.992 -44.531 -16.922 1 98.38 389 VAL A O 1
ATOM 3106 N N . GLY A 1 390 ? 11.297 -46.469 -16.016 1 97.69 390 GLY A N 1
ATOM 3107 C CA . GLY A 1 390 ? 12.219 -46.875 -17.062 1 97.69 390 GLY A CA 1
ATOM 3108 C C . GLY A 1 390 ? 12.664 -48.344 -16.938 1 97.69 390 GLY A C 1
ATOM 3109 O O . GLY A 1 390 ? 11.836 -49.219 -16.688 1 97.69 390 GLY A O 1
ATOM 3110 N N . TRP A 1 391 ? 13.906 -48.531 -17.203 1 96.56 391 TRP A N 1
ATOM 3111 C CA . TRP A 1 391 ? 14.445 -49.906 -17.25 1 96.56 391 TRP A CA 1
ATOM 3112 C C . TRP A 1 391 ? 15.609 -50.062 -16.281 1 96.56 391 TRP A C 1
ATOM 3114 O O . TRP A 1 391 ? 16.359 -49.094 -16.031 1 96.56 391 TRP A O 1
ATOM 3124 N N . LEU A 1 392 ? 15.703 -51.281 -15.859 1 94.31 392 LEU A N 1
ATOM 3125 C CA . LEU A 1 392 ? 16.859 -51.594 -15.008 1 94.31 392 LEU A CA 1
ATOM 3126 C C . LEU A 1 392 ? 18.141 -51.594 -15.82 1 94.31 392 LEU A C 1
ATOM 3128 O O . LEU A 1 392 ? 18.172 -52.094 -16.953 1 94.31 392 LEU A O 1
ATOM 3132 N N . LYS A 1 393 ? 19.109 -50.844 -15.562 1 84.38 393 LYS A N 1
ATOM 3133 C CA . LYS A 1 393 ? 20.359 -50.875 -16.297 1 84.38 393 LYS A CA 1
ATOM 3134 C C . LYS A 1 393 ? 21.125 -52.188 -16.078 1 84.38 393 LYS A C 1
ATOM 3136 O O . LYS A 1 393 ? 21.578 -52.812 -17.031 1 84.38 393 LYS A O 1
ATOM 3141 N N . ASP A 1 394 ? 21.859 -52.406 -14.938 1 68.25 394 ASP A N 1
ATOM 3142 C CA . ASP A 1 394 ? 22.672 -53.594 -14.742 1 68.25 394 ASP A CA 1
ATOM 3143 C C . ASP A 1 394 ? 21.906 -54.688 -13.961 1 68.25 394 ASP A C 1
ATOM 3145 O O . ASP A 1 394 ? 21.016 -54.344 -13.18 1 68.25 394 ASP A O 1
ATOM 3149 N N . ALA A 1 395 ? 21.984 -56.031 -14.578 1 56.44 395 ALA A N 1
ATOM 3150 C CA . ALA A 1 395 ? 21.406 -57.156 -13.828 1 56.44 395 ALA A CA 1
ATOM 3151 C C . ALA A 1 395 ? 21.719 -57.031 -12.344 1 56.44 395 ALA A C 1
ATOM 3153 O O . ALA A 1 395 ? 22.797 -56.562 -11.969 1 56.44 395 ALA A O 1
ATOM 3154 N N . PRO A 1 396 ? 20.562 -57.125 -11.57 1 51.91 396 PRO A N 1
ATOM 3155 C CA . PRO A 1 396 ? 20.844 -57.125 -10.133 1 51.91 396 PRO A CA 1
ATOM 3156 C C . PRO A 1 396 ? 22.109 -57.906 -9.781 1 51.91 396 PRO A C 1
ATOM 3158 O O . PRO A 1 396 ? 22.234 -59.062 -10.172 1 51.91 396 PRO A O 1
ATOM 3161 N N . ASP A 1 397 ? 23.234 -57.531 -10.117 1 50.28 397 ASP A N 1
ATOM 3162 C CA . ASP A 1 397 ? 24.312 -58.312 -9.539 1 50.28 397 ASP A CA 1
ATOM 3163 C C . ASP A 1 397 ? 24.297 -58.219 -8.016 1 50.28 397 ASP A C 1
ATOM 3165 O O . ASP A 1 397 ? 24.156 -57.156 -7.445 1 50.28 397 ASP A O 1
ATOM 3169 N N . ASP A 1 398 ? 24.172 -59.406 -7.43 1 50.94 398 ASP A N 1
ATOM 3170 C CA . ASP A 1 398 ? 24.125 -59.594 -5.98 1 50.94 398 ASP A CA 1
ATOM 3171 C C . ASP A 1 398 ? 25.188 -58.75 -5.281 1 50.94 398 ASP A C 1
ATOM 3173 O O . ASP A 1 398 ? 25.172 -58.625 -4.055 1 50.94 398 ASP A O 1
ATOM 3177 N N . LYS A 1 399 ? 26.203 -58.469 -5.98 1 54.44 399 LYS A N 1
ATOM 3178 C CA . LYS A 1 399 ? 27.281 -57.75 -5.281 1 54.44 399 LYS A CA 1
ATOM 3179 C C . LYS A 1 399 ? 27.094 -56.25 -5.367 1 54.44 399 LYS A C 1
ATOM 3181 O O . LYS A 1 399 ? 27.891 -55.5 -4.812 1 54.44 399 LYS A O 1
ATOM 3186 N N . LYS A 1 400 ? 26.219 -56 -6.254 1 60.03 400 LYS A N 1
ATOM 3187 C CA . LYS A 1 400 ? 26.125 -54.531 -6.328 1 60.03 400 LYS A CA 1
ATOM 3188 C C . LYS A 1 400 ? 25.094 -54 -5.336 1 60.03 400 LYS A C 1
ATOM 3190 O O . LYS A 1 400 ? 23.953 -54.469 -5.305 1 60.03 400 LYS A O 1
ATOM 3195 N N . GLU A 1 401 ? 25.375 -53.188 -4.535 1 70.56 401 GLU A N 1
ATOM 3196 C CA . GLU A 1 401 ? 24.688 -52.594 -3.389 1 70.56 401 GLU A CA 1
ATOM 3197 C C . GLU A 1 401 ? 23.656 -51.562 -3.834 1 70.56 401 GLU A C 1
ATOM 3199 O O . GLU A 1 401 ? 22.688 -51.281 -3.113 1 70.56 401 GLU A O 1
ATOM 3204 N N . GLU A 1 402 ? 23.578 -51.094 -5.164 1 86.94 402 GLU A N 1
ATOM 3205 C CA . GLU A 1 402 ? 22.641 -50.062 -5.578 1 86.94 402 GLU A CA 1
ATOM 3206 C C . GLU A 1 402 ? 21.922 -50.438 -6.871 1 86.94 402 GLU A C 1
ATOM 3208 O O . GLU A 1 402 ? 22.547 -51 -7.781 1 86.94 402 GLU A O 1
ATOM 3213 N N . VAL A 1 403 ? 20.641 -50.469 -6.895 1 91.88 403 VAL A N 1
ATOM 3214 C CA . VAL A 1 403 ? 19.844 -50.688 -8.094 1 91.88 403 VAL A CA 1
ATOM 3215 C C . VAL A 1 403 ? 19.578 -49.344 -8.797 1 91.88 403 VAL A C 1
ATOM 3217 O O . VAL A 1 403 ? 19.469 -48.312 -8.148 1 91.88 403 VAL A O 1
ATOM 3220 N N . ARG A 1 404 ? 19.562 -49.406 -10.188 1 94.56 404 ARG A N 1
ATOM 3221 C CA . ARG A 1 404 ? 19.344 -48.188 -10.953 1 94.56 404 ARG A CA 1
ATOM 3222 C C . ARG A 1 404 ? 18.234 -48.375 -11.984 1 94.56 404 ARG A C 1
ATOM 3224 O O . ARG A 1 404 ? 18.172 -49.406 -12.648 1 94.56 404 ARG A O 1
ATOM 3231 N N . VAL A 1 405 ? 17.375 -47.469 -12.031 1 96.81 405 VAL A N 1
ATOM 3232 C CA . VAL A 1 405 ? 16.375 -47.375 -13.094 1 96.81 405 VAL A CA 1
ATOM 3233 C C . VAL A 1 405 ? 16.688 -46.156 -13.969 1 96.81 405 VAL A C 1
ATOM 3235 O O . VAL A 1 405 ? 16.859 -45.062 -13.461 1 96.81 405 VAL A O 1
ATOM 3238 N N . CYS A 1 406 ? 16.781 -46.375 -15.328 1 96.5 406 CYS A N 1
ATOM 3239 C CA . CYS A 1 406 ? 17.203 -45.312 -16.219 1 96.5 406 CYS A CA 1
ATOM 3240 C C . CYS A 1 406 ? 16.156 -45.062 -17.312 1 96.5 406 CYS A C 1
ATOM 3242 O O . CYS A 1 406 ? 15.484 -46 -17.75 1 96.5 406 CYS A O 1
ATOM 3244 N N . SER A 1 407 ? 16 -43.906 -17.703 1 96.44 407 SER A N 1
ATOM 3245 C CA . SER A 1 407 ? 15.086 -43.531 -18.766 1 96.44 407 SER A CA 1
ATOM 3246 C C . SER A 1 407 ? 15.25 -42.031 -19.125 1 96.44 407 SER A C 1
ATOM 3248 O O . SER A 1 407 ? 16.219 -41.406 -18.703 1 96.44 407 SER A O 1
ATOM 3250 N N . PHE A 1 408 ? 14.32 -41.469 -19.922 1 94.81 408 PHE A N 1
ATOM 3251 C CA . PHE A 1 408 ? 14.336 -40.062 -20.328 1 94.81 408 PHE A CA 1
ATOM 3252 C C . PHE A 1 408 ? 13.156 -39.312 -19.719 1 94.81 408 PHE A C 1
ATOM 3254 O O . PHE A 1 408 ? 12.922 -38.156 -20.047 1 94.81 408 PHE A O 1
ATOM 3261 N N . VAL A 1 409 ? 12.414 -40.031 -18.781 1 96.38 409 VAL A N 1
ATOM 3262 C CA . VAL A 1 409 ? 11.141 -39.406 -18.406 1 96.38 409 VAL A CA 1
ATOM 3263 C C . VAL A 1 409 ? 11.148 -39.094 -16.906 1 96.38 409 VAL A C 1
ATOM 3265 O O . VAL A 1 409 ? 12.016 -39.562 -16.172 1 96.38 409 VAL A O 1
ATOM 3268 N N . ILE A 1 410 ? 10.266 -38.188 -16.453 1 97.62 410 ILE A N 1
ATOM 3269 C CA . ILE A 1 410 ? 9.977 -37.875 -15.055 1 97.62 410 ILE A CA 1
ATOM 3270 C C . ILE A 1 410 ? 8.602 -38.438 -14.68 1 97.62 410 ILE A C 1
ATOM 3272 O O . ILE A 1 410 ? 7.605 -38.125 -15.336 1 97.62 410 ILE A O 1
ATOM 3276 N N . ALA A 1 411 ? 8.57 -39.219 -13.609 1 98.56 411 ALA A N 1
ATOM 3277 C CA . ALA A 1 411 ? 7.336 -39.906 -13.25 1 98.56 411 ALA A CA 1
ATOM 3278 C C . ALA A 1 411 ? 6.773 -39.375 -11.938 1 98.56 411 ALA A C 1
ATOM 3280 O O . ALA A 1 411 ? 7.527 -38.906 -11.078 1 98.56 411 ALA A O 1
ATOM 3281 N N . HIS A 1 412 ? 5.441 -39.469 -11.781 1 98.62 412 HIS A N 1
ATOM 3282 C CA . HIS A 1 412 ? 4.73 -39 -10.609 1 98.62 412 HIS A CA 1
ATOM 3283 C C . HIS A 1 412 ? 3.709 -40 -10.109 1 98.62 412 HIS A C 1
ATOM 3285 O O . HIS A 1 412 ? 3.137 -40.75 -10.906 1 98.62 412 HIS A O 1
ATOM 3291 N N . VAL A 1 413 ? 3.512 -39.969 -8.828 1 97.94 413 VAL A N 1
ATOM 3292 C CA . VAL A 1 413 ? 2.551 -40.875 -8.211 1 97.94 413 VAL A CA 1
ATOM 3293 C C . VAL A 1 413 ? 1.376 -40.094 -7.648 1 97.94 413 VAL A C 1
ATOM 3295 O O . VAL A 1 413 ? 1.457 -38.875 -7.512 1 97.94 413 VAL A O 1
ATOM 3298 N N . ASP A 1 414 ? 0.255 -40.781 -7.367 1 97.44 414 ASP A N 1
ATOM 3299 C CA . ASP A 1 414 ? -0.905 -40.125 -6.754 1 97.44 414 ASP A CA 1
ATOM 3300 C C . ASP A 1 414 ? -0.82 -40.188 -5.23 1 97.44 414 ASP A C 1
ATOM 3302 O O . ASP A 1 414 ? 0.242 -40.469 -4.672 1 97.44 414 ASP A O 1
ATOM 3306 N N . GLN A 1 415 ? -1.872 -39.75 -4.586 1 96.5 415 GLN A N 1
ATOM 3307 C CA . GLN A 1 415 ? -1.867 -39.625 -3.131 1 96.5 415 GLN A CA 1
ATOM 3308 C C . GLN A 1 415 ? -1.771 -41 -2.455 1 96.5 415 GLN A C 1
ATOM 3310 O O . GLN A 1 415 ? -1.455 -41.094 -1.269 1 96.5 415 GLN A O 1
ATOM 3315 N N . ASP A 1 416 ? -2.039 -42.062 -3.17 1 95.75 416 ASP A N 1
ATOM 3316 C CA . ASP A 1 416 ? -1.945 -43.406 -2.639 1 95.75 416 ASP A CA 1
ATOM 3317 C C . ASP A 1 416 ? -0.63 -44.062 -3.047 1 95.75 416 ASP A C 1
ATOM 3319 O O . ASP A 1 416 ? -0.5 -45.312 -2.99 1 95.75 416 ASP A O 1
ATOM 3323 N N . GLU A 1 417 ? 0.279 -43.406 -3.637 1 95.81 417 GLU A N 1
ATOM 3324 C CA . GLU A 1 417 ? 1.622 -43.844 -4 1 95.81 417 GLU A CA 1
ATOM 3325 C C . GLU A 1 417 ? 1.585 -44.781 -5.203 1 95.81 417 GLU A C 1
ATOM 3327 O O . GLU A 1 417 ? 2.387 -45.719 -5.297 1 95.81 417 GLU A O 1
ATOM 3332 N N . LYS A 1 418 ? 0.635 -44.594 -5.969 1 96.75 418 LYS A N 1
ATOM 3333 C CA . LYS A 1 418 ? 0.54 -45.344 -7.223 1 96.75 418 LYS A CA 1
ATOM 3334 C C . LYS A 1 418 ? 0.939 -44.469 -8.406 1 96.75 418 LYS A C 1
ATOM 3336 O O . LYS A 1 418 ? 0.614 -43.281 -8.453 1 96.75 418 LYS A O 1
ATOM 3341 N N . LEU A 1 419 ? 1.621 -45.156 -9.375 1 98.12 419 LEU A N 1
ATOM 3342 C CA . LEU A 1 419 ? 2.006 -44.406 -10.57 1 98.12 419 LEU A CA 1
ATOM 3343 C C . LEU A 1 419 ? 0.792 -43.719 -11.211 1 98.12 419 LEU A C 1
ATOM 3345 O O . LEU A 1 419 ? -0.239 -44.375 -11.414 1 98.12 419 LEU A O 1
ATOM 3349 N N . LEU A 1 420 ? 0.94 -42.438 -11.492 1 98.38 420 LEU A N 1
ATOM 3350 C CA . LEU A 1 420 ? -0.171 -41.656 -12.008 1 98.38 420 LEU A CA 1
ATOM 3351 C C . LEU A 1 420 ? 0.099 -41.219 -13.445 1 98.38 420 LEU A C 1
ATOM 3353 O O . LEU A 1 420 ? -0.731 -41.438 -14.336 1 98.38 420 LEU A O 1
ATOM 3357 N N . TRP A 1 421 ? 1.189 -40.594 -13.695 1 98.75 421 TRP A N 1
ATOM 3358 C CA . TRP A 1 421 ? 1.56 -40.094 -15.023 1 98.75 421 TRP A CA 1
ATOM 3359 C C . TRP A 1 421 ? 3.062 -39.875 -15.117 1 98.75 421 TRP A C 1
ATOM 3361 O O . TRP A 1 421 ? 3.766 -39.875 -14.102 1 98.75 421 TRP A O 1
ATOM 3371 N N . TYR A 1 422 ? 3.555 -39.75 -16.297 1 98.62 422 TYR A N 1
ATOM 3372 C CA . TYR A 1 422 ? 4.922 -39.281 -16.484 1 98.62 422 TYR A CA 1
ATOM 3373 C C . TYR A 1 422 ? 5.02 -38.344 -17.688 1 98.62 422 TYR A C 1
ATOM 3375 O O . TYR A 1 422 ? 4.148 -38.375 -18.562 1 98.62 422 TYR A O 1
ATOM 3383 N N . ASN A 1 423 ? 6.02 -37.5 -17.672 1 97.75 423 ASN A N 1
ATOM 3384 C CA . ASN A 1 423 ? 6.312 -36.562 -18.766 1 97.75 423 ASN A CA 1
ATOM 3385 C C . ASN A 1 423 ? 7.438 -37.094 -19.656 1 97.75 423 ASN A C 1
ATOM 3387 O O . ASN A 1 423 ? 8.508 -37.469 -19.156 1 97.75 423 ASN A O 1
ATOM 3391 N N . GLY A 1 424 ? 7.191 -37.219 -20.969 1 95.81 424 GLY A N 1
ATOM 3392 C CA . GLY A 1 424 ? 8.289 -37.594 -21.844 1 95.81 424 GLY A CA 1
ATOM 3393 C C . GLY A 1 424 ? 7.84 -38.375 -23.062 1 95.81 424 GLY A C 1
ATOM 3394 O O . GLY A 1 424 ? 8.656 -38.781 -23.891 1 95.81 424 GLY A O 1
ATOM 3395 N N . GLY A 1 425 ? 6.594 -38.656 -23.188 1 96.81 425 GLY A N 1
ATOM 3396 C CA . GLY A 1 425 ? 6.059 -39.344 -24.359 1 96.81 425 GLY A CA 1
ATOM 3397 C C . GLY A 1 425 ? 6.211 -40.844 -24.281 1 96.81 425 GLY A C 1
ATOM 3398 O O . GLY A 1 425 ? 6.812 -41.375 -23.344 1 96.81 425 GLY A O 1
ATOM 3399 N N . LEU A 1 426 ? 5.707 -41.531 -25.266 1 97.56 426 LEU A N 1
ATOM 3400 C CA . LEU A 1 426 ? 5.656 -42.969 -25.281 1 97.56 426 LEU A CA 1
ATOM 3401 C C . LEU A 1 426 ? 6.887 -43.562 -25.969 1 97.56 426 LEU A C 1
ATOM 3403 O O . LEU A 1 426 ? 7.195 -44.75 -25.797 1 97.56 426 LEU A O 1
ATOM 3407 N N . LEU A 1 427 ? 7.559 -42.719 -26.75 1 96.06 427 LEU A N 1
ATOM 3408 C CA . LEU A 1 427 ? 8.781 -43.188 -27.406 1 96.06 427 LEU A CA 1
ATOM 3409 C C . LEU A 1 427 ? 9.883 -43.438 -26.391 1 96.06 427 LEU A C 1
ATOM 3411 O O . LEU A 1 427 ? 10.016 -42.656 -25.422 1 96.06 427 LEU A O 1
ATOM 3415 N N . LYS A 1 428 ? 10.633 -44.469 -26.625 1 92.62 428 LYS A N 1
ATOM 3416 C CA . LYS A 1 428 ? 11.727 -44.75 -25.703 1 92.62 428 LYS A CA 1
ATOM 3417 C C . LYS A 1 428 ? 12.719 -43.594 -25.625 1 92.62 428 LYS A C 1
ATOM 3419 O O . LYS A 1 428 ? 13.188 -43.25 -24.547 1 92.62 428 LYS A O 1
ATOM 3424 N N . ASN A 1 429 ? 13.102 -43.094 -26.734 1 90.31 429 ASN A N 1
ATOM 3425 C CA . ASN A 1 429 ? 13.938 -41.906 -26.891 1 90.31 429 ASN A CA 1
ATOM 3426 C C . ASN A 1 429 ? 13.484 -41.031 -28.047 1 90.31 429 ASN A C 1
ATOM 3428 O O . ASN A 1 429 ? 13.945 -41.219 -29.172 1 90.31 429 ASN A O 1
ATOM 3432 N N . LYS A 1 430 ? 12.758 -40 -27.719 1 88.25 430 LYS A N 1
ATOM 3433 C CA . LYS A 1 430 ? 12.141 -39.219 -28.766 1 88.25 430 LYS A CA 1
ATOM 3434 C C . LYS A 1 430 ? 13.164 -38.344 -29.469 1 88.25 430 LYS A C 1
ATOM 3436 O O . LYS A 1 430 ? 12.898 -37.812 -30.562 1 88.25 430 LYS A O 1
ATOM 3441 N N . ALA A 1 431 ? 14.336 -38.219 -28.922 1 84.88 431 ALA A N 1
ATOM 3442 C CA . ALA A 1 431 ? 15.375 -37.375 -29.547 1 84.88 431 ALA A CA 1
ATOM 3443 C C . ALA A 1 431 ? 16.156 -38.188 -30.594 1 84.88 431 ALA A C 1
ATOM 3445 O O . ALA A 1 431 ? 16.688 -37.594 -31.531 1 84.88 431 ALA A O 1
ATOM 3446 N N . VAL A 1 432 ? 16.125 -39.5 -30.469 1 86.62 432 VAL A N 1
ATOM 3447 C CA . VAL A 1 432 ? 17.078 -40.281 -31.266 1 86.62 432 VAL A CA 1
ATOM 3448 C C . VAL A 1 432 ? 16.344 -41.188 -32.219 1 86.62 432 VAL A C 1
ATOM 3450 O O . VAL A 1 432 ? 16.781 -41.438 -33.344 1 86.62 432 VAL A O 1
ATOM 3453 N N . ASN A 1 433 ? 15.32 -41.781 -31.734 1 90.94 433 ASN A N 1
ATOM 3454 C CA . ASN A 1 433 ? 14.609 -42.812 -32.5 1 90.94 433 ASN A CA 1
ATOM 3455 C C . ASN A 1 433 ? 13.109 -42.531 -32.531 1 90.94 433 ASN A C 1
ATOM 3457 O O . ASN A 1 433 ? 12.43 -42.75 -31.516 1 90.94 433 ASN A O 1
ATOM 3461 N N . GLN A 1 434 ? 12.578 -42.375 -33.719 1 93.12 434 GLN A N 1
ATOM 3462 C CA . GLN A 1 434 ? 11.188 -41.969 -33.875 1 93.12 434 GLN A CA 1
ATOM 3463 C C . GLN A 1 434 ? 10.258 -43.156 -34.062 1 93.12 434 GLN A C 1
ATOM 3465 O O . GLN A 1 434 ? 9.055 -43 -34.25 1 93.12 434 GLN A O 1
ATOM 3470 N N . THR A 1 435 ? 10.758 -44.312 -33.875 1 94 435 THR A N 1
ATOM 3471 C CA . THR A 1 435 ? 9.906 -45.469 -34.156 1 94 435 THR A CA 1
ATOM 3472 C C . THR A 1 435 ? 9.992 -46.469 -33.031 1 94 435 THR A C 1
ATOM 3474 O O . THR A 1 435 ? 9.227 -47.438 -33 1 94 435 THR A O 1
ATOM 3477 N N . GLU A 1 436 ? 10.875 -46.25 -32.156 1 94.88 436 GLU A N 1
ATOM 3478 C CA . GLU A 1 436 ? 11.078 -47.25 -31.094 1 94.88 436 GLU A CA 1
ATOM 3479 C C . GLU A 1 436 ? 10.195 -46.938 -29.891 1 94.88 436 GLU A C 1
ATOM 3481 O O . GLU A 1 436 ? 10.312 -45.875 -29.281 1 94.88 436 GLU A O 1
ATOM 3486 N N . PHE A 1 437 ? 9.289 -47.906 -29.609 1 97 437 PHE A N 1
ATOM 3487 C CA . PHE A 1 437 ? 8.5 -47.906 -28.391 1 97 437 PHE A CA 1
ATOM 3488 C C . PHE A 1 437 ? 8.914 -49.094 -27.5 1 97 437 PHE A C 1
ATOM 3490 O O . PHE A 1 437 ? 9.273 -50.156 -28 1 97 437 PHE A O 1
ATOM 3497 N N . GLU A 1 438 ? 8.969 -48.844 -26.25 1 96 438 GLU A N 1
ATOM 3498 C CA . GLU A 1 438 ? 9.25 -49.938 -25.328 1 96 438 GLU A CA 1
ATOM 3499 C C . GLU A 1 438 ? 8.57 -49.688 -23.984 1 96 438 GLU A C 1
ATOM 3501 O O . GLU A 1 438 ? 8.656 -48.625 -23.406 1 96 438 GLU A O 1
ATOM 3506 N N . VAL A 1 439 ? 7.812 -50.719 -23.531 1 97.81 439 VAL A N 1
ATOM 3507 C CA . VAL A 1 439 ? 7.18 -50.625 -22.219 1 97.81 439 VAL A CA 1
ATOM 3508 C C . VAL A 1 439 ? 8.242 -50.656 -21.125 1 97.81 439 VAL A C 1
ATOM 3510 O O . VAL A 1 439 ? 9.031 -51.594 -21.047 1 97.81 439 VAL A O 1
ATOM 3513 N N . PRO A 1 440 ? 8.32 -49.656 -20.312 1 97.62 440 PRO A N 1
ATOM 3514 C CA . PRO A 1 440 ? 9.25 -49.719 -19.172 1 97.62 440 PRO A CA 1
ATOM 3515 C C . PRO A 1 440 ? 8.914 -50.844 -18.203 1 97.62 440 PRO A C 1
ATOM 3517 O O . PRO A 1 440 ? 7.785 -51.312 -18.172 1 97.62 440 PRO A O 1
ATOM 3520 N N . THR A 1 441 ? 9.961 -51.156 -17.375 1 97.25 441 THR A N 1
ATOM 3521 C CA . THR A 1 441 ? 9.766 -52.344 -16.531 1 97.25 441 THR A CA 1
ATOM 3522 C C . THR A 1 441 ? 9.734 -51.969 -15.062 1 97.25 441 THR A C 1
ATOM 3524 O O . THR A 1 441 ? 9.117 -52.656 -14.25 1 97.25 441 THR A O 1
ATOM 3527 N N . HIS A 1 442 ? 10.43 -50.906 -14.727 1 97.62 442 HIS A N 1
ATOM 3528 C CA . HIS A 1 442 ? 10.578 -50.531 -13.32 1 97.62 442 HIS A CA 1
ATOM 3529 C C . HIS A 1 442 ? 10.422 -49.031 -13.109 1 97.62 442 HIS A C 1
ATOM 3531 O O . HIS A 1 442 ? 10.484 -48.25 -14.07 1 97.62 442 HIS A O 1
ATOM 3537 N N . TRP A 1 443 ? 10.141 -48.656 -11.867 1 98 443 TRP A N 1
ATOM 3538 C CA . TRP A 1 443 ? 10.094 -47.25 -11.484 1 98 443 TRP A CA 1
ATOM 3539 C C . TRP A 1 443 ? 10.68 -47.031 -10.086 1 98 443 TRP A C 1
ATOM 3541 O O . TRP A 1 443 ? 10.859 -48 -9.344 1 98 443 TRP A O 1
ATOM 3551 N N . MET A 1 444 ? 11.125 -45.844 -9.82 1 96.94 444 MET A N 1
ATOM 3552 C CA . MET A 1 444 ? 11.711 -45.438 -8.555 1 96.94 444 MET A CA 1
ATOM 3553 C C . MET A 1 444 ? 11.266 -44.031 -8.18 1 96.94 444 MET A C 1
ATOM 3555 O O . MET A 1 444 ? 11 -43.188 -9.062 1 96.94 444 MET A O 1
ATOM 3559 N N . ILE A 1 445 ? 11.109 -43.781 -6.91 1 96.62 445 ILE A N 1
ATOM 3560 C CA . ILE A 1 445 ? 10.789 -42.469 -6.387 1 96.62 445 ILE A CA 1
ATOM 3561 C C . ILE A 1 445 ? 11.547 -42.219 -5.082 1 96.62 445 ILE A C 1
ATOM 3563 O O . ILE A 1 445 ? 11.961 -43.188 -4.414 1 96.62 445 ILE A O 1
ATOM 3567 N N . ASP A 1 446 ? 11.812 -41 -4.742 1 96.38 446 ASP A N 1
ATOM 3568 C CA . ASP A 1 446 ? 12.422 -40.562 -3.492 1 96.38 446 ASP A CA 1
ATOM 3569 C C . ASP A 1 446 ? 13.812 -41.156 -3.311 1 96.38 446 ASP A C 1
ATOM 3571 O O . ASP A 1 446 ? 14.188 -41.562 -2.205 1 96.38 446 ASP A O 1
ATOM 3575 N N . GLN A 1 447 ? 14.5 -41.312 -4.41 1 95.88 447 GLN A N 1
ATOM 3576 C CA . GLN A 1 447 ? 15.891 -41.781 -4.363 1 95.88 447 GLN A CA 1
ATOM 3577 C C . GLN A 1 447 ? 16.797 -40.844 -5.16 1 95.88 447 GLN A C 1
ATOM 3579 O O . GLN A 1 447 ? 16.406 -39.719 -5.473 1 95.88 447 GLN A O 1
ATOM 3584 N N . THR A 1 448 ? 18 -41.25 -5.426 1 96.31 448 THR A N 1
ATOM 3585 C CA . THR A 1 448 ? 19 -40.312 -5.883 1 96.31 448 THR A CA 1
ATOM 3586 C C . THR A 1 448 ? 19 -40.219 -7.406 1 96.31 448 THR A C 1
ATOM 3588 O O . THR A 1 448 ? 19.203 -41.219 -8.094 1 96.31 448 THR A O 1
ATOM 3591 N N . TRP A 1 449 ? 18.828 -39 -7.891 1 96.31 449 TRP A N 1
ATOM 3592 C CA . TRP A 1 449 ? 18.844 -38.719 -9.328 1 96.31 449 TRP A CA 1
ATOM 3593 C C . TRP A 1 449 ? 20.281 -38.625 -9.836 1 96.31 449 TRP A C 1
ATOM 3595 O O . TRP A 1 449 ? 21.141 -38.031 -9.164 1 96.31 449 TRP A O 1
ATOM 3605 N N . HIS A 1 450 ? 20.5 -39.188 -10.992 1 94.88 450 HIS A N 1
ATOM 3606 C CA . HIS A 1 450 ? 21.719 -39.031 -11.766 1 94.88 450 HIS A CA 1
ATOM 3607 C C . HIS A 1 450 ? 21.406 -38.594 -13.203 1 94.88 450 HIS A C 1
ATOM 3609 O O . HIS A 1 450 ? 20.938 -39.438 -14 1 94.88 450 HIS A O 1
ATOM 3615 N N . LYS A 1 451 ? 21.734 -37.406 -13.492 1 93.06 451 LYS A N 1
ATOM 3616 C CA . LYS A 1 451 ? 21.422 -36.875 -14.812 1 93.06 451 LYS A CA 1
ATOM 3617 C C . LYS A 1 451 ? 22.344 -37.438 -15.883 1 93.06 451 LYS A C 1
ATOM 3619 O O . LYS A 1 451 ? 23.547 -37.594 -15.648 1 93.06 451 LYS A O 1
ATOM 3624 N N . GLY A 1 452 ? 21.766 -37.656 -16.953 1 89.06 452 GLY A N 1
ATOM 3625 C CA . GLY A 1 452 ? 22.578 -38.062 -18.094 1 89.06 452 GLY A CA 1
ATOM 3626 C C . GLY A 1 452 ? 23.484 -36.938 -18.609 1 89.06 452 GLY A C 1
ATOM 3627 O O . GLY A 1 452 ? 23.203 -35.781 -18.406 1 89.06 452 GLY A O 1
ATOM 3628 N N . GLY A 1 453 ? 24.547 -37.375 -19.25 1 83 453 GLY A N 1
ATOM 3629 C CA . GLY A 1 453 ? 25.547 -36.406 -19.719 1 83 453 GLY A CA 1
ATOM 3630 C C . GLY A 1 453 ? 25.047 -35.562 -20.875 1 83 453 GLY A C 1
ATOM 3631 O O . GLY A 1 453 ? 25.547 -34.469 -21.078 1 83 453 GLY A O 1
ATOM 3632 N N . SER A 1 454 ? 24.234 -36.125 -21.719 1 81.69 454 SER A N 1
ATOM 3633 C CA . SER A 1 454 ? 23.656 -35.406 -22.859 1 81.69 454 SER A CA 1
ATOM 3634 C C . SER A 1 454 ? 22.188 -35.75 -23.031 1 81.69 454 SER A C 1
ATOM 3636 O O . SER A 1 454 ? 21.641 -36.625 -22.328 1 81.69 454 SER A O 1
ATOM 3638 N N . LYS A 1 455 ? 21.547 -35.125 -24.031 1 79.5 455 LYS A N 1
ATOM 3639 C CA . LYS A 1 455 ? 20.141 -35.375 -24.312 1 79.5 455 LYS A CA 1
ATOM 3640 C C . LYS A 1 455 ? 19.938 -36.781 -24.859 1 79.5 455 LYS A C 1
ATOM 3642 O O . LYS A 1 455 ? 18.812 -37.312 -24.844 1 79.5 455 LYS A O 1
ATOM 3647 N N . LYS A 1 456 ? 20.969 -37.406 -25.203 1 84.19 456 LYS A N 1
ATOM 3648 C CA . LYS A 1 456 ? 20.875 -38.75 -25.781 1 84.19 456 LYS A CA 1
ATOM 3649 C C . LYS A 1 456 ? 21.125 -39.812 -24.719 1 84.19 456 LYS A C 1
ATOM 3651 O O . LYS A 1 456 ? 20.859 -41 -24.938 1 84.19 456 LYS A O 1
ATOM 3656 N N . ASP A 1 457 ? 21.594 -39.281 -23.625 1 89.69 457 ASP A N 1
ATOM 3657 C CA . ASP A 1 457 ? 21.906 -40.188 -22.547 1 89.69 457 ASP A CA 1
ATOM 3658 C C . ASP A 1 457 ? 20.766 -40.25 -21.531 1 89.69 457 ASP A C 1
ATOM 3660 O O . ASP A 1 457 ? 20.266 -39.188 -21.109 1 89.69 457 ASP A O 1
ATOM 3664 N N . MET A 1 458 ? 20.438 -41.438 -21.172 1 92.38 458 MET A N 1
ATOM 3665 C CA . MET A 1 458 ? 19.406 -41.594 -20.156 1 92.38 458 MET A CA 1
ATOM 3666 C C . MET A 1 458 ? 19.859 -41.031 -18.812 1 92.38 458 MET A C 1
ATOM 3668 O O . MET A 1 458 ? 21.047 -41.094 -18.484 1 92.38 458 MET A O 1
ATOM 3672 N N . SER A 1 459 ? 18.953 -40.5 -18.109 1 95.38 459 SER A N 1
ATOM 3673 C CA . SER A 1 459 ? 19.141 -40.25 -16.688 1 95.38 459 SER A CA 1
ATOM 3674 C C . SER A 1 459 ? 18.719 -41.469 -15.859 1 95.38 459 SER A C 1
ATOM 3676 O O . SER A 1 459 ? 18 -42.344 -16.344 1 95.38 459 SER A O 1
ATOM 3678 N N . CYS A 1 460 ? 19.266 -41.438 -14.641 1 95.69 460 CYS A N 1
ATOM 3679 C CA . CYS A 1 460 ? 18.969 -42.594 -13.797 1 95.69 460 CYS A CA 1
ATOM 3680 C C . CYS A 1 460 ? 18.578 -42.156 -12.391 1 95.69 460 CYS A C 1
ATOM 3682 O O . CYS A 1 460 ? 18.938 -41.062 -11.969 1 95.69 460 CYS A O 1
ATOM 3684 N N . MET A 1 461 ? 17.734 -42.938 -11.789 1 96.88 461 MET A N 1
ATOM 3685 C CA . MET A 1 461 ? 17.562 -42.906 -10.336 1 96.88 461 MET A CA 1
ATOM 3686 C C . MET A 1 461 ? 18.141 -44.156 -9.695 1 96.88 461 MET A C 1
ATOM 3688 O O . MET A 1 461 ? 17.922 -45.281 -10.195 1 96.88 461 MET A O 1
ATOM 3692 N N . ALA A 1 462 ? 18.953 -43.906 -8.641 1 95.31 462 ALA A N 1
ATOM 3693 C CA . ALA A 1 462 ? 19.641 -45 -7.98 1 95.31 462 ALA A CA 1
ATOM 3694 C C . ALA A 1 462 ? 19.281 -45.062 -6.496 1 95.31 462 ALA A C 1
ATOM 3696 O O . ALA A 1 462 ? 19.141 -44.031 -5.844 1 95.31 462 ALA A O 1
ATOM 3697 N N . GLY A 1 463 ? 19.156 -46.25 -6.035 1 93.81 463 GLY A N 1
ATOM 3698 C CA . GLY A 1 463 ? 18.859 -46.438 -4.625 1 93.81 463 GLY A CA 1
ATOM 3699 C C . GLY A 1 463 ? 18.75 -47.906 -4.246 1 93.81 463 GLY A C 1
ATOM 3700 O O . GLY A 1 463 ? 19.312 -48.781 -4.91 1 93.81 463 GLY A O 1
ATOM 3701 N N . LYS A 1 464 ? 18.094 -48.188 -3.129 1 89.69 464 LYS A N 1
ATOM 3702 C CA . LYS A 1 464 ? 18.047 -49.531 -2.559 1 89.69 464 LYS A CA 1
ATOM 3703 C C . LYS A 1 464 ? 16.891 -50.344 -3.156 1 89.69 464 LYS A C 1
ATOM 3705 O O . LYS A 1 464 ? 16.969 -51.562 -3.227 1 89.69 464 LYS A O 1
ATOM 3710 N N . THR A 1 465 ? 15.891 -49.656 -3.547 1 90 465 THR A N 1
ATOM 3711 C CA . THR A 1 465 ? 14.688 -50.375 -3.941 1 90 465 THR A CA 1
ATOM 3712 C C . THR A 1 465 ? 14.148 -49.844 -5.266 1 90 465 THR A C 1
ATOM 3714 O O . THR A 1 465 ? 14.07 -48.625 -5.469 1 90 465 THR A O 1
ATOM 3717 N N . ALA A 1 466 ? 13.844 -50.719 -6.184 1 94.44 466 ALA A N 1
ATOM 3718 C CA . ALA A 1 466 ? 13.102 -50.438 -7.41 1 94.44 466 ALA A CA 1
ATOM 3719 C C . ALA A 1 466 ? 11.812 -51.25 -7.461 1 94.44 466 ALA A C 1
ATOM 3721 O O . ALA A 1 466 ? 11.781 -52.406 -7.055 1 94.44 466 ALA A O 1
ATOM 3722 N N . SER A 1 467 ? 10.797 -50.625 -7.891 1 96.56 467 SER A N 1
ATOM 3723 C CA . SER A 1 467 ? 9.516 -51.312 -8.008 1 96.56 467 SER A CA 1
ATOM 3724 C C . SER A 1 467 ? 9.25 -51.75 -9.438 1 96.56 467 SER A C 1
ATOM 3726 O O . SER A 1 467 ? 9.453 -50.969 -10.383 1 96.56 467 SER A O 1
ATOM 3728 N N . GLU A 1 468 ? 8.812 -52.969 -9.539 1 97.12 468 GLU A N 1
ATOM 3729 C CA . GLU A 1 468 ? 8.391 -53.438 -10.852 1 97.12 468 GLU A CA 1
ATOM 3730 C C . GLU A 1 468 ? 6.992 -52.906 -11.195 1 97.12 468 GLU A C 1
ATOM 3732 O O . GLU A 1 468 ? 6.113 -52.875 -10.336 1 97.12 468 GLU A O 1
ATOM 3737 N N . LEU A 1 469 ? 6.801 -52.562 -12.477 1 98.38 469 LEU A N 1
ATOM 3738 C CA . LEU A 1 469 ? 5.457 -52.188 -12.898 1 98.38 469 LEU A CA 1
ATOM 3739 C C . LEU A 1 469 ? 4.484 -53.344 -12.742 1 98.38 469 LEU A C 1
ATOM 3741 O O . LEU A 1 469 ? 4.828 -54.5 -13.039 1 98.38 469 LEU A O 1
ATOM 3745 N N . SER A 1 470 ? 3.309 -53.094 -12.25 1 97.81 470 SER A N 1
ATOM 3746 C CA . SER A 1 470 ? 2.268 -54.125 -12.156 1 97.81 470 SER A CA 1
ATOM 3747 C C . SER A 1 470 ? 1.777 -54.531 -13.539 1 97.81 470 SER A C 1
ATOM 3749 O O . SER A 1 470 ? 2.072 -53.875 -14.531 1 97.81 470 SER A O 1
ATOM 3751 N N . ALA A 1 471 ? 1.042 -55.656 -13.57 1 97.81 471 ALA A N 1
ATOM 3752 C CA . ALA A 1 471 ? 0.467 -56.125 -14.828 1 97.81 471 ALA A CA 1
ATOM 3753 C C . ALA A 1 471 ? -0.487 -55.094 -15.414 1 97.81 471 ALA A C 1
ATOM 3755 O O . ALA A 1 471 ? -0.53 -54.875 -16.625 1 97.81 471 ALA A O 1
ATOM 3756 N N . GLU A 1 472 ? -1.174 -54.469 -14.562 1 97.31 472 GLU A N 1
ATOM 3757 C CA . GLU A 1 472 ? -2.135 -53.469 -14.992 1 97.31 472 GLU A CA 1
ATOM 3758 C C . GLU A 1 472 ? -1.431 -52.25 -15.586 1 97.31 472 GLU A C 1
ATOM 3760 O O . GLU A 1 472 ? -1.877 -51.688 -16.594 1 97.31 472 GLU A O 1
ATOM 3765 N N . GLU A 1 473 ? -0.383 -51.781 -14.945 1 98.06 473 GLU A N 1
ATOM 3766 C CA . GLU A 1 473 ? 0.392 -50.656 -15.438 1 98.06 473 GLU A CA 1
ATOM 3767 C C . GLU A 1 473 ? 1.017 -50.938 -16.797 1 98.06 473 GLU A C 1
ATOM 3769 O O . GLU A 1 473 ? 0.99 -50.1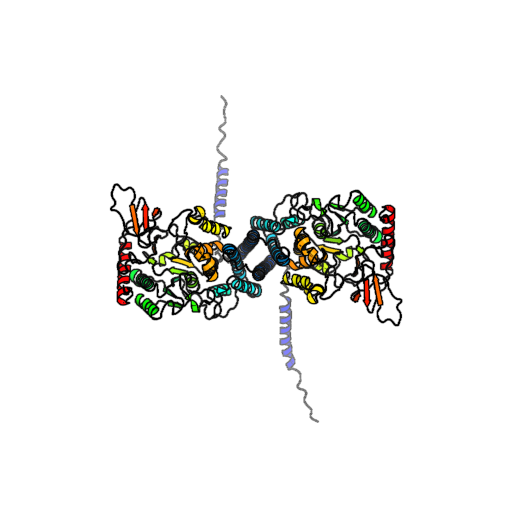25 -17.703 1 98.06 473 GLU A O 1
ATOM 3774 N N . LYS A 1 474 ? 1.554 -52.125 -16.953 1 98.25 474 LYS A N 1
ATOM 3775 C CA . LYS A 1 474 ? 2.143 -52.531 -18.219 1 98.25 474 LYS A CA 1
ATOM 3776 C C . LYS A 1 474 ? 1.082 -52.625 -19.312 1 98.25 474 LYS A C 1
ATOM 3778 O O . LYS A 1 474 ? 1.33 -52.25 -20.469 1 98.25 474 LYS A O 1
ATOM 3783 N N . ASP A 1 475 ? -0.019 -53.188 -18.938 1 98.25 475 ASP A N 1
ATOM 3784 C CA . ASP A 1 475 ? -1.103 -53.344 -19.906 1 98.25 475 ASP A CA 1
ATOM 3785 C C . ASP A 1 475 ? -1.575 -52 -20.438 1 98.25 475 ASP A C 1
ATOM 3787 O O . ASP A 1 475 ? -1.813 -51.844 -21.641 1 98.25 475 ASP A O 1
ATOM 3791 N N . ILE A 1 476 ? -1.756 -51.062 -19.562 1 98.25 476 ILE A N 1
ATOM 3792 C CA . ILE A 1 476 ? -2.207 -49.719 -19.984 1 98.25 476 ILE A CA 1
ATOM 3793 C C . ILE A 1 476 ? -1.173 -49.094 -20.906 1 98.25 476 ILE A C 1
ATOM 3795 O O . ILE A 1 476 ? -1.529 -48.469 -21.891 1 98.25 476 ILE A O 1
ATOM 3799 N N . LEU A 1 477 ? 0.111 -49.25 -20.625 1 98.5 477 LEU A N 1
ATOM 3800 C CA . LEU A 1 477 ? 1.163 -48.688 -21.484 1 98.5 477 LEU A CA 1
ATOM 3801 C C . LEU A 1 477 ? 1.182 -49.375 -22.844 1 98.5 477 LEU A C 1
ATOM 3803 O O . LEU A 1 477 ? 1.405 -48.75 -23.859 1 98.5 477 LEU A O 1
ATOM 3807 N N . ARG A 1 478 ? 0.957 -50.719 -22.781 1 98.56 478 ARG A N 1
ATOM 3808 C CA . ARG A 1 478 ? 0.898 -51.438 -24.047 1 98.56 478 ARG A CA 1
ATOM 3809 C C . ARG A 1 478 ? -0.245 -50.938 -24.922 1 98.56 478 ARG A C 1
ATOM 3811 O O . ARG A 1 478 ? -0.073 -50.75 -26.125 1 98.56 478 ARG A O 1
ATOM 3818 N N . ARG A 1 479 ? -1.354 -50.75 -24.344 1 98.5 479 ARG A N 1
ATOM 3819 C CA . ARG A 1 479 ? -2.5 -50.25 -25.094 1 98.5 479 ARG A CA 1
ATOM 3820 C C . ARG A 1 479 ? -2.225 -48.844 -25.625 1 98.5 479 ARG A C 1
ATOM 3822 O O . ARG A 1 479 ? -2.566 -48.531 -26.766 1 98.5 479 ARG A O 1
ATOM 3829 N N . ALA A 1 480 ? -1.661 -47.969 -24.766 1 98.56 480 ALA A N 1
ATOM 3830 C CA . ALA A 1 480 ? -1.315 -46.625 -25.188 1 98.56 480 ALA A CA 1
ATOM 3831 C C . ALA A 1 480 ? -0.347 -46.656 -26.375 1 98.56 480 ALA A C 1
ATOM 3833 O O . ALA A 1 480 ? -0.488 -45.875 -27.312 1 98.56 480 ALA A O 1
ATOM 3834 N N . ILE A 1 481 ? 0.639 -47.531 -26.312 1 98.56 481 ILE A N 1
ATOM 3835 C CA . ILE A 1 481 ? 1.626 -47.656 -27.375 1 98.56 481 ILE A CA 1
ATOM 3836 C C . ILE A 1 481 ? 0.943 -48.156 -28.656 1 98.56 481 ILE A C 1
ATOM 3838 O O . ILE A 1 481 ? 1.218 -47.656 -29.734 1 98.56 481 ILE A O 1
ATOM 3842 N N . ASP A 1 482 ? 0.062 -49.125 -28.5 1 98.38 482 ASP A N 1
ATOM 3843 C CA . ASP A 1 482 ? -0.633 -49.656 -29.656 1 98.38 482 ASP A CA 1
ATOM 3844 C C . ASP A 1 482 ? -1.447 -48.594 -30.375 1 98.38 482 ASP A C 1
ATOM 3846 O O . ASP A 1 482 ? -1.398 -48.5 -31.594 1 98.38 482 ASP A O 1
ATOM 3850 N N . VAL A 1 483 ? -2.178 -47.875 -29.641 1 98.12 483 VAL A N 1
ATOM 3851 C CA . VAL A 1 483 ? -3.002 -46.844 -30.281 1 98.12 483 VAL A CA 1
ATOM 3852 C C . VAL A 1 483 ? -2.111 -45.75 -30.859 1 98.12 483 VAL A C 1
ATOM 3854 O O . VAL A 1 483 ? -2.475 -45.125 -31.859 1 98.12 483 VAL A O 1
ATOM 3857 N N . ALA A 1 484 ? -1.032 -45.406 -30.188 1 98.38 484 ALA A N 1
ATOM 3858 C CA . ALA A 1 484 ? -0.085 -44.438 -30.719 1 98.38 484 ALA A CA 1
ATOM 3859 C C . ALA A 1 484 ? 0.473 -44.875 -32.062 1 98.38 484 ALA A C 1
ATOM 3861 O O . ALA A 1 484 ? 0.567 -44.094 -33 1 98.38 484 ALA A O 1
ATOM 3862 N N . LYS A 1 485 ? 0.847 -46.156 -32.156 1 98 485 LYS A N 1
ATOM 3863 C CA . LYS A 1 485 ? 1.347 -46.719 -33.406 1 98 485 LYS A CA 1
ATOM 3864 C C . LYS A 1 485 ? 0.283 -46.656 -34.5 1 98 485 LYS A C 1
ATOM 3866 O O . LYS A 1 485 ? 0.586 -46.344 -35.656 1 98 485 LYS A O 1
ATOM 3871 N N . ASP A 1 486 ? -0.855 -46.969 -34.125 1 98 486 ASP A N 1
ATOM 3872 C CA . ASP A 1 486 ? -1.965 -46.969 -35.062 1 98 486 ASP A CA 1
ATOM 3873 C C . ASP A 1 486 ? -2.158 -45.562 -35.656 1 98 486 ASP A C 1
ATOM 3875 O O . ASP A 1 486 ? -2.303 -45.406 -36.875 1 98 486 ASP A O 1
ATOM 3879 N N . VAL A 1 487 ? -2.201 -44.562 -34.812 1 97.88 487 VAL A N 1
ATOM 3880 C CA . VAL A 1 487 ? -2.438 -43.188 -35.312 1 97.88 487 VAL A CA 1
ATOM 3881 C C . VAL A 1 487 ? -1.233 -42.719 -36.125 1 97.88 487 VAL A C 1
ATOM 3883 O O . VAL A 1 487 ? -1.373 -41.875 -37.031 1 97.88 487 VAL A O 1
ATOM 3886 N N . ASP A 1 488 ? -0.008 -43.094 -35.656 1 97.88 488 ASP A N 1
ATOM 3887 C CA . ASP A 1 488 ? 1.177 -42.781 -36.469 1 97.88 488 ASP A CA 1
ATOM 3888 C C . ASP A 1 488 ? 1.01 -43.25 -37.906 1 97.88 488 ASP A C 1
ATOM 3890 O O . ASP A 1 488 ? 1.335 -42.5 -38.844 1 97.88 488 ASP A O 1
ATOM 3894 N N . GLU A 1 489 ? 0.546 -44.438 -38.031 1 97.06 489 GLU A N 1
ATOM 3895 C CA . GLU A 1 489 ? 0.39 -45.031 -39.375 1 97.06 489 GLU A CA 1
ATOM 3896 C C . GLU A 1 489 ? -0.771 -44.406 -40.125 1 97.06 489 GLU A C 1
ATOM 3898 O O . GLU A 1 489 ? -0.608 -43.969 -41.281 1 97.06 489 GLU A O 1
ATOM 3903 N N . LYS A 1 490 ? -1.851 -44.344 -39.5 1 97.25 490 LYS A N 1
ATOM 3904 C CA . LYS A 1 490 ? -3.078 -43.875 -40.156 1 97.25 490 LYS A CA 1
ATOM 3905 C C . LYS A 1 490 ? -2.955 -42.406 -40.562 1 97.25 490 LYS A C 1
ATOM 3907 O O . LYS A 1 490 ? -3.516 -42 -41.594 1 97.25 490 LYS A O 1
ATOM 3912 N N . LEU A 1 491 ? -2.301 -41.656 -39.75 1 97.75 491 LEU A N 1
ATOM 3913 C CA . LEU A 1 491 ? -2.285 -40.188 -39.969 1 97.75 491 LEU A CA 1
ATOM 3914 C C . LEU A 1 491 ? -0.926 -39.75 -40.469 1 97.75 491 LEU A C 1
ATOM 3916 O O . LEU A 1 491 ? -0.677 -38.531 -40.594 1 97.75 491 LEU A O 1
ATOM 3920 N N . ASP A 1 492 ? -0.028 -40.625 -40.719 1 95.88 492 ASP A N 1
ATOM 3921 C CA . ASP A 1 492 ? 1.294 -40.344 -41.281 1 95.88 492 ASP A CA 1
ATOM 3922 C C . ASP A 1 492 ? 2.039 -39.312 -40.438 1 95.88 492 ASP A C 1
ATOM 3924 O O . ASP A 1 492 ? 2.455 -38.281 -40.938 1 95.88 492 ASP A O 1
ATOM 3928 N N . LEU A 1 493 ? 2.258 -39.625 -39.156 1 96.81 493 LEU A N 1
ATOM 3929 C CA . LEU A 1 493 ? 2.795 -38.688 -38.219 1 96.81 493 LEU A CA 1
ATOM 3930 C C . LEU A 1 493 ? 4.289 -38.906 -38 1 96.81 493 LEU A C 1
ATOM 3932 O O . LEU A 1 493 ? 4.965 -38.062 -37.406 1 96.81 493 LEU A O 1
ATOM 3936 N N . ILE A 1 494 ? 4.871 -40 -38.438 1 94.56 494 ILE A N 1
ATOM 3937 C CA . ILE A 1 494 ? 6.293 -40.281 -38.25 1 94.56 494 ILE A CA 1
ATOM 3938 C C . ILE A 1 494 ? 7.121 -39.344 -39.156 1 94.56 494 ILE A C 1
ATOM 3940 O O . ILE A 1 494 ? 6.934 -39.344 -40.375 1 94.56 494 ILE A O 1
ATOM 3944 N N . PRO A 1 495 ? 7.898 -38.625 -38.531 1 88.25 495 PRO A N 1
ATOM 3945 C CA . PRO A 1 495 ? 8.711 -37.719 -39.375 1 88.25 495 PRO A CA 1
ATOM 3946 C C . PRO A 1 495 ? 9.578 -38.469 -40.375 1 88.25 495 PRO A C 1
ATOM 3948 O O . PRO A 1 495 ? 10.062 -39.562 -40.062 1 88.25 495 PRO A O 1
ATOM 3951 N N . SER A 1 496 ? 9.648 -37.969 -41.594 1 75.5 496 SER A N 1
ATOM 3952 C CA . SER A 1 496 ? 10.492 -38.562 -42.625 1 75.5 496 SER A CA 1
ATOM 3953 C C . SER A 1 496 ? 11.969 -38.406 -42.281 1 75.5 496 SER A C 1
ATOM 3955 O O . SER A 1 496 ? 12.383 -37.375 -41.781 1 75.5 496 SER A O 1
ATOM 3957 N N . THR A 1 497 ? 12.695 -39.531 -42.062 1 55.88 497 THR A N 1
ATOM 3958 C CA . THR A 1 497 ? 14.141 -39.469 -41.875 1 55.88 497 THR A CA 1
ATOM 3959 C C . THR A 1 497 ? 14.828 -38.812 -43.062 1 55.88 497 THR A C 1
ATOM 3961 O O . THR A 1 497 ? 14.398 -38.969 -44.219 1 55.88 497 THR A O 1
ATOM 3964 N N . MET B 1 1 ? -14.961 -64 78.062 1 22.19 1 MET B N 1
ATOM 3965 C CA . MET B 1 1 ? -16.078 -64.375 77.188 1 22.19 1 MET B CA 1
ATOM 3966 C C . MET B 1 1 ? -17.016 -63.219 76.938 1 22.19 1 MET B C 1
ATOM 3968 O O . MET B 1 1 ? -17.922 -62.969 77.688 1 22.19 1 MET B O 1
ATOM 3972 N N . PHE B 1 2 ? -16.531 -62.031 76.5 1 25.47 2 PHE B N 1
ATOM 3973 C CA . PHE B 1 2 ? -16.797 -60.594 76.5 1 25.47 2 PHE B CA 1
ATOM 3974 C C . PHE B 1 2 ? -17.875 -60.281 75.5 1 25.47 2 PHE B C 1
ATOM 3976 O O . PHE B 1 2 ? -17.672 -60.438 74.312 1 25.47 2 PHE B O 1
ATOM 3983 N N . SER B 1 3 ? -19.188 -60.5 75.875 1 23.38 3 SER B N 1
ATOM 3984 C CA . SER B 1 3 ? -20.469 -60.656 75.188 1 23.38 3 SER B CA 1
ATOM 3985 C C . SER B 1 3 ? -20.953 -59.312 74.625 1 23.38 3 SER B C 1
ATOM 3987 O O . SER B 1 3 ? -21.328 -58.438 75.438 1 23.38 3 SER B O 1
ATOM 3989 N N . PHE B 1 4 ? -20.266 -58.719 73.625 1 25.41 4 PHE B N 1
ATOM 3990 C CA . PHE B 1 4 ? -20.359 -57.375 73.062 1 25.41 4 PHE B CA 1
ATOM 3991 C C . PHE B 1 4 ? -21.719 -57.156 72.438 1 25.41 4 PHE B C 1
ATOM 3993 O O . PHE B 1 4 ? -22.078 -57.812 71.438 1 25.41 4 PHE B O 1
ATOM 4000 N N . GLN B 1 5 ? -22.766 -56.781 73.25 1 23.3 5 GLN B N 1
ATOM 4001 C CA . GLN B 1 5 ? -24.203 -56.656 73.062 1 23.3 5 GLN B CA 1
ATOM 4002 C C . GLN B 1 5 ? -24.516 -55.688 71.938 1 23.3 5 GLN B C 1
ATOM 4004 O O . GLN B 1 5 ? -24 -54.562 71.938 1 23.3 5 GLN B O 1
ATOM 4009 N N . SER B 1 6 ? -25.078 -56.125 70.688 1 25.27 6 SER B N 1
ATOM 4010 C CA . SER B 1 6 ? -25.188 -55.656 69.312 1 25.27 6 SER B CA 1
ATOM 4011 C C . SER B 1 6 ? -26.297 -54.594 69.188 1 25.27 6 SER B C 1
ATOM 4013 O O . SER B 1 6 ? -27.438 -54.844 69.562 1 25.27 6 SER B O 1
ATOM 4015 N N . PRO B 1 7 ? -25.969 -53.219 69.375 1 29.34 7 PRO B N 1
ATOM 4016 C CA . PRO B 1 7 ? -26.844 -52.062 69.5 1 29.34 7 PRO B CA 1
ATOM 4017 C C . PRO B 1 7 ? -27.859 -51.969 68.375 1 29.34 7 PRO B C 1
ATOM 4019 O O . PRO B 1 7 ? -27.5 -52.031 67.188 1 29.34 7 PRO B O 1
ATOM 4022 N N . GLY B 1 8 ? -29.109 -52.406 68.625 1 21.3 8 GLY B N 1
ATOM 4023 C CA . GLY B 1 8 ? -30.328 -52.781 67.875 1 21.3 8 GLY B CA 1
ATOM 4024 C C . GLY B 1 8 ? -30.781 -51.688 66.938 1 21.3 8 GLY B C 1
ATOM 4025 O O . GLY B 1 8 ? -30.219 -50.594 66.875 1 21.3 8 GLY B O 1
ATOM 4026 N N . ALA B 1 9 ? -32.094 -51.625 66.562 1 27.66 9 ALA B N 1
ATOM 4027 C CA . ALA B 1 9 ? -33.062 -51.719 65.438 1 27.66 9 ALA B CA 1
ATOM 4028 C C . ALA B 1 9 ? -33.531 -50.344 65 1 27.66 9 ALA B C 1
ATOM 4030 O O . ALA B 1 9 ? -33.719 -50.125 63.781 1 27.66 9 ALA B O 1
ATOM 4031 N N . ARG B 1 10 ? -34.031 -49.594 65.938 1 27.28 10 ARG B N 1
ATOM 4032 C CA . ARG B 1 10 ? -35.312 -48.938 65.75 1 27.28 10 ARG B CA 1
ATOM 4033 C C . ARG B 1 10 ? -35.125 -47.719 64.812 1 27.28 10 ARG B C 1
ATOM 4035 O O . ARG B 1 10 ? -36.094 -47.25 64.188 1 27.28 10 ARG B O 1
ATOM 4042 N N . SER B 1 11 ? -34.094 -47.062 65.125 1 26.64 11 SER B N 1
ATOM 4043 C CA . SER B 1 11 ? -34.188 -45.656 64.875 1 26.64 11 SER B CA 1
ATOM 4044 C C . SER B 1 11 ? -34.188 -45.375 63.344 1 26.64 11 SER B C 1
ATOM 4046 O O . SER B 1 11 ? -33.969 -44.25 62.906 1 26.64 11 SER B O 1
ATOM 4048 N N . VAL B 1 12 ? -34.25 -46.5 62.562 1 29.47 12 VAL B N 1
ATOM 4049 C CA . VAL B 1 12 ? -33.969 -46.438 61.156 1 29.47 12 VAL B CA 1
ATOM 4050 C C . VAL B 1 12 ? -35.125 -45.812 60.406 1 29.47 12 VAL B C 1
ATOM 4052 O O . VAL B 1 12 ? -35.094 -45.656 59.188 1 29.47 12 VAL B O 1
ATOM 4055 N N . LYS B 1 13 ? -36.344 -45.906 61.25 1 31.16 13 LYS B N 1
ATOM 4056 C CA . LYS B 1 13 ? -37.562 -45.688 60.469 1 31.16 13 LYS B CA 1
ATOM 4057 C C . LYS B 1 13 ? -37.562 -44.281 59.844 1 31.16 13 LYS B C 1
ATOM 4059 O O . LYS B 1 13 ? -37.969 -44.125 58.688 1 31.16 13 LYS B O 1
ATOM 4064 N N . ILE B 1 14 ? -37.375 -43.5 60.938 1 31.67 14 ILE B N 1
ATOM 4065 C CA . ILE B 1 14 ? -37.781 -42.125 60.625 1 31.67 14 ILE B CA 1
ATOM 4066 C C . ILE B 1 14 ? -36.906 -41.562 59.531 1 31.67 14 ILE B C 1
ATOM 4068 O O . ILE B 1 14 ? -37.281 -40.594 58.875 1 31.67 14 ILE B O 1
ATOM 4072 N N . THR B 1 15 ? -35.719 -42.188 59.5 1 30.02 15 THR B N 1
ATOM 4073 C CA . THR B 1 15 ? -34.75 -41.75 58.469 1 30.02 15 THR B CA 1
ATOM 4074 C C . THR B 1 15 ? -35.312 -41.969 57.062 1 30.02 15 THR B C 1
ATOM 4076 O O . THR B 1 15 ? -34.969 -41.25 56.156 1 30.02 15 THR B O 1
ATOM 4079 N N . ALA B 1 16 ? -36.062 -43.094 57.125 1 32.78 16 ALA B N 1
ATOM 4080 C CA . ALA B 1 16 ? -36.469 -43.531 55.812 1 32.78 16 ALA B CA 1
ATOM 4081 C C . ALA B 1 16 ? -37.438 -42.531 55.156 1 32.78 16 ALA B C 1
ATOM 4083 O O . ALA B 1 16 ? -37.406 -42.312 53.969 1 32.78 16 ALA B O 1
ATOM 4084 N N . LEU B 1 17 ? -38.375 -42.156 56.188 1 33.72 17 LEU B N 1
ATOM 4085 C CA . LEU B 1 17 ? -39.469 -41.375 55.625 1 33.72 17 LEU B CA 1
ATOM 4086 C C . LEU B 1 17 ? -38.969 -40.094 54.969 1 33.72 17 LEU B C 1
ATOM 4088 O O . LEU B 1 17 ? -39.469 -39.719 53.906 1 33.72 17 LEU B O 1
ATOM 4092 N N . ILE B 1 18 ? -38 -39.469 55.75 1 35.72 18 ILE B N 1
ATOM 4093 C CA . ILE B 1 18 ? -37.5 -38.188 55.25 1 35.72 18 ILE B CA 1
ATOM 4094 C C . ILE B 1 18 ? -36.812 -38.406 53.875 1 35.72 18 ILE B C 1
ATOM 4096 O O . ILE B 1 18 ? -36.875 -37.562 53 1 35.72 18 ILE B O 1
ATOM 4100 N N . LEU B 1 19 ? -36.25 -39.656 53.781 1 35.16 19 LEU B N 1
ATOM 4101 C CA . LEU B 1 19 ? -35.594 -40 52.5 1 35.16 19 LEU B CA 1
ATOM 4102 C C . LEU B 1 19 ? -36.594 -40.031 51.375 1 35.16 19 LEU B C 1
ATOM 4104 O O . LEU B 1 19 ? -36.281 -39.656 50.25 1 35.16 19 LEU B O 1
ATOM 4108 N N . PHE B 1 20 ? -37.75 -40.594 51.875 1 36.84 20 PHE B N 1
ATOM 4109 C CA . PHE B 1 20 ? -38.719 -40.844 50.812 1 36.84 20 PHE B CA 1
ATOM 4110 C C . PHE B 1 20 ? -39.188 -39.562 50.156 1 36.84 20 PHE B C 1
ATOM 4112 O O . PHE B 1 20 ? -39.375 -39.469 48.938 1 36.84 20 PHE B O 1
ATOM 4119 N N . VAL B 1 21 ? -39.594 -38.594 51.062 1 39.03 21 VAL B N 1
ATOM 4120 C CA . VAL B 1 21 ? -40.156 -37.375 50.562 1 39.03 21 VAL B CA 1
ATOM 4121 C C . VAL B 1 21 ? -39.125 -36.656 49.688 1 39.03 21 VAL B C 1
ATOM 4123 O O . VAL B 1 21 ? -39.469 -35.969 48.719 1 39.03 21 VAL B O 1
ATOM 4126 N N . TRP B 1 22 ? -37.812 -36.75 50.094 1 36.12 22 TRP B N 1
ATOM 4127 C CA . TRP B 1 22 ? -36.75 -36.156 49.281 1 36.12 22 TRP B CA 1
ATOM 4128 C C . TRP B 1 22 ? -36.719 -36.75 47.906 1 36.12 22 TRP B C 1
ATOM 4130 O O . TRP B 1 22 ? -36.406 -36.062 46.906 1 36.12 22 TRP B O 1
ATOM 4140 N N . LEU B 1 23 ? -36.906 -38.094 47.906 1 36.31 23 LEU B N 1
ATOM 4141 C CA . LEU B 1 23 ? -36.812 -38.75 46.594 1 36.31 23 LEU B CA 1
ATOM 4142 C C . LEU B 1 23 ? -37.969 -38.312 45.688 1 36.31 23 LEU B C 1
ATOM 4144 O O . LEU B 1 23 ? -37.75 -38.125 44.5 1 36.31 23 LEU B O 1
ATOM 4148 N N . LEU B 1 24 ? -39.156 -38.281 46.344 1 36.97 24 LEU B N 1
ATOM 4149 C CA . LEU B 1 24 ? -40.25 -37.938 45.469 1 36.97 24 LEU B CA 1
ATOM 4150 C C . LEU B 1 24 ? -40.094 -36.531 44.875 1 36.97 24 LEU B C 1
ATOM 4152 O O . LEU B 1 24 ? -40.406 -36.312 43.719 1 36.97 24 LEU B O 1
ATOM 4156 N N . ILE B 1 25 ? -39.719 -35.531 45.75 1 36.72 25 ILE B N 1
ATOM 4157 C CA . ILE B 1 25 ? -39.531 -34.156 45.281 1 36.72 25 ILE B CA 1
ATOM 4158 C C . ILE B 1 25 ? -38.438 -34.125 44.219 1 36.72 25 ILE B C 1
ATOM 4160 O O . ILE B 1 25 ? -38.531 -33.375 43.25 1 36.72 25 ILE B O 1
ATOM 4164 N N . ALA B 1 26 ? -37.344 -34.969 44.312 1 35.56 26 ALA B N 1
ATOM 4165 C CA . ALA B 1 26 ? -36.281 -35.062 43.312 1 35.56 26 ALA B CA 1
ATOM 4166 C C . ALA B 1 26 ? -36.844 -35.5 41.969 1 35.56 26 ALA B C 1
ATOM 4168 O O . ALA B 1 26 ? -36.406 -35.031 40.906 1 35.56 26 ALA B O 1
ATOM 4169 N N . ILE B 1 27 ? -37.656 -36.562 42 1 37.03 27 ILE B N 1
ATOM 4170 C CA . ILE B 1 27 ? -38.156 -37.062 40.719 1 37.03 27 ILE B CA 1
ATOM 4171 C C . ILE B 1 27 ? -39.031 -36.031 40.031 1 37.03 27 ILE B C 1
ATOM 4173 O O . ILE B 1 27 ? -38.938 -35.844 38.812 1 37.03 27 ILE B O 1
ATOM 4177 N N . PHE B 1 28 ? -40.031 -35.531 40.812 1 33.91 28 PHE B N 1
ATOM 4178 C CA . PHE B 1 28 ? -41 -34.656 40.156 1 33.91 28 PHE B CA 1
ATOM 4179 C C . PHE B 1 28 ? -40.344 -33.406 39.594 1 33.91 28 PHE B C 1
ATOM 4181 O O . PHE B 1 28 ? -40.812 -32.812 38.625 1 33.91 28 PHE B O 1
ATOM 4188 N N . TYR B 1 29 ? -39.438 -32.75 40.406 1 31.09 29 TYR B N 1
ATOM 4189 C CA . TYR B 1 29 ? -38.844 -31.531 39.906 1 31.09 29 TYR B CA 1
ATOM 4190 C C . TYR B 1 29 ? -38.062 -31.781 38.625 1 31.09 29 TYR B C 1
ATOM 4192 O O . TYR B 1 29 ? -37.625 -30.844 37.938 1 31.09 29 TYR B O 1
ATOM 4200 N N . ASN B 1 30 ? -37.469 -33 38.469 1 30.84 30 ASN B N 1
ATOM 4201 C CA . ASN B 1 30 ? -36.688 -33.188 37.281 1 30.84 30 ASN B CA 1
ATOM 4202 C C . ASN B 1 30 ? -37.562 -33.25 36.031 1 30.84 30 ASN B C 1
ATOM 4204 O O . ASN B 1 30 ? -37.062 -33.281 34.906 1 30.84 30 ASN B O 1
ATOM 4208 N N . TYR B 1 31 ? -38.75 -33.781 36.188 1 30.84 31 TYR B N 1
ATOM 4209 C CA . TYR B 1 31 ? -39.406 -34.188 34.969 1 30.84 31 TYR B CA 1
ATOM 4210 C C . TYR B 1 31 ? -39.844 -32.969 34.156 1 30.84 31 TYR B C 1
ATOM 4212 O O . TYR B 1 31 ? -40.25 -33.094 33 1 30.84 31 TYR B O 1
ATOM 4220 N N . SER B 1 32 ? -40.406 -32.062 34.906 1 27.81 32 SER B N 1
ATOM 4221 C CA . SER B 1 32 ? -41.344 -31.203 34.219 1 27.81 32 SER B CA 1
ATOM 4222 C C . SER B 1 32 ? -40.688 -30.484 33.031 1 27.81 32 SER B C 1
ATOM 4224 O O . SER B 1 32 ? -41.375 -29.953 32.156 1 27.81 32 SER B O 1
ATOM 4226 N N . ASP B 1 33 ? -39.562 -30 33.281 1 25.52 33 ASP B N 1
ATOM 4227 C CA . ASP B 1 33 ? -39.25 -28.859 32.438 1 25.52 33 ASP B CA 1
ATOM 4228 C C . ASP B 1 33 ? -38.906 -29.312 31.031 1 25.52 33 ASP B C 1
ATOM 4230 O O . ASP B 1 33 ? -37.75 -29.219 30.578 1 25.52 33 ASP B O 1
ATOM 4234 N N . VAL B 1 34 ? -39.406 -30.516 30.641 1 27.34 34 VAL B N 1
ATOM 4235 C CA . VAL B 1 34 ? -38.906 -30.859 29.297 1 27.34 34 VAL B CA 1
ATOM 4236 C C . VAL B 1 34 ? -39.562 -29.953 28.266 1 27.34 34 VAL B C 1
ATOM 4238 O O . VAL B 1 34 ? -40.75 -30.109 27.938 1 27.34 34 VAL B O 1
ATOM 4241 N N . SER B 1 35 ? -39.719 -28.688 28.469 1 25.16 35 SER B N 1
ATOM 4242 C CA . SER B 1 35 ? -40.406 -27.922 27.422 1 25.16 35 SER B CA 1
ATOM 4243 C C . SER B 1 35 ? -39.844 -28.266 26.047 1 25.16 35 SER B C 1
ATOM 4245 O O . SER B 1 35 ? -38.625 -28.359 25.859 1 25.16 35 SER B O 1
ATOM 4247 N N . PHE B 1 36 ? -40.656 -29.047 25.234 1 26.06 36 PHE B N 1
ATOM 4248 C CA . PHE B 1 36 ? -40.406 -29.359 23.828 1 26.06 36 PHE B CA 1
ATOM 4249 C C . PHE B 1 36 ? -40.062 -28.094 23.047 1 26.06 36 PHE B C 1
ATOM 4251 O O . PHE B 1 36 ? -40.938 -27.234 22.844 1 26.06 36 PHE B O 1
ATOM 4258 N N . SER B 1 37 ? -39.031 -27.406 23.344 1 24.34 37 SER B N 1
ATOM 4259 C CA . SER B 1 37 ? -38.75 -26.266 22.484 1 24.34 37 SER B CA 1
ATOM 4260 C C . SER B 1 37 ? -38.688 -26.672 21.016 1 24.34 37 SER B C 1
ATOM 4262 O O . SER B 1 37 ? -37.938 -27.594 20.656 1 24.34 37 SER B O 1
ATOM 4264 N N . THR B 1 38 ? -39.875 -26.766 20.328 1 27.95 38 THR B N 1
ATOM 4265 C CA . THR B 1 38 ? -39.875 -26.859 18.875 1 27.95 38 THR B CA 1
ATOM 4266 C C . THR B 1 38 ? -38.75 -26.031 18.281 1 27.95 38 THR B C 1
ATOM 4268 O O . THR B 1 38 ? -38.625 -24.828 18.562 1 27.95 38 THR B O 1
ATOM 4271 N N . PRO B 1 39 ? -37.656 -26.734 18.016 1 25.88 39 PRO B N 1
ATOM 4272 C CA . PRO B 1 39 ? -36.594 -25.828 17.547 1 25.88 39 PRO B CA 1
ATOM 4273 C C . PRO B 1 39 ? -37.094 -24.891 16.422 1 25.88 39 PRO B C 1
ATOM 4275 O O . PRO B 1 39 ? -37.75 -25.344 15.5 1 25.88 39 PRO B O 1
ATOM 4278 N N . THR B 1 40 ? -37.75 -23.812 16.781 1 27.7 40 THR B N 1
ATOM 4279 C CA . THR B 1 40 ? -37.969 -22.891 15.672 1 27.7 40 THR B CA 1
ATOM 4280 C C . THR B 1 40 ? -36.812 -22.953 14.688 1 27.7 40 THR B C 1
ATOM 4282 O O . THR B 1 40 ? -35.656 -23.016 15.094 1 27.7 40 THR B O 1
ATOM 4285 N N . PRO B 1 41 ? -37.156 -23.344 13.438 1 25.31 41 PRO B N 1
ATOM 4286 C CA . PRO B 1 41 ? -35.969 -23.469 12.562 1 25.31 41 PRO B CA 1
ATOM 4287 C C . PRO B 1 41 ? -34.969 -22.359 12.781 1 25.31 41 PRO B C 1
ATOM 4289 O O . PRO B 1 41 ? -35.312 -21.203 13.047 1 25.31 41 PRO B O 1
ATOM 4292 N N . LEU B 1 42 ? -33.938 -22.672 13.414 1 23.86 42 LEU B N 1
ATOM 4293 C CA . LEU B 1 42 ? -32.938 -21.609 13.484 1 23.86 42 LEU B CA 1
ATOM 4294 C C . LEU B 1 42 ? -32.969 -20.766 12.211 1 23.86 42 LEU B C 1
ATOM 4296 O O . LEU B 1 42 ? -32.75 -21.281 11.109 1 23.86 42 LEU B O 1
ATOM 4300 N N . ARG B 1 43 ? -33.781 -19.812 12.18 1 27.36 43 ARG B N 1
ATOM 4301 C CA . ARG B 1 43 ? -33.406 -18.781 11.211 1 27.36 43 ARG B CA 1
ATOM 4302 C C . ARG B 1 43 ? -31.906 -18.609 11.172 1 27.36 43 ARG B C 1
ATOM 4304 O O . ARG B 1 43 ? -31.281 -18.234 12.172 1 27.36 43 ARG B O 1
ATOM 4311 N N . ASN B 1 44 ? -31.359 -19.531 10.531 1 24.81 44 ASN B N 1
ATOM 4312 C CA . ASN B 1 44 ? -29.953 -19.266 10.188 1 24.81 44 ASN B CA 1
ATOM 4313 C C . ASN B 1 44 ? -29.688 -17.766 10.047 1 24.81 44 ASN B C 1
ATOM 4315 O O . ASN B 1 44 ? -30.031 -17.156 9.039 1 24.81 44 ASN B O 1
ATOM 4319 N N . ILE B 1 45 ? -29.938 -17.141 11.039 1 27.27 45 ILE B N 1
ATOM 4320 C CA . ILE B 1 45 ? -29.484 -15.766 11.062 1 27.27 45 ILE B CA 1
ATOM 4321 C C . ILE B 1 45 ? -28.078 -15.688 10.445 1 27.27 45 ILE B C 1
ATOM 4323 O O . ILE B 1 45 ? -27.125 -16.234 10.984 1 27.27 45 ILE B O 1
ATOM 4327 N N . TYR B 1 46 ? -27.969 -15.531 9.273 1 26.83 46 TYR B N 1
ATOM 4328 C CA . TYR B 1 46 ? -26.828 -15.086 8.492 1 26.83 46 TYR B CA 1
ATOM 4329 C C . TYR B 1 46 ? -26.047 -14.016 9.234 1 26.83 46 TYR B C 1
ATOM 4331 O O . TYR B 1 46 ? -26.219 -12.82 8.992 1 26.83 46 TYR B O 1
ATOM 4339 N N . THR B 1 47 ? -26.078 -14.141 10.477 1 34.47 47 THR B N 1
ATOM 4340 C CA . THR B 1 47 ? -25.141 -13.344 11.258 1 34.47 47 THR B CA 1
ATOM 4341 C C . THR B 1 47 ? -23.703 -13.641 10.859 1 34.47 47 THR B C 1
ATOM 4343 O O . THR B 1 47 ? -22.766 -13.047 11.391 1 34.47 47 THR B O 1
ATOM 4346 N N . GLY B 1 48 ? -23.438 -14.789 10.391 1 35.75 48 GLY B N 1
ATOM 4347 C CA . GLY B 1 48 ? -22.125 -15.242 9.938 1 35.75 48 GLY B CA 1
ATOM 4348 C C . GLY B 1 48 ? -21.484 -14.289 8.945 1 35.75 48 GLY B C 1
ATOM 4349 O O . GLY B 1 48 ? -20.312 -14.453 8.594 1 35.75 48 GLY B O 1
ATOM 4350 N N . THR B 1 49 ? -22.281 -13.711 8.25 1 42.69 49 THR B N 1
ATOM 4351 C CA . THR B 1 49 ? -21.797 -12.836 7.195 1 42.69 49 THR B CA 1
ATOM 4352 C C . THR B 1 49 ? -21.094 -11.617 7.793 1 42.69 49 THR B C 1
ATOM 4354 O O . THR B 1 49 ? -20.094 -11.148 7.25 1 42.69 49 THR B O 1
ATOM 4357 N N . SER B 1 50 ? -21.719 -11.188 8.969 1 43.44 50 SER B N 1
ATOM 4358 C CA . SER B 1 50 ? -21.125 -9.992 9.562 1 43.44 50 SER B CA 1
ATOM 4359 C C . SER B 1 50 ? -19.781 -10.312 10.211 1 43.44 50 SER B C 1
ATOM 4361 O O . SER B 1 50 ? -18.828 -9.539 10.086 1 43.44 50 SER B O 1
ATOM 4363 N N . GLY B 1 51 ? -19.719 -11.453 11 1 46 51 GLY B N 1
ATOM 4364 C CA . GLY B 1 51 ? -18.453 -11.859 11.609 1 46 51 GLY B CA 1
ATOM 4365 C C . GLY B 1 51 ? -17.359 -12.117 10.594 1 46 51 GLY B C 1
ATOM 4366 O O . GLY B 1 51 ? -16.219 -11.734 10.805 1 46 51 GLY B O 1
ATOM 4367 N N . ASN B 1 52 ? -17.828 -12.82 9.523 1 59.19 52 ASN B N 1
ATOM 4368 C CA . ASN B 1 52 ? -16.906 -13.117 8.43 1 59.19 52 ASN B CA 1
ATOM 4369 C C . ASN B 1 52 ? -16.453 -11.852 7.719 1 59.19 52 ASN B C 1
ATOM 4371 O O . ASN B 1 52 ? -15.273 -11.719 7.355 1 59.19 52 ASN B O 1
ATOM 4375 N N . SER B 1 53 ? -17.422 -10.914 7.824 1 63.22 53 SER B N 1
ATOM 4376 C CA . SER B 1 53 ? -17.078 -9.648 7.184 1 63.22 53 SER B CA 1
ATOM 4377 C C . SER B 1 53 ? -16.094 -8.852 8.031 1 63.22 53 SER B C 1
ATOM 4379 O O . SER B 1 53 ? -15.164 -8.234 7.504 1 63.22 53 SER B O 1
ATOM 4381 N N . ASN B 1 54 ? -16.312 -9.016 9.367 1 69.31 54 ASN B N 1
ATOM 4382 C CA . ASN B 1 54 ? -15.414 -8.312 10.273 1 69.31 54 ASN B CA 1
ATOM 4383 C C . ASN B 1 54 ? -13.992 -8.859 10.18 1 69.31 54 ASN B C 1
ATOM 4385 O O . ASN B 1 54 ? -13.031 -8.086 10.148 1 69.31 54 ASN B O 1
ATOM 4389 N N . LEU B 1 55 ? -13.953 -10.078 10.07 1 72.69 55 LEU B N 1
ATOM 4390 C CA . LEU B 1 55 ? -12.641 -10.719 9.977 1 72.69 55 LEU B CA 1
ATOM 4391 C C . LEU B 1 55 ? -11.984 -10.414 8.633 1 72.69 55 LEU B C 1
ATOM 4393 O O . LEU B 1 55 ? -10.766 -10.203 8.57 1 72.69 55 LEU B O 1
ATOM 4397 N N . LYS B 1 56 ? -12.805 -10.227 7.703 1 83.62 56 LYS B N 1
ATOM 4398 C CA . LYS B 1 56 ? -12.273 -9.914 6.379 1 83.62 56 LYS B CA 1
ATOM 4399 C C . LYS B 1 56 ? -11.711 -8.5 6.328 1 83.62 56 LYS B C 1
ATOM 4401 O O . LYS B 1 56 ? -10.68 -8.25 5.699 1 83.62 56 LYS B O 1
ATOM 4406 N N . SER B 1 57 ? -12.445 -7.707 7.039 1 86.81 57 SER B N 1
ATOM 4407 C CA . SER B 1 57 ? -11.977 -6.324 7.051 1 86.81 57 SER B CA 1
ATOM 4408 C C . SER B 1 57 ? -10.648 -6.203 7.777 1 86.81 57 SER B C 1
ATOM 4410 O O . SER B 1 57 ? -9.75 -5.492 7.32 1 86.81 57 SER B O 1
ATOM 4412 N N . ILE B 1 58 ? -10.492 -6.902 8.836 1 93.31 58 ILE B N 1
ATOM 4413 C CA . ILE B 1 58 ? -9.258 -6.871 9.617 1 93.31 58 ILE B CA 1
ATOM 4414 C C . ILE B 1 58 ? -8.117 -7.465 8.805 1 93.31 58 ILE B C 1
ATOM 4416 O O . ILE B 1 58 ? -7.004 -6.93 8.797 1 93.31 58 ILE B O 1
ATOM 4420 N N . GLU B 1 59 ? -8.414 -8.531 8.086 1 93.88 59 GLU B N 1
ATOM 4421 C CA . GLU B 1 59 ? -7.391 -9.172 7.266 1 93.88 59 GLU B CA 1
ATOM 4422 C C . GLU B 1 59 ? -6.961 -8.258 6.117 1 93.88 59 GLU B C 1
ATOM 4424 O O . GLU B 1 59 ? -5.781 -8.211 5.766 1 93.88 59 GLU B O 1
ATOM 4429 N N . SER B 1 60 ? -7.906 -7.574 5.52 1 94.75 60 SER B N 1
ATOM 4430 C CA . SER B 1 60 ? -7.594 -6.625 4.461 1 94.75 60 SER B CA 1
ATOM 4431 C C . SER B 1 60 ? -6.668 -5.52 4.961 1 94.75 60 SER B C 1
ATOM 4433 O O . SER B 1 60 ? -5.73 -5.125 4.266 1 94.75 60 SER B O 1
ATOM 4435 N N . ILE B 1 61 ? -6.969 -5.02 6.16 1 97.06 61 ILE B N 1
ATOM 4436 C CA . ILE B 1 61 ? -6.133 -3.99 6.766 1 97.06 61 ILE B CA 1
ATOM 4437 C C . ILE B 1 61 ? -4.734 -4.547 7.027 1 97.06 61 ILE B C 1
ATOM 4439 O O . ILE B 1 61 ? -3.734 -3.887 6.73 1 97.06 61 ILE B O 1
ATOM 4443 N N . ARG B 1 62 ? -4.648 -5.77 7.539 1 97.19 62 ARG B N 1
ATOM 4444 C CA . ARG B 1 62 ? -3.357 -6.395 7.824 1 97.19 62 ARG B CA 1
ATOM 4445 C C . ARG B 1 62 ? -2.508 -6.488 6.562 1 97.19 62 ARG B C 1
ATOM 4447 O O . ARG B 1 62 ? -1.329 -6.121 6.57 1 97.19 62 ARG B O 1
ATOM 4454 N N . LEU B 1 63 ? -3.109 -6.93 5.484 1 97.12 63 LEU B N 1
ATOM 4455 C CA . LEU B 1 63 ? -2.395 -7.102 4.227 1 97.12 63 LEU B CA 1
ATOM 4456 C C . LEU B 1 63 ? -1.96 -5.754 3.658 1 97.12 63 LEU B C 1
ATOM 4458 O O . LEU B 1 63 ? -0.854 -5.625 3.127 1 97.12 63 LEU B O 1
ATOM 4462 N N . GLY B 1 64 ? -2.854 -4.762 3.721 1 97.88 64 GLY B N 1
ATOM 4463 C CA . GLY B 1 64 ? -2.5 -3.43 3.25 1 97.88 64 GLY B CA 1
ATOM 4464 C C . GLY B 1 64 ? -1.349 -2.812 4.023 1 97.88 64 GLY B C 1
ATOM 4465 O O . GLY B 1 64 ? -0.417 -2.266 3.428 1 97.88 64 GLY B O 1
ATOM 4466 N N . ALA B 1 65 ? -1.45 -2.863 5.367 1 98.31 65 ALA B N 1
ATOM 4467 C CA . ALA B 1 65 ? -0.381 -2.338 6.215 1 98.31 65 ALA B CA 1
ATOM 4468 C C . ALA B 1 65 ? 0.933 -3.068 5.953 1 98.31 65 ALA B C 1
ATOM 4470 O O . ALA B 1 65 ? 1.991 -2.441 5.867 1 98.31 65 ALA B O 1
ATOM 4471 N N . GLN B 1 66 ? 0.875 -4.387 5.809 1 97.44 66 GLN B N 1
ATOM 4472 C CA . GLN B 1 66 ? 2.068 -5.176 5.531 1 97.44 66 GLN B CA 1
ATOM 4473 C C . GLN B 1 66 ? 2.691 -4.781 4.195 1 97.44 66 GLN B C 1
ATOM 4475 O O . GLN B 1 66 ? 3.916 -4.723 4.07 1 97.44 66 GLN B O 1
ATOM 4480 N N . TYR B 1 67 ? 1.822 -4.516 3.18 1 98.44 67 TYR B N 1
ATOM 4481 C CA . TYR B 1 67 ? 2.303 -4.07 1.876 1 98.44 67 TYR B CA 1
ATOM 4482 C C . TYR B 1 67 ? 3.123 -2.793 2.006 1 98.44 67 TYR B C 1
ATOM 4484 O O . TYR B 1 67 ? 4.199 -2.676 1.418 1 98.44 67 TYR B O 1
ATOM 4492 N N . PHE B 1 68 ? 2.607 -1.852 2.793 1 98.5 68 PHE B N 1
ATOM 4493 C CA . PHE B 1 68 ? 3.297 -0.574 2.93 1 98.5 68 PHE B CA 1
ATOM 4494 C C . PHE B 1 68 ? 4.594 -0.74 3.713 1 98.5 68 PHE B C 1
ATOM 4496 O O . PHE B 1 68 ? 5.57 -0.032 3.461 1 98.5 68 PHE B O 1
ATOM 4503 N N . VAL B 1 69 ? 4.633 -1.677 4.672 1 97.81 69 VAL B N 1
ATOM 4504 C CA . VAL B 1 69 ? 5.852 -1.935 5.43 1 97.81 69 VAL B CA 1
ATOM 4505 C C . VAL B 1 69 ? 6.891 -2.605 4.531 1 97.81 69 VAL B C 1
ATOM 4507 O O . VAL B 1 69 ? 8.07 -2.256 4.57 1 97.81 69 VAL B O 1
ATOM 4510 N N . ASP B 1 70 ? 6.465 -3.527 3.703 1 97.69 70 ASP B N 1
ATOM 4511 C CA . ASP B 1 70 ? 7.348 -4.297 2.83 1 97.69 70 ASP B CA 1
ATOM 4512 C C . ASP B 1 70 ? 7.93 -3.418 1.726 1 97.69 70 ASP B C 1
ATOM 4514 O O . ASP B 1 70 ? 9.039 -3.664 1.251 1 97.69 70 ASP B O 1
ATOM 4518 N N . TYR B 1 71 ? 7.152 -2.457 1.31 1 97.69 71 TYR B N 1
ATOM 4519 C CA . TYR B 1 71 ? 7.559 -1.6 0.201 1 97.69 71 TYR B CA 1
ATOM 4520 C C . TYR B 1 71 ? 7.445 -0.128 0.578 1 97.69 71 TYR B C 1
ATOM 4522 O O . TYR B 1 71 ? 6.531 0.566 0.126 1 97.69 71 TYR B O 1
ATOM 4530 N N . PRO B 1 72 ? 8.375 0.364 1.36 1 97.44 72 PRO B N 1
ATOM 4531 C CA . PRO B 1 72 ? 8.375 1.766 1.784 1 97.44 72 PRO B CA 1
ATOM 4532 C C . PRO B 1 72 ? 8.586 2.732 0.622 1 97.44 72 PRO B C 1
ATOM 4534 O O . PRO B 1 72 ? 9.062 2.33 -0.444 1 97.44 72 PRO B O 1
ATOM 4537 N N . LEU B 1 73 ? 8.18 3.943 0.779 1 97.44 73 LEU B N 1
ATOM 4538 C CA . LEU B 1 73 ? 8.406 4.977 -0.229 1 97.44 73 LEU B CA 1
ATOM 4539 C C . LEU B 1 73 ? 9.891 5.281 -0.372 1 97.44 73 LEU B C 1
ATOM 4541 O O . LEU B 1 73 ? 10.633 5.246 0.611 1 97.44 73 LEU B O 1
ATOM 4545 N N . LYS B 1 74 ? 10.32 5.574 -1.589 1 93.94 74 LYS B N 1
ATOM 4546 C CA . LYS B 1 74 ? 11.695 6 -1.816 1 93.94 74 LYS B CA 1
ATOM 4547 C C . LYS B 1 74 ? 11.969 7.348 -1.163 1 93.94 74 LYS B C 1
ATOM 4549 O O . LYS B 1 74 ? 11.086 8.211 -1.105 1 93.94 74 LYS B O 1
ATOM 4554 N N . ASP B 1 75 ? 13.203 7.57 -0.697 1 94.12 75 ASP B N 1
ATOM 4555 C CA . ASP B 1 75 ? 13.57 8.82 -0.038 1 94.12 75 ASP B CA 1
ATOM 4556 C C . ASP B 1 75 ? 13.828 9.922 -1.06 1 94.12 75 ASP B C 1
ATOM 4558 O O . ASP B 1 75 ? 14.953 10.422 -1.18 1 94.12 75 ASP B O 1
ATOM 4562 N N . GLU B 1 76 ? 12.891 10.242 -1.804 1 96.69 76 GLU B N 1
ATOM 4563 C CA . GLU B 1 76 ? 12.82 11.359 -2.74 1 96.69 76 GLU B CA 1
ATOM 4564 C C . GLU B 1 76 ? 11.688 12.312 -2.381 1 96.69 76 GLU B C 1
ATOM 4566 O O . GLU B 1 76 ? 10.664 12.359 -3.064 1 96.69 76 GLU B O 1
ATOM 4571 N N . PRO B 1 77 ? 11.945 13.133 -1.37 1 96.75 77 PRO B N 1
ATOM 4572 C CA . PRO B 1 77 ? 10.859 13.891 -0.746 1 96.75 77 PRO B CA 1
ATOM 4573 C C . PRO B 1 77 ? 10.062 14.711 -1.752 1 96.75 77 PRO B C 1
ATOM 4575 O O . PRO B 1 77 ? 8.836 14.805 -1.647 1 96.75 77 PRO B O 1
ATOM 4578 N N . LYS B 1 78 ? 10.664 15.289 -2.756 1 97.56 78 LYS B N 1
ATOM 4579 C CA . LYS B 1 78 ? 9.969 16.156 -3.701 1 97.56 78 LYS B CA 1
ATOM 4580 C C . LYS B 1 78 ? 8.898 15.391 -4.477 1 97.56 78 LYS B C 1
ATOM 4582 O O . LYS B 1 78 ? 7.906 15.969 -4.918 1 97.56 78 LYS B O 1
ATOM 4587 N N . GLU B 1 79 ? 9.062 14.078 -4.559 1 97.62 79 GLU B N 1
ATOM 4588 C CA . GLU B 1 79 ? 8.219 13.266 -5.438 1 97.62 79 GLU B CA 1
ATOM 4589 C C . GLU B 1 79 ? 7.109 12.578 -4.652 1 97.62 79 GLU B C 1
ATOM 4591 O O . GLU B 1 79 ? 6.227 11.945 -5.238 1 97.62 79 GLU B O 1
ATOM 4596 N N . ILE B 1 80 ? 7.055 12.727 -3.27 1 98.31 80 ILE B N 1
ATOM 4597 C CA . ILE B 1 80 ? 6.211 11.758 -2.578 1 98.31 80 ILE B CA 1
ATOM 4598 C C . ILE B 1 80 ? 5.281 12.484 -1.611 1 98.31 80 ILE B C 1
ATOM 4600 O O . ILE B 1 80 ? 4.719 11.867 -0.702 1 98.31 80 ILE B O 1
ATOM 4604 N N . PHE B 1 81 ? 5.035 13.812 -1.719 1 98.5 81 PHE B N 1
ATOM 4605 C CA . PHE B 1 81 ? 4.105 14.523 -0.854 1 98.5 81 PHE B CA 1
ATOM 4606 C C . PHE B 1 81 ? 2.699 13.953 -0.979 1 98.5 81 PHE B C 1
ATOM 4608 O O . PHE B 1 81 ? 2.061 13.633 0.027 1 98.5 81 PHE B O 1
ATOM 4615 N N . GLY B 1 82 ? 2.314 13.859 -2.281 1 98.5 82 GLY B N 1
ATOM 4616 C CA . GLY B 1 82 ? 0.986 13.328 -2.539 1 98.5 82 GLY B CA 1
ATOM 4617 C C . GLY B 1 82 ? 0.856 11.852 -2.199 1 98.5 82 GLY B C 1
ATOM 4618 O O . GLY B 1 82 ? -0.152 11.43 -1.631 1 98.5 82 GLY B O 1
ATOM 4619 N N . GLU B 1 83 ? 1.845 11.031 -2.541 1 98.62 83 GLU B N 1
ATOM 4620 C CA . GLU B 1 83 ? 1.791 9.594 -2.293 1 98.62 83 GLU B CA 1
ATOM 4621 C C . GLU B 1 83 ? 1.756 9.289 -0.798 1 98.62 83 GLU B C 1
ATOM 4623 O O . GLU B 1 83 ? 0.981 8.445 -0.349 1 98.62 83 GLU B O 1
ATOM 4628 N N . LEU B 1 84 ? 2.641 9.961 -0.053 1 98.81 84 LEU B N 1
ATOM 4629 C CA . LEU B 1 84 ? 2.609 9.805 1.397 1 98.81 84 LEU B CA 1
ATOM 4630 C C . LEU B 1 84 ? 1.261 10.242 1.96 1 98.81 84 LEU B C 1
ATOM 4632 O O . LEU B 1 84 ? 0.752 9.641 2.906 1 98.81 84 LEU B O 1
ATOM 4636 N N . GLY B 1 85 ? 0.704 11.305 1.39 1 98.75 85 GLY B N 1
ATOM 4637 C CA . GLY B 1 85 ? -0.628 11.742 1.769 1 98.75 85 GLY B CA 1
ATOM 4638 C C . GLY B 1 85 ? -1.691 10.688 1.558 1 98.75 85 GLY B C 1
ATOM 4639 O O . GLY B 1 85 ? -2.488 10.414 2.457 1 98.75 85 GLY B O 1
ATOM 4640 N N . GLN B 1 86 ? -1.713 10.062 0.442 1 98.56 86 GLN B N 1
ATOM 4641 C CA . GLN B 1 86 ? -2.719 9.039 0.147 1 98.56 86 GLN B CA 1
ATOM 4642 C C . GLN B 1 86 ? -2.531 7.812 1.029 1 98.56 86 GLN B C 1
ATOM 4644 O O . GLN B 1 86 ? -3.508 7.18 1.438 1 98.56 86 GLN B O 1
ATOM 4649 N N . ARG B 1 87 ? -1.27 7.41 1.297 1 98.69 87 ARG B N 1
ATOM 4650 C CA . ARG B 1 87 ? -1.058 6.336 2.262 1 98.69 87 ARG B CA 1
ATOM 4651 C C . ARG B 1 87 ? -1.631 6.703 3.625 1 98.69 87 ARG B C 1
ATOM 4653 O O . ARG B 1 87 ? -2.186 5.852 4.32 1 98.69 87 ARG B O 1
ATOM 4660 N N . THR B 1 88 ? -1.476 7.973 3.977 1 98.75 88 THR B N 1
ATOM 4661 C CA . THR B 1 88 ? -1.968 8.445 5.266 1 98.75 88 THR B CA 1
ATOM 4662 C C . THR B 1 88 ? -3.492 8.43 5.301 1 98.75 88 THR B C 1
ATOM 4664 O O . THR B 1 88 ? -4.094 8.156 6.344 1 98.75 88 THR B O 1
ATOM 4667 N N . GLN B 1 89 ? -4.148 8.719 4.148 1 98.06 89 GLN B N 1
ATOM 4668 C CA . GLN B 1 89 ? -5.598 8.602 4.059 1 98.06 89 GLN B CA 1
ATOM 4669 C C . GLN B 1 89 ? -6.055 7.18 4.367 1 98.06 89 GLN B C 1
ATOM 4671 O O . GLN B 1 89 ? -7.035 6.98 5.086 1 98.06 89 GLN B O 1
ATOM 4676 N N . LEU B 1 90 ? -5.336 6.25 3.824 1 97.75 90 LEU B N 1
ATOM 4677 C CA . LEU B 1 90 ? -5.66 4.852 4.082 1 97.75 90 LEU B CA 1
ATOM 4678 C C . LEU B 1 90 ? -5.426 4.5 5.547 1 97.75 90 LEU B C 1
ATOM 4680 O O . LEU B 1 90 ? -6.227 3.789 6.156 1 97.75 90 LEU B O 1
ATOM 4684 N N . LEU B 1 91 ? -4.336 4.984 6.039 1 98.25 91 LEU B N 1
ATOM 4685 C CA . LEU B 1 91 ? -4.035 4.77 7.449 1 98.25 91 LEU B CA 1
ATOM 4686 C C . LEU B 1 91 ? -5.188 5.25 8.328 1 98.25 91 LEU B C 1
ATOM 4688 O O . LEU B 1 91 ? -5.555 4.578 9.297 1 98.25 91 LEU B O 1
ATOM 4692 N N . ARG B 1 92 ? -5.73 6.406 8.008 1 98.19 92 ARG B N 1
ATOM 4693 C CA . ARG B 1 92 ? -6.859 6.941 8.766 1 98.19 92 ARG B CA 1
ATOM 4694 C C . ARG B 1 92 ? -8.031 5.973 8.758 1 98.19 92 ARG B C 1
ATOM 4696 O O . ARG B 1 92 ? -8.617 5.684 9.805 1 98.19 92 ARG B O 1
ATOM 4703 N N . MET B 1 93 ? -8.367 5.418 7.574 1 96.75 93 MET B N 1
ATOM 4704 C CA . MET B 1 93 ? -9.469 4.473 7.441 1 96.75 93 MET B CA 1
ATOM 4705 C C . MET B 1 93 ? -9.227 3.227 8.281 1 96.75 93 MET B C 1
ATOM 4707 O O . MET B 1 93 ? -10.148 2.709 8.922 1 96.75 93 MET B O 1
ATOM 4711 N N . TRP B 1 94 ? -8.008 2.781 8.281 1 97.38 94 TRP B N 1
ATOM 4712 C CA . TRP B 1 94 ? -7.66 1.56 9 1 97.38 94 TRP B CA 1
ATOM 4713 C C . TRP B 1 94 ? -7.742 1.773 10.508 1 97.38 94 TRP B C 1
ATOM 4715 O O . TRP B 1 94 ? -8.281 0.932 11.227 1 97.38 94 TRP B O 1
ATOM 4725 N N . ILE B 1 95 ? -7.242 2.91 10.977 1 97.56 95 ILE B N 1
ATOM 4726 C CA . ILE B 1 95 ? -7.285 3.209 12.398 1 97.56 95 ILE B CA 1
ATOM 4727 C C . ILE B 1 95 ? -8.734 3.334 12.859 1 97.56 95 ILE B C 1
ATOM 4729 O O . ILE B 1 95 ? -9.117 2.785 13.898 1 97.56 95 ILE B O 1
ATOM 4733 N N . GLU B 1 96 ? -9.555 4.023 12.07 1 96 96 GLU B N 1
ATOM 4734 C CA . GLU B 1 96 ? -10.961 4.195 12.414 1 96 96 GLU B CA 1
ATOM 4735 C C . GLU B 1 96 ? -11.688 2.854 12.453 1 96 96 GLU B C 1
ATOM 4737 O O . GLU B 1 96 ? -12.5 2.604 13.352 1 96 96 GLU B O 1
ATOM 4742 N N . GLU B 1 97 ? -11.422 2.004 11.5 1 94.31 97 GLU B N 1
ATOM 4743 C CA . GLU B 1 97 ? -12.047 0.685 11.453 1 94.31 97 GLU B CA 1
ATOM 4744 C C . GLU B 1 97 ? -11.625 -0.166 12.648 1 94.31 97 GLU B C 1
ATOM 4746 O O . GLU B 1 97 ? -12.469 -0.779 13.305 1 94.31 97 GLU B O 1
ATOM 4751 N N . LEU B 1 98 ? -10.367 -0.195 12.914 1 95.25 98 LEU B N 1
ATOM 4752 C CA . LEU B 1 98 ? -9.852 -1.029 13.992 1 95.25 98 LEU B CA 1
ATOM 4753 C C . LEU B 1 98 ? -10.344 -0.53 15.344 1 95.25 98 LEU B C 1
ATOM 4755 O O . LEU B 1 98 ? -10.547 -1.324 16.266 1 95.25 98 LEU B O 1
ATOM 4759 N N . ALA B 1 99 ? -10.523 0.796 15.445 1 92.94 99 ALA B N 1
ATOM 4760 C CA . ALA B 1 99 ? -11.008 1.368 16.703 1 92.94 99 ALA B CA 1
ATOM 4761 C C . ALA B 1 99 ? -12.383 0.82 17.062 1 92.94 99 ALA B C 1
ATOM 4763 O O . ALA B 1 99 ? -12.75 0.781 18.25 1 92.94 99 ALA B O 1
ATOM 4764 N N . GLY B 1 100 ? -13.109 0.308 16.062 1 89.69 100 GLY B N 1
ATOM 4765 C CA . GLY B 1 100 ? -14.453 -0.199 16.297 1 89.69 100 GLY B CA 1
ATOM 4766 C C . GLY B 1 100 ? -14.484 -1.677 16.625 1 89.69 100 GLY B C 1
ATOM 4767 O O . GLY B 1 100 ? -15.539 -2.221 16.969 1 89.69 100 GLY B O 1
ATOM 4768 N N . HIS B 1 101 ? -13.352 -2.344 16.641 1 91.06 101 HIS B N 1
ATOM 4769 C CA . HIS B 1 101 ? -13.281 -3.777 16.906 1 91.06 101 HIS B CA 1
ATOM 4770 C C . HIS B 1 101 ? -12.773 -4.055 18.312 1 91.06 101 HIS B C 1
ATOM 4772 O O . HIS B 1 101 ? -12.086 -3.219 18.906 1 91.06 101 HIS B O 1
ATOM 4778 N N . GLU B 1 102 ? -13.102 -5.23 18.75 1 90.88 102 GLU B N 1
ATOM 4779 C CA . GLU B 1 102 ? -12.609 -5.645 20.062 1 90.88 102 GLU B CA 1
ATOM 4780 C C . GLU B 1 102 ? -11.102 -5.887 20.031 1 90.88 102 GLU B C 1
ATOM 4782 O O . GLU B 1 102 ? -10.562 -6.332 19.016 1 90.88 102 GLU B O 1
ATOM 4787 N N . THR B 1 103 ? -10.461 -5.727 21.156 1 88.44 103 THR B N 1
ATOM 4788 C CA . THR B 1 103 ? -9.008 -5.762 21.25 1 88.44 103 THR B CA 1
ATOM 4789 C C . THR B 1 103 ? -8.469 -7.129 20.844 1 88.44 103 THR B C 1
ATOM 4791 O O . THR B 1 103 ? -7.473 -7.219 20.125 1 88.44 103 THR B O 1
ATOM 4794 N N . ASN B 1 104 ? -9.055 -8.117 21.25 1 88.69 104 ASN B N 1
ATOM 4795 C CA . ASN B 1 104 ? -8.555 -9.461 20.984 1 88.69 104 ASN B CA 1
ATOM 4796 C C . ASN B 1 104 ? -8.641 -9.812 19.5 1 88.69 104 ASN B C 1
ATOM 4798 O O . ASN B 1 104 ? -7.844 -10.609 19 1 88.69 104 ASN B O 1
ATOM 4802 N N . GLU B 1 105 ? -9.492 -9.188 18.859 1 89.81 105 GLU B N 1
ATOM 4803 C CA . GLU B 1 105 ? -9.703 -9.469 17.438 1 89.81 105 GLU B CA 1
ATOM 4804 C C . GLU B 1 105 ? -8.695 -8.727 16.578 1 89.81 105 GLU B C 1
ATOM 4806 O O . GLU B 1 105 ? -8.273 -9.234 15.531 1 89.81 105 GLU B O 1
ATOM 4811 N N . LYS B 1 106 ? -8.352 -7.512 17.016 1 93.06 106 LYS B N 1
ATOM 4812 C CA . LYS B 1 106 ? -7.598 -6.633 16.125 1 93.06 106 LYS B CA 1
ATOM 4813 C C . LYS B 1 106 ? -6.133 -6.547 16.547 1 93.06 106 LYS B C 1
ATOM 4815 O O . LYS B 1 106 ? -5.328 -5.887 15.875 1 93.06 106 LYS B O 1
ATOM 4820 N N . GLN B 1 107 ? -5.66 -7.172 17.562 1 94.44 107 GLN B N 1
ATOM 4821 C CA . GLN B 1 107 ? -4.379 -6.918 18.203 1 94.44 107 GLN B CA 1
ATOM 4822 C C . GLN B 1 107 ? -3.229 -7.027 17.203 1 94.44 107 GLN B C 1
ATOM 4824 O O . GLN B 1 107 ? -2.422 -6.102 17.078 1 94.44 107 GLN B O 1
ATOM 4829 N N . GLU B 1 108 ? -3.145 -8.125 16.531 1 94.69 108 GLU B N 1
ATOM 4830 C CA . GLU B 1 108 ? -2.049 -8.344 15.594 1 94.69 108 GLU B CA 1
ATOM 4831 C C . GLU B 1 108 ? -2.051 -7.289 14.484 1 94.69 108 GLU B C 1
ATOM 4833 O O . GLU B 1 108 ? -1 -6.746 14.141 1 94.69 108 GLU B O 1
ATOM 4838 N N . THR B 1 109 ? -3.219 -7.055 13.953 1 97.25 109 THR B N 1
ATOM 4839 C CA . THR B 1 109 ? -3.354 -6.07 12.883 1 97.25 109 THR B CA 1
ATOM 4840 C C . THR B 1 109 ? -3.045 -4.668 13.398 1 97.25 109 THR B C 1
ATOM 4842 O O . THR B 1 109 ? -2.396 -3.879 12.711 1 97.25 109 THR B O 1
ATOM 4845 N N . ALA B 1 110 ? -3.486 -4.355 14.617 1 97.62 110 ALA B N 1
ATOM 4846 C CA . ALA B 1 110 ? -3.209 -3.059 15.227 1 97.62 110 ALA B CA 1
ATOM 4847 C C . ALA B 1 110 ? -1.708 -2.848 15.406 1 97.62 110 ALA B C 1
ATOM 4849 O O . ALA B 1 110 ? -1.204 -1.738 15.211 1 97.62 110 ALA B O 1
ATOM 4850 N N . GLU B 1 111 ? -1.021 -3.865 15.727 1 96.75 111 GLU B N 1
ATOM 4851 C CA . GLU B 1 111 ? 0.425 -3.779 15.914 1 96.75 111 GLU B CA 1
ATOM 4852 C C . GLU B 1 111 ? 1.137 -3.48 14.594 1 96.75 111 GLU B C 1
ATOM 4854 O O . GLU B 1 111 ? 2.068 -2.676 14.555 1 96.75 111 GLU B O 1
ATOM 4859 N N . ILE B 1 112 ? 0.714 -4.129 13.539 1 97.38 112 ILE B N 1
ATOM 4860 C CA . ILE B 1 112 ? 1.324 -3.877 12.234 1 97.38 112 ILE B CA 1
ATOM 4861 C C . ILE B 1 112 ? 1.023 -2.445 11.797 1 97.38 112 ILE B C 1
ATOM 4863 O O . ILE B 1 112 ? 1.875 -1.782 11.195 1 97.38 112 ILE B O 1
ATOM 4867 N N . VAL B 1 113 ? -0.202 -1.956 12.055 1 98.12 113 VAL B N 1
ATOM 4868 C CA . VAL B 1 113 ? -0.571 -0.587 11.711 1 98.12 113 VAL B CA 1
ATOM 4869 C C . VAL B 1 113 ? 0.274 0.395 12.516 1 98.12 113 VAL B C 1
ATOM 4871 O O . VAL B 1 113 ? 0.735 1.408 11.992 1 98.12 113 VAL B O 1
ATOM 4874 N N . GLY B 1 114 ? 0.474 0.089 13.812 1 96.12 114 GLY B N 1
ATOM 4875 C CA . GLY B 1 114 ? 1.36 0.904 14.625 1 96.12 114 GLY B CA 1
ATOM 4876 C C . GLY B 1 114 ? 2.773 0.976 14.078 1 96.12 114 GLY B C 1
ATOM 4877 O O . GLY B 1 114 ? 3.367 2.055 14.016 1 96.12 114 GLY B O 1
ATOM 4878 N N . HIS B 1 115 ? 3.252 -0.159 13.648 1 95.31 115 HIS B N 1
ATOM 4879 C CA . HIS B 1 115 ? 4.574 -0.227 13.039 1 95.31 115 HIS B CA 1
ATOM 4880 C C . HIS B 1 115 ? 4.629 0.583 11.75 1 95.31 115 HIS B C 1
ATOM 4882 O O . HIS B 1 115 ? 5.641 1.229 11.461 1 95.31 115 HIS B O 1
ATOM 4888 N N . LEU B 1 116 ? 3.59 0.509 11 1 97.94 116 LEU B N 1
ATOM 4889 C CA . LEU B 1 116 ? 3.514 1.26 9.75 1 97.94 116 LEU B CA 1
ATOM 4890 C C . LEU B 1 116 ? 3.592 2.76 10.008 1 97.94 116 LEU B C 1
ATOM 4892 O O . LEU B 1 116 ? 4.262 3.488 9.273 1 97.94 116 LEU B O 1
ATOM 4896 N N . VAL B 1 117 ? 2.893 3.238 11.047 1 97.69 117 VAL B N 1
ATOM 4897 C CA . VAL B 1 117 ? 2.92 4.656 11.391 1 97.69 117 VAL B CA 1
ATOM 4898 C C . VAL B 1 117 ? 4.359 5.102 11.641 1 97.69 117 VAL B C 1
ATOM 4900 O O . VAL B 1 117 ? 4.797 6.133 11.117 1 97.69 117 VAL B O 1
ATOM 4903 N N . GLN B 1 118 ? 5.09 4.324 12.32 1 94.88 118 GLN B N 1
ATOM 4904 C CA . GLN B 1 118 ? 6.477 4.648 12.633 1 94.88 118 GLN B CA 1
ATOM 4905 C C . GLN B 1 118 ? 7.352 4.59 11.383 1 94.88 118 GLN B C 1
ATOM 4907 O O . GLN B 1 118 ? 8.305 5.359 11.25 1 94.88 118 GLN B O 1
ATOM 4912 N N . SER B 1 119 ? 7.02 3.662 10.555 1 95.75 119 SER B N 1
ATOM 4913 C CA . SER B 1 119 ? 7.777 3.529 9.32 1 95.75 119 SER B CA 1
ATOM 4914 C C . SER B 1 119 ? 7.551 4.727 8.398 1 95.75 119 SER B C 1
ATOM 4916 O O . SER B 1 119 ? 8.484 5.211 7.762 1 95.75 119 SER B O 1
ATOM 4918 N N . LEU B 1 120 ? 6.293 5.203 8.32 1 97.38 120 LEU B N 1
ATOM 4919 C CA . LEU B 1 120 ? 5.945 6.336 7.465 1 97.38 120 LEU B CA 1
ATOM 4920 C C . LEU B 1 120 ? 6.469 7.641 8.055 1 97.38 120 LEU B C 1
ATOM 4922 O O . LEU B 1 120 ? 6.848 8.555 7.309 1 97.38 120 LEU B O 1
ATOM 4926 N N . PHE B 1 121 ? 6.438 7.699 9.391 1 97 121 PHE B N 1
ATOM 4927 C CA . PHE B 1 121 ? 6.82 8.922 10.086 1 97 121 PHE B CA 1
ATOM 4928 C C . PHE B 1 121 ? 7.797 8.609 11.219 1 97 121 PHE B C 1
ATOM 4930 O O . PHE B 1 121 ? 7.465 8.766 12.391 1 97 121 PHE B O 1
ATOM 4937 N N . PRO B 1 122 ? 9.023 8.375 10.852 1 93.69 122 PRO B N 1
ATOM 4938 C CA . PRO B 1 122 ? 9.984 7.938 11.867 1 93.69 122 PRO B CA 1
ATOM 4939 C C . PRO B 1 122 ? 10.266 9.016 12.914 1 93.69 122 PRO B C 1
ATOM 4941 O O . PRO B 1 122 ? 10.641 8.695 14.039 1 93.69 122 PRO B O 1
ATOM 4944 N N . TRP B 1 123 ? 10.023 10.266 12.617 1 93.88 123 TRP B N 1
ATOM 4945 C CA . TRP B 1 123 ? 10.32 11.375 13.516 1 93.88 123 TRP B CA 1
ATOM 4946 C C . TRP B 1 123 ? 9.375 11.367 14.719 1 93.88 123 TRP B C 1
ATOM 4948 O O . TRP B 1 123 ? 9.602 12.078 15.695 1 93.88 123 TRP B O 1
ATOM 4958 N N . LEU B 1 124 ? 8.352 10.555 14.688 1 93.44 124 LEU B N 1
ATOM 4959 C CA . LEU B 1 124 ? 7.387 10.453 15.773 1 93.44 124 LEU B CA 1
ATOM 4960 C C . LEU B 1 124 ? 7.992 9.742 16.969 1 93.44 124 LEU B C 1
ATOM 4962 O O . LEU B 1 124 ? 7.441 9.789 18.078 1 93.44 124 LEU B O 1
ATOM 4966 N N . ASN B 1 125 ? 9.07 9.062 16.75 1 82.06 125 ASN B N 1
ATOM 4967 C CA . ASN B 1 125 ? 9.711 8.375 17.859 1 82.06 125 ASN B CA 1
ATOM 4968 C C . ASN B 1 125 ? 10.367 9.352 18.828 1 82.06 125 ASN B C 1
ATOM 4970 O O . ASN B 1 125 ? 10.852 10.406 18.406 1 82.06 125 ASN B O 1
ATOM 4974 N N . SER B 1 126 ? 10.188 9.086 20.109 1 72.62 126 SER B N 1
ATOM 4975 C CA . SER B 1 126 ? 10.703 9.984 21.141 1 72.62 126 SER B CA 1
ATOM 4976 C C . SER B 1 126 ? 11.852 9.344 21.906 1 72.62 126 SER B C 1
ATOM 4978 O O . SER B 1 126 ? 11.961 8.117 21.953 1 72.62 126 SER B O 1
ATOM 4980 N N . ILE B 1 127 ? 12.672 10.141 22.359 1 70 127 ILE B N 1
ATOM 4981 C CA . ILE B 1 127 ? 13.773 9.695 23.219 1 70 127 ILE B CA 1
ATOM 4982 C C . ILE B 1 127 ? 13.211 9.078 24.484 1 70 127 ILE B C 1
ATOM 4984 O O . ILE B 1 127 ? 13.82 8.172 25.062 1 70 127 ILE B O 1
ATOM 4988 N N . ASN B 1 128 ? 12.125 9.523 24.844 1 74.81 128 ASN B N 1
ATOM 4989 C CA . ASN B 1 128 ? 11.508 9.07 26.094 1 74.81 128 ASN B CA 1
ATOM 4990 C C . ASN B 1 128 ? 10.344 8.117 25.812 1 74.81 128 ASN B C 1
ATOM 4992 O O . ASN B 1 128 ? 9.391 8.062 26.594 1 74.81 128 ASN B O 1
ATOM 4996 N N . GLY B 1 129 ? 10.461 7.527 24.688 1 80.56 129 GLY B N 1
ATOM 4997 C CA . GLY B 1 129 ? 9.391 6.613 24.344 1 80.56 129 GLY B CA 1
ATOM 4998 C C . GLY B 1 129 ? 8.602 7.051 23.109 1 80.56 129 GLY B C 1
ATOM 4999 O O . GLY B 1 129 ? 9.164 7.188 22.031 1 80.56 129 GLY B O 1
ATOM 5000 N N . VAL B 1 130 ? 7.203 7.328 23.406 1 87.38 130 VAL B N 1
ATOM 5001 C CA . VAL B 1 130 ? 6.375 7.695 22.266 1 87.38 130 VAL B CA 1
ATOM 5002 C C . VAL B 1 130 ? 5.922 9.148 22.406 1 87.38 130 VAL B C 1
ATOM 5004 O O . VAL B 1 130 ? 5.641 9.617 23.516 1 87.38 130 VAL B O 1
ATOM 5007 N N . SER B 1 131 ? 5.938 9.891 21.344 1 92.25 131 SER B N 1
ATOM 5008 C CA . SER B 1 131 ? 5.453 11.266 21.328 1 92.25 131 SER B CA 1
ATOM 5009 C C . SER B 1 131 ? 3.943 11.32 21.531 1 92.25 131 SER B C 1
ATOM 5011 O O . SER B 1 131 ? 3.248 10.32 21.328 1 92.25 131 SER B O 1
ATOM 5013 N N . PRO B 1 132 ? 3.445 12.477 21.844 1 92.88 132 PRO B N 1
ATOM 5014 C CA . PRO B 1 132 ? 2.008 12.609 22.094 1 92.88 132 PRO B CA 1
ATOM 5015 C C . PRO B 1 132 ? 1.159 12.211 20.891 1 92.88 132 PRO B C 1
ATOM 5017 O O . PRO B 1 132 ? 0.17 11.484 21.047 1 92.88 132 PRO B O 1
ATOM 5020 N N . PRO B 1 133 ? 1.475 12.633 19.688 1 94.94 133 PRO B N 1
ATOM 5021 C CA . PRO B 1 133 ? 0.641 12.219 18.547 1 94.94 133 PRO B CA 1
ATOM 5022 C C . PRO B 1 133 ? 0.674 10.703 18.328 1 94.94 133 PRO B C 1
ATOM 5024 O O . PRO B 1 133 ? -0.346 10.109 17.969 1 94.94 133 PRO B O 1
ATOM 5027 N N . LEU B 1 134 ? 1.85 10.07 18.516 1 94.75 134 LEU B N 1
ATOM 5028 C CA . LEU B 1 134 ? 1.935 8.617 18.359 1 94.75 134 LEU B CA 1
ATOM 5029 C C . LEU B 1 134 ? 1.157 7.91 19.469 1 94.75 134 LEU B C 1
ATOM 5031 O O . LEU B 1 134 ? 0.505 6.895 19.219 1 94.75 134 LEU B O 1
ATOM 5035 N N . ALA B 1 135 ? 1.245 8.406 20.672 1 93.62 135 ALA B N 1
ATOM 5036 C CA . ALA B 1 135 ? 0.465 7.859 21.781 1 93.62 135 ALA B CA 1
ATOM 5037 C C . ALA B 1 135 ? -1.029 7.918 21.484 1 93.62 135 ALA B C 1
ATOM 5039 O O . ALA B 1 135 ? -1.769 6.98 21.797 1 93.62 135 ALA B O 1
ATOM 5040 N N . ASN B 1 136 ? -1.462 9.07 20.984 1 94.31 136 ASN B N 1
ATOM 5041 C CA . ASN B 1 136 ? -2.859 9.227 20.594 1 94.31 136 ASN B CA 1
ATOM 5042 C C . ASN B 1 136 ? -3.295 8.133 19.625 1 94.31 136 ASN B C 1
ATOM 5044 O O . ASN B 1 136 ? -4.371 7.547 19.781 1 94.31 136 ASN B O 1
ATOM 5048 N N . ILE B 1 137 ? -2.49 7.828 18.625 1 95.81 137 ILE B N 1
ATOM 5049 C CA . ILE B 1 137 ? -2.789 6.801 17.641 1 95.81 137 ILE B CA 1
ATOM 5050 C C . ILE B 1 137 ? -2.809 5.426 18.297 1 95.81 137 ILE B C 1
ATOM 5052 O O . ILE B 1 137 ? -3.715 4.625 18.062 1 95.81 137 ILE B O 1
ATOM 5056 N N . TYR B 1 138 ? -1.816 5.152 19.156 1 94.75 138 TYR B N 1
ATOM 5057 C CA . TYR B 1 138 ? -1.759 3.875 19.859 1 94.75 138 TYR B CA 1
ATOM 5058 C C . TYR B 1 138 ? -2.986 3.68 20.734 1 94.75 138 TYR B C 1
ATOM 5060 O O . TYR B 1 138 ? -3.525 2.574 20.828 1 94.75 138 TYR B O 1
ATOM 5068 N N . ASP B 1 139 ? -3.414 4.734 21.391 1 93.94 139 ASP B N 1
ATOM 5069 C CA . ASP B 1 139 ? -4.609 4.66 22.234 1 93.94 139 ASP B CA 1
ATOM 5070 C C . ASP B 1 139 ? -5.832 4.266 21.406 1 93.94 139 ASP B C 1
ATOM 5072 O O . ASP B 1 139 ? -6.652 3.455 21.844 1 93.94 139 ASP B O 1
ATOM 5076 N N . ARG B 1 140 ? -5.938 4.84 20.234 1 94.38 140 ARG B N 1
ATOM 5077 C CA . ARG B 1 140 ? -7.059 4.535 19.359 1 94.38 140 ARG B CA 1
ATOM 5078 C C . ARG B 1 140 ? -7.012 3.084 18.891 1 94.38 140 ARG B C 1
ATOM 5080 O O . ARG B 1 140 ? -8.047 2.471 18.641 1 94.38 140 ARG B O 1
ATOM 5087 N N . LEU B 1 141 ? -5.809 2.498 18.797 1 95.94 141 LEU B N 1
ATOM 5088 C CA . LEU B 1 141 ? -5.598 1.148 18.297 1 95.94 141 LEU B CA 1
ATOM 5089 C C . LEU B 1 141 ? -5.547 0.139 19.438 1 95.94 141 LEU B C 1
ATOM 5091 O O . LEU B 1 141 ? -5.477 -1.069 19.203 1 95.94 141 LEU B O 1
ATOM 5095 N N . ASP B 1 142 ? -5.535 0.616 20.672 1 94.62 142 ASP B N 1
ATOM 5096 C CA . ASP B 1 142 ? -5.363 -0.219 21.859 1 94.62 142 ASP B CA 1
ATOM 5097 C C . ASP B 1 142 ? -4.027 -0.954 21.828 1 94.62 142 ASP B C 1
ATOM 5099 O O . ASP B 1 142 ? -3.959 -2.145 22.141 1 94.62 142 ASP B O 1
ATOM 5103 N N . VAL B 1 143 ? -3.08 -0.333 21.297 1 93.62 143 VAL B N 1
ATOM 5104 C CA . VAL B 1 143 ? -1.714 -0.845 21.328 1 93.62 143 VAL B CA 1
ATOM 5105 C C . VAL B 1 143 ? -0.981 -0.309 22.547 1 93.62 143 VAL B C 1
ATOM 5107 O O . VAL B 1 143 ? -0.922 0.904 22.766 1 93.62 143 VAL B O 1
ATOM 5110 N N . PRO B 1 144 ? -0.455 -1.11 23.375 1 90.38 144 PRO B N 1
ATOM 5111 C CA . PRO B 1 144 ? 0.255 -0.636 24.562 1 90.38 144 PRO B CA 1
ATOM 5112 C C . PRO B 1 144 ? 1.572 0.059 24.219 1 90.38 144 PRO B C 1
ATOM 5114 O O . PRO B 1 144 ? 2.223 -0.287 23.234 1 90.38 144 PRO B O 1
ATOM 5117 N N . TYR B 1 145 ? 1.831 1.05 24.938 1 87.5 145 TYR B N 1
ATOM 5118 C CA . TYR B 1 145 ? 3.1 1.756 24.781 1 87.5 145 TYR B CA 1
ATOM 5119 C C . TYR B 1 145 ? 3.598 2.262 26.141 1 87.5 145 TYR B C 1
ATOM 5121 O O . TYR B 1 145 ? 2.834 2.33 27.109 1 87.5 145 TYR B O 1
ATOM 5129 N N . LYS B 1 146 ? 4.855 2.432 26.281 1 79.5 146 LYS B N 1
ATOM 5130 C CA . LYS B 1 146 ? 5.469 3.088 27.422 1 79.5 146 LYS B CA 1
ATOM 5131 C C . LYS B 1 146 ? 5.879 4.52 27.094 1 79.5 146 LYS B C 1
ATOM 5133 O O . LYS B 1 146 ? 6.371 4.789 25.984 1 79.5 146 LYS B O 1
ATOM 5138 N N . THR B 1 147 ? 5.238 5.52 27.922 1 70 147 THR B N 1
ATOM 5139 C CA . THR B 1 147 ? 5.707 6.859 27.594 1 70 147 THR B CA 1
ATOM 5140 C C . THR B 1 147 ? 5.82 7.719 28.844 1 70 147 THR B C 1
ATOM 5142 O O . THR B 1 147 ? 5.074 7.516 29.812 1 70 147 THR B O 1
ATOM 5145 N N . MET B 1 148 ? 6.957 8.492 28.875 1 61.09 148 MET B N 1
ATOM 5146 C CA . MET B 1 148 ? 7.078 9.578 29.844 1 61.09 148 MET B CA 1
ATOM 5147 C C . MET B 1 148 ? 6.707 10.914 29.219 1 61.09 148 MET B C 1
ATOM 5149 O O . MET B 1 148 ? 6.586 11.922 29.922 1 61.09 148 MET B O 1
ATOM 5153 N N . SER B 1 149 ? 6.5 10.93 27.984 1 61.25 149 SER B N 1
ATOM 5154 C CA . SER B 1 149 ? 6.359 12.195 27.266 1 61.25 149 SER B CA 1
ATOM 5155 C C . SER B 1 149 ? 4.902 12.461 26.906 1 61.25 149 SER B C 1
ATOM 5157 O O . SER B 1 149 ? 4.52 13.609 26.656 1 61.25 149 SER B O 1
ATOM 5159 N N . ALA B 1 150 ? 4.191 11.422 26.859 1 62.06 150 ALA B N 1
ATOM 5160 C CA . ALA B 1 150 ? 2.832 11.609 26.344 1 62.06 150 ALA B CA 1
ATOM 5161 C C . ALA B 1 150 ? 1.829 11.711 27.5 1 62.06 150 ALA B C 1
ATOM 5163 O O . ALA B 1 150 ? 1.786 10.844 28.375 1 62.06 150 ALA B O 1
ATOM 5164 N N . LYS B 1 151 ? 1.362 12.922 27.656 1 66.38 151 LYS B N 1
ATOM 5165 C CA . LYS B 1 151 ? 0.251 13.133 28.578 1 66.38 151 LYS B CA 1
ATOM 5166 C C . LYS B 1 151 ? -1.06 13.336 27.828 1 66.38 151 LYS B C 1
ATOM 5168 O O . LYS B 1 151 ? -1.058 13.789 26.672 1 66.38 151 LYS B O 1
ATOM 5173 N N . GLY B 1 152 ? -2.201 12.68 28.266 1 73.44 152 GLY B N 1
ATOM 5174 C CA . GLY B 1 152 ? -3.504 13.039 27.719 1 73.44 152 GLY B CA 1
ATOM 5175 C C . GLY B 1 152 ? -3.742 14.539 27.688 1 73.44 152 GLY B C 1
ATOM 5176 O O . GLY B 1 152 ? -2.928 15.312 28.188 1 73.44 152 GLY B O 1
ATOM 5177 N N . TYR B 1 153 ? -4.719 14.977 26.922 1 81.12 153 TYR B N 1
ATOM 5178 C CA . TYR B 1 153 ? -5.047 16.391 26.844 1 81.12 153 TYR B CA 1
ATOM 5179 C C . TYR B 1 153 ? -5.328 16.969 28.234 1 81.12 153 TYR B C 1
ATOM 5181 O O . TYR B 1 153 ? -6.105 16.391 29 1 81.12 153 TYR B O 1
ATOM 5189 N N . THR B 1 154 ? -4.625 18 28.547 1 82.5 154 THR B N 1
ATOM 5190 C CA . THR B 1 154 ? -4.762 18.625 29.844 1 82.5 154 THR B CA 1
ATOM 5191 C C . THR B 1 154 ? -5.828 19.719 29.812 1 82.5 154 THR B C 1
ATOM 5193 O O . THR B 1 154 ? -6.332 20.141 30.859 1 82.5 154 THR B O 1
ATOM 5196 N N . ALA B 1 155 ? -6.113 20.297 28.656 1 87.69 155 ALA B N 1
ATOM 5197 C CA . ALA B 1 155 ? -7.145 21.312 28.469 1 87.69 155 ALA B CA 1
ATOM 5198 C C . ALA B 1 155 ? -7.832 21.156 27.125 1 87.69 155 ALA B C 1
ATOM 5200 O O . ALA B 1 155 ? -7.215 20.719 26.156 1 87.69 155 ALA B O 1
ATOM 5201 N N . PRO B 1 156 ? -9.133 21.562 27.141 1 95 156 PRO B N 1
ATOM 5202 C CA . PRO B 1 156 ? -9.883 21.438 25.891 1 95 156 PRO B CA 1
ATOM 5203 C C . PRO B 1 156 ? -9.352 22.359 24.797 1 95 156 PRO B C 1
ATOM 5205 O O . PRO B 1 156 ? -9.438 22.016 23.609 1 95 156 PRO B O 1
ATOM 5208 N N . ALA B 1 157 ? -8.914 23.562 25.234 1 98.19 157 ALA B N 1
ATOM 5209 C CA . ALA B 1 157 ? -8.383 24.516 24.266 1 98.19 157 ALA B CA 1
ATOM 5210 C C . ALA B 1 157 ? -7.34 25.422 24.891 1 98.19 157 ALA B C 1
ATOM 5212 O O . ALA B 1 157 ? -7.355 25.656 26.094 1 98.19 157 ALA B O 1
ATOM 5213 N N . GLY B 1 158 ? -6.438 25.938 24.047 1 98.62 158 GLY B N 1
ATOM 5214 C CA . GLY B 1 158 ? -5.43 26.875 24.531 1 98.62 158 GLY B CA 1
ATOM 5215 C C . GLY B 1 158 ? -4.633 27.531 23.422 1 98.62 158 GLY B C 1
ATOM 5216 O O . GLY B 1 158 ? -4.777 27.156 22.25 1 98.62 158 GLY B O 1
ATOM 5217 N N . ILE B 1 159 ? -3.828 28.484 23.828 1 98.88 159 ILE B N 1
ATOM 5218 C CA . ILE B 1 159 ? -2.963 29.234 22.922 1 98.88 159 ILE B CA 1
ATOM 5219 C C . ILE B 1 159 ? -1.537 28.703 23 1 98.88 159 ILE B C 1
ATOM 5221 O O . ILE B 1 159 ? -1.016 28.469 24.094 1 98.88 159 ILE B O 1
ATOM 5225 N N . VAL B 1 160 ? -0.962 28.406 21.875 1 98.88 160 VAL B N 1
ATOM 5226 C CA . VAL B 1 160 ? 0.416 27.938 21.781 1 98.88 160 VAL B CA 1
ATOM 5227 C C . VAL B 1 160 ? 1.263 28.938 21.016 1 98.88 160 VAL B C 1
ATOM 5229 O O . VAL B 1 160 ? 0.94 29.281 19.875 1 98.88 160 VAL B O 1
ATOM 5232 N N . ILE B 1 161 ? 2.35 29.422 21.625 1 98.81 161 ILE B N 1
ATOM 5233 C CA . ILE B 1 161 ? 3.227 30.422 21.016 1 98.81 161 ILE B CA 1
ATOM 5234 C C . ILE B 1 161 ? 4.648 29.875 20.938 1 98.81 161 ILE B C 1
ATOM 5236 O O . ILE B 1 161 ? 5.391 29.875 21.922 1 98.81 161 ILE B O 1
ATOM 5240 N N . PRO B 1 162 ? 5.027 29.406 19.781 1 98.44 162 PRO B N 1
ATOM 5241 C CA . PRO B 1 162 ? 6.453 29.125 19.625 1 98.44 162 PRO B CA 1
ATOM 5242 C C . PRO B 1 162 ? 7.316 30.375 19.594 1 98.44 162 PRO B C 1
ATOM 5244 O O . PRO B 1 162 ? 7 31.328 18.875 1 98.44 162 PRO B O 1
ATOM 5247 N N . THR B 1 163 ? 8.359 30.438 20.406 1 97.75 163 THR B N 1
ATOM 5248 C CA . THR B 1 163 ? 9.219 31.609 20.406 1 97.75 163 THR B CA 1
ATOM 5249 C C . THR B 1 163 ? 10.602 31.266 20.969 1 97.75 163 THR B C 1
ATOM 5251 O O . THR B 1 163 ? 10.766 30.25 21.625 1 97.75 163 THR B O 1
ATOM 5254 N N . GLY B 1 164 ? 11.594 32 20.594 1 97.06 164 GLY B N 1
ATOM 5255 C CA . GLY B 1 164 ? 12.938 32.031 21.156 1 97.06 164 GLY B CA 1
ATOM 5256 C C . GLY B 1 164 ? 13.367 33.438 21.594 1 97.06 164 GLY B C 1
ATOM 5257 O O . GLY B 1 164 ? 12.562 34.344 21.609 1 97.06 164 GLY B O 1
ATOM 5258 N N . ASP B 1 165 ? 14.664 33.5 21.906 1 96.44 165 ASP B N 1
ATOM 5259 C CA . ASP B 1 165 ? 15.18 34.781 22.359 1 96.44 165 ASP B CA 1
ATOM 5260 C C . ASP B 1 165 ? 15.117 35.812 21.266 1 96.44 165 ASP B C 1
ATOM 5262 O O . ASP B 1 165 ? 14.945 37 21.531 1 96.44 165 ASP B O 1
ATOM 5266 N N . LYS B 1 166 ? 15.172 35.438 20.016 1 94.25 166 LYS B N 1
ATOM 5267 C CA . LYS B 1 166 ? 15.18 36.344 18.891 1 94.25 166 LYS B CA 1
ATOM 5268 C C . LYS B 1 166 ? 13.828 37.031 18.734 1 94.25 166 LYS B C 1
ATOM 5270 O O . LYS B 1 166 ? 13.734 38.125 18.188 1 94.25 166 LYS B O 1
ATOM 5275 N N . THR B 1 167 ? 12.742 36.406 19.172 1 96 167 THR B N 1
ATOM 5276 C CA . THR B 1 167 ? 11.406 36.969 19.047 1 96 167 THR B CA 1
ATOM 5277 C C . THR B 1 167 ? 10.789 37.188 20.422 1 96 167 THR B C 1
ATOM 5279 O O . THR B 1 167 ? 9.57 37.344 20.547 1 96 167 THR B O 1
ATOM 5282 N N . LEU B 1 168 ? 11.609 37.25 21.438 1 97.88 168 LEU B N 1
ATOM 5283 C CA . LEU B 1 168 ? 11.188 37.312 22.828 1 97.88 168 LEU B CA 1
ATOM 5284 C C . LEU B 1 168 ? 10.352 38.562 23.062 1 97.88 168 LEU B C 1
ATOM 5286 O O . LEU B 1 168 ? 9.297 38.5 23.703 1 97.88 168 LEU B O 1
ATOM 5290 N N . ARG B 1 169 ? 10.773 39.719 22.578 1 98.12 169 ARG B N 1
ATOM 5291 C CA . ARG B 1 169 ? 10.078 40.969 22.781 1 98.12 169 ARG B CA 1
ATOM 5292 C C . ARG B 1 169 ? 8.641 40.906 22.281 1 98.12 169 ARG B C 1
ATOM 5294 O O . ARG B 1 169 ? 7.711 41.312 22.984 1 98.12 169 ARG B O 1
ATOM 5301 N N . PHE B 1 170 ? 8.516 40.375 21.125 1 98.06 170 PHE B N 1
ATOM 5302 C CA . PHE B 1 170 ? 7.195 40.312 20.5 1 98.06 170 PHE B CA 1
ATOM 5303 C C . PHE B 1 170 ? 6.309 39.312 21.234 1 98.06 170 PHE B C 1
ATOM 5305 O O . PHE B 1 170 ? 5.102 39.5 21.344 1 98.06 170 PHE B O 1
ATOM 5312 N N . ALA B 1 171 ? 6.941 38.219 21.688 1 98.69 171 ALA B N 1
ATOM 5313 C CA . ALA B 1 171 ? 6.184 37.25 22.484 1 98.69 171 ALA B CA 1
ATOM 5314 C C . ALA B 1 171 ? 5.672 37.906 23.766 1 98.69 171 ALA B C 1
ATOM 5316 O O . ALA B 1 171 ? 4.531 37.688 24.172 1 98.69 171 ALA B O 1
ATOM 5317 N N . CYS B 1 172 ? 6.504 38.688 24.375 1 98.81 172 CYS B N 1
ATOM 5318 C CA . CYS B 1 172 ? 6.102 39.406 25.578 1 98.81 172 CYS B CA 1
ATOM 5319 C C . CYS B 1 172 ? 4.977 40.406 25.281 1 98.81 172 CYS B C 1
ATOM 5321 O O . CYS B 1 172 ? 4.023 40.5 26.062 1 98.81 172 CYS B O 1
ATOM 5323 N N . HIS B 1 173 ? 5.094 41.156 24.156 1 98.75 173 HIS B N 1
ATOM 5324 C CA . HIS B 1 173 ? 4.02 42.062 23.734 1 98.75 173 HIS B CA 1
ATOM 5325 C C . HIS B 1 173 ? 2.703 41.312 23.578 1 98.75 173 HIS B C 1
ATOM 5327 O O . HIS B 1 173 ? 1.664 41.75 24.062 1 98.75 173 HIS B O 1
ATOM 5333 N N . LEU B 1 174 ? 2.75 40.188 22.906 1 98.88 174 LEU B N 1
ATOM 5334 C CA . LEU B 1 174 ? 1.56 39.375 22.641 1 98.88 174 LEU B CA 1
ATOM 5335 C C . LEU B 1 174 ? 0.938 38.875 23.922 1 98.88 174 LEU B C 1
ATOM 5337 O O . LEU B 1 174 ? -0.269 39 24.141 1 98.88 174 LEU B O 1
ATOM 5341 N N . ILE B 1 175 ? 1.738 38.312 24.781 1 98.81 175 ILE B N 1
ATOM 5342 C CA . ILE B 1 175 ? 1.248 37.719 26.031 1 98.81 175 ILE B CA 1
ATOM 5343 C C . ILE B 1 175 ? 0.641 38.781 26.906 1 98.81 175 ILE B C 1
ATOM 5345 O O . ILE B 1 175 ? -0.438 38.594 27.484 1 98.81 175 ILE B O 1
ATOM 5349 N N . ALA B 1 176 ? 1.303 39.938 27 1 98.75 176 ALA B N 1
ATOM 5350 C CA . ALA B 1 176 ? 0.755 41.062 27.766 1 98.75 176 ALA B CA 1
ATOM 5351 C C . ALA B 1 176 ? -0.58 41.531 27.188 1 98.75 176 ALA B C 1
ATOM 5353 O O . ALA B 1 176 ? -1.518 41.812 27.938 1 98.75 176 ALA B O 1
ATOM 5354 N N . SER B 1 177 ? -0.618 41.656 25.906 1 98.69 177 SER B N 1
ATOM 5355 C CA . SER B 1 177 ? -1.858 42.031 25.234 1 98.69 177 SER B CA 1
ATOM 5356 C C . SER B 1 177 ? -2.977 41.031 25.531 1 98.69 177 SER B C 1
ATOM 5358 O O . SER B 1 177 ? -4.121 41.438 25.75 1 98.69 177 SER B O 1
ATOM 5360 N N . LEU B 1 178 ? -2.688 39.719 25.484 1 98.81 178 LEU B N 1
ATOM 5361 C CA . LEU B 1 178 ? -3.678 38.688 25.703 1 98.81 178 LEU B CA 1
ATOM 5362 C C . LEU B 1 178 ? -4.188 38.688 27.141 1 98.81 178 LEU B C 1
ATOM 5364 O O . LEU B 1 178 ? -5.387 38.562 27.375 1 98.81 178 LEU B O 1
ATOM 5368 N N . THR B 1 179 ? -3.291 38.938 28.109 1 98.44 179 THR B N 1
ATOM 5369 C CA . THR B 1 179 ? -3.646 38.75 29.516 1 98.44 179 THR B CA 1
ATOM 5370 C C . THR B 1 179 ? -4.203 40.062 30.078 1 98.44 179 THR B C 1
ATOM 5372 O O . THR B 1 179 ? -5.047 40.031 30.984 1 98.44 179 THR B O 1
ATOM 5375 N N . GLU B 1 180 ? -3.824 41.219 29.562 1 97.88 180 GLU B N 1
ATOM 5376 C CA . GLU B 1 180 ? -4.199 42.469 30.203 1 97.88 180 GLU B CA 1
ATOM 5377 C C . GLU B 1 180 ? -5.18 43.25 29.328 1 97.88 180 GLU B C 1
ATOM 5379 O O . GLU B 1 180 ? -6.121 43.875 29.844 1 97.88 180 GLU B O 1
ATOM 5384 N N . ALA B 1 181 ? -4.879 43.281 28.047 1 97.38 181 ALA B N 1
ATOM 5385 C CA . ALA B 1 181 ? -5.766 44.062 27.188 1 97.38 181 ALA B CA 1
ATOM 5386 C C . ALA B 1 181 ? -7.027 43.25 26.859 1 97.38 181 ALA B C 1
ATOM 5388 O O . ALA B 1 181 ? -8.141 43.781 26.922 1 97.38 181 ALA B O 1
ATOM 5389 N N . HIS B 1 182 ? -6.852 42 26.516 1 97.81 182 HIS B N 1
ATOM 5390 C CA . HIS B 1 182 ? -7.984 41.156 26.109 1 97.81 182 HIS B CA 1
ATOM 5391 C C . HIS B 1 182 ? -8.523 40.375 27.297 1 97.81 182 HIS B C 1
ATOM 5393 O O . HIS B 1 182 ? -9.688 39.938 27.297 1 97.81 182 HIS B O 1
ATOM 5399 N N . ASN B 1 183 ? -7.746 40.125 28.312 1 97.44 183 ASN B N 1
ATOM 5400 C CA . ASN B 1 183 ? -8.109 39.312 29.469 1 97.44 183 ASN B CA 1
ATOM 5401 C C . ASN B 1 183 ? -8.664 37.938 29.062 1 97.44 183 ASN B C 1
ATOM 5403 O O . ASN B 1 183 ? -9.75 37.562 29.484 1 97.44 183 ASN B O 1
ATOM 5407 N N . THR B 1 184 ? -7.941 37.281 28.172 1 97.69 184 THR B N 1
ATOM 5408 C CA . THR B 1 184 ? -8.414 36 27.656 1 97.69 184 THR B CA 1
ATOM 5409 C C . THR B 1 184 ? -8.43 34.969 28.766 1 97.69 184 THR B C 1
ATOM 5411 O O . THR B 1 184 ? -7.582 34.969 29.656 1 97.69 184 THR B O 1
ATOM 5414 N N . SER B 1 185 ? -9.383 34.062 28.672 1 96.56 185 SER B N 1
ATOM 5415 C CA . SER B 1 185 ? -9.477 32.969 29.641 1 96.56 185 SER B CA 1
ATOM 5416 C C . SER B 1 185 ? -8.727 31.734 29.156 1 96.56 185 SER B C 1
ATOM 5418 O O . SER B 1 185 ? -8.547 30.766 29.906 1 96.56 185 SER B O 1
ATOM 5420 N N . LEU B 1 186 ? -8.273 31.719 27.984 1 98.12 186 LEU B N 1
ATOM 5421 C CA . LEU B 1 186 ? -7.566 30.578 27.422 1 98.12 186 LEU B CA 1
ATOM 5422 C C . LEU B 1 186 ? -6.188 30.422 28.047 1 98.12 186 LEU B C 1
ATOM 5424 O O . LEU B 1 186 ? -5.473 31.406 28.25 1 98.12 186 LEU B O 1
ATOM 5428 N N . PRO B 1 187 ? -5.875 29.188 28.469 1 98.12 187 PRO B N 1
ATOM 5429 C CA . PRO B 1 187 ? -4.492 29 28.906 1 98.12 187 PRO B CA 1
ATOM 5430 C C . PRO B 1 187 ? -3.475 29.234 27.797 1 98.12 187 PRO B C 1
ATOM 5432 O O . PRO B 1 187 ? -3.805 29.094 26.609 1 98.12 187 PRO B O 1
ATOM 5435 N N . ILE B 1 188 ? -2.246 29.656 28.172 1 98.69 188 ILE B N 1
ATOM 5436 C CA . ILE B 1 188 ? -1.193 29.969 27.219 1 98.69 188 ILE B CA 1
ATOM 5437 C C . ILE B 1 188 ? 0.029 29.094 27.469 1 98.69 188 ILE B C 1
ATOM 5439 O O . ILE B 1 188 ? 0.461 28.953 28.625 1 98.69 188 ILE B O 1
ATOM 5443 N N . GLN B 1 189 ? 0.486 28.469 26.438 1 98.56 189 GLN B N 1
ATOM 5444 C CA . GLN B 1 189 ? 1.708 27.672 26.453 1 98.56 189 GLN B CA 1
ATOM 5445 C C . GLN B 1 189 ? 2.748 28.219 25.484 1 98.56 189 GLN B C 1
ATOM 5447 O O . GLN B 1 189 ? 2.434 28.516 24.328 1 98.56 189 GLN B O 1
ATOM 5452 N N . VAL B 1 190 ? 3.93 28.469 26 1 98.69 190 VAL B N 1
ATOM 5453 C CA . VAL B 1 190 ? 5.059 28.844 25.156 1 98.69 190 VAL B CA 1
ATOM 5454 C C . VAL B 1 190 ? 5.918 27.625 24.859 1 98.69 190 VAL B C 1
ATOM 5456 O O . VAL B 1 190 ? 6.285 26.875 25.766 1 98.69 190 VAL B O 1
ATOM 5459 N N . VAL B 1 191 ? 6.227 27.391 23.609 1 98.31 191 VAL B N 1
ATOM 5460 C CA . VAL B 1 191 ? 7.016 26.234 23.172 1 98.31 191 VAL B CA 1
ATOM 5461 C C . VAL B 1 191 ? 8.344 26.703 22.594 1 98.31 191 VAL B C 1
ATOM 5463 O O . VAL B 1 191 ? 8.375 27.641 21.781 1 98.31 191 VAL B O 1
ATOM 5466 N N . TYR B 1 192 ? 9.398 26.141 23.062 1 98.06 192 TYR B N 1
ATOM 5467 C CA . TYR B 1 192 ? 10.734 26.5 22.609 1 98.06 192 TYR B CA 1
ATOM 5468 C C . TYR B 1 192 ? 11.602 25.266 22.406 1 98.06 192 TYR B C 1
ATOM 5470 O O . TYR B 1 192 ? 11.18 24.141 22.703 1 98.06 192 TYR B O 1
ATOM 5478 N N . ALA B 1 193 ? 12.766 25.469 21.797 1 97.69 193 ALA B N 1
ATOM 5479 C CA . ALA B 1 193 ? 13.609 24.312 21.453 1 97.69 193 ALA B CA 1
ATOM 5480 C C . ALA B 1 193 ? 14.93 24.359 22.203 1 97.69 193 ALA B C 1
ATOM 5482 O O . ALA B 1 193 ? 15.992 24.547 21.594 1 97.69 193 ALA B O 1
ATOM 5483 N N . GLY B 1 194 ? 14.859 24.188 23.453 1 96.69 194 GLY B N 1
ATOM 5484 C CA . GLY B 1 194 ? 16.047 24.109 24.281 1 96.69 194 GLY B CA 1
ATOM 5485 C C . GLY B 1 194 ? 16.5 25.453 24.828 1 96.69 194 GLY B C 1
ATOM 5486 O O . GLY B 1 194 ? 16.016 26.5 24.375 1 96.69 194 GLY B O 1
ATOM 5487 N N . ASP B 1 195 ? 17.531 25.469 25.656 1 96.5 195 ASP B N 1
ATOM 5488 C CA . ASP B 1 195 ? 17.984 26.656 26.375 1 96.5 195 ASP B CA 1
ATOM 5489 C C . ASP B 1 195 ? 18.672 27.641 25.438 1 96.5 195 ASP B C 1
ATOM 5491 O O . ASP B 1 195 ? 18.688 28.844 25.688 1 96.5 195 ASP B O 1
ATOM 5495 N N . ASP B 1 196 ? 19.219 27.109 24.406 1 95.94 196 ASP B N 1
ATOM 5496 C CA . ASP B 1 196 ? 19.906 27.984 23.469 1 95.94 196 ASP B CA 1
ATOM 5497 C C . ASP B 1 196 ? 18.906 28.719 22.578 1 95.94 196 ASP B C 1
ATOM 5499 O O . ASP B 1 196 ? 19.234 29.75 22 1 95.94 196 ASP B O 1
ATOM 5503 N N . ASP B 1 197 ? 17.719 28.141 22.484 1 96.94 197 ASP B N 1
ATOM 5504 C CA . ASP B 1 197 ? 16.641 28.797 21.734 1 96.94 197 ASP B CA 1
ATOM 5505 C C . ASP B 1 197 ? 15.953 29.859 22.578 1 96.94 197 ASP B C 1
ATOM 5507 O O . ASP B 1 197 ? 15.891 31.031 22.188 1 96.94 197 ASP B O 1
ATOM 5511 N N . LEU B 1 198 ? 15.484 29.5 23.688 1 97.88 198 LEU B N 1
ATOM 5512 C CA . LEU B 1 198 ? 14.891 30.406 24.672 1 97.88 198 LEU B CA 1
ATOM 5513 C C . LEU B 1 198 ? 15.57 30.25 26.031 1 97.88 198 LEU B C 1
ATOM 5515 O O . LEU B 1 198 ? 15.375 29.234 26.719 1 97.88 198 LEU B O 1
ATOM 5519 N N . SER B 1 199 ? 16.25 31.266 26.484 1 97.81 199 SER B N 1
ATOM 5520 C CA . SER B 1 199 ? 17.047 31.219 27.703 1 97.81 199 SER B CA 1
ATOM 5521 C C . SER B 1 199 ? 16.172 31.234 28.953 1 97.81 199 SER B C 1
ATOM 5523 O O . SER B 1 199 ? 14.984 31.578 28.875 1 97.81 199 SER B O 1
ATOM 5525 N N . ALA B 1 200 ? 16.75 30.812 30.094 1 98.19 200 ALA B N 1
ATOM 5526 C CA . ALA B 1 200 ? 16.062 30.891 31.375 1 98.19 200 ALA B CA 1
ATOM 5527 C C . ALA B 1 200 ? 15.586 32.312 31.656 1 98.19 200 ALA B C 1
ATOM 5529 O O . ALA B 1 200 ? 14.5 32.531 32.188 1 98.19 200 ALA B O 1
ATOM 5530 N N . GLN B 1 201 ? 16.438 33.25 31.359 1 98 201 GLN B N 1
ATOM 5531 C CA . GLN B 1 201 ? 16.062 34.656 31.547 1 98 201 GLN B CA 1
ATOM 5532 C C . GLN B 1 201 ? 14.883 35.031 30.656 1 98 201 GLN B C 1
ATOM 5534 O O . GLN B 1 201 ? 13.992 35.75 31.094 1 98 201 GLN B O 1
ATOM 5539 N N . GLY B 1 202 ? 14.93 34.594 29.438 1 98.38 202 GLY B N 1
ATOM 5540 C CA . GLY B 1 202 ? 13.805 34.844 28.531 1 98.38 202 GLY B CA 1
ATOM 5541 C C . GLY B 1 202 ? 12.5 34.281 29.047 1 98.38 202 GLY B C 1
ATOM 5542 O O . GLY B 1 202 ? 11.461 34.938 28.984 1 98.38 202 GLY B O 1
ATOM 5543 N N . ARG B 1 203 ? 12.523 33.094 29.578 1 98.69 203 ARG B N 1
ATOM 5544 C CA . ARG B 1 203 ? 11.336 32.438 30.141 1 98.69 203 ARG B CA 1
ATOM 5545 C C . ARG B 1 203 ? 10.805 33.25 31.328 1 98.69 203 ARG B C 1
ATOM 5547 O O . ARG B 1 203 ? 9.594 33.375 31.5 1 98.69 203 ARG B O 1
ATOM 5554 N N . LYS B 1 204 ? 11.711 33.719 32.156 1 98.31 204 LYS B N 1
ATOM 5555 C CA . LYS B 1 204 ? 11.32 34.531 33.281 1 98.31 204 LYS B CA 1
ATOM 5556 C C . LYS B 1 204 ? 10.625 35.812 32.812 1 98.31 204 LYS B C 1
ATOM 5558 O O . LYS B 1 204 ? 9.625 36.25 33.406 1 98.31 204 LYS B O 1
ATOM 5563 N N . LYS B 1 205 ? 11.188 36.438 31.781 1 98.56 205 LYS B N 1
ATOM 5564 C CA . LYS B 1 205 ? 10.602 37.656 31.25 1 98.56 205 LYS B CA 1
ATOM 5565 C C . LYS B 1 205 ? 9.195 37.406 30.703 1 98.56 205 LYS B C 1
ATOM 5567 O O . LYS B 1 205 ? 8.297 38.25 30.875 1 98.56 205 LYS B O 1
ATOM 5572 N N . ILE B 1 206 ? 9.039 36.281 30.062 1 98.75 206 ILE B N 1
ATOM 5573 C CA . ILE B 1 206 ? 7.73 35.938 29.531 1 98.75 206 ILE B CA 1
ATOM 5574 C C . ILE B 1 206 ? 6.719 35.812 30.656 1 98.75 206 ILE B C 1
ATOM 5576 O O . ILE B 1 206 ? 5.609 36.344 30.578 1 98.75 206 ILE B O 1
ATOM 5580 N N . GLN B 1 207 ? 7.098 35.156 31.75 1 98.62 207 GLN B N 1
ATOM 5581 C CA . GLN B 1 207 ? 6.211 35 32.906 1 98.62 207 GLN B CA 1
ATOM 5582 C C . GLN B 1 207 ? 5.871 36.344 33.5 1 98.62 207 GLN B C 1
ATOM 5584 O O . GLN B 1 207 ? 4.727 36.594 33.906 1 98.62 207 GLN B O 1
ATOM 5589 N N . GLN B 1 208 ? 6.824 37.219 33.562 1 98.5 208 GLN B N 1
ATOM 5590 C CA . GLN B 1 208 ? 6.602 38.562 34.094 1 98.5 208 GLN B CA 1
ATOM 5591 C C . GLN B 1 208 ? 5.664 39.375 33.219 1 98.5 208 GLN B C 1
ATOM 5593 O O . GLN B 1 208 ? 4.82 40.125 33.719 1 98.5 208 GLN B O 1
ATOM 5598 N N . ALA B 1 209 ? 5.824 39.188 31.953 1 98.62 209 ALA B N 1
ATOM 5599 C CA . ALA B 1 209 ? 4.984 39.906 31 1 98.62 209 ALA B CA 1
ATOM 5600 C C . ALA B 1 209 ? 3.52 39.5 31.141 1 98.62 209 ALA B C 1
ATOM 5602 O O . ALA B 1 209 ? 2.619 40.281 30.812 1 98.62 209 ALA B O 1
ATOM 5603 N N . ALA B 1 210 ? 3.281 38.344 31.656 1 98.06 210 ALA B N 1
ATOM 5604 C CA . ALA B 1 210 ? 1.934 37.781 31.734 1 98.06 210 ALA B CA 1
ATOM 5605 C C . ALA B 1 210 ? 1.156 38.406 32.906 1 98.06 210 ALA B C 1
ATOM 5607 O O . ALA B 1 210 ? -0.058 38.219 33 1 98.06 210 ALA B O 1
ATOM 5608 N N . ASN B 1 211 ? 1.803 39.188 33.719 1 95.38 211 ASN B N 1
ATOM 5609 C CA . ASN B 1 211 ? 1.189 39.969 34.781 1 95.38 211 ASN B CA 1
ATOM 5610 C C . ASN B 1 211 ? 0.27 39.125 35.656 1 95.38 211 ASN B C 1
ATOM 5612 O O . ASN B 1 211 ? -0.91 39.438 35.812 1 95.38 211 ASN B O 1
ATOM 5616 N N . GLY B 1 212 ? 0.748 38 36.188 1 95.56 212 GLY B N 1
ATOM 5617 C CA . GLY B 1 212 ? 0.031 37.219 37.188 1 95.56 212 GLY B CA 1
ATOM 5618 C C . GLY B 1 212 ? -0.589 35.969 36.594 1 95.56 212 GLY B C 1
ATOM 5619 O O . GLY B 1 212 ? -0.981 35.062 37.312 1 95.56 212 GLY B O 1
ATOM 5620 N N . VAL B 1 213 ? -0.733 35.875 35.312 1 97.69 213 VAL B N 1
ATOM 5621 C CA . VAL B 1 213 ? -1.252 34.688 34.656 1 97.69 213 VAL B CA 1
ATOM 5622 C C . VAL B 1 213 ? -0.127 33.656 34.469 1 97.69 213 VAL B C 1
ATOM 5624 O O . VAL B 1 213 ? 0.972 34.031 34.031 1 97.69 213 VAL B O 1
ATOM 5627 N N . GLU B 1 214 ? -0.368 32.469 34.812 1 97.31 214 GLU B N 1
ATOM 5628 C CA . GLU B 1 214 ? 0.645 31.422 34.656 1 97.31 214 GLU B CA 1
ATOM 5629 C C . GLU B 1 214 ? 0.816 31 33.219 1 97.31 214 GLU B C 1
ATOM 5631 O O . GLU B 1 214 ? -0.161 30.672 32.531 1 97.31 214 GLU B O 1
ATOM 5636 N N . ILE B 1 215 ? 2.002 31.062 32.719 1 98.38 215 ILE B N 1
ATOM 5637 C CA . ILE B 1 215 ? 2.35 30.625 31.375 1 98.38 215 ILE B CA 1
ATOM 5638 C C . ILE B 1 215 ? 3.051 29.266 31.422 1 98.38 215 ILE B C 1
ATOM 5640 O O . ILE B 1 215 ? 4.078 29.125 32.094 1 98.38 215 ILE B O 1
ATOM 5644 N N . GLU B 1 216 ? 2.535 28.266 30.75 1 97.44 216 GLU B N 1
ATOM 5645 C CA . GLU B 1 216 ? 3.211 26.969 30.672 1 97.44 216 GLU B CA 1
ATOM 5646 C C . GLU B 1 216 ? 4.355 27.016 29.672 1 97.44 216 GLU B C 1
ATOM 5648 O O . GLU B 1 216 ? 4.184 27.484 28.531 1 97.44 216 GLU B O 1
ATOM 5653 N N . MET B 1 217 ? 5.543 26.578 30.125 1 97.94 217 MET B N 1
ATOM 5654 C CA . MET B 1 217 ? 6.715 26.469 29.25 1 97.94 217 MET B CA 1
ATOM 5655 C C . MET B 1 217 ? 6.938 25.031 28.812 1 97.94 217 MET B C 1
ATOM 5657 O O . MET B 1 217 ? 6.992 24.125 29.656 1 97.94 217 MET B O 1
ATOM 5661 N N . LEU B 1 218 ? 7.066 24.812 27.484 1 96.56 218 LEU B N 1
ATOM 5662 C CA . LEU B 1 218 ? 7.293 23.469 26.969 1 96.56 218 LEU B CA 1
ATOM 5663 C C . LEU B 1 218 ? 8.516 23.422 26.062 1 96.56 218 LEU B C 1
ATOM 5665 O O . LEU B 1 218 ? 8.555 24.094 25.031 1 96.56 218 LEU B O 1
ATOM 5669 N N . ASP B 1 219 ? 9.508 22.688 26.484 1 96.12 219 ASP B N 1
ATOM 5670 C CA . ASP B 1 219 ? 10.656 22.391 25.641 1 96.12 219 ASP B CA 1
ATOM 5671 C C . ASP B 1 219 ? 10.352 21.25 24.672 1 96.12 219 ASP B C 1
ATOM 5673 O O . ASP B 1 219 ? 10.281 20.094 25.094 1 96.12 219 ASP B O 1
ATOM 5677 N N . VAL B 1 220 ? 10.273 21.578 23.406 1 95.38 220 VAL B N 1
ATOM 5678 C CA . VAL B 1 220 ? 9.828 20.609 22.422 1 95.38 220 VAL B CA 1
ATOM 5679 C C . VAL B 1 220 ? 10.859 19.484 22.281 1 95.38 220 VAL B C 1
ATOM 5681 O O . VAL B 1 220 ? 10.531 18.375 21.875 1 95.38 220 VAL B O 1
ATOM 5684 N N . LEU B 1 221 ? 12.117 19.719 22.703 1 94.25 221 LEU B N 1
ATOM 5685 C CA . LEU B 1 221 ? 13.195 18.734 22.609 1 94.25 221 LEU B CA 1
ATOM 5686 C C . LEU B 1 221 ? 13.008 17.625 23.641 1 94.25 221 LEU B C 1
ATOM 5688 O O . LEU B 1 221 ? 13.633 16.562 23.531 1 94.25 221 LEU B O 1
ATOM 5692 N N . THR B 1 222 ? 12.164 17.844 24.594 1 92.12 222 THR B N 1
ATOM 5693 C CA . THR B 1 222 ? 11.844 16.781 25.562 1 92.12 222 THR B CA 1
ATOM 5694 C C . THR B 1 222 ? 10.742 15.883 25.031 1 92.12 222 THR B C 1
ATOM 5696 O O . THR B 1 222 ? 10.477 14.82 25.594 1 92.12 222 THR B O 1
ATOM 5699 N N . VAL B 1 223 ? 10.117 16.266 23.938 1 92.88 223 VAL B N 1
ATOM 5700 C CA . VAL B 1 223 ? 8.984 15.547 23.391 1 92.88 223 VAL B CA 1
ATOM 5701 C C . VAL B 1 223 ? 9.422 14.758 22.156 1 92.88 223 VAL B C 1
ATOM 5703 O O . VAL B 1 223 ? 9.062 13.586 22 1 92.88 223 VAL B O 1
ATOM 5706 N N . PHE B 1 224 ? 10.172 15.438 21.281 1 93.69 224 PHE B N 1
ATOM 5707 C CA . PHE B 1 224 ? 10.609 14.82 20.031 1 93.69 224 PHE B CA 1
ATOM 5708 C C . PHE B 1 224 ? 12.125 14.688 19.984 1 93.69 224 PHE B C 1
ATOM 5710 O O . PHE B 1 224 ? 12.844 15.555 20.484 1 93.69 224 PHE B O 1
ATOM 5717 N N . ASN B 1 225 ? 12.57 13.602 19.359 1 91.12 225 ASN B N 1
ATOM 5718 C CA . ASN B 1 225 ? 13.992 13.461 19.062 1 91.12 225 ASN B CA 1
ATOM 5719 C C . ASN B 1 225 ? 14.438 14.43 17.969 1 91.12 225 ASN B C 1
ATOM 5721 O O . ASN B 1 225 ? 13.938 14.375 16.844 1 91.12 225 ASN B O 1
ATOM 5725 N N . ASP B 1 226 ? 15.445 15.219 18.266 1 93.5 226 ASP B N 1
ATOM 5726 C CA . ASP B 1 226 ? 15.781 16.328 17.391 1 93.5 226 ASP B CA 1
ATOM 5727 C C . ASP B 1 226 ? 16.828 15.922 16.359 1 93.5 226 ASP B C 1
ATOM 5729 O O . ASP B 1 226 ? 17.359 16.766 15.625 1 93.5 226 ASP B O 1
ATOM 5733 N N . THR B 1 227 ? 17.156 14.641 16.281 1 92.19 227 THR B N 1
ATOM 5734 C CA . THR B 1 227 ? 18.172 14.18 15.336 1 92.19 227 THR B CA 1
ATOM 5735 C C . THR B 1 227 ? 17.734 14.422 13.898 1 92.19 227 THR B C 1
ATOM 5737 O O . THR B 1 227 ? 18.5 14.922 13.078 1 92.19 227 THR B O 1
ATOM 5740 N N . SER B 1 228 ? 16.469 14.195 13.586 1 93.31 228 SER B N 1
ATOM 5741 C CA . SER B 1 228 ? 15.992 14.32 12.211 1 93.31 228 SER B CA 1
ATOM 5742 C C . SER B 1 228 ? 15.203 15.609 12.016 1 93.31 228 SER B C 1
ATOM 5744 O O . SER B 1 228 ? 14.836 15.953 10.891 1 93.31 228 SER B O 1
ATOM 5746 N N . LEU B 1 229 ? 14.969 16.344 13.102 1 96.19 229 LEU B N 1
ATOM 5747 C CA . LEU B 1 229 ? 14.125 17.531 13.008 1 96.19 229 LEU B CA 1
ATOM 5748 C C . LEU B 1 229 ? 14.969 18.797 13.031 1 96.19 229 LEU B C 1
ATOM 5750 O O . LEU B 1 229 ? 14.656 19.766 12.336 1 96.19 229 LEU B O 1
ATOM 5754 N N . LYS B 1 230 ? 16.062 18.797 13.859 1 96.31 230 LYS B N 1
ATOM 5755 C CA . LYS B 1 230 ? 17 19.906 14.008 1 96.31 230 LYS B CA 1
ATOM 5756 C C . LYS B 1 230 ? 16.266 21.203 14.352 1 96.31 230 LYS B C 1
ATOM 5758 O O . LYS B 1 230 ? 16.516 22.25 13.734 1 96.31 230 LYS B O 1
ATOM 5763 N N . LEU B 1 231 ? 15.359 21.109 15.266 1 96.31 231 LEU B N 1
ATOM 5764 C CA . LEU B 1 231 ? 14.578 22.266 15.703 1 96.31 231 LEU B CA 1
ATOM 5765 C C . LEU B 1 231 ? 15.43 23.203 16.547 1 96.31 231 LEU B C 1
ATOM 5767 O O . LEU B 1 231 ? 15.18 24.406 16.578 1 96.31 231 LEU B O 1
ATOM 5771 N N . ALA B 1 232 ? 16.422 22.672 17.219 1 93.69 232 ALA B N 1
ATOM 5772 C CA . ALA B 1 232 ? 17.297 23.453 18.078 1 93.69 232 ALA B CA 1
ATOM 5773 C C . ALA B 1 232 ? 18.078 24.484 17.281 1 93.69 232 ALA B C 1
ATOM 5775 O O . ALA B 1 232 ? 18.562 25.484 17.828 1 93.69 232 ALA B O 1
ATOM 5776 N N . GLU B 1 233 ? 18.188 24.156 16.031 1 89.81 233 GLU B N 1
ATOM 5777 C CA . GLU B 1 233 ? 18.969 25.062 15.195 1 89.81 233 GLU B CA 1
ATOM 5778 C C . GLU B 1 233 ? 18.156 26.312 14.836 1 89.81 233 GLU B C 1
ATOM 5780 O O . GLU B 1 233 ? 18.688 27.25 14.234 1 89.81 233 GLU B O 1
ATOM 5785 N N . GLY B 1 234 ? 16.969 26.391 15.258 1 77.75 234 GLY B N 1
ATOM 5786 C CA . GLY B 1 234 ? 16.156 27.594 15.117 1 77.75 234 GLY B CA 1
ATOM 5787 C C . GLY B 1 234 ? 15.297 27.594 13.867 1 77.75 234 GLY B C 1
ATOM 5788 O O . GLY B 1 234 ? 15.172 26.578 13.195 1 77.75 234 GLY B O 1
ATOM 5789 N N . GLY B 1 235 ? 14.531 28.734 13.734 1 80.12 235 GLY B N 1
ATOM 5790 C CA . GLY B 1 235 ? 13.695 28.906 12.555 1 80.12 235 GLY B CA 1
ATOM 5791 C C . GLY B 1 235 ? 12.227 28.609 12.812 1 80.12 235 GLY B C 1
ATOM 5792 O O . GLY B 1 235 ? 11.797 28.547 13.969 1 80.12 235 GLY B O 1
ATOM 5793 N N . TRP B 1 236 ? 11.516 28.578 11.703 1 85.38 236 TRP B N 1
ATOM 5794 C CA . TRP B 1 236 ? 10.062 28.516 11.766 1 85.38 236 TRP B CA 1
ATOM 5795 C C . TRP B 1 236 ? 9.562 27.078 11.711 1 85.38 236 TRP B C 1
ATOM 5797 O O . TRP B 1 236 ? 8.367 26.812 11.812 1 85.38 236 TRP B O 1
ATOM 5807 N N . ALA B 1 237 ? 10.445 26.125 11.695 1 95.12 237 ALA B N 1
ATOM 5808 C CA . ALA B 1 237 ? 10.055 24.734 11.5 1 95.12 237 ALA B CA 1
ATOM 5809 C C . ALA B 1 237 ? 9.359 24.172 12.734 1 95.12 237 ALA B C 1
ATOM 5811 O O . ALA B 1 237 ? 8.656 23.172 12.664 1 95.12 237 ALA B O 1
ATOM 5812 N N . ILE B 1 238 ? 9.414 24.812 13.852 1 97.5 238 ILE B N 1
ATOM 5813 C CA . ILE B 1 238 ? 8.969 24.312 15.148 1 97.5 238 ILE B CA 1
ATOM 5814 C C . ILE B 1 238 ? 7.445 24.344 15.219 1 97.5 238 ILE B C 1
ATOM 5816 O O . ILE B 1 238 ? 6.844 23.656 16.047 1 97.5 238 ILE B O 1
ATOM 5820 N N . LYS B 1 239 ? 6.738 25.047 14.398 1 98 239 LYS B N 1
ATOM 5821 C CA . LYS B 1 239 ? 5.324 25.391 14.539 1 98 239 LYS B CA 1
ATOM 5822 C C . LYS B 1 239 ? 4.457 24.141 14.578 1 98 239 LYS B C 1
ATOM 5824 O O . LYS B 1 239 ? 3.723 23.922 15.547 1 98 239 LYS B O 1
ATOM 5829 N N . PRO B 1 240 ? 4.566 23.25 13.57 1 98.38 240 PRO B N 1
ATOM 5830 C CA . PRO B 1 240 ? 3.705 22.062 13.656 1 98.38 240 PRO B CA 1
ATOM 5831 C C . PRO B 1 240 ? 4.051 21.172 14.836 1 98.38 240 PRO B C 1
ATOM 5833 O O . PRO B 1 240 ? 3.164 20.547 15.43 1 98.38 240 PRO B O 1
ATOM 5836 N N . PHE B 1 241 ? 5.293 21.141 15.211 1 97.62 241 PHE B N 1
ATOM 5837 C CA . PHE B 1 241 ? 5.719 20.312 16.328 1 97.62 241 PHE B CA 1
ATOM 5838 C C . PHE B 1 241 ? 5.227 20.906 17.656 1 97.62 241 PHE B C 1
ATOM 5840 O O . PHE B 1 241 ? 4.91 20.156 18.578 1 97.62 241 PHE B O 1
ATOM 5847 N N . ALA B 1 242 ? 5.176 22.25 17.688 1 98.12 242 ALA B N 1
ATOM 5848 C CA . ALA B 1 242 ? 4.605 22.891 18.859 1 98.12 242 ALA B CA 1
ATOM 5849 C C . ALA B 1 242 ? 3.133 22.531 19.031 1 98.12 242 ALA B C 1
ATOM 5851 O O . ALA B 1 242 ? 2.688 22.219 20.141 1 98.12 242 ALA B O 1
ATOM 5852 N N . ALA B 1 243 ? 2.41 22.562 17.969 1 98.25 243 ALA B N 1
ATOM 5853 C CA . ALA B 1 243 ? 0.999 22.188 18.016 1 98.25 243 ALA B CA 1
ATOM 5854 C C . ALA B 1 243 ? 0.831 20.734 18.438 1 98.25 243 ALA B C 1
ATOM 5856 O O . ALA B 1 243 ? -0.018 20.422 19.281 1 98.25 243 ALA B O 1
ATOM 5857 N N . LEU B 1 244 ? 1.637 19.859 17.922 1 97.19 244 LEU B N 1
ATOM 5858 C CA . LEU B 1 244 ? 1.528 18.422 18.172 1 97.19 244 LEU B CA 1
ATOM 5859 C C . LEU B 1 244 ? 1.98 18.078 19.594 1 97.19 244 LEU B C 1
ATOM 5861 O O . LEU B 1 244 ? 1.458 17.156 20.219 1 97.19 244 LEU B O 1
ATOM 5865 N N . ALA B 1 245 ? 2.949 18.812 20.078 1 95.56 245 ALA B N 1
ATOM 5866 C CA . ALA B 1 245 ? 3.508 18.531 21.391 1 95.56 245 ALA B CA 1
ATOM 5867 C C . ALA B 1 245 ? 2.59 19.047 22.5 1 95.56 245 ALA B C 1
ATOM 5869 O O . ALA B 1 245 ? 2.613 18.531 23.625 1 95.56 245 ALA B O 1
ATOM 5870 N N . SER B 1 246 ? 1.82 20.062 22.188 1 96.88 246 SER B N 1
ATOM 5871 C CA . SER B 1 246 ? 0.976 20.703 23.172 1 96.88 246 SER B CA 1
ATOM 5872 C C . SER B 1 246 ? -0.047 19.734 23.766 1 96.88 246 SER B C 1
ATOM 5874 O O . SER B 1 246 ? -0.55 18.859 23.047 1 96.88 246 SER B O 1
ATOM 5876 N N . SER B 1 247 ? -0.375 19.922 25 1 94.5 247 SER B N 1
ATOM 5877 C CA . SER B 1 247 ? -1.349 19.062 25.672 1 94.5 247 SER B CA 1
ATOM 5878 C C . SER B 1 247 ? -2.768 19.594 25.484 1 94.5 247 SER B C 1
ATOM 5880 O O . SER B 1 247 ? -3.713 19.078 26.078 1 94.5 247 SER B O 1
ATOM 5882 N N . TYR B 1 248 ? -2.928 20.625 24.75 1 97.25 248 TYR B N 1
ATOM 5883 C CA . TYR B 1 248 ? -4.262 21.141 24.453 1 97.25 248 TYR B CA 1
ATOM 5884 C C . TYR B 1 248 ? -4.914 20.375 23.312 1 97.25 248 TYR B C 1
ATOM 5886 O O . TYR B 1 248 ? -4.246 20.016 22.344 1 97.25 248 TYR B O 1
ATOM 5894 N N . GLU B 1 249 ? -6.191 20.109 23.469 1 97.56 249 GLU B N 1
ATOM 5895 C CA . GLU B 1 249 ? -6.953 19.422 22.438 1 97.56 249 GLU B CA 1
ATOM 5896 C C . GLU B 1 249 ? -7.125 20.297 21.203 1 97.56 249 GLU B C 1
ATOM 5898 O O . GLU B 1 249 ? -6.781 19.875 20.094 1 97.56 249 GLU B O 1
ATOM 5903 N N . LYS B 1 250 ? -7.715 21.469 21.438 1 98.69 250 LYS B N 1
ATOM 5904 C CA . LYS B 1 250 ? -7.785 22.516 20.422 1 98.69 250 LYS B CA 1
ATOM 5905 C C . LYS B 1 250 ? -6.672 23.547 20.594 1 98.69 250 LYS B C 1
ATOM 5907 O O . LYS B 1 250 ? -6.5 24.094 21.688 1 98.69 250 LYS B O 1
ATOM 5912 N N . VAL B 1 251 ? -5.93 23.734 19.531 1 98.81 251 VAL B N 1
ATOM 5913 C CA . VAL B 1 251 ? -4.746 24.578 19.625 1 98.81 251 VAL B CA 1
ATOM 5914 C C . VAL B 1 251 ? -4.945 25.828 18.766 1 98.81 251 VAL B C 1
ATOM 5916 O O . VAL B 1 251 ? -5.305 25.719 17.578 1 98.81 251 VAL B O 1
ATOM 5919 N N . ILE B 1 252 ? -4.758 26.969 19.344 1 98.94 252 ILE B N 1
ATOM 5920 C CA . ILE B 1 252 ? -4.562 28.219 18.625 1 98.94 252 ILE B CA 1
ATOM 5921 C C . ILE B 1 252 ? -3.074 28.562 18.562 1 98.94 252 ILE B C 1
ATOM 5923 O O . ILE B 1 252 ? -2.508 29.062 19.547 1 98.94 252 ILE B O 1
ATOM 5927 N N . LEU B 1 253 ? -2.508 28.266 17.453 1 98.88 253 LEU B N 1
ATOM 5928 C CA . LEU B 1 253 ? -1.085 28.531 17.25 1 98.88 253 LEU B CA 1
ATOM 5929 C C . LEU B 1 253 ? -0.847 29.953 16.766 1 98.88 253 LEU B C 1
ATOM 5931 O O . LEU B 1 253 ? -1.424 30.359 15.758 1 98.88 253 LEU B O 1
ATOM 5935 N N . LEU B 1 254 ? 0.068 30.703 17.484 1 98.75 254 LEU B N 1
ATOM 5936 C CA . LEU B 1 254 ? 0.284 32.094 17.156 1 98.75 254 LEU B CA 1
ATOM 5937 C C . LEU B 1 254 ? 1.769 32.406 16.969 1 98.75 254 LEU B C 1
ATOM 5939 O O . LEU B 1 254 ? 2.594 31.984 17.797 1 98.75 254 LEU B O 1
ATOM 5943 N N . ASP B 1 255 ? 2.035 33.156 15.93 1 98 255 ASP B N 1
ATOM 5944 C CA . ASP B 1 255 ? 3.34 33.812 15.891 1 98 255 ASP B CA 1
ATOM 5945 C C . ASP B 1 255 ? 3.475 34.812 17.031 1 98 255 ASP B C 1
ATOM 5947 O O . ASP B 1 255 ? 2.477 35.375 17.5 1 98 255 ASP B O 1
ATOM 5951 N N . ALA B 1 256 ? 4.672 35.094 17.359 1 97.88 256 ALA B N 1
ATOM 5952 C CA . ALA B 1 256 ? 4.945 36 18.469 1 97.88 256 ALA B CA 1
ATOM 5953 C C . ALA B 1 256 ? 4.449 37.406 18.141 1 97.88 256 ALA B C 1
ATOM 5955 O O . ALA B 1 256 ? 4.086 38.156 19.047 1 97.88 256 ALA B O 1
ATOM 5956 N N . ASP B 1 257 ? 4.391 37.812 16.891 1 97.56 257 ASP B N 1
ATOM 5957 C CA . ASP B 1 257 ? 4.047 39.188 16.547 1 97.56 257 ASP B CA 1
ATOM 5958 C C . ASP B 1 257 ? 2.598 39.281 16.062 1 97.56 257 ASP B C 1
ATOM 5960 O O . ASP B 1 257 ? 2.238 40.188 15.336 1 97.56 257 ASP B O 1
ATOM 5964 N N . ALA B 1 258 ? 1.759 38.281 16.406 1 98.69 258 ALA B N 1
ATOM 5965 C CA . ALA B 1 258 ? 0.324 38.375 16.141 1 98.69 258 ALA B CA 1
ATOM 5966 C C . ALA B 1 258 ? -0.315 39.469 17.031 1 98.69 258 ALA B C 1
ATOM 5968 O O . ALA B 1 258 ? 0.046 39.594 18.203 1 98.69 258 ALA B O 1
ATOM 5969 N N . VAL B 1 259 ? -1.287 40.219 16.5 1 98.81 259 VAL B N 1
ATOM 5970 C CA . VAL B 1 259 ? -2.025 41.25 17.234 1 98.81 259 VAL B CA 1
ATOM 5971 C C . VAL B 1 259 ? -3.527 41 17.062 1 98.81 259 VAL B C 1
ATOM 5973 O O . VAL B 1 259 ? -4.008 40.781 15.945 1 98.81 259 VAL B O 1
ATOM 5976 N N . PHE B 1 260 ? -4.273 41.125 18.172 1 98.81 260 PHE B N 1
ATOM 5977 C CA . PHE B 1 260 ? -5.695 40.781 18.125 1 98.81 260 PHE B CA 1
ATOM 5978 C C . PHE B 1 260 ? -6.547 42.062 18.297 1 98.81 260 PHE B C 1
ATOM 5980 O O . PHE B 1 260 ? -6.191 42.938 19.047 1 98.81 260 PHE B O 1
ATOM 5987 N N . PHE B 1 261 ? -7.664 42.062 17.578 1 98.56 261 PHE B N 1
ATOM 5988 C CA . PHE B 1 261 ? -8.727 43.031 17.781 1 98.56 261 PHE B CA 1
ATOM 5989 C C . PHE B 1 261 ? -9.812 42.469 18.688 1 98.56 261 PHE B C 1
ATOM 5991 O O . PHE B 1 261 ? -10.578 43.219 19.297 1 98.56 261 PHE B O 1
ATOM 5998 N N . GLN B 1 262 ? -9.898 41.156 18.609 1 98.06 262 GLN B N 1
ATOM 5999 C CA . GLN B 1 262 ? -10.883 40.438 19.406 1 98.06 262 GLN B CA 1
ATOM 6000 C C . GLN B 1 262 ? -10.219 39.375 20.281 1 98.06 262 GLN B C 1
ATOM 6002 O O . GLN B 1 262 ? -9.07 39 20.031 1 98.06 262 GLN B O 1
ATOM 6007 N N . ASP B 1 263 ? -10.984 38.938 21.297 1 97.94 263 ASP B N 1
ATOM 6008 C CA . ASP B 1 263 ? -10.5 37.844 22.109 1 97.94 263 ASP B CA 1
ATOM 6009 C C . ASP B 1 263 ? -10.273 36.594 21.25 1 97.94 263 ASP B C 1
ATOM 6011 O O . ASP B 1 263 ? -11.133 36.219 20.453 1 97.94 263 ASP B O 1
ATOM 6015 N N . PRO B 1 264 ? -9.141 35.938 21.469 1 98.31 264 PRO B N 1
ATOM 6016 C CA . PRO B 1 264 ? -8.836 34.75 20.656 1 98.31 264 PRO B CA 1
ATOM 6017 C C . PRO B 1 264 ? -9.891 33.656 20.781 1 98.31 264 PRO B C 1
ATOM 6019 O O . PRO B 1 264 ? -9.977 32.781 19.922 1 98.31 264 PRO B O 1
ATOM 6022 N N . GLN B 1 265 ? -10.703 33.688 21.797 1 97.69 265 GLN B N 1
ATOM 6023 C CA . GLN B 1 265 ? -11.789 32.719 21.938 1 97.69 265 GLN B CA 1
ATOM 6024 C C . GLN B 1 265 ? -12.719 32.75 20.734 1 97.69 265 GLN B C 1
ATOM 6026 O O . GLN B 1 265 ? -13.352 31.734 20.406 1 97.69 265 GLN B O 1
ATOM 6031 N N . ARG B 1 266 ? -12.742 33.844 20.109 1 97.81 266 ARG B N 1
ATOM 6032 C CA . ARG B 1 266 ? -13.594 34 18.938 1 97.81 266 ARG B CA 1
ATOM 6033 C C . ARG B 1 266 ? -13.172 33.062 17.812 1 97.81 266 ARG B C 1
ATOM 6035 O O . ARG B 1 266 ? -13.992 32.656 16.984 1 97.81 266 ARG B O 1
ATOM 6042 N N . LEU B 1 267 ? -12 32.688 17.781 1 98.62 267 LEU B N 1
ATOM 6043 C CA . LEU B 1 267 ? -11.484 31.766 16.766 1 98.62 267 LEU B CA 1
ATOM 6044 C C . LEU B 1 267 ? -12.141 30.391 16.906 1 98.62 267 LEU B C 1
ATOM 6046 O O . LEU B 1 267 ? -12.445 29.75 15.906 1 98.62 267 LEU B O 1
ATOM 6050 N N . LEU B 1 268 ? -12.414 29.938 18.125 1 98.31 268 LEU B N 1
ATOM 6051 C CA . LEU B 1 268 ? -13.016 28.641 18.406 1 98.31 268 LEU B CA 1
ATOM 6052 C C . LEU B 1 268 ? -14.508 28.656 18.094 1 98.31 268 LEU B C 1
ATOM 6054 O O . LEU B 1 268 ? -15.133 27.594 18 1 98.31 268 LEU B O 1
ATOM 6058 N N . GLN B 1 269 ? -14.992 29.859 17.875 1 97.44 269 GLN B N 1
ATOM 6059 C CA . GLN B 1 269 ? -16.422 30 17.625 1 97.44 269 GLN B CA 1
ATOM 6060 C C . GLN B 1 269 ? -16.719 30.141 16.141 1 97.44 269 GLN B C 1
ATOM 6062 O O . GLN B 1 269 ? -17.875 30.203 15.734 1 97.44 269 GLN B O 1
ATOM 6067 N N . GLN B 1 270 ? -15.695 30.188 15.367 1 97.75 270 GLN B N 1
ATOM 6068 C CA . GLN B 1 270 ? -15.914 30.281 13.93 1 97.75 270 GLN B CA 1
ATOM 6069 C C . GLN B 1 270 ? -16.562 29.016 13.383 1 97.75 270 GLN B C 1
ATOM 6071 O O . GLN B 1 270 ? -16.156 27.906 13.727 1 97.75 270 GLN B O 1
ATOM 6076 N N . ASP B 1 271 ? -17.547 29.125 12.523 1 97.81 271 ASP B N 1
ATOM 6077 C CA . ASP B 1 271 ? -18.281 28 11.953 1 97.81 271 ASP B CA 1
ATOM 6078 C C . ASP B 1 271 ? -17.359 27.094 11.141 1 97.81 271 ASP B C 1
ATOM 6080 O O . ASP B 1 271 ? -17.422 25.859 11.25 1 97.81 271 ASP B O 1
ATOM 6084 N N . ARG B 1 272 ? -16.562 27.641 10.391 1 97.12 272 ARG B N 1
ATOM 6085 C CA . ARG B 1 272 ? -15.68 26.875 9.523 1 97.12 272 ARG B CA 1
ATOM 6086 C C . ARG B 1 272 ? -14.727 26 10.336 1 97.12 272 ARG B C 1
ATOM 6088 O O . ARG B 1 272 ? -14.414 24.875 9.938 1 97.12 272 ARG B O 1
ATOM 6095 N N . PHE B 1 273 ? -14.305 26.547 11.461 1 98.38 273 PHE B N 1
ATOM 6096 C CA . PHE B 1 273 ? -13.484 25.734 12.359 1 98.38 273 PHE B CA 1
ATOM 6097 C C . PHE B 1 273 ? -14.289 24.578 12.938 1 98.38 273 PHE B C 1
ATOM 6099 O O . PHE B 1 273 ? -13.82 23.438 12.961 1 98.38 273 PHE B O 1
ATOM 6106 N N . ASN B 1 274 ? -15.383 24.906 13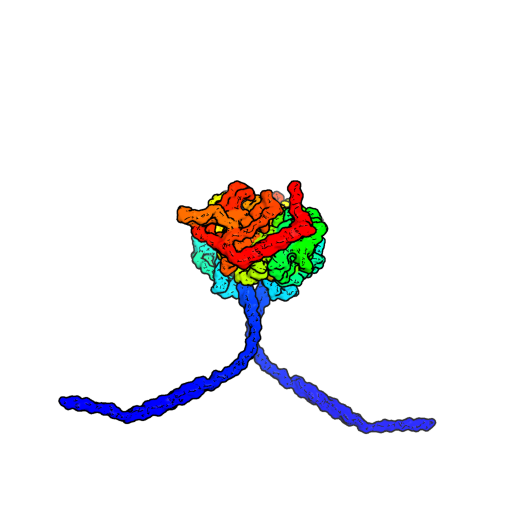.375 1 98.31 274 ASN B N 1
ATOM 6107 C CA . ASN B 1 274 ? -16.203 23.891 14.023 1 98.31 274 ASN B CA 1
ATOM 6108 C C . ASN B 1 274 ? -16.625 22.797 13.047 1 98.31 274 ASN B C 1
ATOM 6110 O O . ASN B 1 274 ? -16.781 21.641 13.445 1 98.31 274 ASN B O 1
ATOM 6114 N N . GLU B 1 275 ? -16.688 23.172 11.836 1 98 275 GLU B N 1
ATOM 6115 C CA . GLU B 1 275 ? -17.078 22.203 10.812 1 98 275 GLU B CA 1
ATOM 6116 C C . GLU B 1 275 ? -15.938 21.25 10.484 1 98 275 GLU B C 1
ATOM 6118 O O . GLU B 1 275 ? -16.156 20.047 10.297 1 98 275 GLU B O 1
ATOM 6123 N N . THR B 1 276 ? -14.711 21.734 10.438 1 98.56 276 THR B N 1
ATOM 6124 C CA . THR B 1 276 ? -13.641 20.938 9.844 1 98.56 276 THR B CA 1
ATOM 6125 C C . THR B 1 276 ? -12.57 20.609 10.875 1 98.56 276 THR B C 1
ATOM 6127 O O . THR B 1 276 ? -11.773 19.688 10.68 1 98.56 276 THR B O 1
ATOM 6130 N N . GLY B 1 277 ? -12.516 21.422 11.938 1 98.75 277 GLY B N 1
ATOM 6131 C CA . GLY B 1 277 ? -11.469 21.266 12.938 1 98.75 277 GLY B CA 1
ATOM 6132 C C . GLY B 1 277 ? -10.188 21.984 12.57 1 98.75 277 GLY B C 1
ATOM 6133 O O . GLY B 1 277 ? -9.195 21.891 13.297 1 98.75 277 GLY B O 1
ATOM 6134 N N . VAL B 1 278 ? -10.188 22.625 11.422 1 98.88 278 VAL B N 1
ATOM 6135 C CA . VAL B 1 278 ? -9.016 23.375 10.969 1 98.88 278 VAL B CA 1
ATOM 6136 C C . VAL B 1 278 ? -9.438 24.734 10.445 1 98.88 278 VAL B C 1
ATOM 6138 O O . VAL B 1 278 ? -10.344 24.844 9.609 1 98.88 278 VAL B O 1
ATOM 6141 N N . LEU B 1 279 ? -8.812 25.766 10.938 1 98.88 279 LEU B N 1
ATOM 6142 C CA . LEU B 1 279 ? -8.984 27.109 10.406 1 98.88 279 LEU B CA 1
ATOM 6143 C C . LEU B 1 279 ? -7.637 27.734 10.031 1 98.88 279 LEU B C 1
ATOM 6145 O O . LEU B 1 279 ? -6.789 27.953 10.906 1 98.88 279 LEU B O 1
ATOM 6149 N N . LEU B 1 280 ? -7.48 27.906 8.75 1 98.81 280 LEU B N 1
ATOM 6150 C CA . LEU B 1 280 ? -6.309 28.578 8.188 1 98.81 280 LEU B CA 1
ATOM 6151 C C . LEU B 1 280 ? -6.668 29.953 7.652 1 98.81 280 LEU B C 1
ATOM 6153 O O . LEU B 1 280 ? -7.848 30.281 7.488 1 98.81 280 LEU B O 1
ATOM 6157 N N . PHE B 1 281 ? -5.688 30.766 7.422 1 98.69 281 PHE B N 1
ATOM 6158 C CA . PHE B 1 281 ? -5.879 32.125 6.895 1 98.69 281 PHE B CA 1
ATOM 6159 C C . PHE B 1 281 ? -5.074 32.312 5.613 1 98.69 281 PHE B C 1
ATOM 6161 O O . PHE B 1 281 ? -3.96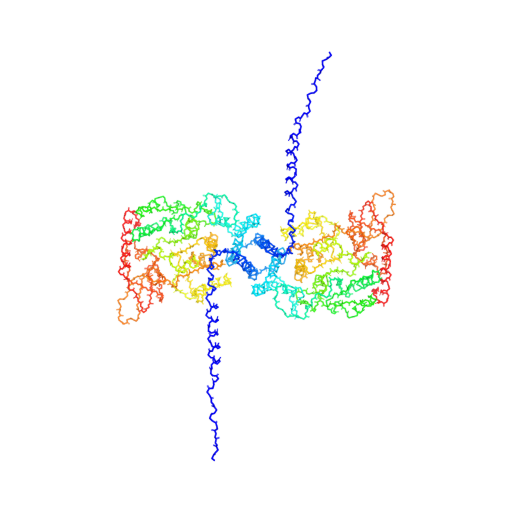5 31.781 5.484 1 98.69 281 PHE B O 1
ATOM 6168 N N . HIS B 1 282 ? -5.629 33.094 4.73 1 98.12 282 HIS B N 1
ATOM 6169 C CA . HIS B 1 282 ? -4.996 33.312 3.439 1 98.12 282 HIS B CA 1
ATOM 6170 C C . HIS B 1 282 ? -3.934 34.406 3.537 1 98.12 282 HIS B C 1
ATOM 6172 O O . HIS B 1 282 ? -4.082 35.344 4.309 1 98.12 282 HIS B O 1
ATOM 6178 N N . ASP B 1 283 ? -2.984 34.281 2.727 1 97.5 283 ASP B N 1
ATOM 6179 C CA . ASP B 1 283 ? -2.01 35.344 2.514 1 97.5 283 ASP B CA 1
ATOM 6180 C C . ASP B 1 283 ? -2.561 36.406 1.568 1 97.5 283 ASP B C 1
ATOM 6182 O O . ASP B 1 283 ? -3.76 36.438 1.284 1 97.5 283 ASP B O 1
ATOM 6186 N N . ARG B 1 284 ? -1.722 37.344 1.172 1 97.06 284 ARG B N 1
ATOM 6187 C CA . ARG B 1 284 ? -2.029 38.375 0.18 1 97.06 284 ARG B CA 1
ATOM 6188 C C . ARG B 1 284 ? -2.182 37.75 -1.209 1 97.06 284 ARG B C 1
ATOM 6190 O O . ARG B 1 284 ? -1.461 36.812 -1.566 1 97.06 284 ARG B O 1
ATOM 6197 N N . LEU B 1 285 ? -3.053 38.281 -1.87 1 96.12 285 LEU B N 1
ATOM 6198 C CA . LEU B 1 285 ? -3.162 37.875 -3.27 1 96.12 285 LEU B CA 1
ATOM 6199 C C . LEU B 1 285 ? -2.199 38.656 -4.141 1 96.12 285 LEU B C 1
ATOM 6201 O O . LEU B 1 285 ? -2.49 39.812 -4.512 1 96.12 285 LEU B O 1
ATOM 6205 N N . LEU B 1 286 ? -1.104 38.031 -4.551 1 95.31 286 LEU B N 1
ATOM 6206 C CA . LEU B 1 286 ? -0.057 38.75 -5.285 1 95.31 286 LEU B CA 1
ATOM 6207 C C . LEU B 1 286 ? 0.554 37.844 -6.352 1 95.31 286 LEU B C 1
ATOM 6209 O O . LEU B 1 286 ? 0.428 36.625 -6.285 1 95.31 286 LEU B O 1
ATOM 6213 N N . TRP B 1 287 ? 1.101 38.406 -7.355 1 94.88 287 TRP B N 1
ATOM 6214 C CA . TRP B 1 287 ? 2.035 37.844 -8.312 1 94.88 287 TRP B CA 1
ATOM 6215 C C . TRP B 1 287 ? 1.393 36.688 -9.07 1 94.88 287 TRP B C 1
ATOM 6217 O O . TRP B 1 287 ? 1.946 35.594 -9.117 1 94.88 287 TRP B O 1
ATOM 6227 N N . LYS B 1 288 ? 0.335 36.875 -9.648 1 95.62 288 LYS B N 1
ATOM 6228 C CA . LYS B 1 288 ? -0.317 35.875 -10.508 1 95.62 288 LYS B CA 1
ATOM 6229 C C . LYS B 1 288 ? 0.647 35.344 -11.562 1 95.62 288 LYS B C 1
ATOM 6231 O O . LYS B 1 288 ? 1.334 36.125 -12.234 1 95.62 288 LYS B O 1
ATOM 6236 N N . ASN B 1 289 ? 0.837 34.031 -11.656 1 96.81 289 ASN B N 1
ATOM 6237 C CA . ASN B 1 289 ? 1.691 33.312 -12.594 1 96.81 289 ASN B CA 1
ATOM 6238 C C . ASN B 1 289 ? 3.17 33.562 -12.305 1 96.81 289 ASN B C 1
ATOM 6240 O O . ASN B 1 289 ? 4.02 33.344 -13.172 1 96.81 289 ASN B O 1
ATOM 6244 N N . GLY B 1 290 ? 3.428 34.031 -11.141 1 95.56 290 GLY B N 1
ATOM 6245 C CA . GLY B 1 290 ? 4.793 34.406 -10.805 1 95.56 290 GLY B CA 1
ATOM 6246 C C . GLY B 1 290 ? 5.688 33.188 -10.523 1 95.56 290 GLY B C 1
ATOM 6247 O O . GLY B 1 290 ? 6.91 33.281 -10.641 1 95.56 290 GLY B O 1
ATOM 6248 N N . PHE B 1 291 ? 5.113 32.031 -10.172 1 96.31 291 PHE B N 1
ATOM 6249 C CA . PHE B 1 291 ? 5.879 30.859 -9.805 1 96.31 291 PHE B CA 1
ATOM 6250 C C . PHE B 1 291 ? 5.312 29.609 -10.484 1 96.31 291 PHE B C 1
ATOM 6252 O O . PHE B 1 291 ? 4.797 28.719 -9.812 1 96.31 291 PHE B O 1
ATOM 6259 N N . PRO B 1 292 ? 5.508 29.453 -11.727 1 96.12 292 PRO B N 1
ATOM 6260 C CA . PRO B 1 292 ? 4.863 28.375 -12.484 1 96.12 292 PRO B CA 1
ATOM 6261 C C . PRO B 1 292 ? 5.344 26.984 -12.062 1 96.12 292 PRO B C 1
ATOM 6263 O O . PRO B 1 292 ? 4.543 26.062 -11.961 1 96.12 292 PRO B O 1
ATOM 6266 N N . ASP B 1 293 ? 6.641 26.859 -11.781 1 96.06 293 ASP B N 1
ATOM 6267 C CA . ASP B 1 293 ? 7.188 25.562 -11.406 1 96.06 293 ASP B CA 1
ATOM 6268 C C . ASP B 1 293 ? 6.586 25.078 -10.094 1 96.06 293 ASP B C 1
ATOM 6270 O O . ASP B 1 293 ? 6.277 23.891 -9.953 1 96.06 293 ASP B O 1
ATOM 6274 N N . ARG B 1 294 ? 6.43 25.938 -9.172 1 96.25 294 ARG B N 1
ATOM 6275 C CA . ARG B 1 294 ? 5.812 25.609 -7.887 1 96.25 294 ARG B CA 1
ATOM 6276 C C . ARG B 1 294 ? 4.367 25.156 -8.07 1 96.25 294 ARG B C 1
ATOM 6278 O O . ARG B 1 294 ? 3.949 24.141 -7.5 1 96.25 294 ARG B O 1
ATOM 6285 N N . GLN B 1 295 ? 3.695 25.859 -8.891 1 96.19 295 GLN B N 1
ATOM 6286 C CA . GLN B 1 295 ? 2.289 25.547 -9.133 1 96.19 295 GLN B CA 1
ATOM 6287 C C . GLN B 1 295 ? 2.131 24.203 -9.828 1 96.19 295 GLN B C 1
ATOM 6289 O O . GLN B 1 295 ? 1.252 23.406 -9.477 1 96.19 295 GLN B O 1
ATOM 6294 N N . ASP B 1 296 ? 2.971 24 -10.789 1 97.62 296 ASP B N 1
ATOM 6295 C CA . ASP B 1 296 ? 2.945 22.719 -11.477 1 97.62 296 ASP B CA 1
ATOM 6296 C C . ASP B 1 296 ? 3.232 21.562 -10.508 1 97.62 296 ASP B C 1
ATOM 6298 O O . ASP B 1 296 ? 2.607 20.516 -10.586 1 97.62 296 ASP B O 1
ATOM 6302 N N . TRP B 1 297 ? 4.172 21.766 -9.617 1 97.69 297 TRP B N 1
ATOM 6303 C CA . TRP B 1 297 ? 4.527 20.75 -8.625 1 97.69 297 TRP B CA 1
ATOM 6304 C C . TRP B 1 297 ? 3.355 20.469 -7.695 1 97.69 297 TRP B C 1
ATOM 6306 O O . TRP B 1 297 ? 3.082 19.312 -7.367 1 97.69 297 TRP B O 1
ATOM 6316 N N . TRP B 1 298 ? 2.617 21.531 -7.281 1 97.5 298 TRP B N 1
ATOM 6317 C CA . TRP B 1 298 ? 1.437 21.328 -6.445 1 97.5 298 TRP B CA 1
ATOM 6318 C C . TRP B 1 298 ? 0.407 20.453 -7.156 1 97.5 298 TRP B C 1
ATOM 6320 O O . TRP B 1 298 ? -0.144 19.531 -6.559 1 97.5 298 TRP B O 1
ATOM 6330 N N . HIS B 1 299 ? 0.209 20.734 -8.422 1 97.69 299 HIS B N 1
ATOM 6331 C CA . HIS B 1 299 ? -0.803 20 -9.18 1 97.69 299 HIS B CA 1
ATOM 6332 C C . HIS B 1 299 ? -0.378 18.562 -9.438 1 97.69 299 HIS B C 1
ATOM 6334 O O . HIS B 1 299 ? -1.223 17.672 -9.523 1 97.69 299 HIS B O 1
ATOM 6340 N N . ASP B 1 300 ? 0.884 18.391 -9.539 1 97.62 300 ASP B N 1
ATOM 6341 C CA . ASP B 1 300 ? 1.414 17.031 -9.711 1 97.62 300 ASP B CA 1
ATOM 6342 C C . ASP B 1 300 ? 1.256 16.219 -8.438 1 97.62 300 ASP B C 1
ATOM 6344 O O . ASP B 1 300 ? 0.958 15.016 -8.492 1 97.62 300 ASP B O 1
ATOM 6348 N N . GLN B 1 301 ? 1.448 16.828 -7.25 1 97.75 301 GLN B N 1
ATOM 6349 C CA . GLN B 1 301 ? 1.448 16.125 -5.965 1 97.75 301 GLN B CA 1
ATOM 6350 C C . GLN B 1 301 ? 0.026 15.914 -5.453 1 97.75 301 GLN B C 1
ATOM 6352 O O . GLN B 1 301 ? -0.257 14.922 -4.781 1 97.75 301 GLN B O 1
ATOM 6357 N N . ILE B 1 302 ? -0.841 16.844 -5.773 1 98.06 302 ILE B N 1
ATOM 6358 C CA . ILE B 1 302 ? -2.232 16.734 -5.352 1 98.06 302 ILE B CA 1
ATOM 6359 C C . ILE B 1 302 ? -3.088 16.234 -6.52 1 98.06 302 ILE B C 1
ATOM 6361 O O . ILE B 1 302 ? -3.625 17.047 -7.285 1 98.06 302 ILE B O 1
ATOM 6365 N N . LYS B 1 303 ? -3.373 14.969 -6.602 1 97.19 303 LYS B N 1
ATOM 6366 C CA . LYS B 1 303 ? -4.008 14.344 -7.762 1 97.19 303 LYS B CA 1
ATOM 6367 C C . LYS B 1 303 ? -5.531 14.406 -7.648 1 97.19 303 LYS B C 1
ATOM 6369 O O . LYS B 1 303 ? -6.234 14.312 -8.656 1 97.19 303 LYS B O 1
ATOM 6374 N N . HIS B 1 304 ? -6.02 14.531 -6.477 1 97 304 HIS B N 1
ATOM 6375 C CA . HIS B 1 304 ? -7.453 14.594 -6.215 1 97 304 HIS B CA 1
ATOM 6376 C C . HIS B 1 304 ? -7.805 15.781 -5.332 1 97 304 HIS B C 1
ATOM 6378 O O . HIS B 1 304 ? -8.086 15.617 -4.141 1 97 304 HIS B O 1
ATOM 6384 N N . PRO B 1 305 ? -7.887 16.969 -5.863 1 97.81 305 PRO B N 1
ATOM 6385 C CA . PRO B 1 305 ? -8.156 18.172 -5.078 1 97.81 305 PRO B CA 1
ATOM 6386 C C . PRO B 1 305 ? -9.516 18.141 -4.395 1 97.81 305 PRO B C 1
ATOM 6388 O O . PRO B 1 305 ? -10.492 17.656 -4.977 1 97.81 305 PRO B O 1
ATOM 6391 N N . SER B 1 306 ? -9.594 18.641 -3.215 1 97.75 306 SER B N 1
ATOM 6392 C CA . SER B 1 306 ? -10.836 18.734 -2.451 1 97.75 306 SER B CA 1
ATOM 6393 C C . SER B 1 306 ? -11.672 19.922 -2.889 1 97.75 306 SER B C 1
ATOM 6395 O O . SER B 1 306 ? -11.18 20.812 -3.594 1 97.75 306 SER B O 1
ATOM 6397 N N . PRO B 1 307 ? -12.922 19.938 -2.404 1 96.38 307 PRO B N 1
ATOM 6398 C CA . PRO B 1 307 ? -13.727 21.141 -2.664 1 96.38 307 PRO B CA 1
ATOM 6399 C C . PRO B 1 307 ? -13.125 22.406 -2.057 1 96.38 307 PRO B C 1
ATOM 6401 O O . PRO B 1 307 ? -13.297 23.484 -2.604 1 96.38 307 PRO B O 1
ATOM 6404 N N . GLU B 1 308 ? -12.391 22.281 -1.021 1 97.25 308 GLU B N 1
ATOM 6405 C CA . GLU B 1 308 ? -11.812 23.453 -0.363 1 97.25 308 GLU B CA 1
ATOM 6406 C C . GLU B 1 308 ? -10.734 24.094 -1.232 1 97.25 308 GLU B C 1
ATOM 6408 O O . GLU B 1 308 ? -10.711 25.312 -1.396 1 97.25 308 GLU B O 1
ATOM 6413 N N . ILE B 1 309 ? -9.82 23.266 -1.795 1 96.69 309 ILE B N 1
ATOM 6414 C CA . ILE B 1 309 ? -8.734 23.859 -2.57 1 96.69 309 ILE B CA 1
ATOM 6415 C C . ILE B 1 309 ? -9.266 24.359 -3.91 1 96.69 309 ILE B C 1
ATOM 6417 O O . ILE B 1 309 ? -8.664 25.234 -4.531 1 96.69 309 ILE B O 1
ATOM 6421 N N . ASP B 1 310 ? -10.398 23.844 -4.324 1 96.62 310 ASP B N 1
ATOM 6422 C CA . ASP B 1 310 ? -11.023 24.297 -5.562 1 96.62 310 ASP B CA 1
ATOM 6423 C C . ASP B 1 310 ? -11.469 25.75 -5.445 1 96.62 310 ASP B C 1
ATOM 6425 O O . ASP B 1 310 ? -11.703 26.422 -6.457 1 96.62 310 ASP B O 1
ATOM 6429 N N . LYS B 1 311 ? -11.586 26.25 -4.273 1 96 311 LYS B N 1
ATOM 6430 C CA . LYS B 1 311 ? -11.961 27.641 -4.023 1 96 311 LYS B CA 1
ATOM 6431 C C . LYS B 1 311 ? -10.742 28.562 -4.062 1 96 311 LYS B C 1
ATOM 6433 O O . LYS B 1 311 ? -10.875 29.781 -4.152 1 96 311 LYS B O 1
ATOM 6438 N N . SER B 1 312 ? -9.57 28 -3.969 1 97.06 312 SER B N 1
ATOM 6439 C CA . SER B 1 312 ? -8.32 28.75 -3.855 1 97.06 312 SER B CA 1
ATOM 6440 C C . SER B 1 312 ? -7.949 29.406 -5.18 1 97.06 312 SER B C 1
ATOM 6442 O O . SER B 1 312 ? -7.805 28.719 -6.199 1 97.06 312 SER B O 1
ATOM 6444 N N . LEU B 1 313 ? -7.684 30.719 -5.227 1 97.38 313 LEU B N 1
ATOM 6445 C CA . LEU B 1 313 ? -7.23 31.422 -6.418 1 97.38 313 LEU B CA 1
ATOM 6446 C C . LEU B 1 313 ? -5.766 31.109 -6.711 1 97.38 313 LEU B C 1
ATOM 6448 O O . LEU B 1 313 ? -5.316 31.234 -7.852 1 97.38 313 LEU B O 1
ATOM 6452 N N . VAL B 1 314 ? -5.102 30.719 -5.703 1 96.75 314 VAL B N 1
ATOM 6453 C CA . VAL B 1 314 ? -3.721 30.281 -5.883 1 96.75 314 VAL B CA 1
ATOM 6454 C C . VAL B 1 314 ? -3.689 28.969 -6.672 1 96.75 314 VAL B C 1
ATOM 6456 O O . VAL B 1 314 ? -2.842 28.781 -7.551 1 96.75 314 VAL B O 1
ATOM 6459 N N . TRP B 1 315 ? -4.59 28.141 -6.41 1 97.38 315 TRP B N 1
ATOM 6460 C CA . TRP B 1 315 ? -4.703 26.844 -7.07 1 97.38 315 TRP B CA 1
ATOM 6461 C C . TRP B 1 315 ? -5.312 27 -8.461 1 97.38 315 TRP B C 1
ATOM 6463 O O . TRP B 1 315 ? -4.801 26.438 -9.43 1 97.38 315 TRP B O 1
ATOM 6473 N N . THR B 1 316 ? -6.355 27.812 -8.625 1 97.75 316 THR B N 1
ATOM 6474 C CA . THR B 1 316 ? -7.148 27.828 -9.844 1 97.75 316 THR B CA 1
ATOM 6475 C C . THR B 1 316 ? -6.633 28.906 -10.805 1 97.75 316 THR B C 1
ATOM 6477 O O . THR B 1 316 ? -6.781 28.766 -12.023 1 97.75 316 THR B O 1
ATOM 6480 N N . GLU B 1 317 ? -5.996 30.016 -10.227 1 97.44 317 GLU B N 1
ATOM 6481 C CA . GLU B 1 317 ? -5.602 31.125 -11.078 1 97.44 317 GLU B CA 1
ATOM 6482 C C . GLU B 1 317 ? -4.102 31.391 -10.992 1 97.44 317 GLU B C 1
ATOM 6484 O O . GLU B 1 317 ? -3.588 32.312 -11.617 1 97.44 317 GLU B O 1
ATOM 6489 N N . ARG B 1 318 ? -3.383 30.656 -10.172 1 97.38 318 ARG B N 1
ATOM 6490 C CA . ARG B 1 318 ? -1.926 30.609 -10.117 1 97.38 318 ARG B CA 1
ATOM 6491 C C . ARG B 1 318 ? -1.372 31.859 -9.445 1 97.38 318 ARG B C 1
ATOM 6493 O O . ARG B 1 318 ? -0.371 32.438 -9.891 1 97.38 318 ARG B O 1
ATOM 6500 N N . TYR B 1 319 ? -2.098 32.406 -8.453 1 96.88 319 TYR B N 1
ATOM 6501 C CA . TYR B 1 319 ? -1.468 33.344 -7.551 1 96.88 319 TYR B CA 1
ATOM 6502 C C . TYR B 1 319 ? -0.35 32.688 -6.75 1 96.88 319 TYR B C 1
ATOM 6504 O O . TYR B 1 319 ? -0.218 31.469 -6.746 1 96.88 319 TYR B O 1
ATOM 6512 N N . SER B 1 320 ? 0.427 33.406 -6.02 1 94.94 320 SER B N 1
ATOM 6513 C CA . SER B 1 320 ? 1.734 32.938 -5.598 1 94.94 320 SER B CA 1
ATOM 6514 C C . SER B 1 320 ? 1.657 32.25 -4.227 1 94.94 320 SER B C 1
ATOM 6516 O O . SER B 1 320 ? 2.338 31.25 -3.979 1 94.94 320 SER B O 1
ATOM 6518 N N . GLU B 1 321 ? 0.945 32.875 -3.289 1 95.38 321 GLU B N 1
ATOM 6519 C CA . GLU B 1 321 ? 0.969 32.406 -1.91 1 95.38 321 GLU B CA 1
ATOM 6520 C C . GLU B 1 321 ? -0.444 32.188 -1.371 1 95.38 321 GLU B C 1
ATOM 6522 O O . GLU B 1 321 ? -1.305 33.062 -1.534 1 95.38 321 GLU B O 1
ATOM 6527 N N . GLU B 1 322 ? -0.598 31.062 -0.666 1 96.94 322 GLU B N 1
ATOM 6528 C CA . GLU B 1 322 ? -1.936 30.688 -0.215 1 96.94 322 GLU B CA 1
ATOM 6529 C C . GLU B 1 322 ? -2.129 31 1.264 1 96.94 322 GLU B C 1
ATOM 6531 O O . GLU B 1 322 ? -3.166 31.547 1.657 1 96.94 322 GLU B O 1
ATOM 6536 N N . GLY B 1 323 ? -1.147 30.672 2.029 1 97.25 323 GLY B N 1
ATOM 6537 C CA . GLY B 1 323 ? -1.427 30.672 3.457 1 97.25 323 GLY B CA 1
ATOM 6538 C C . GLY B 1 323 ? -0.648 31.719 4.223 1 97.25 323 GLY B C 1
ATOM 6539 O O . GLY B 1 323 ? 0.466 32.094 3.834 1 97.25 323 GLY B O 1
ATOM 6540 N N . ASP B 1 324 ? -1.234 32.312 5.246 1 97.62 324 ASP B N 1
ATOM 6541 C CA . ASP B 1 324 ? -0.611 33 6.359 1 97.62 324 ASP B CA 1
ATOM 6542 C C . ASP B 1 324 ? -0.619 32.156 7.625 1 97.62 324 ASP B C 1
ATOM 6544 O O . ASP B 1 324 ? -1.663 31.969 8.258 1 97.62 324 ASP B O 1
ATOM 6548 N N . SER B 1 325 ? 0.575 31.656 8 1 97.38 325 SER B N 1
ATOM 6549 C CA . SER B 1 325 ? 0.639 30.734 9.125 1 97.38 325 SER B CA 1
ATOM 6550 C C . SER B 1 325 ? 0.951 31.469 10.43 1 97.38 325 SER B C 1
ATOM 6552 O O . SER B 1 325 ? 1.427 30.859 11.391 1 97.38 325 SER B O 1
ATOM 6554 N N . GLY B 1 326 ? 0.761 32.781 10.391 1 97.94 326 GLY B N 1
ATOM 6555 C CA . GLY B 1 326 ? 0.886 33.531 11.648 1 97.94 326 GLY B CA 1
ATOM 6556 C C . GLY B 1 326 ? -0.12 33.094 12.695 1 97.94 326 GLY B C 1
ATOM 6557 O O . GLY B 1 326 ? 0.103 33.281 13.891 1 97.94 326 GLY B O 1
ATOM 6558 N N . LEU B 1 327 ? -1.136 32.562 12.234 1 98.62 327 LEU B N 1
ATOM 6559 C CA . LEU B 1 327 ? -2.176 32 13.094 1 98.62 327 LEU B CA 1
ATOM 6560 C C . LEU B 1 327 ? -2.785 30.75 12.453 1 98.62 327 LEU B C 1
ATOM 6562 O O . LEU B 1 327 ? -3.131 30.766 11.273 1 98.62 327 LEU B O 1
ATOM 6566 N N . VAL B 1 328 ? -2.84 29.656 13.203 1 98.75 328 VAL B N 1
ATOM 6567 C CA . VAL B 1 328 ? -3.459 28.391 12.797 1 98.75 328 VAL B CA 1
ATOM 6568 C C . VAL B 1 328 ? -4.305 27.844 13.945 1 98.75 328 VAL B C 1
ATOM 6570 O O . VAL B 1 328 ? -3.873 27.844 15.102 1 98.75 328 VAL B O 1
ATOM 6573 N N . VAL B 1 329 ? -5.523 27.391 13.672 1 98.94 329 VAL B N 1
ATOM 6574 C CA . VAL B 1 329 ? -6.367 26.766 14.68 1 98.94 329 VAL B CA 1
ATOM 6575 C C . VAL B 1 329 ? -6.645 25.312 14.289 1 98.94 329 VAL B C 1
ATOM 6577 O O . VAL B 1 329 ? -7.105 25.047 13.18 1 98.94 329 VAL B O 1
ATOM 6580 N N . VAL B 1 330 ? -6.336 24.359 15.211 1 98.88 330 VAL B N 1
ATOM 6581 C CA . VAL B 1 330 ? -6.52 22.953 14.875 1 98.88 330 VAL B CA 1
ATOM 6582 C C . VAL B 1 330 ? -7.148 22.219 16.062 1 98.88 330 VAL B C 1
ATOM 6584 O O . VAL B 1 330 ? -6.84 22.5 17.219 1 98.88 330 VAL B O 1
ATOM 6587 N N . ASP B 1 331 ? -8.008 21.281 15.789 1 98.75 331 ASP B N 1
ATOM 6588 C CA . ASP B 1 331 ? -8.586 20.344 16.75 1 98.75 331 ASP B CA 1
ATOM 6589 C C . ASP B 1 331 ? -7.945 18.969 16.609 1 98.75 331 ASP B C 1
ATOM 6591 O O . ASP B 1 331 ? -8.367 18.156 15.789 1 98.75 331 ASP B O 1
ATOM 6595 N N . LYS B 1 332 ? -7.047 18.625 17.469 1 98 332 LYS B N 1
ATOM 6596 C CA . LYS B 1 332 ? -6.234 17.406 17.375 1 98 332 LYS B CA 1
ATOM 6597 C C . LYS B 1 332 ? -7.035 16.188 17.781 1 98 332 LYS B C 1
ATOM 6599 O O . LYS B 1 332 ? -6.59 15.047 17.578 1 98 332 LYS B O 1
ATOM 6604 N N . SER B 1 333 ? -8.203 16.375 18.359 1 96.81 333 SER B N 1
ATOM 6605 C CA . SER B 1 333 ? -9.023 15.234 18.734 1 96.81 333 SER B CA 1
ATOM 6606 C C . SER B 1 333 ? -9.594 14.531 17.5 1 96.81 333 SER B C 1
ATOM 6608 O O . SER B 1 333 ? -9.992 13.367 17.578 1 96.81 333 SER B O 1
ATOM 6610 N N . ARG B 1 334 ? -9.641 15.273 16.422 1 97.88 334 ARG B N 1
ATOM 6611 C CA . ARG B 1 334 ? -10.078 14.695 15.156 1 97.88 334 ARG B CA 1
ATOM 6612 C C . ARG B 1 334 ? -8.93 13.953 14.469 1 97.88 334 ARG B C 1
ATOM 6614 O O . ARG B 1 334 ? -7.871 14.531 14.219 1 97.88 334 ARG B O 1
ATOM 6621 N N . LEU B 1 335 ? -9.172 12.727 14.117 1 98.19 335 LEU B N 1
ATOM 6622 C CA . LEU B 1 335 ? -8.094 11.891 13.609 1 98.19 335 LEU B CA 1
ATOM 6623 C C . LEU B 1 335 ? -7.566 12.422 12.281 1 98.19 335 LEU B C 1
ATOM 6625 O O . LEU B 1 335 ? -6.363 12.359 12.016 1 98.19 335 LEU B O 1
ATOM 6629 N N . ASP B 1 336 ? -8.484 12.844 11.383 1 98.5 336 ASP B N 1
ATOM 6630 C CA . ASP B 1 336 ? -8.023 13.375 10.109 1 98.5 336 ASP B CA 1
ATOM 6631 C C . ASP B 1 336 ? -7.141 14.602 10.305 1 98.5 336 ASP B C 1
ATOM 6633 O O . ASP B 1 336 ? -6.117 14.75 9.633 1 98.5 336 ASP B O 1
ATOM 6637 N N . VAL B 1 337 ? -7.43 15.43 11.305 1 98.81 337 VAL B N 1
ATOM 6638 C CA . VAL B 1 337 ? -6.621 16.609 11.609 1 98.81 337 VAL B CA 1
ATOM 6639 C C . VAL B 1 337 ? -5.273 16.172 12.18 1 98.81 337 VAL B C 1
ATOM 6641 O O . VAL B 1 337 ? -4.23 16.688 11.781 1 98.81 337 VAL B O 1
ATOM 6644 N N . LEU B 1 338 ? -5.32 15.227 13.07 1 98.69 338 LEU B N 1
ATOM 6645 C CA . LEU B 1 338 ? -4.09 14.734 13.68 1 98.69 338 LEU B CA 1
ATOM 6646 C C . LEU B 1 338 ? -3.139 14.188 12.625 1 98.69 338 LEU B C 1
ATOM 6648 O O . LEU B 1 338 ? -1.948 14.508 12.625 1 98.69 338 LEU B O 1
ATOM 6652 N N . LEU B 1 339 ? -3.658 13.406 11.734 1 98.88 339 LEU B N 1
ATOM 6653 C CA . LEU B 1 339 ? -2.834 12.797 10.695 1 98.88 339 LEU B CA 1
ATOM 6654 C C . LEU B 1 339 ? -2.344 13.844 9.703 1 98.88 339 LEU B C 1
ATOM 6656 O O . LEU B 1 339 ? -1.236 13.734 9.172 1 98.88 339 LEU B O 1
ATOM 6660 N N . GLY B 1 340 ? -3.191 14.828 9.391 1 98.88 340 GLY B N 1
ATOM 6661 C CA . GLY B 1 340 ? -2.729 15.961 8.602 1 98.88 340 GLY B CA 1
ATOM 6662 C C . GLY B 1 340 ? -1.562 16.688 9.234 1 98.88 340 GLY B C 1
ATOM 6663 O O . GLY B 1 340 ? -0.585 17.016 8.555 1 98.88 340 GLY B O 1
ATOM 6664 N N . LEU B 1 341 ? -1.636 16.875 10.523 1 98.88 341 LEU B N 1
ATOM 6665 C CA . LEU B 1 341 ? -0.568 17.547 11.258 1 98.88 341 LEU B CA 1
ATOM 6666 C C . LEU B 1 341 ? 0.714 16.719 11.227 1 98.88 341 LEU B C 1
ATOM 6668 O O . LEU B 1 341 ? 1.812 17.281 11.141 1 98.88 341 LEU B O 1
ATOM 6672 N N . ILE B 1 342 ? 0.563 15.453 11.312 1 98.75 342 ILE B N 1
ATOM 6673 C CA . ILE B 1 342 ? 1.721 14.57 11.266 1 98.75 342 ILE B CA 1
ATOM 6674 C C . ILE B 1 342 ? 2.404 14.672 9.906 1 98.75 342 ILE B C 1
ATOM 6676 O O . ILE B 1 342 ? 3.633 14.734 9.828 1 98.75 342 ILE B O 1
ATOM 6680 N N . HIS B 1 343 ? 1.621 14.703 8.836 1 98.88 343 HIS B N 1
ATOM 6681 C CA . HIS B 1 343 ? 2.174 14.914 7.5 1 98.88 343 HIS B CA 1
ATOM 6682 C C . HIS B 1 343 ? 2.879 16.266 7.402 1 98.88 343 HIS B C 1
ATOM 6684 O O . HIS B 1 343 ? 3.947 16.359 6.797 1 98.88 343 HIS B O 1
ATOM 6690 N N . ILE B 1 344 ? 2.314 17.266 8.016 1 98.75 344 ILE B N 1
ATOM 6691 C CA . ILE B 1 344 ? 2.906 18.609 8.039 1 98.75 344 ILE B CA 1
ATOM 6692 C C . ILE B 1 344 ? 4.23 18.562 8.797 1 98.75 344 ILE B C 1
ATOM 6694 O O . ILE B 1 344 ? 5.199 19.219 8.406 1 98.75 344 ILE B O 1
ATOM 6698 N N . GLY B 1 345 ? 4.238 17.797 9.906 1 98.31 345 GLY B N 1
ATOM 6699 C CA . GLY B 1 345 ? 5.5 17.594 10.602 1 98.31 345 GLY B CA 1
ATOM 6700 C C . GLY B 1 345 ? 6.574 16.984 9.711 1 98.31 345 GLY B C 1
ATOM 6701 O O . GLY B 1 345 ? 7.723 17.438 9.727 1 98.31 345 GLY B O 1
ATOM 6702 N N . TRP B 1 346 ? 6.238 16.062 8.898 1 98.25 346 TRP B N 1
ATOM 6703 C CA . TRP B 1 346 ? 7.176 15.438 7.961 1 98.25 346 TRP B CA 1
ATOM 6704 C C . TRP B 1 346 ? 7.711 16.469 6.973 1 98.25 346 TRP B C 1
ATOM 6706 O O . TRP B 1 346 ? 8.914 16.516 6.699 1 98.25 346 TRP B O 1
ATOM 6716 N N . GLN B 1 347 ? 6.848 17.375 6.461 1 98.25 347 GLN B N 1
ATOM 6717 C CA . GLN B 1 347 ? 7.242 18.406 5.52 1 98.25 347 GLN B CA 1
ATOM 6718 C C . GLN B 1 347 ? 8.281 19.344 6.129 1 98.25 347 GLN B C 1
ATOM 6720 O O . GLN B 1 347 ? 9.078 19.953 5.41 1 98.25 347 GLN B O 1
ATOM 6725 N N . ASN B 1 348 ? 8.234 19.438 7.426 1 98 348 ASN B N 1
ATOM 6726 C CA . ASN B 1 348 ? 9.078 20.422 8.102 1 98 348 ASN B CA 1
ATOM 6727 C C . ASN B 1 348 ? 10.25 19.75 8.812 1 98 348 ASN B C 1
ATOM 6729 O O . ASN B 1 348 ? 10.953 20.406 9.586 1 98 348 ASN B O 1
ATOM 6733 N N . SER B 1 349 ? 10.445 18.484 8.625 1 96.94 349 SER B N 1
ATOM 6734 C CA . SER B 1 349 ? 11.656 17.812 9.094 1 96.94 349 SER B CA 1
ATOM 6735 C C . SER B 1 349 ? 12.883 18.312 8.352 1 96.94 349 SER B C 1
ATOM 6737 O O . SER B 1 349 ? 12.773 18.891 7.27 1 96.94 349 SER B O 1
ATOM 6739 N N . ASP B 1 350 ? 14 18.109 8.898 1 96.69 350 ASP B N 1
ATOM 6740 C CA . ASP B 1 350 ? 15.234 18.734 8.438 1 96.69 350 ASP B CA 1
ATOM 6741 C C . ASP B 1 350 ? 15.477 18.422 6.957 1 96.69 350 ASP B C 1
ATOM 6743 O O . ASP B 1 350 ? 15.617 19.344 6.148 1 96.69 350 ASP B O 1
ATOM 6747 N N . ARG B 1 351 ? 15.484 17.234 6.574 1 95.44 351 ARG B N 1
ATOM 6748 C CA . ARG B 1 351 ? 15.773 16.844 5.199 1 95.44 351 ARG B CA 1
ATOM 6749 C C . ARG B 1 351 ? 14.711 17.375 4.242 1 95.44 351 ARG B C 1
ATOM 6751 O O . ARG B 1 351 ? 15.039 17.938 3.197 1 95.44 351 ARG B O 1
ATOM 6758 N N . VAL B 1 352 ? 13.5 17.25 4.562 1 97.69 352 VAL B N 1
ATOM 6759 C CA . VAL B 1 352 ? 12.398 17.594 3.67 1 97.69 352 VAL B CA 1
ATOM 6760 C C . VAL B 1 352 ? 12.297 19.109 3.527 1 97.69 352 VAL B C 1
ATOM 6762 O O . VAL B 1 352 ? 12.148 19.625 2.418 1 97.69 352 VAL B O 1
ATOM 6765 N N . ARG B 1 353 ? 12.406 19.875 4.633 1 97 353 ARG B N 1
ATOM 6766 C CA . ARG B 1 353 ? 12.234 21.312 4.547 1 97 353 ARG B CA 1
ATOM 6767 C C . ARG B 1 353 ? 13.367 21.969 3.762 1 97 353 ARG B C 1
ATOM 6769 O O . ARG B 1 353 ? 13.148 22.906 3.004 1 97 353 ARG B O 1
ATOM 6776 N N . ASN B 1 354 ? 14.609 21.406 3.857 1 95.75 354 ASN B N 1
ATOM 6777 C CA . ASN B 1 354 ? 15.766 22 3.197 1 95.75 354 ASN B CA 1
ATOM 6778 C C . ASN B 1 354 ? 15.836 21.609 1.726 1 95.75 354 ASN B C 1
ATOM 6780 O O . ASN B 1 354 ? 16.375 22.359 0.905 1 95.75 354 ASN B O 1
ATOM 6784 N N . GLU B 1 355 ? 15.172 20.531 1.435 1 96.62 355 GLU B N 1
ATOM 6785 C CA . GLU B 1 355 ? 15.227 20.078 0.049 1 96.62 355 GLU B CA 1
ATOM 6786 C C . GLU B 1 355 ? 13.992 20.516 -0.727 1 96.62 355 GLU B C 1
ATOM 6788 O O . GLU B 1 355 ? 14.062 20.766 -1.934 1 96.62 355 GLU B O 1
ATOM 6793 N N . VAL B 1 356 ? 12.891 20.656 -0.026 1 97.75 356 VAL B N 1
ATOM 6794 C CA . VAL B 1 356 ? 11.664 20.828 -0.789 1 97.75 356 VAL B CA 1
ATOM 6795 C C . VAL B 1 356 ? 10.859 22 -0.219 1 97.75 356 VAL B C 1
ATOM 6797 O O . VAL B 1 356 ? 10.789 23.062 -0.831 1 97.75 356 VAL B O 1
ATOM 6800 N N . THR B 1 357 ? 10.359 21.891 1.005 1 96.88 357 THR B N 1
ATOM 6801 C CA . THR B 1 357 ? 9.383 22.828 1.561 1 96.88 357 THR B CA 1
ATOM 6802 C C . THR B 1 357 ? 9.914 24.25 1.544 1 96.88 357 THR B C 1
ATOM 6804 O O . THR B 1 357 ? 9.281 25.156 0.992 1 96.88 357 THR B O 1
ATOM 6807 N N . TYR B 1 358 ? 11.094 24.453 2.072 1 95.75 358 TYR B N 1
ATOM 6808 C CA . TYR B 1 358 ? 11.617 25.812 2.186 1 95.75 358 TYR B CA 1
ATOM 6809 C C . TYR B 1 358 ? 12.297 26.25 0.892 1 95.75 358 TYR B C 1
ATOM 6811 O O . TYR B 1 358 ? 12.516 27.438 0.666 1 95.75 358 TYR B O 1
ATOM 6819 N N . LYS B 1 359 ? 12.609 25.344 0.062 1 94.62 359 LYS B N 1
ATOM 6820 C CA . LYS B 1 359 ? 13.188 25.672 -1.237 1 94.62 359 LYS B CA 1
ATOM 6821 C C . LYS B 1 359 ? 12.109 26.062 -2.238 1 94.62 359 LYS B C 1
ATOM 6823 O O . LYS B 1 359 ? 12.305 26.969 -3.049 1 94.62 359 LYS B O 1
ATOM 6828 N N . ILE B 1 360 ? 10.992 25.391 -2.107 1 93.69 360 ILE B N 1
ATOM 6829 C CA . ILE B 1 360 ? 9.953 25.578 -3.105 1 93.69 360 ILE B CA 1
ATOM 6830 C C . ILE B 1 360 ? 8.93 26.594 -2.59 1 93.69 360 ILE B C 1
ATOM 6832 O O . ILE B 1 360 ? 8.445 27.438 -3.348 1 93.69 360 ILE B O 1
ATOM 6836 N N . THR B 1 361 ? 8.609 26.516 -1.297 1 90.62 361 THR B N 1
ATOM 6837 C CA . THR B 1 361 ? 7.504 27.328 -0.798 1 90.62 361 THR B CA 1
ATOM 6838 C C . THR B 1 361 ? 8.008 28.406 0.152 1 90.62 361 THR B C 1
ATOM 6840 O O . THR B 1 361 ? 7.215 29.188 0.68 1 90.62 361 THR B O 1
ATOM 6843 N N . TYR B 1 362 ? 9.273 28.547 0.455 1 88.5 362 TYR B N 1
ATOM 6844 C CA . TYR B 1 362 ? 9.992 29.609 1.144 1 88.5 362 TYR B CA 1
ATOM 6845 C C . TYR B 1 362 ? 9.539 29.734 2.594 1 88.5 362 TYR B C 1
ATOM 6847 O O . TYR B 1 362 ? 9.398 30.828 3.117 1 88.5 362 TYR B O 1
ATOM 6855 N N . GLY B 1 363 ? 9.219 28.688 3.258 1 92.69 363 GLY B N 1
ATOM 6856 C CA . GLY B 1 363 ? 8.812 28.625 4.652 1 92.69 363 GLY B CA 1
ATOM 6857 C C . GLY B 1 363 ? 7.758 27.578 4.918 1 92.69 363 GLY B C 1
ATOM 6858 O O . GLY B 1 363 ? 7.496 26.719 4.062 1 92.69 363 GLY B O 1
ATOM 6859 N N . ASP B 1 364 ? 7.16 27.703 6.113 1 94.94 364 ASP B N 1
ATOM 6860 C CA . ASP B 1 364 ? 6.258 26.641 6.523 1 94.94 364 ASP B CA 1
ATOM 6861 C C . ASP B 1 364 ? 4.828 26.922 6.062 1 94.94 364 ASP B C 1
ATOM 6863 O O . ASP B 1 364 ? 3.973 26.031 6.105 1 94.94 364 ASP B O 1
ATOM 6867 N N . LYS B 1 365 ? 4.574 28.109 5.586 1 96.06 365 LYS B N 1
ATOM 6868 C CA . LYS B 1 365 ? 3.193 28.562 5.477 1 96.06 365 LYS B CA 1
ATOM 6869 C C . LYS B 1 365 ? 2.385 27.656 4.551 1 96.06 365 LYS B C 1
ATOM 6871 O O . LYS B 1 365 ? 1.235 27.328 4.848 1 96.06 365 LYS B O 1
ATOM 6876 N N . GLU B 1 366 ? 2.988 27.188 3.422 1 97.69 366 GLU B N 1
ATOM 6877 C CA . GLU B 1 366 ? 2.232 26.375 2.475 1 97.69 366 GLU B CA 1
ATOM 6878 C C . GLU B 1 366 ? 2.143 24.938 2.939 1 97.69 366 GLU B C 1
ATOM 6880 O O . GLU B 1 366 ? 1.296 24.172 2.463 1 97.69 366 GLU B O 1
ATOM 6885 N N . SER B 1 367 ? 2.984 24.5 3.885 1 98.19 367 SER B N 1
ATOM 6886 C CA . SER B 1 367 ? 2.994 23.125 4.328 1 98.19 367 SER B CA 1
ATOM 6887 C C . SER B 1 367 ? 1.689 22.75 5.027 1 98.19 367 SER B C 1
ATOM 6889 O O . SER B 1 367 ? 1.283 21.594 5.023 1 98.19 367 SER B O 1
ATOM 6891 N N . TRP B 1 368 ? 0.972 23.734 5.555 1 98.69 368 TRP B N 1
ATOM 6892 C CA . TRP B 1 368 ? -0.233 23.484 6.332 1 98.69 368 TRP B CA 1
ATOM 6893 C C . TRP B 1 368 ? -1.363 22.984 5.438 1 98.69 368 TRP B C 1
ATOM 6895 O O . TRP B 1 368 ? -1.8 21.828 5.562 1 98.69 368 TRP B O 1
ATOM 6905 N N . TRP B 1 369 ? -1.723 23.766 4.43 1 98.62 369 TRP B N 1
ATOM 6906 C CA . TRP B 1 369 ? -2.826 23.312 3.592 1 98.62 369 TRP B CA 1
ATOM 6907 C C . TRP B 1 369 ? -2.414 22.109 2.75 1 98.62 369 TRP B C 1
ATOM 6909 O O . TRP B 1 369 ? -3.23 21.234 2.473 1 98.62 369 TRP B O 1
ATOM 6919 N N . ILE B 1 370 ? -1.133 22.016 2.326 1 98.5 370 ILE B N 1
ATOM 6920 C CA . ILE B 1 370 ? -0.666 20.875 1.549 1 98.5 370 ILE B CA 1
ATOM 6921 C C . ILE B 1 370 ? -0.838 19.594 2.361 1 98.5 370 ILE B C 1
ATOM 6923 O O . ILE B 1 370 ? -1.275 18.562 1.832 1 98.5 370 ILE B O 1
ATOM 6927 N N . GLY B 1 371 ? -0.448 19.641 3.676 1 98.75 371 GLY B N 1
ATOM 6928 C CA . GLY B 1 371 ? -0.581 18.469 4.52 1 98.75 371 GLY B CA 1
ATOM 6929 C C . GLY B 1 371 ? -2.02 18.016 4.691 1 98.75 371 GLY B C 1
ATOM 6930 O O . GLY B 1 371 ? -2.32 16.828 4.566 1 98.75 371 GLY B O 1
ATOM 6931 N N . PHE B 1 372 ? -2.92 18.953 4.957 1 98.88 372 PHE B N 1
ATOM 6932 C CA . PHE B 1 372 ? -4.328 18.609 5.129 1 98.88 372 PHE B CA 1
ATOM 6933 C C . PHE B 1 372 ? -4.93 18.125 3.816 1 98.88 372 PHE B C 1
ATOM 6935 O O . PHE B 1 372 ? -5.68 17.156 3.795 1 98.88 372 PHE B O 1
ATOM 6942 N N . GLU B 1 373 ? -4.59 18.781 2.721 1 98.69 373 GLU B N 1
ATOM 6943 C CA . GLU B 1 373 ? -5.105 18.406 1.406 1 98.69 373 GLU B CA 1
ATOM 6944 C C . GLU B 1 373 ? -4.617 17.031 0.991 1 98.69 373 GLU B C 1
ATOM 6946 O O . GLU B 1 373 ? -5.406 16.188 0.54 1 98.69 373 GLU B O 1
ATOM 6951 N N . ALA B 1 374 ? -3.33 16.766 1.152 1 98.69 374 ALA B N 1
ATOM 6952 C CA . ALA B 1 374 ? -2.73 15.508 0.709 1 98.69 374 ALA B CA 1
ATOM 6953 C C . ALA B 1 374 ? -3.293 14.328 1.491 1 98.69 374 ALA B C 1
ATOM 6955 O O . ALA B 1 374 ? -3.439 13.227 0.949 1 98.69 374 ALA B O 1
ATOM 6956 N N . THR B 1 375 ? -3.625 14.523 2.762 1 98.62 375 THR B N 1
ATOM 6957 C CA . THR B 1 375 ? -4.062 13.43 3.621 1 98.62 375 THR B CA 1
ATOM 6958 C C . THR B 1 375 ? -5.586 13.32 3.629 1 98.62 375 THR B C 1
ATOM 6960 O O . THR B 1 375 ? -6.152 12.516 4.363 1 98.62 375 THR B O 1
ATOM 6963 N N . GLY B 1 376 ? -6.238 14.219 2.879 1 97.62 376 GLY B N 1
ATOM 6964 C CA . GLY B 1 376 ? -7.688 14.156 2.787 1 97.62 376 GLY B CA 1
ATOM 6965 C C . GLY B 1 376 ? -8.383 14.688 4.027 1 97.62 376 GLY B C 1
ATOM 6966 O O . GLY B 1 376 ? -9.57 14.414 4.242 1 97.62 376 GLY B O 1
ATOM 6967 N N . SER B 1 377 ? -7.68 15.367 4.859 1 97.75 377 SER B N 1
ATOM 6968 C CA . SER B 1 377 ? -8.289 16.016 6.012 1 97.75 377 SER B CA 1
ATOM 6969 C C . SER B 1 377 ? -9.219 17.141 5.586 1 97.75 377 SER B C 1
ATOM 6971 O O . SER B 1 377 ? -8.898 17.906 4.672 1 97.75 377 SER B O 1
ATOM 6973 N N . LYS B 1 378 ? -10.344 17.188 6.266 1 96.94 378 LYS B N 1
ATOM 6974 C CA . LYS B 1 378 ? -11.148 18.391 6.078 1 96.94 378 LYS B CA 1
ATOM 6975 C C . LYS B 1 378 ? -10.492 19.609 6.723 1 96.94 378 LYS B C 1
ATOM 6977 O O . LYS B 1 378 ? -9.914 19.516 7.805 1 96.94 378 LYS B O 1
ATOM 6982 N N . TYR B 1 379 ? -10.461 20.641 5.992 1 98.56 379 TYR B N 1
ATOM 6983 C CA . TYR B 1 379 ? -9.906 21.891 6.5 1 98.56 379 TYR B CA 1
ATOM 6984 C C . TYR B 1 379 ? -10.594 23.094 5.867 1 98.56 379 TYR B C 1
ATOM 6986 O O . TYR B 1 379 ? -11.352 22.953 4.902 1 98.56 379 TYR B O 1
ATOM 6994 N N . SER B 1 380 ? -10.375 24.25 6.504 1 98.19 380 SER B N 1
ATOM 6995 C CA . SER B 1 380 ? -11.016 25.469 6.016 1 98.19 380 SER B CA 1
ATOM 6996 C C . SER B 1 380 ? -10.047 26.641 6.047 1 98.19 380 SER B C 1
ATOM 6998 O O . SER B 1 380 ? -9.18 26.719 6.922 1 98.19 380 SER B O 1
ATOM 7000 N N . PHE B 1 381 ? -10.258 27.469 5.039 1 97.75 381 PHE B N 1
ATOM 7001 C CA . PHE B 1 381 ? -9.656 28.797 5.082 1 97.75 381 PHE B CA 1
ATOM 7002 C C . PHE B 1 381 ? -10.688 29.844 5.488 1 97.75 381 PHE B C 1
ATOM 7004 O O . PHE B 1 381 ? -11.883 29.656 5.27 1 97.75 381 PHE B O 1
ATOM 7011 N N . SER B 1 382 ? -10.102 30.906 6.145 1 94.31 382 SER B N 1
ATOM 7012 C CA . SER B 1 382 ? -10.945 32.094 6.25 1 94.31 382 SER B CA 1
ATOM 7013 C C . SER B 1 382 ? -11.438 32.562 4.879 1 94.31 382 SER B C 1
ATOM 7015 O O . SER B 1 382 ? -10.766 32.344 3.867 1 94.31 382 SER B O 1
ATOM 7017 N N . PRO B 1 383 ? -12.578 33.094 4.824 1 91.88 383 PRO B N 1
ATOM 7018 C CA . PRO B 1 383 ? -13.188 33.344 3.518 1 91.88 383 PRO B CA 1
ATOM 7019 C C . PRO B 1 383 ? -12.414 34.344 2.678 1 91.88 383 PRO B C 1
ATOM 7021 O O . PRO B 1 383 ? -12.469 34.281 1.445 1 91.88 383 PRO B O 1
ATOM 7024 N N . HIS B 1 384 ? -11.656 35.312 3.307 1 96.56 384 HIS B N 1
ATOM 7025 C CA . HIS B 1 384 ? -11 36.375 2.559 1 96.56 384 HIS B CA 1
ATOM 7026 C C . HIS B 1 384 ? -9.484 36.188 2.523 1 96.56 384 HIS B C 1
ATOM 7028 O O . HIS B 1 384 ? -8.906 35.656 3.479 1 96.56 384 HIS B O 1
ATOM 7034 N N . TYR B 1 385 ? -8.969 36.562 1.405 1 97.94 385 TYR B N 1
ATOM 7035 C CA . TYR B 1 385 ? -7.516 36.719 1.407 1 97.94 385 TYR B CA 1
ATOM 7036 C C . TYR B 1 385 ? -7.078 37.875 2.312 1 97.94 385 TYR B C 1
ATOM 7038 O O . TYR B 1 385 ? -7.895 38.688 2.709 1 97.94 385 TYR B O 1
ATOM 7046 N N . GLY B 1 386 ? -5.762 37.844 2.648 1 98.12 386 GLY B N 1
ATOM 7047 C CA . GLY B 1 386 ? -5.246 38.812 3.602 1 98.12 386 GLY B CA 1
ATOM 7048 C C . GLY B 1 386 ? -5.535 40.25 3.207 1 98.12 386 GLY B C 1
ATOM 7049 O O . GLY B 1 386 ? -5.309 40.656 2.059 1 98.12 386 GLY B O 1
ATOM 7050 N N . GLY B 1 387 ? -6.043 41.031 4.129 1 98.06 387 GLY B N 1
ATOM 7051 C CA . GLY B 1 387 ? -6.219 42.469 3.988 1 98.06 387 GLY B CA 1
ATOM 7052 C C . GLY B 1 387 ? -5.113 43.281 4.641 1 98.06 387 GLY B C 1
ATOM 7053 O O . GLY B 1 387 ? -3.99 42.781 4.793 1 98.06 387 GLY B O 1
ATOM 7054 N N . ILE B 1 388 ? -5.496 44.594 4.824 1 98.12 388 ILE B N 1
ATOM 7055 C CA . ILE B 1 388 ? -4.484 45.469 5.402 1 98.12 388 ILE B CA 1
ATOM 7056 C C . ILE B 1 388 ? -5.125 46.375 6.457 1 98.12 388 ILE B C 1
ATOM 7058 O O . ILE B 1 388 ? -6.305 46.719 6.355 1 98.12 388 ILE B O 1
ATOM 7062 N N . VAL B 1 389 ? -4.43 46.594 7.504 1 98.38 389 VAL B N 1
ATOM 7063 C CA . VAL B 1 389 ? -4.738 47.625 8.484 1 98.38 389 VAL B CA 1
ATOM 7064 C C . VAL B 1 389 ? -3.561 48.594 8.609 1 98.38 389 VAL B C 1
ATOM 7066 O O . VAL B 1 389 ? -2.41 48.156 8.734 1 98.38 389 VAL B O 1
ATOM 7069 N N . GLY B 1 390 ? -3.818 49.812 8.438 1 97.75 390 GLY B N 1
ATOM 7070 C CA . GLY B 1 390 ? -2.758 50.781 8.406 1 97.75 390 GLY B CA 1
ATOM 7071 C C . GLY B 1 390 ? -3.275 52.219 8.32 1 97.75 390 GLY B C 1
ATOM 7072 O O . GLY B 1 390 ? -4.207 52.594 9.031 1 97.75 390 GLY B O 1
ATOM 7073 N N . TRP B 1 391 ? -2.596 52.969 7.547 1 96.69 391 TRP B N 1
ATOM 7074 C CA . TRP B 1 391 ? -2.895 54.406 7.461 1 96.69 391 TRP B CA 1
ATOM 7075 C C . TRP B 1 391 ? -3.205 54.812 6.027 1 96.69 391 TRP B C 1
ATOM 7077 O O . TRP B 1 391 ? -2.66 54.25 5.078 1 96.69 391 TRP B O 1
ATOM 7087 N N . LEU B 1 392 ? -4.008 55.844 5.988 1 94.38 392 LEU B N 1
ATOM 7088 C CA . LEU B 1 392 ? -4.297 56.406 4.676 1 94.38 392 LEU B CA 1
ATOM 7089 C C . LEU B 1 392 ? -3.08 57.125 4.113 1 94.38 392 LEU B C 1
ATOM 7091 O O . LEU B 1 392 ? -2.381 57.812 4.848 1 94.38 392 LEU B O 1
ATOM 7095 N N . LYS B 1 393 ? -2.564 56.844 3.074 1 84.88 393 LYS B N 1
ATOM 7096 C CA . LYS B 1 393 ? -1.426 57.562 2.51 1 84.88 393 LYS B CA 1
ATOM 7097 C C . LYS B 1 393 ? -1.824 58.969 2.08 1 84.88 393 LYS B C 1
ATOM 7099 O O . LYS B 1 393 ? -1.14 59.938 2.406 1 84.88 393 LYS B O 1
ATOM 7104 N N . ASP B 1 394 ? -2.465 59.219 0.923 1 68.38 394 ASP B N 1
ATOM 7105 C CA . ASP B 1 394 ? -2.764 60.562 0.434 1 68.38 394 ASP B CA 1
ATOM 7106 C C . ASP B 1 394 ? -4.172 61 0.833 1 68.38 394 ASP B C 1
ATOM 7108 O O . ASP B 1 394 ? -5.059 60.156 1.01 1 68.38 394 ASP B O 1
ATOM 7112 N N . ALA B 1 395 ? -4.172 62.375 1.461 1 57.59 395 ALA B N 1
ATOM 7113 C CA . ALA B 1 395 ? -5.488 62.938 1.747 1 57.59 395 ALA B CA 1
ATOM 7114 C C . ALA B 1 395 ? -6.477 62.625 0.628 1 57.59 395 ALA B C 1
ATOM 7116 O O . ALA B 1 395 ? -6.098 62.531 -0.542 1 57.59 395 ALA B O 1
ATOM 7117 N N . PRO B 1 396 ? -7.613 62 1.118 1 51.78 396 PRO B N 1
ATOM 7118 C CA . PRO B 1 396 ? -8.633 61.781 0.085 1 51.78 396 PRO B CA 1
ATOM 7119 C C . PRO B 1 396 ? -8.664 62.906 -0.941 1 51.78 396 PRO B C 1
ATOM 7121 O O . PRO B 1 396 ? -8.766 64.125 -0.571 1 51.78 396 PRO B O 1
ATOM 7124 N N . ASP B 1 397 ? -7.676 63.094 -1.732 1 49.53 397 ASP B N 1
ATOM 7125 C CA . ASP B 1 397 ? -7.984 64.125 -2.746 1 49.53 397 ASP B CA 1
ATOM 7126 C C . ASP B 1 397 ? -9.148 63.656 -3.629 1 49.53 397 ASP B C 1
ATOM 7128 O O . ASP B 1 397 ? -9.188 62.531 -4.078 1 49.53 397 ASP B O 1
ATOM 7132 N N . ASP B 1 398 ? -10.172 64.5 -3.625 1 51.5 398 ASP B N 1
ATOM 7133 C CA . ASP B 1 398 ? -11.414 64.312 -4.379 1 51.5 398 ASP B CA 1
ATOM 7134 C C . ASP B 1 398 ? -11.125 63.812 -5.797 1 51.5 398 ASP B C 1
ATOM 7136 O O . ASP B 1 398 ? -12.039 63.406 -6.52 1 51.5 398 ASP B O 1
ATOM 7140 N N . LYS B 1 399 ? -9.945 64.188 -6.328 1 51.84 399 LYS B N 1
ATOM 7141 C CA . LYS B 1 399 ? -9.758 63.812 -7.727 1 51.84 399 LYS B CA 1
ATOM 7142 C C . LYS B 1 399 ? -9.172 62.406 -7.844 1 51.84 399 LYS B C 1
ATOM 7144 O O . LYS B 1 399 ? -9.031 61.875 -8.945 1 51.84 399 LYS B O 1
ATOM 7149 N N . LYS B 1 400 ? -8.828 62.062 -6.723 1 60.34 400 LYS B N 1
ATOM 7150 C CA . LYS B 1 400 ? -8.242 60.75 -6.969 1 60.34 400 LYS B CA 1
ATOM 7151 C C . LYS B 1 400 ? -9.281 59.656 -6.848 1 60.34 400 LYS B C 1
ATOM 7153 O O . LYS B 1 400 ? -10.016 59.594 -5.855 1 60.34 400 LYS B O 1
ATOM 7158 N N . GLU B 1 401 ? -9.438 59 -7.637 1 72.25 401 GLU B N 1
ATOM 7159 C CA . GLU B 1 401 ? -10.391 57.938 -7.914 1 72.25 401 GLU B CA 1
ATOM 7160 C C . GLU B 1 401 ? -10.086 56.688 -7.078 1 72.25 401 GLU B C 1
ATOM 7162 O O . GLU B 1 401 ? -10.977 55.875 -6.836 1 72.25 401 GLU B O 1
ATOM 7167 N N . GLU B 1 402 ? -8.875 56.594 -6.328 1 87.88 402 GLU B N 1
ATOM 7168 C CA . GLU B 1 402 ? -8.531 55.375 -5.594 1 87.88 402 GLU B CA 1
ATOM 7169 C C . GLU B 1 402 ? -7.996 55.688 -4.203 1 87.88 402 GLU B C 1
ATOM 7171 O O . GLU B 1 402 ? -7.234 56.656 -4.035 1 87.88 402 GLU B O 1
ATOM 7176 N N . VAL B 1 403 ? -8.523 55.125 -3.197 1 92.12 403 VAL B N 1
ATOM 7177 C CA . VAL B 1 403 ? -8.039 55.25 -1.829 1 92.12 403 VAL B CA 1
ATOM 7178 C C . VAL B 1 403 ? -7.039 54.125 -1.526 1 92.12 403 VAL B C 1
ATOM 7180 O O . VAL B 1 403 ? -7.156 53.031 -2.061 1 92.12 403 VAL B O 1
ATOM 7183 N N . ARG B 1 404 ? -5.973 54.5 -0.717 1 94.75 404 ARG B N 1
ATOM 7184 C CA . ARG B 1 404 ? -4.938 53.531 -0.392 1 94.75 404 ARG B CA 1
ATOM 7185 C C . ARG B 1 404 ? -4.699 53.469 1.112 1 94.75 404 ARG B C 1
ATOM 7187 O O . ARG B 1 404 ? -4.648 54.5 1.783 1 94.75 404 ARG B O 1
ATOM 7194 N N . VAL B 1 405 ? -4.664 52.312 1.603 1 96.94 405 VAL B N 1
ATOM 7195 C CA . VAL B 1 405 ? -4.227 52.062 2.969 1 96.94 405 VAL B CA 1
ATOM 7196 C C . VAL B 1 405 ? -2.881 51.312 2.949 1 96.94 405 VAL B C 1
ATOM 7198 O O . VAL B 1 405 ? -2.725 50.312 2.26 1 96.94 405 VAL B O 1
ATOM 7201 N N . CYS B 1 406 ? -1.87 51.875 3.713 1 96.56 406 CYS B N 1
ATOM 7202 C CA . CYS B 1 406 ? -0.518 51.344 3.646 1 96.56 406 CYS B CA 1
ATOM 7203 C C . CYS B 1 406 ? -0.024 50.938 5.031 1 96.56 406 CYS B C 1
ATOM 7205 O O . CYS B 1 406 ? -0.374 51.562 6.027 1 96.56 406 CYS B O 1
ATOM 7207 N N . SER B 1 407 ? 0.705 49.938 5.098 1 96.44 407 SER B N 1
ATOM 7208 C CA . SER B 1 407 ? 1.312 49.438 6.332 1 96.44 407 SER B CA 1
ATOM 7209 C C . SER B 1 407 ? 2.289 48.312 6.059 1 96.44 407 SER B C 1
ATOM 7211 O O . SER B 1 407 ? 2.658 48.062 4.91 1 96.44 407 SER B O 1
ATOM 7213 N N . PHE B 1 408 ? 2.736 47.625 7.121 1 94.81 408 PHE B N 1
ATOM 7214 C CA . PHE B 1 408 ? 3.654 46.469 7.023 1 94.81 408 PHE B CA 1
ATOM 7215 C C . PHE B 1 408 ? 2.965 45.188 7.43 1 94.81 408 PHE B C 1
ATOM 7217 O O . PHE B 1 408 ? 3.607 44.125 7.527 1 94.81 408 PHE B O 1
ATOM 7224 N N . VAL B 1 409 ? 1.611 45.25 7.621 1 96.38 409 VAL B N 1
ATOM 7225 C CA . VAL B 1 409 ? 0.994 44.094 8.266 1 96.38 409 VAL B CA 1
ATOM 7226 C C . VAL B 1 409 ? -0.029 43.469 7.328 1 96.38 409 VAL B C 1
ATOM 7228 O O . VAL B 1 409 ? -0.416 44.062 6.324 1 96.38 409 VAL B O 1
ATOM 7231 N N . ILE B 1 410 ? -0.405 42.219 7.574 1 97.56 410 ILE B N 1
ATOM 7232 C CA . ILE B 1 410 ? -1.496 41.5 6.93 1 97.56 410 ILE B CA 1
ATOM 7233 C C . ILE B 1 410 ? -2.639 41.281 7.926 1 97.56 410 ILE B C 1
ATOM 7235 O O . ILE B 1 410 ? -2.436 40.75 9.016 1 97.56 410 ILE B O 1
ATOM 7239 N N . ALA B 1 411 ? -3.838 41.719 7.512 1 98.56 411 ALA B N 1
ATOM 7240 C CA . ALA B 1 411 ? -4.965 41.719 8.438 1 98.56 411 ALA B CA 1
ATOM 7241 C C . ALA B 1 411 ? -6.023 40.688 8.008 1 98.56 411 ALA B C 1
ATOM 7243 O O . ALA B 1 411 ? -6.168 40.406 6.82 1 98.56 411 ALA B O 1
ATOM 7244 N N . HIS B 1 412 ? -6.785 40.188 9.008 1 98.62 412 HIS B N 1
ATOM 7245 C CA . HIS B 1 412 ? -7.812 39.188 8.781 1 98.62 412 HIS B CA 1
ATOM 7246 C C . HIS B 1 412 ? -9.094 39.531 9.531 1 98.62 412 HIS B C 1
ATOM 7248 O O . HIS B 1 412 ? -9.047 40.125 10.609 1 98.62 412 HIS B O 1
ATOM 7254 N N . VAL B 1 413 ? -10.195 39.125 8.961 1 97.94 413 VAL B N 1
ATOM 7255 C CA . VAL B 1 413 ? -11.5 39.344 9.57 1 97.94 413 VAL B CA 1
ATOM 7256 C C . VAL B 1 413 ? -12.125 38.031 9.992 1 97.94 413 VAL B C 1
ATOM 7258 O O . VAL B 1 413 ? -11.672 36.969 9.57 1 97.94 413 VAL B O 1
ATOM 7261 N N . ASP B 1 414 ? -13.125 38.094 10.859 1 97.44 414 ASP B N 1
ATOM 7262 C CA . ASP B 1 414 ? -13.852 36.906 11.273 1 97.44 414 ASP B CA 1
ATOM 7263 C C . ASP B 1 414 ? -15.031 36.625 10.352 1 97.44 414 ASP B C 1
ATOM 7265 O O . ASP B 1 414 ? -15.117 37.188 9.258 1 97.44 414 ASP B O 1
ATOM 7269 N N . GLN B 1 415 ? -15.836 35.656 10.727 1 96.56 415 GLN B N 1
ATOM 7270 C CA . GLN B 1 415 ? -16.922 35.219 9.859 1 96.56 415 GLN B CA 1
ATOM 7271 C C . GLN B 1 415 ? -18 36.281 9.719 1 96.56 415 GLN B C 1
ATOM 7273 O O . GLN B 1 415 ? -18.828 36.219 8.812 1 96.56 415 GLN B O 1
ATOM 7278 N N . ASP B 1 416 ? -18 37.281 10.57 1 95.81 416 ASP B N 1
ATOM 7279 C CA . ASP B 1 416 ? -18.953 38.375 10.516 1 95.81 416 ASP B CA 1
ATOM 7280 C C . ASP B 1 416 ? -18.328 39.594 9.859 1 95.81 416 ASP B C 1
ATOM 7282 O O . ASP B 1 416 ? -18.828 40.719 10.008 1 95.81 416 ASP B O 1
ATOM 7286 N N . GLU B 1 417 ? -17.172 39.562 9.32 1 95.88 417 GLU B N 1
ATOM 7287 C CA . GLU B 1 417 ? -16.469 40.594 8.57 1 95.88 417 GLU B CA 1
ATOM 7288 C C . GLU B 1 417 ? -15.938 41.688 9.508 1 95.88 417 GLU B C 1
ATOM 7290 O O . GLU B 1 417 ? -15.906 42.875 9.141 1 95.88 417 GLU B O 1
ATOM 7295 N N . LYS B 1 418 ? -15.672 41.281 10.656 1 96.81 418 LYS B N 1
ATOM 7296 C CA . LYS B 1 418 ? -15.039 42.188 11.617 1 96.81 418 LYS B CA 1
ATOM 7297 C C . LYS B 1 418 ? -13.562 41.844 11.781 1 96.81 418 LYS B C 1
ATOM 7299 O O . LYS B 1 418 ? -13.164 40.688 11.781 1 96.81 418 LYS B O 1
ATOM 7304 N N . LEU B 1 419 ? -12.797 42.969 11.938 1 98.12 419 LEU B N 1
ATOM 7305 C CA . LEU B 1 419 ? -11.367 42.75 12.148 1 98.12 419 LEU B CA 1
ATOM 7306 C C . LEU B 1 419 ? -11.125 41.781 13.312 1 98.12 419 LEU B C 1
ATOM 7308 O O . LEU B 1 419 ? -11.695 41.969 14.391 1 98.12 419 LEU B O 1
ATOM 7312 N N . LEU B 1 420 ? -10.281 40.812 13.07 1 98.38 420 LEU B N 1
ATOM 7313 C CA . LEU B 1 420 ? -10.031 39.75 14.055 1 98.38 420 LEU B CA 1
ATOM 7314 C C . LEU B 1 420 ? -8.594 39.812 14.562 1 98.38 420 LEU B C 1
ATOM 7316 O O . LEU B 1 420 ? -8.359 39.875 15.773 1 98.38 420 LEU B O 1
ATOM 7320 N N . TRP B 1 421 ? -7.645 39.781 13.68 1 98.75 421 TRP B N 1
ATOM 7321 C CA . TRP B 1 421 ? -6.23 39.844 14.031 1 98.75 421 TRP B CA 1
ATOM 7322 C C . TRP B 1 421 ? -5.387 40.281 12.852 1 98.75 421 TRP B C 1
ATOM 7324 O O . TRP B 1 421 ? -5.883 40.375 11.727 1 98.75 421 TRP B O 1
ATOM 7334 N N . TYR B 1 422 ? -4.191 40.688 13.117 1 98.62 422 TYR B N 1
ATOM 7335 C CA . TYR B 1 422 ? -3.232 40.906 12.039 1 98.62 422 TYR B CA 1
ATOM 7336 C C . TYR B 1 422 ? -1.843 40.406 12.438 1 98.62 422 TYR B C 1
ATOM 7338 O O . TYR B 1 422 ? -1.551 40.25 13.625 1 98.62 422 TYR B O 1
ATOM 7346 N N . ASN B 1 423 ? -1.045 40.062 11.438 1 97.75 423 ASN B N 1
ATOM 7347 C CA . ASN B 1 423 ? 0.341 39.656 11.617 1 97.75 423 ASN B CA 1
ATOM 7348 C C . ASN B 1 423 ? 1.312 40.812 11.367 1 97.75 423 ASN B C 1
ATOM 7350 O O . ASN B 1 423 ? 1.229 41.469 10.336 1 97.75 423 ASN B O 1
ATOM 7354 N N . GLY B 1 424 ? 2.197 41.094 12.328 1 95.81 424 GLY B N 1
ATOM 7355 C CA . GLY B 1 424 ? 3.211 42.094 12.055 1 95.81 424 GLY B CA 1
ATOM 7356 C C . GLY B 1 424 ? 3.615 42.906 13.281 1 95.81 424 GLY B C 1
ATOM 7357 O O . GLY B 1 424 ? 4.477 43.781 13.203 1 95.81 424 GLY B O 1
ATOM 7358 N N . GLY B 1 425 ? 3.045 42.625 14.406 1 96.81 425 GLY B N 1
ATOM 7359 C CA . GLY B 1 425 ? 3.436 43.281 15.648 1 96.81 425 GLY B CA 1
ATOM 7360 C C . GLY B 1 425 ? 2.807 44.656 15.836 1 96.81 425 GLY B C 1
ATOM 7361 O O . GLY B 1 425 ? 2.119 45.156 14.945 1 96.81 425 GLY B O 1
ATOM 7362 N N . LEU B 1 426 ? 3.084 45.25 16.953 1 97.56 426 LEU B N 1
ATOM 7363 C CA . LEU B 1 426 ? 2.449 46.5 17.344 1 97.56 426 LEU B CA 1
ATOM 7364 C C . LEU B 1 426 ? 3.293 47.688 16.906 1 97.56 426 LEU B C 1
ATOM 7366 O O . LEU B 1 426 ? 2.797 48.812 16.844 1 97.56 426 LEU B O 1
ATOM 7370 N N . LEU B 1 427 ? 4.57 47.406 16.625 1 95.94 427 LEU B N 1
ATOM 7371 C CA . LEU B 1 427 ? 5.434 48.469 16.141 1 95.94 427 LEU B CA 1
ATOM 7372 C C . LEU B 1 427 ? 5.016 48.938 14.75 1 95.94 427 LEU B C 1
ATOM 7374 O O . LEU B 1 427 ? 4.637 48.094 13.914 1 95.94 427 LEU B O 1
ATOM 7378 N N . LYS B 1 428 ? 5.102 50.219 14.531 1 92.44 428 LYS B N 1
ATOM 7379 C CA . LYS B 1 428 ? 4.738 50.719 13.219 1 92.44 428 LYS B CA 1
ATOM 7380 C C . LYS B 1 428 ? 5.605 50.125 12.125 1 92.44 428 LYS B C 1
ATOM 7382 O O . LYS B 1 428 ? 5.113 49.781 11.047 1 92.44 428 LYS B O 1
ATOM 7387 N N . ASN B 1 429 ? 6.875 50.094 12.359 1 90.06 429 ASN B N 1
ATOM 7388 C CA . ASN B 1 429 ? 7.867 49.469 11.5 1 90.06 429 ASN B CA 1
ATOM 7389 C C . ASN B 1 429 ? 8.953 48.781 12.32 1 90.06 429 ASN B C 1
ATOM 7391 O O . ASN B 1 429 ? 9.977 49.375 12.641 1 90.06 429 ASN B O 1
ATOM 7395 N N . LYS B 1 430 ? 8.805 47.469 12.453 1 87.94 430 LYS B N 1
ATOM 7396 C CA . LYS B 1 430 ? 9.695 46.75 13.359 1 87.94 430 LYS B CA 1
ATOM 7397 C C . LYS B 1 430 ? 11.086 46.594 12.75 1 87.94 430 LYS B C 1
ATOM 7399 O O . LYS B 1 430 ? 12.047 46.281 13.461 1 87.94 430 LYS B O 1
ATOM 7404 N N . ALA B 1 431 ? 11.227 46.875 11.492 1 84.69 431 ALA B N 1
ATOM 7405 C CA . ALA B 1 431 ? 12.523 46.75 10.836 1 84.69 431 ALA B CA 1
ATOM 7406 C C . ALA B 1 431 ? 13.352 48.031 11.008 1 84.69 431 ALA B C 1
ATOM 7408 O O . ALA B 1 431 ? 14.586 47.969 11 1 84.69 431 ALA B O 1
ATOM 7409 N N . VAL B 1 432 ? 12.68 49.125 11.258 1 86.44 432 VAL B N 1
ATOM 7410 C CA . VAL B 1 432 ? 13.391 50.406 11.133 1 86.44 432 VAL B CA 1
ATOM 7411 C C . VAL B 1 432 ? 13.414 51.125 12.484 1 86.44 432 VAL B C 1
ATOM 7413 O O . VAL B 1 432 ? 14.406 51.781 12.836 1 86.44 432 VAL B O 1
ATOM 7416 N N . ASN B 1 433 ? 12.352 51.062 13.156 1 90.62 433 ASN B N 1
ATOM 7417 C CA . ASN B 1 433 ? 12.195 51.812 14.383 1 90.62 433 ASN B CA 1
ATOM 7418 C C . ASN B 1 433 ? 11.648 50.969 15.516 1 90.62 433 ASN B C 1
ATOM 7420 O O . ASN B 1 433 ? 10.469 50.625 15.523 1 90.62 433 ASN B O 1
ATOM 7424 N N . GLN B 1 434 ? 12.414 50.875 16.578 1 92.94 434 GLN B N 1
ATOM 7425 C CA . GLN B 1 434 ? 12.102 49.938 17.656 1 92.94 434 GLN B CA 1
ATOM 7426 C C . GLN B 1 434 ? 11.328 50.625 18.781 1 92.94 434 GLN B C 1
ATOM 7428 O O . GLN B 1 434 ? 11.023 50.031 19.797 1 92.94 434 GLN B O 1
ATOM 7433 N N . THR B 1 435 ? 10.906 51.812 18.562 1 93.94 435 THR B N 1
ATOM 7434 C CA . THR B 1 435 ? 10.25 52.531 19.656 1 93.94 435 THR B CA 1
ATOM 7435 C C . THR B 1 435 ? 8.969 53.188 19.172 1 93.94 435 THR B C 1
ATOM 7437 O O . THR B 1 435 ? 8.195 53.719 19.984 1 93.94 435 THR B O 1
ATOM 7440 N N . GLU B 1 436 ? 8.773 53.156 17.938 1 94.75 436 GLU B N 1
ATOM 7441 C CA . GLU B 1 436 ? 7.609 53.875 17.406 1 94.75 436 GLU B CA 1
ATOM 7442 C C . GLU B 1 436 ? 6.395 52.938 17.328 1 94.75 436 GLU B C 1
ATOM 7444 O O . GLU B 1 436 ? 6.426 51.938 16.641 1 94.75 436 GLU B O 1
ATOM 7449 N N . PHE B 1 437 ? 5.379 53.312 18.094 1 96.94 437 PHE B N 1
ATOM 7450 C CA . PHE B 1 437 ? 4.051 52.719 18.031 1 96.94 437 PHE B CA 1
ATOM 7451 C C . PHE B 1 437 ? 3.041 53.719 17.453 1 96.94 437 PHE B C 1
ATOM 7453 O O . PHE B 1 437 ? 3.133 54.906 17.719 1 96.94 437 PHE B O 1
ATOM 7460 N N . GLU B 1 438 ? 2.188 53.25 16.672 1 95.88 438 GLU B N 1
ATOM 7461 C CA . GLU B 1 438 ? 1.116 54.094 16.172 1 95.88 438 GLU B CA 1
ATOM 7462 C C . GLU B 1 438 ? -0.145 53.281 15.883 1 95.88 438 GLU B C 1
ATOM 7464 O O . GLU B 1 438 ? -0.082 52.25 15.234 1 95.88 438 GLU B O 1
ATOM 7469 N N . VAL B 1 439 ? -1.252 53.75 16.438 1 97.75 439 VAL B N 1
ATOM 7470 C CA . VAL B 1 439 ? -2.527 53.094 16.172 1 97.75 439 VAL B CA 1
ATOM 7471 C C . VAL B 1 439 ? -2.926 53.344 14.711 1 97.75 439 VAL B C 1
ATOM 7473 O O . VAL B 1 439 ? -3.043 54.469 14.258 1 97.75 439 VAL B O 1
ATOM 7476 N N . PRO B 1 440 ? -3.102 52.281 13.969 1 97.69 440 PRO B N 1
ATOM 7477 C CA . PRO B 1 440 ? -3.604 52.469 12.602 1 97.69 440 PRO B CA 1
ATOM 7478 C C . PRO B 1 440 ? -5 53.094 12.562 1 97.69 440 PRO B C 1
ATOM 7480 O O . PRO B 1 440 ? -5.734 53.031 13.555 1 97.69 440 PRO B O 1
ATOM 7483 N N . THR B 1 441 ? -5.336 53.625 11.344 1 97.25 441 THR B N 1
ATOM 7484 C CA . THR B 1 441 ? -6.582 54.375 11.289 1 97.25 441 THR B CA 1
ATOM 7485 C C . THR B 1 441 ? -7.598 53.688 10.383 1 97.25 441 THR B C 1
ATOM 7487 O O . THR B 1 441 ? -8.805 53.844 10.562 1 97.25 441 THR B O 1
ATOM 7490 N N . HIS B 1 442 ? -7.09 52.969 9.406 1 97.69 442 HIS B N 1
ATOM 7491 C CA . HIS B 1 442 ? -7.98 52.406 8.398 1 97.69 442 HIS B CA 1
ATOM 7492 C C . HIS B 1 442 ? -7.582 51 8.055 1 97.69 442 HIS B C 1
ATOM 7494 O O . HIS B 1 442 ? -6.469 50.562 8.359 1 97.69 442 HIS B O 1
ATOM 7500 N N . TRP B 1 443 ? -8.523 50.219 7.473 1 98.06 443 TRP B N 1
ATOM 7501 C CA . TRP B 1 443 ? -8.25 48.875 6.961 1 98.06 443 TRP B CA 1
ATOM 7502 C C . TRP B 1 443 ? -9 48.625 5.656 1 98.06 443 TRP B C 1
ATOM 7504 O O . TRP B 1 443 ? -9.922 49.375 5.309 1 98.06 443 TRP B O 1
ATOM 7514 N N . MET B 1 444 ? -8.484 47.719 4.879 1 97 444 MET B N 1
ATOM 7515 C CA . MET B 1 444 ? -9.047 47.312 3.596 1 97 444 MET B CA 1
ATOM 7516 C C . MET B 1 444 ? -8.945 45.812 3.414 1 97 444 MET B C 1
ATOM 7518 O O . MET B 1 444 ? -8.031 45.188 3.943 1 97 444 MET B O 1
ATOM 7522 N N . ILE B 1 445 ? -9.922 45.219 2.758 1 96.69 445 ILE B N 1
ATOM 7523 C CA . ILE B 1 445 ? -9.922 43.812 2.402 1 96.69 445 ILE B CA 1
ATOM 7524 C C . ILE B 1 445 ? -10.508 43.625 1.006 1 96.69 445 ILE B C 1
ATOM 7526 O O . ILE B 1 445 ? -11.25 44.5 0.519 1 96.69 445 ILE B O 1
ATOM 7530 N N . ASP B 1 446 ? -10.125 42.625 0.314 1 96.44 446 ASP B N 1
ATOM 7531 C CA . ASP B 1 446 ? -10.641 42.188 -0.982 1 96.44 446 ASP B CA 1
ATOM 7532 C C . ASP B 1 446 ? -10.422 43.25 -2.043 1 96.44 446 ASP B C 1
ATOM 7534 O O . ASP B 1 446 ? -11.297 43.531 -2.869 1 96.44 446 ASP B O 1
ATOM 7538 N N . GLN B 1 447 ? -9.328 43.969 -1.909 1 95.94 447 GLN B N 1
ATOM 7539 C CA . GLN B 1 447 ? -8.938 44.938 -2.926 1 95.94 447 GLN B CA 1
ATOM 7540 C C . GLN B 1 447 ? -7.504 44.688 -3.396 1 95.94 447 GLN B C 1
ATOM 7542 O O . GLN B 1 447 ? -6.945 43.594 -3.164 1 95.94 447 GLN B O 1
ATOM 7547 N N . THR B 1 448 ? -6.93 45.625 -4.09 1 96.44 448 THR B N 1
ATOM 7548 C CA . THR B 1 448 ? -5.715 45.312 -4.84 1 96.44 448 THR B CA 1
ATOM 7549 C C . THR B 1 448 ? -4.477 45.594 -3.99 1 96.44 448 THR B C 1
ATOM 7551 O O . THR B 1 448 ? -4.27 46.719 -3.523 1 96.44 448 THR B O 1
ATOM 7554 N N . TRP B 1 449 ? -3.654 44.562 -3.865 1 96.31 449 TRP B N 1
ATOM 7555 C CA . TRP B 1 449 ? -2.402 44.688 -3.127 1 96.31 449 TRP B CA 1
ATOM 7556 C C . TRP B 1 449 ? -1.313 45.312 -3.99 1 96.31 449 TRP B C 1
ATOM 7558 O O . TRP B 1 449 ? -1.217 45.031 -5.188 1 96.31 449 TRP B O 1
ATOM 7568 N N . HIS B 1 450 ? -0.562 46.156 -3.367 1 94.88 450 HIS B N 1
ATOM 7569 C CA . HIS B 1 450 ? 0.666 46.719 -3.924 1 94.88 450 HIS B CA 1
ATOM 7570 C C . HIS B 1 450 ? 1.832 46.562 -2.953 1 94.88 450 HIS B C 1
ATOM 7572 O O . HIS B 1 450 ? 1.897 47.25 -1.937 1 94.88 450 HIS B O 1
ATOM 7578 N N . LYS B 1 451 ? 2.713 45.719 -3.322 1 93.06 451 LYS B N 1
ATOM 7579 C CA . LYS B 1 451 ? 3.842 45.406 -2.445 1 93.06 451 LYS B CA 1
ATOM 7580 C C . LYS B 1 451 ? 4.848 46.562 -2.434 1 93.06 451 LYS B C 1
ATOM 7582 O O . LYS B 1 451 ? 5.137 47.156 -3.475 1 93.06 451 LYS B O 1
ATOM 7587 N N . GLY B 1 452 ? 5.355 46.75 -1.311 1 89.12 452 GLY B N 1
ATOM 7588 C CA . GLY B 1 452 ? 6.438 47.719 -1.216 1 89.12 452 GLY B CA 1
ATOM 7589 C C . GLY B 1 452 ? 7.715 47.25 -1.894 1 89.12 452 GLY B C 1
ATOM 7590 O O . GLY B 1 452 ? 7.938 46.062 -2.059 1 89.12 452 GLY B O 1
ATOM 7591 N N . GLY B 1 453 ? 8.508 48.219 -2.268 1 83.06 453 GLY B N 1
ATOM 7592 C CA . GLY B 1 453 ? 9.727 47.906 -3.006 1 83.06 453 GLY B CA 1
ATOM 7593 C C . GLY B 1 453 ? 10.781 47.25 -2.16 1 83.06 453 GLY B C 1
ATOM 7594 O O . GLY B 1 453 ? 11.633 46.531 -2.686 1 83.06 453 GLY B O 1
ATOM 7595 N N . SER B 1 454 ? 10.836 47.562 -0.895 1 81.75 454 SER B N 1
ATOM 7596 C CA . SER B 1 454 ? 11.773 46.969 0.042 1 81.75 454 SER B CA 1
ATOM 7597 C C . SER B 1 454 ? 11.109 46.688 1.383 1 81.75 454 SER B C 1
ATOM 7599 O O . SER B 1 454 ? 9.953 47.031 1.597 1 81.75 454 SER B O 1
ATOM 7601 N N . LYS B 1 455 ? 11.891 46.094 2.299 1 79.56 455 LYS B N 1
ATOM 7602 C CA . LYS B 1 455 ? 11.383 45.75 3.629 1 79.56 455 LYS B CA 1
ATOM 7603 C C . LYS B 1 455 ? 11.109 47.031 4.43 1 79.56 455 LYS B C 1
ATOM 7605 O O . LYS B 1 455 ? 10.375 47 5.422 1 79.56 455 LYS B O 1
ATOM 7610 N N . LYS B 1 456 ? 11.57 48.094 3.959 1 84.19 456 LYS B N 1
ATOM 7611 C CA . LYS B 1 456 ? 11.414 49.344 4.672 1 84.19 456 LYS B CA 1
ATOM 7612 C C . LYS B 1 456 ? 10.234 50.156 4.121 1 84.19 456 LYS B C 1
ATOM 7614 O O . LYS B 1 456 ? 9.789 51.125 4.738 1 84.19 456 LYS B O 1
ATOM 7619 N N . ASP B 1 457 ? 9.828 49.625 3 1 89.62 457 ASP B N 1
ATOM 7620 C CA . ASP B 1 457 ? 8.711 50.344 2.361 1 89.62 457 ASP B CA 1
ATOM 7621 C C . ASP B 1 457 ? 7.383 49.656 2.674 1 89.62 457 ASP B C 1
ATOM 7623 O O . ASP B 1 457 ? 7.273 48.438 2.594 1 89.62 457 ASP B O 1
ATOM 7627 N N . MET B 1 458 ? 6.469 50.469 3.01 1 92.31 458 MET B N 1
ATOM 7628 C CA . MET B 1 458 ? 5.141 49.906 3.287 1 92.31 458 MET B CA 1
ATOM 7629 C C . MET B 1 458 ? 4.52 49.312 2.027 1 92.31 458 MET B C 1
ATOM 7631 O O . MET B 1 458 ? 4.762 49.812 0.921 1 92.31 458 MET B O 1
ATOM 7635 N N . SER B 1 459 ? 3.791 48.312 2.236 1 95.38 459 SER B N 1
ATOM 7636 C CA . SER B 1 459 ? 2.855 47.844 1.217 1 95.38 459 SER B CA 1
ATOM 7637 C C . SER B 1 459 ? 1.502 48.531 1.354 1 95.38 459 SER B C 1
ATOM 7639 O O . SER B 1 459 ? 1.193 49.094 2.404 1 95.38 459 SER B O 1
ATOM 7641 N N . CYS B 1 460 ? 0.81 48.469 0.208 1 95.75 460 CYS B N 1
ATOM 7642 C CA . CYS B 1 460 ? -0.481 49.156 0.235 1 95.75 460 CYS B CA 1
ATOM 7643 C C . CYS B 1 460 ? -1.568 48.281 -0.378 1 95.75 460 CYS B C 1
ATOM 7645 O O . CYS B 1 460 ? -1.275 47.375 -1.16 1 95.75 460 CYS B O 1
ATOM 7647 N N . MET B 1 461 ? -2.77 48.438 0.145 1 96.94 461 MET B N 1
ATOM 7648 C CA . MET B 1 461 ? -3.967 48 -0.567 1 96.94 461 MET B CA 1
ATOM 7649 C C . MET B 1 461 ? -4.758 49.219 -1.089 1 96.94 461 MET B C 1
ATOM 7651 O O . MET B 1 461 ? -4.93 50.188 -0.379 1 96.94 461 MET B O 1
ATOM 7655 N N . ALA B 1 462 ? -5.109 49.062 -2.406 1 95.44 462 ALA B N 1
ATOM 7656 C CA . ALA B 1 462 ? -5.797 50.188 -3.066 1 95.44 462 ALA B CA 1
ATOM 7657 C C . ALA B 1 462 ? -7.145 49.75 -3.623 1 95.44 462 ALA B C 1
ATOM 7659 O O . ALA B 1 462 ? -7.281 48.625 -4.109 1 95.44 462 ALA B O 1
ATOM 7660 N N . GLY B 1 463 ? -8.07 50.594 -3.492 1 94.12 463 GLY B N 1
ATOM 7661 C CA . GLY B 1 463 ? -9.398 50.312 -4.02 1 94.12 463 GLY B CA 1
ATOM 7662 C C . GLY B 1 463 ? -10.375 51.469 -3.811 1 94.12 463 GLY B C 1
ATOM 7663 O O . GLY B 1 463 ? -9.969 52.625 -3.684 1 94.12 463 GLY B O 1
ATOM 7664 N N . LYS B 1 464 ? -11.641 51.188 -3.883 1 90.25 464 LYS B N 1
ATOM 7665 C CA . LYS B 1 464 ? -12.688 52.219 -3.857 1 90.25 464 LYS B CA 1
ATOM 7666 C C . LYS B 1 464 ? -13.07 52.562 -2.426 1 90.25 464 LYS B C 1
ATOM 7668 O O . LYS B 1 464 ? -13.5 53.688 -2.158 1 90.25 464 LYS B O 1
ATOM 7673 N N . THR B 1 465 ? -12.898 51.656 -1.571 1 90.5 465 THR B N 1
ATOM 7674 C CA . THR B 1 465 ? -13.43 51.875 -0.231 1 90.5 465 THR B CA 1
ATOM 7675 C C . THR B 1 465 ? -12.406 51.469 0.829 1 90.5 465 THR B C 1
ATOM 7677 O O . THR B 1 465 ? -11.758 50.438 0.717 1 90.5 465 THR B O 1
ATOM 7680 N N . ALA B 1 466 ? -12.211 52.312 1.795 1 94.62 466 ALA B N 1
ATOM 7681 C CA . ALA B 1 466 ? -11.461 52.031 3.016 1 94.62 466 ALA B CA 1
ATOM 7682 C C . ALA B 1 466 ? -12.344 52.188 4.25 1 94.62 466 ALA B C 1
ATOM 7684 O O . ALA B 1 466 ? -13.172 53.094 4.316 1 94.62 466 ALA B O 1
ATOM 7685 N N . SER B 1 467 ? -12.18 51.344 5.141 1 96.69 467 SER B N 1
ATOM 7686 C CA . SER B 1 467 ? -12.953 51.406 6.379 1 96.69 467 SER B CA 1
ATOM 7687 C C . SER B 1 467 ? -12.133 52 7.508 1 96.69 467 SER B C 1
ATOM 7689 O O . SER B 1 467 ? -10.977 51.625 7.707 1 96.69 467 SER B O 1
ATOM 7691 N N . GLU B 1 468 ? -12.773 52.938 8.203 1 97.19 468 GLU B N 1
ATOM 7692 C CA . GLU B 1 468 ? -12.125 53.469 9.398 1 97.19 468 GLU B CA 1
ATOM 7693 C C . GLU B 1 468 ? -12.258 52.5 10.57 1 97.19 468 GLU B C 1
ATOM 7695 O O . GLU B 1 468 ? -13.312 51.875 10.758 1 97.19 468 GLU B O 1
ATOM 7700 N N . LEU B 1 469 ? -11.195 52.375 11.359 1 98.44 469 LEU B N 1
ATOM 7701 C CA . LEU B 1 469 ? -11.305 51.594 12.562 1 98.44 469 LEU B CA 1
ATOM 7702 C C . LEU B 1 469 ? -12.359 52.156 13.508 1 98.44 469 LEU B C 1
ATOM 7704 O O . LEU B 1 469 ? -12.461 53.375 13.672 1 98.44 469 LEU B O 1
ATOM 7708 N N . SER B 1 470 ? -13.156 51.344 14.094 1 97.81 470 SER B N 1
ATOM 7709 C CA . SER B 1 470 ? -14.133 51.75 15.102 1 97.81 470 SER B CA 1
ATOM 7710 C C . SER B 1 470 ? -13.438 52.219 16.375 1 97.81 470 SER B C 1
ATOM 7712 O O . SER B 1 470 ? -12.242 52 16.562 1 97.81 470 SER B O 1
ATOM 7714 N N . ALA B 1 471 ? -14.219 52.906 17.219 1 97.81 471 ALA B N 1
ATOM 7715 C CA . ALA B 1 471 ? -13.688 53.344 18.5 1 97.81 471 ALA B CA 1
ATOM 7716 C C . ALA B 1 471 ? -13.211 52.156 19.344 1 97.81 471 ALA B C 1
ATOM 7718 O O . ALA B 1 471 ? -12.188 52.25 20.031 1 97.81 471 ALA B O 1
ATOM 7719 N N . GLU B 1 472 ? -13.93 51.156 19.266 1 97.25 472 GLU B N 1
ATOM 7720 C CA . GLU B 1 472 ? -13.594 49.938 20.031 1 97.25 472 GLU B CA 1
ATOM 7721 C C . GLU B 1 472 ? -12.289 49.344 19.531 1 97.25 472 GLU B C 1
ATOM 7723 O O . GLU B 1 472 ? -11.461 48.875 20.328 1 97.25 472 GLU B O 1
ATOM 7728 N N . GLU B 1 473 ? -12.133 49.219 18.25 1 98 473 GLU B N 1
ATOM 7729 C CA . GLU B 1 473 ? -10.922 48.656 17.656 1 98 473 GLU B CA 1
ATOM 7730 C C . GLU B 1 473 ? -9.703 49.531 18 1 98 473 GLU B C 1
ATOM 7732 O O . GLU B 1 473 ? -8.648 48.969 18.344 1 98 473 GLU B O 1
ATOM 7737 N N . LYS B 1 474 ? -9.844 50.812 17.953 1 98.31 474 LYS B N 1
ATOM 7738 C CA . LYS B 1 474 ? -8.75 51.719 18.312 1 98.31 474 LYS B CA 1
ATOM 7739 C C . LYS B 1 474 ? -8.398 51.594 19.781 1 98.31 474 LYS B C 1
ATOM 7741 O O . LYS B 1 474 ? -7.227 51.625 20.156 1 98.31 474 LYS B O 1
ATOM 7746 N N . ASP B 1 475 ? -9.422 51.531 20.547 1 98.19 475 ASP B N 1
ATOM 7747 C CA . ASP B 1 475 ? -9.211 51.406 22 1 98.19 475 ASP B CA 1
ATOM 7748 C C . ASP B 1 475 ? -8.43 50.156 22.359 1 98.19 475 ASP B C 1
ATOM 7750 O O . ASP B 1 475 ? -7.527 50.188 23.188 1 98.19 475 ASP B O 1
ATOM 7754 N N . ILE B 1 476 ? -8.805 49.062 21.781 1 98.25 476 ILE B N 1
ATOM 7755 C CA . ILE B 1 476 ? -8.117 47.812 22.078 1 98.25 476 ILE B CA 1
ATOM 7756 C C . ILE B 1 476 ? -6.648 47.906 21.656 1 98.25 476 ILE B C 1
ATOM 7758 O O . ILE B 1 476 ? -5.758 47.438 22.344 1 98.25 476 ILE B O 1
ATOM 7762 N N . LEU B 1 477 ? -6.359 48.5 20.5 1 98.5 477 LEU B N 1
ATOM 7763 C CA . LEU B 1 477 ? -4.988 48.688 20.031 1 98.5 477 LEU B CA 1
ATOM 7764 C C . LEU B 1 477 ? -4.207 49.594 20.953 1 98.5 477 LEU B C 1
ATOM 7766 O O . LEU B 1 477 ? -3.023 49.375 21.219 1 98.5 477 LEU B O 1
ATOM 7770 N N . ARG B 1 478 ? -4.902 50.656 21.406 1 98.56 478 ARG B N 1
ATOM 7771 C CA . ARG B 1 478 ? -4.246 51.562 22.344 1 98.56 478 ARG B CA 1
ATOM 7772 C C . ARG B 1 478 ? -3.855 50.844 23.625 1 98.56 478 ARG B C 1
ATOM 7774 O O . ARG B 1 478 ? -2.748 51.031 24.141 1 98.56 478 ARG B O 1
ATOM 7781 N N . ARG B 1 479 ? -4.73 50.094 24.125 1 98.5 479 ARG B N 1
ATOM 7782 C CA . ARG B 1 479 ? -4.441 49.312 25.328 1 98.5 479 ARG B CA 1
ATOM 7783 C C . ARG B 1 479 ? -3.303 48.344 25.094 1 98.5 479 ARG B C 1
ATOM 7785 O O . ARG B 1 479 ? -2.424 48.188 25.953 1 98.5 479 ARG B O 1
ATOM 7792 N N . ALA B 1 480 ? -3.352 47.625 23.984 1 98.56 480 ALA B N 1
ATOM 7793 C CA . ALA B 1 480 ? -2.287 46.688 23.641 1 98.56 480 ALA B CA 1
ATOM 7794 C C . ALA B 1 480 ? -0.937 47.375 23.547 1 98.56 480 ALA B C 1
ATOM 7796 O O . ALA B 1 480 ? 0.075 46.875 24.031 1 98.56 480 ALA B O 1
ATOM 7797 N N . ILE B 1 481 ? -0.923 48.562 22.922 1 98.56 481 ILE B N 1
ATOM 7798 C CA . ILE B 1 481 ? 0.299 49.375 22.781 1 98.56 481 ILE B CA 1
ATOM 7799 C C . ILE B 1 481 ? 0.793 49.781 24.172 1 98.56 481 ILE B C 1
ATOM 7801 O O . ILE B 1 481 ? 1.99 49.719 24.453 1 98.56 481 ILE B O 1
ATOM 7805 N N . ASP B 1 482 ? -0.134 50.219 25 1 98.38 482 ASP B N 1
ATOM 7806 C CA . ASP B 1 482 ? 0.232 50.656 26.344 1 98.38 482 ASP B CA 1
ATOM 7807 C C . ASP B 1 482 ? 0.89 49.562 27.141 1 98.38 482 ASP B C 1
ATOM 7809 O O . ASP B 1 482 ? 1.921 49.75 27.781 1 98.38 482 ASP B O 1
ATOM 7813 N N . VAL B 1 483 ? 0.302 48.438 27.125 1 98.12 483 VAL B N 1
ATOM 7814 C CA . VAL B 1 483 ? 0.865 47.344 27.891 1 98.12 483 VAL B CA 1
ATOM 7815 C C . VAL B 1 483 ? 2.193 46.906 27.281 1 98.12 483 VAL B C 1
ATOM 7817 O O . VAL B 1 483 ? 3.082 46.406 27.984 1 98.12 483 VAL B O 1
ATOM 7820 N N . ALA B 1 484 ? 2.283 46.875 25.969 1 98.31 484 ALA B N 1
ATOM 7821 C CA . ALA B 1 484 ? 3.539 46.562 25.297 1 98.31 484 ALA B CA 1
ATOM 7822 C C . ALA B 1 484 ? 4.656 47.5 25.734 1 98.31 484 ALA B C 1
ATOM 7824 O O . ALA B 1 484 ? 5.773 47.062 26.016 1 98.31 484 ALA B O 1
ATOM 7825 N N . LYS B 1 485 ? 4.355 48.812 25.781 1 98 485 LYS B N 1
ATOM 7826 C CA . LYS B 1 485 ? 5.328 49.812 26.234 1 98 485 LYS B CA 1
ATOM 7827 C C . LYS B 1 485 ? 5.742 49.531 27.688 1 98 485 LYS B C 1
ATOM 7829 O O . LYS B 1 485 ? 6.918 49.656 28.031 1 98 485 LYS B O 1
ATOM 7834 N N . ASP B 1 486 ? 4.789 49.25 28.438 1 97.94 486 ASP B N 1
ATOM 7835 C CA . ASP B 1 486 ? 5.055 49 29.844 1 97.94 486 ASP B CA 1
ATOM 7836 C C . ASP B 1 486 ? 6.023 47.812 30 1 97.94 486 ASP B C 1
ATOM 7838 O O . ASP B 1 486 ? 6.98 47.906 30.766 1 97.94 486 ASP B O 1
ATOM 7842 N N . VAL B 1 487 ? 5.781 46.719 29.344 1 97.81 487 VAL B N 1
ATOM 7843 C CA . VAL B 1 487 ? 6.637 45.562 29.5 1 97.81 487 VAL B CA 1
ATOM 7844 C C . VAL B 1 487 ? 8.008 45.844 28.891 1 97.81 487 VAL B C 1
ATOM 7846 O O . VAL B 1 487 ? 9.016 45.281 29.328 1 97.81 487 VAL B O 1
ATOM 7849 N N . ASP B 1 488 ? 8.031 46.594 27.75 1 97.88 488 ASP B N 1
ATOM 7850 C CA . ASP B 1 488 ? 9.312 47 27.203 1 97.88 488 ASP B CA 1
ATOM 7851 C C . ASP B 1 488 ? 10.188 47.688 28.266 1 97.88 488 ASP B C 1
ATOM 7853 O O . ASP B 1 488 ? 11.383 47.375 28.359 1 97.88 488 ASP B O 1
ATOM 7857 N N . GLU B 1 489 ? 9.586 48.531 28.984 1 97.12 489 GLU B N 1
ATOM 7858 C CA . GLU B 1 489 ? 10.305 49.312 30 1 97.12 489 GLU B CA 1
ATOM 7859 C C . GLU B 1 489 ? 10.664 48.438 31.203 1 97.12 489 GLU B C 1
ATOM 7861 O O . GLU B 1 489 ? 11.82 48.406 31.625 1 97.12 489 GLU B O 1
ATOM 7866 N N . LYS B 1 490 ? 9.719 47.781 31.672 1 97.25 490 LYS B N 1
ATOM 7867 C CA . LYS B 1 490 ? 9.875 47 32.906 1 97.25 490 LYS B CA 1
ATOM 7868 C C . LYS B 1 490 ? 10.875 45.875 32.688 1 97.25 490 LYS B C 1
ATOM 7870 O O . LYS B 1 490 ? 11.609 45.5 33.625 1 97.25 490 LYS B O 1
ATOM 7875 N N . LEU B 1 491 ? 10.859 45.281 31.547 1 97.75 491 LEU B N 1
ATOM 7876 C CA . LEU B 1 491 ? 11.641 44.094 31.328 1 97.75 491 LEU B CA 1
ATOM 7877 C C . LEU B 1 491 ? 12.852 44.375 30.438 1 97.75 491 LEU B C 1
ATOM 7879 O O . LEU B 1 491 ? 13.562 43.469 30.031 1 97.75 491 LEU B O 1
ATOM 7883 N N . ASP B 1 492 ? 13.07 45.594 30.078 1 95.81 492 ASP B N 1
ATOM 7884 C CA . ASP B 1 492 ? 14.211 46.031 29.281 1 95.81 492 ASP B CA 1
ATOM 7885 C C . ASP B 1 492 ? 14.305 45.25 27.969 1 95.81 492 ASP B C 1
ATOM 7887 O O . ASP B 1 492 ? 15.328 44.625 27.672 1 95.81 492 ASP B O 1
ATOM 7891 N N . LEU B 1 493 ? 13.281 45.344 27.156 1 96.75 493 LEU B N 1
ATOM 7892 C CA . LEU B 1 493 ? 13.18 44.5 25.969 1 96.75 493 LEU B CA 1
ATOM 7893 C C . LEU B 1 493 ? 13.578 45.281 24.719 1 96.75 493 LEU B C 1
ATOM 7895 O O . LEU B 1 493 ? 13.766 44.688 23.656 1 96.75 493 LEU B O 1
ATOM 7899 N N . ILE B 1 494 ? 13.727 46.594 24.766 1 94.38 494 ILE B N 1
ATOM 7900 C CA . ILE B 1 494 ? 14.094 47.406 23.594 1 94.38 494 ILE B CA 1
ATOM 7901 C C . ILE B 1 494 ? 15.555 47.156 23.25 1 94.38 494 ILE B C 1
ATOM 7903 O O . ILE B 1 494 ? 16.438 47.344 24.094 1 94.38 494 ILE B O 1
ATOM 7907 N N . PRO B 1 495 ? 15.727 46.688 22.125 1 88.12 495 PRO B N 1
ATOM 7908 C CA . PRO B 1 495 ? 17.125 46.438 21.75 1 88.12 495 PRO B CA 1
ATOM 7909 C C . PRO B 1 495 ? 17.969 47.688 21.812 1 88.12 495 PRO B C 1
ATOM 7911 O O . PRO B 1 495 ? 17.484 48.781 21.516 1 88.12 495 PRO B O 1
ATOM 7914 N N . SER B 1 496 ? 19.203 47.562 22.328 1 75.31 496 SER B N 1
ATOM 7915 C CA . SER B 1 496 ? 20.125 48.688 22.391 1 75.31 496 SER B CA 1
ATOM 7916 C C . SER B 1 496 ? 20.578 49.094 20.984 1 75.31 496 SER B C 1
ATOM 7918 O O . SER B 1 496 ? 20.812 48.25 20.125 1 75.31 496 SER B O 1
ATOM 7920 N N . THR B 1 497 ? 20.219 50.312 20.562 1 55.41 497 THR B N 1
ATOM 7921 C CA . THR B 1 497 ? 20.734 50.844 19.297 1 55.41 497 THR B CA 1
ATOM 7922 C C . THR B 1 497 ? 22.25 50.844 19.297 1 55.41 497 THR B C 1
ATOM 7924 O O . THR B 1 497 ? 22.891 51.094 20.328 1 55.41 497 THR B O 1
#

Nearest PDB structures (foldseek):
  3rmv-assembly1_A-2  TM=5.611E-01  e=3.566E-05  Homo sapiens
  6eqj-assembly1_A-2  TM=5.505E-01  e=3.968E-05  Homo sapiens
  3rmw-assembly1_A-2  TM=5.625E-01  e=7.527E-05  Homo sapiens
  4ueg-assembly1_B-2  TM=5.046E-01  e=7.527E-05  Homo sapiens
  1ll0-assembly1_B  TM=4.440E-01  e=2.731E-05  Oryctolagus cuniculus

Solvent-accessible surface area (backbone atoms only — not comparable to full-atom values): 53151 Å² total; per-residue (Å²): 137,83,82,80,78,81,83,82,84,76,79,67,63,69,55,52,56,57,51,50,56,52,50,54,56,55,55,62,69,66,60,67,77,67,70,80,70,72,75,63,76,73,72,74,66,73,58,62,56,57,59,51,44,51,53,44,52,51,51,44,46,36,52,51,34,47,49,48,60,76,54,62,81,76,95,45,65,83,76,37,58,23,58,54,13,48,53,45,35,51,49,51,48,45,48,59,54,50,47,74,48,58,64,88,78,38,46,72,42,36,49,47,45,54,49,35,50,42,68,78,40,58,69,47,46,20,84,53,38,33,14,38,63,50,44,54,52,27,59,51,46,71,46,89,78,66,55,82,48,43,63,73,68,78,36,74,49,29,37,37,32,54,49,30,57,91,43,37,56,37,35,28,31,33,42,21,24,40,49,67,57,54,53,53,86,60,52,42,33,39,29,27,35,44,61,89,30,32,34,74,66,50,52,51,49,44,43,57,32,24,70,86,49,80,62,47,78,40,52,50,60,70,40,33,42,50,85,62,36,48,48,60,78,51,79,74,56,47,53,55,52,45,59,52,66,44,43,36,32,24,35,38,36,34,41,31,32,40,42,65,61,46,53,73,68,56,60,75,66,33,64,57,26,68,72,37,35,20,35,37,33,30,23,51,75,45,57,64,63,66,49,59,69,53,51,52,49,49,53,67,38,45,82,73,76,49,78,62,56,68,69,34,54,36,72,74,63,33,29,61,50,58,40,34,64,47,42,38,36,40,30,52,80,39,64,50,48,38,52,12,47,52,47,29,38,53,45,40,19,41,69,34,20,70,67,31,36,40,66,68,59,69,42,62,36,53,42,53,60,50,19,23,56,29,29,66,22,59,56,32,63,49,93,55,53,31,21,34,50,15,34,68,70,70,75,85,42,91,81,54,84,61,49,45,35,33,29,75,37,44,20,43,56,46,98,83,72,39,73,32,35,32,40,58,43,71,40,58,40,73,87,80,38,86,77,47,68,58,81,59,51,27,33,42,62,89,57,45,68,42,80,35,91,46,93,85,40,54,24,33,38,37,35,83,70,73,44,68,60,48,72,66,50,46,49,46,45,50,44,28,48,50,45,30,52,48,43,33,63,75,64,65,50,61,76,83,129,138,83,78,80,80,78,86,81,79,70,80,56,54,67,58,45,53,60,46,47,58,53,48,51,55,53,54,57,69,64,57,63,76,63,71,78,68,69,74,60,75,73,69,74,63,74,53,61,56,56,57,51,44,51,52,45,50,49,50,45,45,36,52,52,35,48,48,48,60,76,55,61,82,76,99,46,65,83,77,36,57,22,58,55,13,47,53,46,35,49,48,51,47,46,48,58,54,49,49,74,48,58,63,87,79,38,46,70,43,36,51,47,46,54,51,33,51,41,67,78,40,58,68,47,46,20,83,55,40,33,14,38,63,50,44,54,51,27,59,52,48,71,46,88,78,67,56,81,47,42,64,74,68,78,37,73,50,29,36,37,32,56,47,30,57,92,40,38,57,39,35,27,32,32,42,20,24,40,46,67,56,53,53,53,85,61,50,43,34,39,29,28,35,44,61,89,28,32,33,71,68,51,54,52,50,43,42,58,32,24,71,85,49,78,62,46,79,41,52,49,60,71,39,34,42,50,86,62,37,48,46,59,78,51,79,74,57,47,53,55,53,43,59,50,64,43,41,35,32,26,34,39,36,34,39,30,33,40,42,64,62,45,53,72,69,55,62,74,65,35,64,56,26,68,71,38,34,20,34,36,34,29,22,52,74,44,55,64,62,68,47,58,69,54,51,51,49,51,53,67,37,46,82,71,77,50,80,62,54,68,70,33,53,35,71,75,63,33,30,62,48,58,40,33,62,47,42,39,36,40,29,53,81,39,64,50,46,37,53,12,46,51,47,29,38,53,44,39,19,41,69,34,20,69,68,30,35,38,66,66,58,69,40,62,35,52,41,52,62,50,19,23,55,29,28,67,19,60,55,33,64,47,92,57,54,30,20,33,49,14,33,70,69,69,74,85,45,91,81,52,82,62,47,45,36,33,29,76,38,43,21,42,54,46,97,83,72,39,73,32,36,34,42,58,45,70,38,57,40,74,86,81,38,87,78,46,66,58,82,58,50,26,34,41,61,90,58,45,65,42,78,36,92,46,94,85,39,53,23,32,39,39,35,83,69,72,43,69,59,49,72,66,50,45,48,46,47,50,43,27,49,50,46,30,52,48,43,33,63,76,65,65,48,62,75,84,128

InterPro domains:
  IPR022751 Alpha-mannosyltransferase [PF11051] (157-414)
  IPR029044 Nucleotide-diphospho-sugar transferases [G3DSA:3.90.550.10] (158-336)
  IPR029044 Nucleotide-diphospho-sugar transferases [SSF53448] (157-425)